Protein AF-0000000076350012 (afdb_homodimer)

Nearest PDB structures (foldseek):
  7lr8-assembly1_A  TM=9.910E-01  e=1.278E-70  Streptantibioticus cattleyicolor NRRL 8057 = DSM 46488
  7lr7-assembly1_A-2  TM=9.891E-01  e=2.296E-69  Streptantibioticus cattleyicolor NRRL 8057 = DSM 46488
  7lqx-assembly1_A-2  TM=9.724E-01  e=1.336E-50  Bifidobacterium longum subsp. infantis ATCC 15697 = JCM 1222 = DSM 20088
  6mp2-assembly1_B  TM=9.669E-01  e=4.309E-48  Bifidobacterium longum DJO10A
  6gvb-assembly1_B  TM=9.516E-01  e=2.946E-45  Cutibacterium acnes

Radius of gyration: 31.28 Å; Cα contacts (8 Å, |Δi|>4): 1870; chains: 2; bounding box: 51×97×74 Å

Solvent-accessible surface area (backbone atoms only — not comparable to full-atom values): 41668 Å² total; per-residue (Å²): 127,83,72,62,77,76,73,79,67,55,62,42,44,28,24,31,57,34,41,41,58,66,36,77,57,26,74,83,63,70,46,68,67,61,50,47,54,50,47,52,46,51,37,72,38,60,37,43,31,33,39,39,63,58,49,33,34,78,36,34,55,36,70,60,37,68,41,64,67,52,52,50,50,51,45,53,50,48,50,54,30,44,79,58,58,24,27,34,31,39,27,45,36,33,32,48,54,82,75,35,51,46,72,30,39,69,49,35,66,84,35,54,53,43,68,61,68,34,66,68,50,38,49,32,50,21,52,49,40,16,50,57,30,39,73,40,49,84,43,86,43,46,47,27,40,30,56,19,38,31,43,62,48,42,33,26,82,86,42,82,73,44,43,71,58,48,48,67,47,42,50,53,35,50,52,50,44,50,48,23,30,38,72,27,22,70,82,46,53,35,26,51,39,45,48,58,45,37,56,23,37,42,79,41,36,50,41,46,51,52,48,29,60,46,60,66,39,24,45,42,44,39,61,46,87,77,44,33,27,78,72,46,33,66,83,21,59,49,34,36,33,40,49,27,51,52,51,31,52,43,50,40,44,23,83,52,78,70,59,34,32,27,40,55,29,33,62,47,48,39,80,66,32,40,74,93,45,20,26,61,50,48,50,43,30,53,54,38,33,59,48,41,67,46,47,52,26,43,20,35,37,24,35,21,13,41,56,82,69,53,62,91,54,58,76,36,58,45,62,29,23,24,16,40,55,86,54,49,75,32,58,42,26,52,40,49,24,50,49,44,60,58,45,70,79,42,82,64,71,45,67,70,38,33,37,23,38,43,37,76,73,52,55,76,51,21,42,31,56,23,72,87,14,55,40,34,47,27,52,34,43,40,41,68,72,70,45,59,64,36,41,34,34,52,87,44,70,80,35,63,67,61,29,52,72,50,41,41,78,45,80,39,53,34,87,72,48,120,125,75,71,50,81,68,85,62,67,50,64,42,44,28,24,30,57,35,41,40,58,67,37,77,57,26,75,83,62,70,47,70,67,60,51,46,53,50,48,52,48,50,36,72,38,61,36,44,32,33,39,38,62,58,49,33,33,79,36,32,54,35,69,60,35,67,42,64,66,52,53,49,50,51,46,52,50,48,50,55,29,43,78,58,58,22,27,36,31,39,26,45,35,32,35,47,55,82,74,34,50,44,73,30,40,68,50,35,68,84,36,56,52,42,69,61,69,34,66,67,50,39,49,32,50,23,52,50,40,16,50,56,30,40,70,40,48,84,43,87,42,47,46,27,40,30,55,18,39,32,44,62,50,42,33,26,81,87,42,82,74,44,43,72,59,49,46,66,49,42,50,53,36,51,53,50,44,50,49,23,30,38,71,26,21,70,60,45,52,35,27,51,39,44,48,57,45,38,55,24,37,40,78,42,36,50,39,46,50,51,49,30,60,47,60,66,37,23,45,42,44,40,62,45,84,77,44,33,28,78,72,46,33,64,82,21,58,49,33,38,32,40,48,29,50,52,52,33,51,42,51,40,44,22,84,54,77,70,60,36,32,28,40,56,30,34,62,48,47,39,78,66,31,39,75,92,46,22,27,61,50,46,50,44,30,51,53,38,34,60,49,40,69,48,48,52,26,43,18,36,37,24,36,20,13,43,56,83,69,53,61,91,53,57,77,36,57,43,62,28,22,24,16,39,52,87,54,49,74,32,57,40,26,51,39,49,25,51,49,44,60,58,46,71,79,43,82,60,71,45,66,70,40,34,38,23,37,44,35,76,73,53,56,75,52,22,42,30,56,22,72,86,14,56,39,33,48,28,52,32,44,40,41,69,72,69,44,60,65,38,42,34,33,53,85,46,70,81,35,62,67,62,30,52,72,50,42,40,78,43,80,38,52,34,88,73,48,121

Foldseek 3Di:
DLCLVADFFFFAEAFAEFQLPPGLCCLVVPDLVSLLVLLLLRLVLVHQEYEYEDQACSQPLDLPDRDPVSLVSVVSSQVSNVVSNYAYEYAQAEQDDLRDGGDHPCCDDVNPDQCQAPPSNLVSLLQRLLSSLQSCQPPPSYQFYASHDANLPQQDPPPVHHSHDALVSNLVSLVSNQVSRCNRHPSHQYAYDHACCQQAPLRRSNHLLCQLEDTQAREYAFDCVPANCVPQADPALLQLQRLLQVQLSSCQNHPDNQGAYEPAEDFQFPPSRDLVCRLVSLLSNVVNNLLDGRHNHHHYHHAEADDPVDDDGDPRRRHGHCAYSSSHGGSSSNSSSVVSVVSVPDGRDRDFQAEAEEDEPNSNQSNLSPVVHLSSVLCSLCVVVVHDYGYHYPVCPPVPVVSVSRNYHHYDYSVRRD/DLCLVADDFFFAEAFAEFQLPPGLCCLVVPDLVSLLVLLLLRLVLVHQEYEYEDQACSQPLDLPDRDPVSLVSVVSSQVSNVVSNYAYEYAQAEQDDQHDGGDHPCCDDVNPDQCQAPPSNLVSLLVRLLSSLQSCQPPPSYQFYASHDANLPQQDPPPVHHSHDALVSNLVSLVSNQVSRCNRHPSHQYAYDHACCQQAPLRRSNHLLCQLEDTQAREYAFDCVPANCVPQACPALLQLQRLLQRQLSSCQNHPDNQGAYEPAEDFQFPPSRDLVCRLVSLLSNVVNNLLDHRHNHHHYHHAEADDPVDDDGDPRRRHGHCAYSSSHGGSSSNSSSVVSVVRVPDGRDRDFQAEAEEDEPNSNQSNLSPVVHLSSVLCSLCVVVVHDYGYHYPVCPPVVVVSVSRNYHHYDYSVRRD

InterPro domains:
  IPR017853 Glycoside hydrolase superfamily [SSF51445] (26-334)

Sequence (836 aa):
MPSSASPSGAPRFGANYTPGQGWFHHWLDFDLDAVRADLDAIASLGLDHIRVFPIWPYFQPNRTLIRPRAVDQLVQLADAAAERGLDVNVDGLQGHLSSFDFLPAWTQTWHRRNIFTDPDVVSGQADYLRTLAAALADRPNFIGMTIGNEINQFSAGPHPDPDRITEEQAEAWLRTVLAACEDGAPGKLHLHAEYDAAWYQDDQPFTPAQAAGLGAVTAVHSWVFNGTAQRHGRTGTATRHHAAYMIELAKAWATDPRRPVWLQEVGAPAPLIPAEHAADFTEDTVDAALDCQDVWGVTWWCSHDVSRDLADFPELEYSLGLLTNEGKVKPAGEAIARITREWRSRTYAPAPRTTAVVVDDDLSRRSECAPGGAVFEAFARLVADGVRPTVVLAGRVADSGHLAARGIRDVLLPADVGMPSSASPSGAPRFGANYTPGQGWFHHWLDFDLDAVRADLDAIASLGLDHIRVFPIWPYFQPNRTLIRPRAVDQLVQLADAAAERGLDVNVDGLQGHLSSFDFLPAWTQTWHRRNIFTDPDVVSGQADYLRTLAAALADRPNFIGMTIGNEINQFSAGPHPDPDRITEEQAEAWLRTVLAACEDGAPGKLHLHAEYDAAWYQDDQPFTPAQAAGLGAVTAVHSWVFNGTAQRHGRTGTATRHHAAYMIELAKAWATDPRRPVWLQEVGAPAPLIPAEHAADFTEDTVDAALDCQDVWGVTWWCSHDVSRDLADFPELEYSLGLLTNEGKVKPAGEAIARITREWRSRTYAPAPRTTAVVVDDDLSRRSECAPGGAVFEAFARLVADGVRPTVVLAGRVADSGHLAARGIRDVLLPADVG

Secondary structure (DSSP, 8-state):
------SSS--EEEEE---TTTGGGGGGG--HHHHHHHHHHHHHTT--EEEE---HHHH-SBTTB--HHHHHHHHHHHHHHHTTT-EEEEEEE-SEETTEE---GGGSGGG---TTT-HHHHHHHHHHHHHHHHHHTT-TTEEEEEEEESGGGGGSTTSSS-----HHHHHHHHHHHHHHHHHHSTTS--EEE--THHHH-TT-SS-HHHHTTSSSSEEEEE-TTTTHHHHH-TT-HHHHTHHHHHHHHHHHH-SSTT--EEEEEE---TTTS-GGGHHHHHHHHHHHHHTSTTEEEEEES-SBPPPTTS-S--GGGGG--SB-TT-PBPHHHHHHHHHHHHHTS----PPPP-EEEEE-S-GGGGGGGSTTSHHHHHHHHHHHTT--EEEEEGGGTT-HHHHHHHT--EEE-GGG--/--------SS-EEEEE---TTTGGGGGGG--HHHHHHHHHHHHHTT--EEEE---HHHH-SBTTB--HHHHHHHHHHHHHHHTTT-EEEEEEE-SEETTEE---GGGSGGG---TTT-HHHHHHHHHHHHHHHHHHTT-TTEEEEEEEESGGGGGSTTSSS-----HHHHHHHHHHHHHHHHHHSTTS--EEE--THHHH-TT-SS-HHHHTTSSSSEEEEE-TTTTHHHHH-TT-HHHHTHHHHHHHHHHHH-SSTT--EEEEEE---TTTS-GGGHHHHHHHHHHHHHTSTTEEEEEES-SBPPPTTS-S--GGGGG--SB-TT-PBPHHHHHHHHHHHHHTS----PPPP-EEEEE-S-GGGGGGGSTTSHHHHHHHHHHHTT--EEEEEGGGTT-HHHHHHHT--EEE-GGG--

pLDDT: mean 96.13, std 9.18, range [23.77, 98.94]

Structure (mmCIF, N/CA/C/O backbone):
data_AF-0000000076350012-model_v1
#
loop_
_entity.id
_entity.type
_entity.pdbx_description
1 polymer 'Glycosyl hydrolase'
#
loop_
_atom_site.group_PDB
_atom_site.id
_atom_site.type_symbol
_atom_site.label_atom_id
_atom_site.label_alt_id
_atom_site.label_comp_id
_atom_site.label_asym_id
_atom_site.label_entity_id
_atom_site.label_seq_id
_atom_site.pdbx_PDB_ins_code
_atom_site.Cartn_x
_atom_site.Cartn_y
_atom_site.Cartn_z
_atom_site.occupancy
_atom_site.B_iso_or_equiv
_atom_site.auth_seq_id
_atom_site.auth_comp_id
_atom_site.auth_asym_id
_atom_site.auth_atom_id
_atom_site.pdbx_PDB_model_num
ATOM 1 N N . MET A 1 1 ? -26.312 23.562 22.375 1 25.12 1 MET A N 1
ATOM 2 C CA . MET A 1 1 ? -25.406 24.688 22.594 1 25.12 1 MET A CA 1
ATOM 3 C C . MET A 1 1 ? -23.953 24.266 22.406 1 25.12 1 MET A C 1
ATOM 5 O O . MET A 1 1 ? -23.453 23.406 23.125 1 25.12 1 MET A O 1
ATOM 9 N N . PRO A 1 2 ? -23.594 23.984 21.141 1 28.31 2 PRO A N 1
ATOM 10 C CA . PRO A 1 2 ? -22.266 23.438 20.844 1 28.31 2 PRO A CA 1
ATOM 11 C C . PRO A 1 2 ? -21.141 24.188 21.562 1 28.31 2 PRO A C 1
ATOM 13 O O . PRO A 1 2 ? -21.094 25.422 21.531 1 28.31 2 PRO A O 1
ATOM 16 N N . SER A 1 3 ? -20.953 23.781 22.812 1 28.89 3 SER A N 1
ATOM 17 C CA . SER A 1 3 ? -19.875 24.312 23.641 1 28.89 3 SER A CA 1
ATOM 18 C C . SER A 1 3 ? -18.531 24.266 22.906 1 28.89 3 SER A C 1
ATOM 20 O O . SER A 1 3 ? -17.938 23.203 22.734 1 28.89 3 SER A O 1
ATOM 22 N N . SER A 1 4 ? -18.672 24.672 21.609 1 31.25 4 SER A N 1
ATOM 23 C CA . SER A 1 4 ? -17.453 24.844 20.828 1 31.25 4 SER A CA 1
ATOM 24 C C . SER A 1 4 ? -16.359 25.531 21.641 1 31.25 4 SER A C 1
ATOM 26 O O . SER A 1 4 ? -16.359 26.75 21.781 1 31.25 4 SER A O 1
ATOM 28 N N . ALA A 1 5 ? -16.156 25.047 22.906 1 39.16 5 ALA A N 1
ATOM 29 C CA . ALA A 1 5 ? -15.328 25.875 23.781 1 39.16 5 ALA A CA 1
ATOM 30 C C . ALA A 1 5 ? -14.133 26.453 23.031 1 39.16 5 ALA A C 1
ATOM 32 O O . ALA A 1 5 ? -13.227 25.719 22.641 1 39.16 5 ALA A O 1
ATOM 33 N N . SER A 1 6 ? -14.469 27.344 22.047 1 38 6 SER A N 1
ATOM 34 C CA . SER A 1 6 ? -13.469 28.172 21.375 1 38 6 SER A CA 1
ATOM 35 C C . SER A 1 6 ? -12.219 28.328 22.234 1 38 6 SER A C 1
ATOM 37 O O . SER A 1 6 ? -12.219 27.969 23.422 1 38 6 SER A O 1
ATOM 39 N N . PRO A 1 7 ? -11.281 29.719 22.078 1 43.41 7 PRO A N 1
ATOM 40 C CA . PRO A 1 7 ? -10.312 30.812 22.031 1 43.41 7 PRO A CA 1
ATOM 41 C C . PRO A 1 7 ? -9.914 31.312 23.422 1 43.41 7 PRO A C 1
ATOM 43 O O . PRO A 1 7 ? -9.211 32.312 23.531 1 43.41 7 PRO A O 1
ATOM 46 N N . SER A 1 8 ? -10.789 31.594 24.375 1 45.19 8 SER A N 1
ATOM 47 C CA . SER A 1 8 ? -10.266 32.688 25.203 1 45.19 8 SER A CA 1
ATOM 48 C C . SER A 1 8 ? -8.875 32.344 25.734 1 45.19 8 SER A C 1
ATOM 50 O O . SER A 1 8 ? -8.188 33.188 26.312 1 45.19 8 SER A O 1
ATOM 52 N N . GLY A 1 9 ? -8.68 31 26.219 1 62.75 9 GLY A N 1
ATOM 53 C CA . GLY A 1 9 ? -7.531 30.812 27.094 1 62.75 9 GLY A CA 1
ATOM 54 C C . GLY A 1 9 ? -6.211 30.797 26.344 1 62.75 9 GLY A C 1
ATOM 55 O O . GLY A 1 9 ? -6.121 31.281 25.219 1 62.75 9 GLY A O 1
ATOM 56 N N . ALA A 1 10 ? -5.164 30.234 26.75 1 79.06 10 ALA A N 1
ATOM 57 C CA . ALA A 1 10 ? -3.76 30.109 26.375 1 79.06 10 ALA A CA 1
ATOM 58 C C . ALA A 1 10 ? -3.582 29.156 25.203 1 79.06 10 ALA A C 1
ATOM 60 O O . ALA A 1 10 ? -4.293 28.156 25.094 1 79.06 10 ALA A O 1
ATOM 61 N N . PRO A 1 11 ? -2.82 29.609 24.078 1 93 11 PRO A N 1
ATOM 62 C CA . PRO A 1 11 ? -2.512 28.703 22.969 1 93 11 PRO A CA 1
ATOM 63 C C . PRO A 1 11 ? -2.037 27.328 23.453 1 93 11 PRO A C 1
ATOM 65 O O . PRO A 1 11 ? -1.404 27.234 24.516 1 93 11 PRO A O 1
ATOM 68 N N . ARG A 1 12 ? -2.461 26.375 22.719 1 96.81 12 ARG A N 1
ATOM 69 C CA . ARG A 1 12 ? -2.051 25 23.016 1 96.81 12 ARG A CA 1
ATOM 70 C C . ARG A 1 12 ? -0.723 24.672 22.344 1 96.81 12 ARG A C 1
ATOM 72 O O . ARG A 1 12 ? -0.393 25.25 21.297 1 96.81 12 ARG A O 1
ATOM 79 N N . PHE A 1 13 ? 0.036 23.797 23.016 1 98.38 13 PHE A N 1
ATOM 80 C CA . PHE A 1 13 ? 1.306 23.344 22.469 1 98.38 13 PHE A CA 1
ATOM 81 C C . PHE A 1 13 ? 1.348 21.828 22.375 1 98.38 13 PHE A C 1
ATOM 83 O O . PHE A 1 13 ? 1.094 21.141 23.375 1 98.38 13 PHE A O 1
ATOM 90 N N . GLY A 1 14 ? 1.558 21.281 21.219 1 98.81 14 GLY A N 1
ATOM 91 C CA . GLY A 1 14 ? 1.596 19.844 21 1 98.81 14 GLY A CA 1
ATOM 92 C C . GLY A 1 14 ? 2.646 19.406 20 1 98.81 14 GLY A C 1
ATOM 93 O O . GLY A 1 14 ? 3.484 20.219 19.594 1 98.81 14 GLY A O 1
ATOM 94 N N . ALA A 1 15 ? 2.662 18.141 19.688 1 98.94 15 ALA A N 1
ATOM 95 C CA . ALA A 1 15 ? 3.576 17.562 18.703 1 98.94 15 ALA A CA 1
ATOM 96 C C . ALA A 1 15 ? 2.854 16.578 17.781 1 98.94 15 ALA A C 1
ATOM 98 O O . ALA A 1 15 ? 1.909 15.906 18.203 1 98.94 15 ALA A O 1
ATOM 99 N N . ASN A 1 16 ? 3.23 16.578 16.516 1 98.81 16 ASN A N 1
ATOM 100 C CA . ASN A 1 16 ? 2.875 15.469 15.641 1 98.81 16 ASN A CA 1
ATOM 101 C C . ASN A 1 16 ? 3.594 14.188 16.047 1 98.81 16 ASN A C 1
ATOM 103 O O . ASN A 1 16 ? 4.816 14.086 15.922 1 98.81 16 ASN A O 1
ATOM 107 N N . TYR A 1 17 ? 2.85 13.258 16.516 1 98.81 17 TYR A N 1
ATOM 108 C CA . TYR A 1 17 ? 3.453 12.055 17.078 1 98.81 17 TYR A CA 1
ATOM 109 C C . TYR A 1 17 ? 4.066 11.188 15.992 1 98.81 17 TYR A C 1
ATOM 111 O O . TYR A 1 17 ? 3.354 10.648 15.141 1 98.81 17 TYR A O 1
ATOM 119 N N . THR A 1 18 ? 5.359 11.086 15.984 1 98.44 18 THR A N 1
ATOM 120 C CA . THR A 1 18 ? 6.164 10.18 15.172 1 98.44 18 THR A CA 1
ATOM 121 C C . THR A 1 18 ? 6.855 9.141 16.047 1 98.44 18 THR A C 1
ATOM 123 O O . THR A 1 18 ? 7.812 9.453 16.766 1 98.44 18 THR A O 1
ATOM 126 N N . PRO A 1 19 ? 6.406 7.965 15.992 1 98.25 19 PRO A N 1
ATOM 127 C CA . PRO A 1 19 ? 6.941 6.945 16.891 1 98.25 19 PRO A CA 1
ATOM 128 C C . PRO A 1 19 ? 8.461 6.812 16.797 1 98.25 19 PRO A C 1
ATOM 130 O O . PRO A 1 19 ? 9.016 6.809 15.695 1 98.25 19 PRO A O 1
ATOM 133 N N . GLY A 1 20 ? 9.047 6.719 17.969 1 97.5 20 GLY A N 1
ATOM 134 C CA . GLY A 1 20 ? 10.492 6.586 18.031 1 97.5 20 GLY A CA 1
ATOM 135 C C . GLY A 1 20 ? 11 5.297 17.422 1 97.5 20 GLY A C 1
ATOM 136 O O . GLY A 1 20 ? 12.141 5.238 16.938 1 97.5 20 GLY A O 1
ATOM 137 N N . GLN A 1 21 ? 10.148 4.324 17.438 1 95.81 21 GLN A N 1
ATOM 138 C CA . GLN A 1 21 ? 10.484 3.041 16.828 1 95.81 21 GLN A CA 1
ATOM 139 C C . GLN A 1 21 ? 9.578 2.738 15.633 1 95.81 21 GLN A C 1
ATOM 141 O O . GLN A 1 21 ? 8.352 2.801 15.758 1 95.81 21 GLN A O 1
ATOM 146 N N . GLY A 1 22 ? 10.242 2.488 14.484 1 95.62 22 GLY A N 1
ATOM 147 C CA . GLY A 1 22 ? 9.508 1.974 13.336 1 95.62 22 GLY A CA 1
ATOM 148 C C . GLY A 1 22 ? 8.758 3.051 12.578 1 95.62 22 GLY A C 1
ATOM 149 O O . GLY A 1 22 ? 8.102 2.764 11.578 1 95.62 22 GLY A O 1
ATOM 150 N N . TRP A 1 23 ? 8.898 4.355 13.031 1 97.5 23 TRP A N 1
ATOM 151 C CA . TRP A 1 23 ? 8.141 5.41 12.367 1 97.5 23 TRP A CA 1
ATOM 152 C C . TRP A 1 23 ? 6.664 5.043 12.273 1 97.5 23 TRP A C 1
ATOM 154 O O . TRP A 1 23 ? 6.117 4.406 13.18 1 97.5 23 TRP A O 1
ATOM 164 N N . PHE A 1 24 ? 5.934 5.453 11.289 1 97.25 24 PHE A N 1
ATOM 165 C CA . PHE A 1 24 ? 4.5 5.207 11.234 1 97.25 24 PHE A CA 1
ATOM 166 C C . PHE A 1 24 ? 4.211 3.744 10.93 1 97.25 24 PHE A C 1
ATOM 168 O O . PHE A 1 24 ? 3.078 3.281 11.086 1 97.25 24 PHE A O 1
ATOM 175 N N . HIS A 1 25 ? 5.238 2.928 10.586 1 97.56 25 HIS A N 1
ATOM 176 C CA . HIS A 1 25 ? 5.066 1.493 10.391 1 97.56 25 HIS A CA 1
ATOM 177 C C . HIS A 1 25 ? 4.863 0.773 11.719 1 97.56 25 HIS A C 1
ATOM 179 O O . HIS A 1 25 ? 4.555 -0.42 11.742 1 97.56 25 HIS A O 1
ATOM 185 N N . HIS A 1 26 ? 4.941 1.535 12.852 1 97.88 26 HIS A N 1
ATOM 186 C CA . HIS A 1 26 ? 4.75 0.971 14.188 1 97.88 26 HIS A CA 1
ATOM 187 C C . HIS A 1 26 ? 3.375 0.324 14.312 1 97.88 26 HIS A C 1
ATOM 189 O O . HIS A 1 26 ? 3.186 -0.585 15.125 1 97.88 26 HIS A O 1
ATOM 195 N N . TRP A 1 27 ? 2.404 0.754 13.492 1 98.25 27 TRP A N 1
ATOM 196 C CA . TRP A 1 27 ? 1.062 0.182 13.523 1 98.25 27 TRP A CA 1
ATOM 197 C C . TRP A 1 27 ? 1.087 -1.288 13.117 1 98.25 27 TRP A C 1
ATOM 199 O O . TRP A 1 27 ? 0.204 -2.059 13.5 1 98.25 27 TRP A O 1
ATOM 209 N N . LEU A 1 28 ? 2.107 -1.722 12.289 1 98.31 28 LEU A N 1
ATOM 210 C CA . LEU A 1 28 ? 2.242 -3.109 11.852 1 98.31 28 LEU A CA 1
ATOM 211 C C . LEU A 1 28 ? 2.797 -3.979 12.977 1 98.31 28 LEU A C 1
ATOM 213 O O . LEU A 1 28 ? 2.621 -5.199 12.969 1 98.31 28 LEU A O 1
ATOM 217 N N . ASP A 1 29 ? 3.504 -3.301 13.93 1 97.81 29 ASP A N 1
ATOM 218 C CA . ASP A 1 29 ? 4.09 -3.949 15.102 1 97.81 29 ASP A CA 1
ATOM 219 C C . ASP A 1 29 ? 3.76 -3.176 16.375 1 97.81 29 ASP A C 1
ATOM 221 O O . ASP A 1 29 ? 4.656 -2.834 17.141 1 97.81 29 ASP A O 1
ATOM 225 N N . PHE A 1 30 ? 2.422 -2.936 16.562 1 98.25 30 PHE A N 1
ATOM 226 C CA . PHE A 1 30 ? 1.973 -2.088 17.656 1 98.25 30 PHE A CA 1
ATOM 227 C C . PHE A 1 30 ? 2.48 -2.617 19 1 98.25 30 PHE A C 1
ATOM 229 O O . PHE A 1 30 ? 2.279 -3.789 19.328 1 98.25 30 PHE A O 1
ATOM 236 N N . ASP A 1 31 ? 3.18 -1.798 19.688 1 98.44 31 ASP A N 1
ATOM 237 C CA . ASP A 1 31 ? 3.719 -2.049 21.016 1 98.44 31 ASP A CA 1
ATOM 238 C C . ASP A 1 31 ? 3.34 -0.928 21.984 1 98.44 31 ASP A C 1
ATOM 240 O O . ASP A 1 31 ? 3.957 0.14 21.984 1 98.44 31 ASP A O 1
ATOM 244 N N . LEU A 1 32 ? 2.402 -1.2 22.875 1 98.62 32 LEU A N 1
ATOM 245 C CA . LEU A 1 32 ? 1.851 -0.178 23.75 1 98.62 32 LEU A CA 1
ATOM 246 C C . LEU A 1 32 ? 2.914 0.343 24.719 1 98.62 32 LEU A C 1
ATOM 248 O O . LEU A 1 32 ? 2.916 1.525 25.062 1 98.62 32 LEU A O 1
ATOM 252 N N . ASP A 1 33 ? 3.854 -0.482 25.109 1 98.62 33 ASP A N 1
ATOM 253 C CA . ASP A 1 33 ? 4.914 -0.031 26 1 98.62 33 ASP A CA 1
ATOM 254 C C . ASP A 1 33 ? 5.828 0.976 25.312 1 98.62 33 ASP A C 1
ATOM 256 O O . ASP A 1 33 ? 6.262 1.953 25.922 1 98.62 33 ASP A O 1
ATOM 260 N N . ALA A 1 34 ? 6.152 0.701 24.031 1 98.38 34 ALA A N 1
ATOM 261 C CA . ALA A 1 34 ? 6.945 1.657 23.266 1 98.38 34 ALA A CA 1
ATOM 262 C C . ALA A 1 34 ? 6.203 2.98 23.109 1 98.38 34 ALA A C 1
ATOM 264 O O . ALA A 1 34 ? 6.801 4.055 23.219 1 98.38 34 ALA A O 1
ATOM 265 N N . VAL A 1 35 ? 4.898 2.891 22.859 1 98.75 35 VAL A N 1
ATOM 266 C CA . VAL A 1 35 ? 4.059 4.074 22.734 1 98.75 35 VAL A CA 1
ATOM 267 C C . VAL A 1 35 ? 4.059 4.848 24.062 1 98.75 35 VAL A C 1
ATOM 269 O O . VAL A 1 35 ? 4.234 6.07 24.062 1 98.75 35 VAL A O 1
ATOM 272 N N . ARG A 1 36 ? 3.898 4.152 25.156 1 98.81 36 ARG A N 1
ATOM 273 C CA . ARG A 1 36 ? 3.896 4.781 26.484 1 98.81 36 ARG A CA 1
ATOM 274 C C . ARG A 1 36 ? 5.207 5.516 26.734 1 98.81 36 ARG A C 1
ATOM 276 O O . ARG A 1 36 ? 5.207 6.633 27.25 1 98.81 36 ARG A O 1
ATOM 283 N N . ALA A 1 37 ? 6.289 4.895 26.344 1 98.75 37 ALA A N 1
ATOM 284 C CA . ALA A 1 37 ? 7.594 5.523 26.547 1 98.75 37 ALA A CA 1
ATOM 285 C C . ALA A 1 37 ? 7.703 6.816 25.734 1 98.75 37 ALA A C 1
ATOM 287 O O . ALA A 1 37 ? 8.211 7.82 26.234 1 98.75 37 ALA A O 1
ATOM 288 N N . ASP A 1 38 ? 7.258 6.75 24.5 1 98.88 38 ASP A N 1
ATOM 289 C CA . ASP A 1 38 ? 7.246 7.949 23.672 1 98.88 38 ASP A CA 1
ATOM 290 C C . ASP A 1 38 ? 6.383 9.039 24.297 1 98.88 38 ASP A C 1
ATOM 292 O O . ASP A 1 38 ? 6.781 10.211 24.344 1 98.88 38 ASP A O 1
ATOM 296 N N . LEU A 1 39 ? 5.207 8.641 24.734 1 98.88 39 LEU A N 1
ATOM 297 C CA . LEU A 1 39 ? 4.258 9.602 25.297 1 98.88 39 LEU A CA 1
ATOM 298 C C . LEU A 1 39 ? 4.793 10.211 26.578 1 98.88 39 LEU A C 1
ATOM 300 O O . LEU A 1 39 ? 4.562 11.391 26.859 1 98.88 39 LEU A O 1
ATOM 304 N N . ASP A 1 40 ? 5.5 9.422 27.438 1 98.81 40 ASP A N 1
ATOM 305 C CA . ASP A 1 40 ? 6.156 9.961 28.625 1 98.81 40 ASP A CA 1
ATOM 306 C C . ASP A 1 40 ? 7.152 11.062 28.25 1 98.81 40 ASP A C 1
ATOM 308 O O . ASP A 1 40 ? 7.188 12.109 28.891 1 98.81 40 ASP A O 1
ATOM 312 N N . ALA A 1 41 ? 7.91 10.773 27.234 1 98.75 41 ALA A N 1
ATOM 313 C CA . ALA A 1 41 ? 8.906 11.742 26.797 1 98.75 41 ALA A CA 1
ATOM 314 C C . ALA A 1 41 ? 8.242 13.016 26.266 1 98.75 41 ALA A C 1
ATOM 316 O O . ALA A 1 41 ? 8.688 14.125 26.562 1 98.75 41 ALA A O 1
ATOM 317 N N . ILE A 1 42 ? 7.195 12.875 25.516 1 98.88 42 ILE A N 1
ATOM 318 C CA . ILE A 1 42 ? 6.469 14.008 24.953 1 98.88 42 ILE A CA 1
ATOM 319 C C . ILE A 1 42 ? 5.855 14.836 26.078 1 98.88 42 ILE A C 1
ATOM 321 O O . ILE A 1 42 ? 5.984 16.062 26.094 1 98.88 42 ILE A O 1
ATOM 325 N N . ALA A 1 43 ? 5.223 14.172 27.016 1 98.62 43 ALA A N 1
ATOM 326 C CA . ALA A 1 43 ? 4.582 14.844 28.141 1 98.62 43 ALA A CA 1
ATOM 327 C C . ALA A 1 43 ? 5.609 15.594 28.984 1 98.62 43 ALA A C 1
ATOM 329 O O . ALA A 1 43 ? 5.309 16.656 29.531 1 98.62 43 ALA A O 1
ATOM 330 N N . SER A 1 44 ? 6.789 15.078 29.062 1 98.12 44 SER A N 1
ATOM 331 C CA . SER A 1 44 ? 7.832 15.688 29.875 1 98.12 44 SER A CA 1
ATOM 332 C C . SER A 1 44 ? 8.242 17.047 29.328 1 98.12 44 SER A C 1
ATOM 334 O O . SER A 1 44 ? 8.82 17.859 30.047 1 98.12 44 SER A O 1
ATOM 336 N N . LEU A 1 45 ? 7.934 17.328 28.078 1 98.56 45 LEU A N 1
ATOM 337 C CA . LEU A 1 45 ? 8.219 18.625 27.469 1 98.56 45 LEU A CA 1
ATOM 338 C C . LEU A 1 45 ? 7.16 19.656 27.859 1 98.56 45 LEU A C 1
ATOM 340 O O . LEU A 1 45 ? 7.281 20.844 27.547 1 98.56 45 LEU A O 1
ATOM 344 N N . GLY A 1 46 ? 6.078 19.203 28.531 1 97.81 46 GLY A N 1
ATOM 345 C CA . GLY A 1 46 ? 5 20.094 28.938 1 97.81 46 GLY A CA 1
ATOM 346 C C . GLY A 1 46 ? 3.943 20.281 27.859 1 97.81 46 GLY A C 1
ATOM 347 O O . GLY A 1 46 ? 3.09 21.172 27.969 1 97.81 46 GLY A O 1
ATOM 348 N N . LEU A 1 47 ? 3.936 19.438 26.859 1 98.44 47 LEU A N 1
ATOM 349 C CA . LEU A 1 47 ? 2.963 19.531 25.781 1 98.44 47 LEU A CA 1
ATOM 350 C C . LEU A 1 47 ? 1.598 19.016 26.234 1 98.44 47 LEU A C 1
ATOM 352 O O . LEU A 1 47 ? 1.502 18.281 27.219 1 98.44 47 LEU A O 1
ATOM 356 N N . ASP A 1 48 ? 0.556 19.422 25.516 1 97.94 48 ASP A N 1
ATOM 357 C CA . ASP A 1 48 ? -0.763 19.062 26.031 1 97.94 48 ASP A CA 1
ATOM 358 C C . ASP A 1 48 ? -1.55 18.266 25 1 97.94 48 ASP A C 1
ATOM 360 O O . ASP A 1 48 ? -2.65 17.781 25.281 1 97.94 48 ASP A O 1
ATOM 364 N N . HIS A 1 49 ? -1.004 18.094 23.75 1 98.81 49 HIS A N 1
ATOM 365 C CA . HIS A 1 49 ? -1.716 17.266 22.797 1 98.81 49 HIS A CA 1
ATOM 366 C C . HIS A 1 49 ? -0.759 16.672 21.766 1 98.81 49 HIS A C 1
ATOM 368 O O . HIS A 1 49 ? 0.386 17.109 21.641 1 98.81 49 HIS A O 1
ATOM 374 N N . ILE A 1 50 ? -1.223 15.648 21.125 1 98.94 50 ILE A N 1
ATOM 375 C CA . ILE A 1 50 ? -0.51 15.047 20 1 98.94 50 ILE A CA 1
ATOM 376 C C . ILE A 1 50 ? -1.47 14.836 18.828 1 98.94 50 ILE A C 1
ATOM 378 O O . ILE A 1 50 ? -2.682 14.719 19.031 1 98.94 50 ILE A O 1
ATOM 382 N N . ARG A 1 51 ? -1.001 14.914 17.656 1 98.81 51 ARG A N 1
ATOM 383 C CA . ARG A 1 51 ? -1.66 14.453 16.438 1 98.81 51 ARG A CA 1
ATOM 384 C C . ARG A 1 51 ? -1.139 13.086 16.016 1 98.81 51 ARG A C 1
ATOM 386 O O . ARG A 1 51 ? 0.071 12.891 15.875 1 98.81 51 ARG A O 1
ATOM 393 N N . VAL A 1 52 ? -2.023 12.125 15.93 1 98.62 52 VAL A N 1
ATOM 394 C CA . VAL A 1 52 ? -1.635 10.742 15.648 1 98.62 52 VAL A CA 1
ATOM 395 C C . VAL A 1 52 ? -2.076 10.352 14.242 1 98.62 52 VAL A C 1
ATOM 397 O O . VAL A 1 52 ? -3.043 10.906 13.711 1 98.62 52 VAL A O 1
ATOM 400 N N . PHE A 1 53 ? -1.379 9.359 13.609 1 98.44 53 PHE A N 1
ATOM 401 C CA . PHE A 1 53 ? -1.552 9.078 12.195 1 98.44 53 PHE A CA 1
ATOM 402 C C . PHE A 1 53 ? -1.849 7.598 11.969 1 98.44 53 PHE A C 1
ATOM 404 O O . PHE A 1 53 ? -0.949 6.82 11.641 1 98.44 53 PHE A O 1
ATOM 411 N N . PRO A 1 54 ? -3.107 7.16 12.133 1 98.19 54 PRO A N 1
ATOM 412 C CA . PRO A 1 54 ? -3.459 5.824 11.641 1 98.19 54 PRO A CA 1
ATOM 413 C C . PRO A 1 54 ? -3.273 5.688 10.125 1 98.19 54 PRO A C 1
ATOM 415 O O . PRO A 1 54 ? -3.916 6.402 9.359 1 98.19 54 PRO A O 1
ATOM 418 N N . ILE A 1 55 ? -2.422 4.781 9.68 1 98.06 55 ILE A N 1
ATOM 419 C CA . ILE A 1 55 ? -2.066 4.66 8.273 1 98.06 55 ILE A CA 1
ATOM 420 C C . ILE A 1 55 ? -3.205 3.99 7.508 1 98.06 55 ILE A C 1
ATOM 422 O O . ILE A 1 55 ? -3.566 2.848 7.793 1 98.06 55 ILE A O 1
ATOM 426 N N . TRP A 1 56 ? -3.719 4.605 6.504 1 98.12 56 TRP A N 1
ATOM 427 C CA . TRP A 1 56 ? -4.957 4.27 5.809 1 98.12 56 TRP A CA 1
ATOM 428 C C . TRP A 1 56 ? -4.91 2.84 5.281 1 98.12 56 TRP A C 1
ATOM 430 O O . TRP A 1 56 ? -5.762 2.018 5.625 1 98.12 56 TRP A O 1
ATOM 440 N N . PRO A 1 57 ? -3.898 2.361 4.605 1 97.06 57 PRO A N 1
ATOM 441 C CA . PRO A 1 57 ? -3.904 0.995 4.078 1 97.06 57 PRO A CA 1
ATOM 442 C C . PRO A 1 57 ? -3.768 -0.062 5.172 1 97.06 57 PRO A C 1
ATOM 444 O O . PRO A 1 57 ? -4.137 -1.221 4.965 1 97.06 57 PRO A O 1
ATOM 447 N N . TYR A 1 58 ? -3.193 0.34 6.348 1 97.94 58 TYR A N 1
ATOM 448 C CA . TYR A 1 58 ? -3.072 -0.609 7.449 1 97.94 58 TYR A CA 1
ATOM 449 C C . TYR A 1 58 ? -4.406 -0.792 8.156 1 97.94 58 TYR A C 1
ATOM 451 O O . TYR A 1 58 ? -4.715 -1.884 8.641 1 97.94 58 TYR A O 1
ATOM 459 N N . PHE A 1 59 ? -5.176 0.303 8.227 1 98.69 59 PHE A N 1
ATOM 460 C CA . PHE A 1 59 ? -6.418 0.29 8.992 1 98.69 59 PHE A CA 1
ATOM 461 C C . PHE A 1 59 ? -7.586 -0.163 8.125 1 98.69 59 PHE A C 1
ATOM 463 O O . PHE A 1 59 ? -8.531 -0.781 8.617 1 98.69 59 PHE A O 1
ATOM 470 N N . GLN A 1 60 ? -7.523 0.14 6.848 1 98.5 60 GLN A N 1
ATOM 471 C CA . GLN A 1 60 ? -8.547 -0.246 5.887 1 98.5 60 GLN A CA 1
ATOM 472 C C . GLN A 1 60 ? -7.93 -0.882 4.648 1 98.5 60 GLN A C 1
ATOM 474 O O . GLN A 1 60 ? -7.996 -0.317 3.553 1 98.5 60 GLN A O 1
ATOM 479 N N . PRO A 1 61 ? -7.434 -2.088 4.758 1 97.62 61 PRO A N 1
ATOM 480 C CA . PRO A 1 61 ? -6.734 -2.736 3.645 1 97.62 61 PRO A CA 1
ATOM 481 C C . PRO A 1 61 ? -7.672 -3.123 2.502 1 97.62 61 PRO A C 1
ATOM 483 O O . PRO A 1 61 ? -7.215 -3.363 1.382 1 97.62 61 PRO A O 1
ATOM 486 N N . ASN A 1 62 ? -8.914 -3.24 2.779 1 98.25 62 ASN A N 1
ATOM 487 C CA . ASN A 1 62 ? -9.992 -3.391 1.812 1 98.25 62 ASN A CA 1
ATOM 488 C C . ASN A 1 62 ? -11.117 -2.391 2.066 1 98.25 62 ASN A C 1
ATOM 490 O O . ASN A 1 62 ? -11.359 -1.995 3.209 1 98.25 62 ASN A O 1
ATOM 494 N N . ARG A 1 63 ? -11.828 -1.982 1.012 1 97.94 63 ARG A N 1
ATOM 495 C CA . ARG A 1 63 ? -12.836 -0.93 1.111 1 97.94 63 ARG A CA 1
ATOM 496 C C . ARG A 1 63 ? -13.82 -1.222 2.236 1 97.94 63 ARG A C 1
ATOM 498 O O . ARG A 1 63 ? -14.234 -0.312 2.961 1 97.94 63 ARG A O 1
ATOM 505 N N . THR A 1 64 ? -14.141 -2.521 2.455 1 98.31 64 THR A N 1
ATOM 506 C CA . THR A 1 64 ? -15.172 -2.885 3.42 1 98.31 64 THR A CA 1
ATOM 507 C C . THR A 1 64 ? -14.555 -3.559 4.645 1 98.31 64 THR A C 1
ATOM 509 O O . THR A 1 64 ? -15.258 -4.215 5.418 1 98.31 64 THR A O 1
ATOM 512 N N . LEU A 1 65 ? -13.25 -3.451 4.738 1 98.5 65 LEU A N 1
ATOM 513 C CA . LEU A 1 65 ? -12.586 -3.99 5.918 1 98.5 65 LEU A CA 1
ATOM 514 C C . LEU A 1 65 ? -11.852 -2.889 6.68 1 98.5 65 LEU A C 1
ATOM 516 O O . LEU A 1 65 ? -10.727 -2.527 6.332 1 98.5 65 LEU A O 1
ATOM 520 N N . ILE A 1 66 ? -12.492 -2.338 7.641 1 98.75 66 ILE A N 1
ATOM 521 C CA . ILE A 1 66 ? -11.828 -1.528 8.656 1 98.75 66 ILE A CA 1
ATOM 522 C C . ILE A 1 66 ? -11.445 -2.404 9.852 1 98.75 66 ILE A C 1
ATOM 524 O O . ILE A 1 66 ? -12.32 -2.906 10.562 1 98.75 66 ILE A O 1
ATOM 528 N N . ARG A 1 67 ? -10.195 -2.645 10.086 1 98.69 67 ARG A N 1
ATOM 529 C CA . ARG A 1 67 ? -9.703 -3.654 11.023 1 98.69 67 ARG A CA 1
ATOM 530 C C . ARG A 1 67 ? -10.047 -3.277 12.461 1 98.69 67 ARG A C 1
ATOM 532 O O . ARG A 1 67 ? -9.523 -2.295 12.984 1 98.69 67 ARG A O 1
ATOM 539 N N . PRO A 1 68 ? -10.891 -4.008 13.109 1 98.44 68 PRO A N 1
ATOM 540 C CA . PRO A 1 68 ? -11.242 -3.713 14.508 1 98.44 68 PRO A CA 1
ATOM 541 C C . PRO A 1 68 ? -10.023 -3.684 15.422 1 98.44 68 PRO A C 1
ATOM 543 O O . PRO A 1 68 ? -9.938 -2.832 16.312 1 98.44 68 PRO A O 1
ATOM 546 N N . ARG A 1 69 ? -9.078 -4.578 15.195 1 98.12 69 ARG A N 1
ATOM 547 C CA . ARG A 1 69 ? -7.883 -4.609 16.031 1 98.12 69 ARG A CA 1
ATOM 548 C C . ARG A 1 69 ? -7.094 -3.309 15.906 1 98.12 69 ARG A C 1
ATOM 550 O O . ARG A 1 69 ? -6.578 -2.791 16.906 1 98.12 69 ARG A O 1
ATOM 557 N N . ALA A 1 70 ? -6.965 -2.799 14.68 1 98.75 70 ALA A N 1
ATOM 558 C CA . ALA A 1 70 ? -6.258 -1.538 14.469 1 98.75 70 ALA A CA 1
ATOM 559 C C . ALA A 1 70 ? -6.973 -0.386 15.172 1 98.75 70 ALA A C 1
ATOM 561 O O . ALA A 1 70 ? -6.328 0.47 15.781 1 98.75 70 ALA A O 1
ATOM 562 N N . VAL A 1 71 ? -8.273 -0.359 15.094 1 98.88 71 VAL A N 1
ATOM 563 C CA . VAL A 1 71 ? -9.07 0.671 15.75 1 98.88 71 VAL A CA 1
ATOM 564 C C . VAL A 1 71 ? -8.898 0.569 17.266 1 98.88 71 VAL A C 1
ATOM 566 O O . VAL A 1 71 ? -8.742 1.585 17.953 1 98.88 71 VAL A O 1
ATOM 569 N N . ASP A 1 72 ? -8.891 -0.667 17.781 1 98.81 72 ASP A N 1
ATOM 570 C CA . ASP A 1 72 ? -8.664 -0.882 19.203 1 98.81 72 ASP A CA 1
ATOM 571 C C . ASP A 1 72 ? -7.289 -0.358 19.625 1 98.81 72 ASP A C 1
ATOM 573 O O . ASP A 1 72 ? -7.137 0.199 20.703 1 98.81 72 ASP A O 1
ATOM 577 N N . GLN A 1 73 ? -6.34 -0.61 18.781 1 98.88 73 GLN A N 1
ATOM 578 C CA . GLN A 1 73 ? -4.992 -0.123 19.062 1 98.88 73 GLN A CA 1
ATOM 579 C C . GLN A 1 73 ? -4.957 1.402 19.109 1 98.88 73 GLN A C 1
ATOM 581 O O . GLN A 1 73 ? -4.266 1.988 19.938 1 98.88 73 GLN A O 1
ATOM 586 N N . LEU A 1 74 ? -5.68 2.062 18.219 1 98.88 74 LEU A N 1
ATOM 587 C CA . LEU A 1 74 ? -5.797 3.516 18.25 1 98.88 74 LEU A CA 1
ATOM 588 C C . LEU A 1 74 ? -6.422 3.988 19.562 1 98.88 74 LEU A C 1
ATOM 590 O O . LEU A 1 74 ? -5.957 4.965 20.156 1 98.88 74 LEU A O 1
ATOM 594 N N . VAL A 1 75 ? -7.43 3.281 20 1 98.94 75 VAL A N 1
ATOM 595 C CA . VAL A 1 75 ? -8.086 3.613 21.266 1 98.94 75 VAL A CA 1
ATOM 596 C C . VAL A 1 75 ? -7.105 3.428 22.422 1 98.94 75 VAL A C 1
ATOM 598 O O . VAL A 1 75 ? -7.043 4.262 23.328 1 98.94 75 VAL A O 1
ATOM 601 N N . GLN A 1 76 ? -6.316 2.35 22.391 1 98.94 76 GLN A N 1
ATOM 602 C CA . GLN A 1 76 ? -5.305 2.123 23.406 1 98.94 76 GLN A CA 1
ATOM 603 C C . GLN A 1 76 ? -4.289 3.26 23.438 1 98.94 76 GLN A C 1
ATOM 605 O O . GLN A 1 76 ? -3.867 3.695 24.516 1 98.94 76 GLN A O 1
ATOM 610 N N . LEU A 1 77 ? -3.914 3.707 22.297 1 98.94 77 LEU A N 1
ATOM 611 C CA . LEU A 1 77 ? -2.988 4.832 22.219 1 98.94 77 LEU A CA 1
ATOM 612 C C . LEU A 1 77 ? -3.607 6.094 22.812 1 98.94 77 LEU A C 1
ATOM 614 O O . LEU A 1 77 ? -2.957 6.805 23.578 1 98.94 77 LEU A O 1
ATOM 618 N N . ALA A 1 78 ? -4.844 6.352 22.469 1 98.94 78 ALA A N 1
ATOM 619 C CA . ALA A 1 78 ? -5.547 7.52 22.984 1 98.94 78 ALA A CA 1
ATOM 620 C C . ALA A 1 78 ? -5.664 7.449 24.516 1 98.94 78 ALA A C 1
ATOM 622 O O . ALA A 1 78 ? -5.492 8.453 25.203 1 98.94 78 ALA A O 1
ATOM 623 N N . ASP A 1 79 ? -5.93 6.258 25.016 1 98.94 79 ASP A N 1
ATOM 624 C CA . ASP A 1 79 ? -6.027 6.07 26.469 1 98.94 79 ASP A CA 1
ATOM 625 C C . ASP A 1 79 ? -4.676 6.305 27.141 1 98.94 79 ASP A C 1
ATOM 627 O O . ASP A 1 79 ? -4.605 6.938 28.203 1 98.94 79 ASP A O 1
ATOM 631 N N . ALA A 1 80 ? -3.658 5.793 26.547 1 98.94 80 ALA A N 1
ATOM 632 C CA . ALA A 1 80 ? -2.314 6 27.078 1 98.94 80 ALA A CA 1
ATOM 633 C C . ALA A 1 80 ? -1.956 7.484 27.094 1 98.94 80 ALA A C 1
ATOM 635 O O . ALA A 1 80 ? -1.304 7.961 28.031 1 98.94 80 ALA A O 1
ATOM 636 N N . ALA A 1 81 ? -2.346 8.188 26.062 1 98.94 81 ALA A N 1
ATOM 637 C CA . ALA A 1 81 ? -2.129 9.633 26 1 98.94 81 ALA A CA 1
ATOM 638 C C . ALA A 1 81 ? -2.883 10.352 27.109 1 98.94 81 ALA A C 1
ATOM 640 O O . ALA A 1 81 ? -2.332 11.227 27.781 1 98.94 81 ALA A O 1
ATOM 641 N N . ALA A 1 82 ? -4.09 9.953 27.375 1 98.88 82 ALA A N 1
ATOM 642 C CA . ALA A 1 82 ? -4.914 10.547 28.422 1 98.88 82 ALA A CA 1
ATOM 643 C C . ALA A 1 82 ? -4.262 10.383 29.781 1 98.88 82 ALA A C 1
ATOM 645 O O . ALA A 1 82 ? -4.281 11.305 30.609 1 98.88 82 ALA A O 1
ATOM 646 N N . GLU A 1 83 ? -3.727 9.242 30.016 1 98.75 83 GLU A N 1
ATOM 647 C CA . GLU A 1 83 ? -3.061 8.953 31.281 1 98.75 83 GLU A CA 1
ATOM 648 C C . GLU A 1 83 ? -1.905 9.922 31.531 1 98.75 83 GLU A C 1
ATOM 650 O O . GLU A 1 83 ? -1.479 10.102 32.688 1 98.75 83 GLU A O 1
ATOM 655 N N . ARG A 1 84 ? -1.46 10.555 30.516 1 98.69 84 ARG A N 1
ATOM 656 C CA . ARG A 1 84 ? -0.301 11.438 30.609 1 98.69 84 ARG A CA 1
ATOM 657 C C . ARG A 1 84 ? -0.699 12.891 30.375 1 98.69 84 ARG A C 1
ATOM 659 O O . ARG A 1 84 ? 0.16 13.742 30.156 1 98.69 84 ARG A O 1
ATOM 666 N N . GLY A 1 85 ? -2.029 13.148 30.297 1 98.44 85 GLY A N 1
ATOM 667 C CA . GLY A 1 85 ? -2.533 14.5 30.125 1 98.44 85 GLY A CA 1
ATOM 668 C C . GLY A 1 85 ? -2.42 15.008 28.703 1 98.44 85 GLY A C 1
ATOM 669 O O . GLY A 1 85 ? -2.371 16.219 28.484 1 98.44 85 GLY A O 1
ATOM 670 N N . LEU A 1 86 ? -2.336 14.109 27.734 1 98.94 86 LEU A N 1
ATOM 671 C CA . LEU A 1 86 ? -2.23 14.484 26.328 1 98.94 86 LEU A CA 1
ATOM 672 C C . LEU A 1 86 ? -3.555 14.273 25.609 1 98.94 86 LEU A C 1
ATOM 674 O O . LEU A 1 86 ? -4.102 13.164 25.609 1 98.94 86 LEU A O 1
ATOM 678 N N . ASP A 1 87 ? -4.066 15.312 25.047 1 98.88 87 ASP A N 1
ATOM 679 C CA . ASP A 1 87 ? -5.215 15.188 24.156 1 98.88 87 ASP A CA 1
ATOM 680 C C . ASP A 1 87 ? -4.781 14.688 22.781 1 98.88 87 ASP A C 1
ATOM 682 O O . ASP A 1 87 ? -3.609 14.797 22.422 1 98.88 87 ASP A O 1
ATOM 686 N N . VAL A 1 88 ? -5.762 14.102 22.016 1 98.94 88 VAL A N 1
ATOM 687 C CA . VAL A 1 88 ? -5.363 13.43 20.797 1 98.94 88 VAL A CA 1
ATOM 688 C C . VAL A 1 88 ? -6.211 13.938 19.625 1 98.94 88 VAL A C 1
ATOM 690 O O . VAL A 1 88 ? -7.441 13.953 19.703 1 98.94 88 VAL A O 1
ATOM 693 N N . ASN A 1 89 ? -5.582 14.453 18.625 1 98.88 89 ASN A N 1
ATOM 694 C CA . ASN A 1 89 ? -6.164 14.609 17.297 1 98.88 89 ASN A CA 1
ATOM 695 C C . ASN A 1 89 ? -5.77 13.461 16.375 1 98.88 89 ASN A C 1
ATOM 697 O O . ASN A 1 89 ? -4.629 13 16.406 1 98.88 89 ASN A O 1
ATOM 701 N N . VAL A 1 90 ? -6.695 12.977 15.578 1 98.88 90 VAL A N 1
ATOM 702 C CA . VAL A 1 90 ? -6.438 11.82 14.734 1 98.88 90 VAL A CA 1
ATOM 703 C C . VAL A 1 90 ? -6.508 12.227 13.266 1 98.88 90 VAL A C 1
ATOM 705 O O . VAL A 1 90 ? -7.477 12.852 12.828 1 98.88 90 VAL A O 1
ATOM 708 N N . ASP A 1 91 ? -5.496 11.898 12.508 1 98.19 91 ASP A N 1
ATOM 709 C CA . ASP A 1 91 ? -5.398 12.164 11.078 1 98.19 91 ASP A CA 1
ATOM 710 C C . ASP A 1 91 ? -5.66 10.898 10.266 1 98.19 91 ASP A C 1
ATOM 712 O O . ASP A 1 91 ? -4.797 10.023 10.172 1 98.19 91 ASP A O 1
ATOM 716 N N . GLY A 1 92 ? -6.801 10.781 9.578 1 97.19 92 GLY A N 1
ATOM 717 C CA . GLY A 1 92 ? -7.336 9.508 9.125 1 97.19 92 GLY A CA 1
ATOM 718 C C . GLY A 1 92 ? -6.801 9.086 7.766 1 97.19 92 GLY A C 1
ATOM 719 O O . GLY A 1 92 ? -6.508 7.91 7.547 1 97.19 92 GLY A O 1
ATOM 720 N N . LEU A 1 93 ? -6.613 9.977 6.746 1 95.81 93 LEU A N 1
ATOM 721 C CA . LEU A 1 93 ? -6.172 9.664 5.391 1 95.81 93 LEU A CA 1
ATOM 722 C C . LEU A 1 93 ? -4.77 10.203 5.133 1 95.81 93 LEU A C 1
ATOM 724 O O . LEU A 1 93 ? -4.594 11.406 4.918 1 95.81 93 LEU A O 1
ATOM 728 N N . GLN A 1 94 ? -3.736 9.273 5.305 1 83.69 94 GLN A N 1
ATOM 729 C CA . GLN A 1 94 ? -2.377 9.75 5.094 1 83.69 94 GLN A CA 1
ATOM 730 C C . GLN A 1 94 ? -1.996 9.695 3.617 1 83.69 94 GLN A C 1
ATOM 732 O O . GLN A 1 94 ? -1.318 8.758 3.182 1 83.69 94 GLN A O 1
ATOM 737 N N . GLY A 1 95 ? -2.404 10.648 2.984 1 77.56 95 GLY A N 1
ATOM 738 C CA . GLY A 1 95 ? -1.916 10.828 1.626 1 77.56 95 GLY A CA 1
ATOM 739 C C . GLY A 1 95 ? -0.404 10.922 1.543 1 77.56 95 GLY A C 1
ATOM 740 O O . GLY A 1 95 ? 0.274 9.922 1.295 1 77.56 95 GLY A O 1
ATOM 741 N N . HIS A 1 96 ? 0.141 11.883 2.158 1 86.06 96 HIS A N 1
ATOM 742 C CA . HIS A 1 96 ? 1.561 12.188 2.031 1 86.06 96 HIS A CA 1
ATOM 743 C C . HIS A 1 96 ? 2.205 12.391 3.4 1 86.06 96 HIS A C 1
ATOM 745 O O . HIS A 1 96 ? 1.728 13.188 4.207 1 86.06 96 HIS A O 1
ATOM 751 N N . LEU A 1 97 ? 3.137 11.508 3.727 1 92.38 97 LEU A N 1
ATOM 752 C CA . LEU A 1 97 ? 3.912 11.617 4.957 1 92.38 97 LEU A CA 1
ATOM 753 C C . LEU A 1 97 ? 5.406 11.469 4.672 1 92.38 97 LEU A C 1
ATOM 755 O O . LEU A 1 97 ? 5.883 10.375 4.379 1 92.38 97 LEU A O 1
ATOM 759 N N . SER A 1 98 ? 6.125 12.523 4.809 1 93.88 98 SER A N 1
ATOM 760 C CA . SER A 1 98 ? 7.582 12.492 4.711 1 93.88 98 SER A CA 1
ATOM 761 C C . SER A 1 98 ? 8.031 11.883 3.389 1 93.88 98 SER A C 1
ATOM 763 O O . SER A 1 98 ? 8.883 10.984 3.373 1 93.88 98 SER A O 1
ATOM 765 N N . SER A 1 99 ? 7.457 12.188 2.332 1 94.25 99 SER A N 1
ATOM 766 C CA . SER A 1 99 ? 7.785 11.867 0.948 1 94.25 99 SER A CA 1
ATOM 767 C C . SER A 1 99 ? 7.133 10.555 0.516 1 94.25 99 SER A C 1
ATOM 769 O O . SER A 1 99 ? 7.273 10.141 -0.635 1 94.25 99 SER A O 1
ATOM 771 N N . PHE A 1 100 ? 6.41 9.875 1.402 1 96.62 100 PHE A N 1
ATOM 772 C CA . PHE A 1 100 ? 5.715 8.641 1.06 1 96.62 100 PHE A CA 1
ATOM 773 C C . PHE A 1 100 ? 4.207 8.859 1.016 1 96.62 100 PHE A C 1
ATOM 775 O O . PHE A 1 100 ? 3.662 9.609 1.829 1 96.62 100 PHE A O 1
ATOM 782 N N . ASP A 1 101 ? 3.602 8.211 0.038 1 95.88 101 ASP A N 1
ATOM 783 C CA . ASP A 1 101 ? 2.145 8.188 -0.049 1 95.88 101 ASP A CA 1
ATOM 784 C C . ASP A 1 101 ? 1.588 6.844 0.421 1 95.88 101 ASP A C 1
ATOM 786 O O . ASP A 1 101 ? 2.17 5.793 0.145 1 95.88 101 ASP A O 1
ATOM 790 N N . PHE A 1 102 ? 0.542 6.863 1.132 1 96.25 102 PHE A N 1
ATOM 791 C CA . PHE A 1 102 ? -0.091 5.648 1.626 1 96.25 102 PHE A CA 1
ATOM 792 C C . PHE A 1 102 ? -1.515 5.523 1.096 1 96.25 102 PHE A C 1
ATOM 794 O O . PHE A 1 102 ? -2.449 6.086 1.673 1 96.25 102 PHE A O 1
ATOM 801 N N . LEU A 1 103 ? -1.655 4.824 0.036 1 95.38 103 LEU A N 1
ATOM 802 C CA . LEU A 1 103 ? -2.932 4.512 -0.599 1 95.38 103 LEU A CA 1
ATOM 803 C C . LEU A 1 103 ? -3.201 3.01 -0.563 1 95.38 103 LEU A C 1
ATOM 805 O O . LEU A 1 103 ? -2.307 2.207 -0.837 1 95.38 103 LEU A O 1
ATOM 809 N N . PRO A 1 104 ? -4.391 2.613 -0.184 1 96 104 PRO A N 1
ATOM 810 C CA . PRO A 1 104 ? -4.684 1.18 -0.191 1 96 104 PRO A CA 1
ATOM 811 C C . PRO A 1 104 ? -4.742 0.596 -1.602 1 96 104 PRO A C 1
ATOM 813 O O . PRO A 1 104 ? -5.047 1.312 -2.559 1 96 104 PRO A O 1
ATOM 816 N N . ALA A 1 105 ? -4.516 -0.667 -1.681 1 95.44 105 ALA A N 1
ATOM 817 C CA . ALA A 1 105 ? -4.488 -1.375 -2.957 1 95.44 105 ALA A CA 1
ATOM 818 C C . ALA A 1 105 ? -5.816 -1.225 -3.697 1 95.44 105 ALA A C 1
ATOM 820 O O . ALA A 1 105 ? -5.844 -1.161 -4.93 1 95.44 105 ALA A O 1
ATOM 821 N N . TRP A 1 106 ? -6.891 -1.075 -2.98 1 97.06 106 TRP A N 1
ATOM 822 C CA . TRP A 1 106 ? -8.219 -1.04 -3.582 1 97.06 106 TRP A CA 1
ATOM 823 C C . TRP A 1 106 ? -8.5 0.321 -4.211 1 97.06 106 TRP A C 1
ATOM 825 O O . TRP A 1 106 ? -9.594 0.569 -4.715 1 97.06 106 TRP A O 1
ATOM 835 N N . THR A 1 107 ? -7.445 1.263 -4.25 1 96.38 107 THR A N 1
ATOM 836 C CA . THR A 1 107 ? -7.566 2.549 -4.926 1 96.38 107 THR A CA 1
ATOM 837 C C . THR A 1 107 ? -6.48 2.707 -5.988 1 96.38 107 THR A C 1
ATOM 839 O O . THR A 1 107 ? -6.293 3.797 -6.535 1 96.38 107 THR A O 1
ATOM 842 N N . GLN A 1 108 ? -5.746 1.65 -6.305 1 93.94 108 GLN A N 1
ATOM 843 C CA . GLN A 1 108 ? -4.57 1.784 -7.164 1 93.94 108 GLN A CA 1
ATOM 844 C C . GLN A 1 108 ? -4.613 0.78 -8.312 1 93.94 108 GLN A C 1
ATOM 846 O O . GLN A 1 108 ? -5.336 -0.216 -8.25 1 93.94 108 GLN A O 1
ATOM 851 N N . THR A 1 109 ? -3.857 1.02 -9.344 1 93.69 109 THR A N 1
ATOM 852 C CA . THR A 1 109 ? -3.596 0.176 -10.5 1 93.69 109 THR A CA 1
ATOM 853 C C . THR A 1 109 ? -4.902 -0.315 -11.117 1 93.69 109 THR A C 1
ATOM 855 O O . THR A 1 109 ? -5.637 0.464 -11.734 1 93.69 109 THR A O 1
ATOM 858 N N . TRP A 1 110 ? -5.258 -1.676 -10.883 1 94.69 110 TRP A N 1
ATOM 859 C CA . TRP A 1 110 ? -6.449 -2.248 -11.508 1 94.69 110 TRP A CA 1
ATOM 860 C C . TRP A 1 110 ? -7.719 -1.685 -10.875 1 94.69 110 TRP A C 1
ATOM 862 O O . TRP A 1 110 ? -8.797 -1.751 -11.477 1 94.69 110 TRP A O 1
ATOM 872 N N . HIS A 1 111 ? -7.523 -1.093 -9.727 1 95.94 111 HIS A N 1
ATOM 873 C CA . HIS A 1 111 ? -8.648 -0.523 -8.984 1 95.94 111 HIS A CA 1
ATOM 874 C C . HIS A 1 111 ? -8.547 0.997 -8.922 1 95.94 111 HIS A C 1
ATOM 876 O O . HIS A 1 111 ? -9.148 1.624 -8.047 1 95.94 111 HIS A O 1
ATOM 882 N N . ARG A 1 112 ? -7.781 1.536 -9.836 1 95.19 112 ARG A N 1
ATOM 883 C CA . ARG A 1 112 ? -7.605 2.984 -9.844 1 95.19 112 ARG A CA 1
ATOM 884 C C . ARG A 1 112 ? -8.93 3.695 -10.102 1 95.19 112 ARG A C 1
ATOM 886 O O . ARG A 1 112 ? -9.586 3.443 -11.109 1 95.19 112 ARG A O 1
ATOM 893 N N . ARG A 1 113 ? -9.312 4.465 -9.195 1 95.69 113 ARG A N 1
ATOM 894 C CA . ARG A 1 113 ? -10.453 5.375 -9.227 1 95.69 113 ARG A CA 1
ATOM 895 C C . ARG A 1 113 ? -10.125 6.691 -8.531 1 95.69 113 ARG A C 1
ATOM 897 O O . ARG A 1 113 ? -9.273 6.734 -7.645 1 95.69 113 ARG A O 1
ATOM 904 N N . ASN A 1 114 ? -10.75 7.719 -9 1 98.25 114 ASN A N 1
ATOM 905 C CA . ASN A 1 114 ? -10.492 9.023 -8.398 1 98.25 114 ASN A CA 1
ATOM 906 C C . ASN A 1 114 ? -10.852 9.039 -6.914 1 98.25 114 ASN A C 1
ATOM 908 O O . ASN A 1 114 ? -12.008 8.812 -6.551 1 98.25 114 ASN A O 1
ATOM 912 N N . ILE A 1 115 ? -9.891 9.352 -6.047 1 97.94 115 ILE A N 1
ATOM 913 C CA . ILE A 1 115 ? -10.086 9.148 -4.617 1 97.94 115 ILE A CA 1
ATOM 914 C C . ILE A 1 115 ? -10.977 10.258 -4.062 1 97.94 115 ILE A C 1
ATOM 916 O O . ILE A 1 115 ? -11.477 10.164 -2.938 1 97.94 115 ILE A O 1
ATOM 920 N N . PHE A 1 116 ? -11.289 11.289 -4.887 1 98.56 116 PHE A N 1
ATOM 921 C CA . PHE A 1 116 ? -12.086 12.406 -4.395 1 98.56 116 PHE A CA 1
ATOM 922 C C . PHE A 1 116 ? -13.516 12.328 -4.934 1 98.56 116 PHE A C 1
ATOM 924 O O . PHE A 1 116 ? -14.422 12.969 -4.395 1 98.56 116 PHE A O 1
ATOM 931 N N . THR A 1 117 ? -13.703 11.586 -6.039 1 98.88 117 THR A N 1
ATOM 932 C CA . THR A 1 117 ? -15.008 11.727 -6.676 1 98.88 117 THR A CA 1
ATOM 933 C C . THR A 1 117 ? -15.672 10.367 -6.855 1 98.88 117 THR A C 1
ATOM 935 O O . THR A 1 117 ? -16.891 10.289 -6.984 1 98.88 117 THR A O 1
ATOM 938 N N . ASP A 1 118 ? -14.891 9.289 -6.988 1 98.75 118 ASP A N 1
ATOM 939 C CA . ASP A 1 118 ? -15.531 7.988 -7.164 1 98.75 118 ASP A CA 1
ATOM 940 C C . ASP A 1 118 ? -16.438 7.66 -5.98 1 98.75 118 ASP A C 1
ATOM 942 O O . ASP A 1 118 ? -16 7.684 -4.828 1 98.75 118 ASP A O 1
ATOM 946 N N . PRO A 1 119 ? -17.688 7.352 -6.211 1 98.56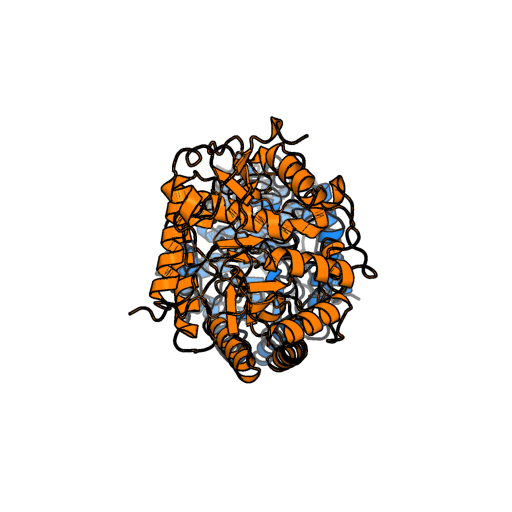 119 PRO A N 1
ATOM 947 C CA . PRO A 1 119 ? -18.641 7.211 -5.109 1 98.56 119 PRO A CA 1
ATOM 948 C C . PRO A 1 119 ? -18.281 6.07 -4.16 1 98.56 119 PRO A C 1
ATOM 950 O O . PRO A 1 119 ? -18.484 6.188 -2.947 1 98.56 119 PRO A O 1
ATOM 953 N N . ASP A 1 120 ? -17.766 4.977 -4.672 1 98.38 120 ASP A N 1
ATOM 954 C CA . ASP A 1 120 ? -17.391 3.857 -3.814 1 98.38 120 ASP A CA 1
ATOM 955 C C . ASP A 1 120 ? -16.188 4.215 -2.941 1 98.38 120 ASP A C 1
ATOM 957 O O . ASP A 1 120 ? -16.141 3.869 -1.759 1 98.38 120 ASP A O 1
ATOM 961 N N . VAL A 1 121 ? -15.219 4.883 -3.574 1 98.5 121 VAL A N 1
ATOM 962 C CA . VAL A 1 121 ? -14.016 5.258 -2.84 1 98.5 121 VAL A CA 1
ATOM 963 C C . VAL A 1 121 ? -14.367 6.262 -1.746 1 98.5 121 VAL A C 1
ATOM 965 O O . VAL A 1 121 ? -13.945 6.113 -0.598 1 98.5 121 VAL A O 1
ATOM 968 N N . VAL A 1 122 ? -15.164 7.273 -2.088 1 98.75 122 VAL A N 1
ATOM 969 C CA . VAL A 1 122 ? -15.562 8.305 -1.133 1 98.75 122 VAL A CA 1
ATOM 970 C C . VAL A 1 122 ? -16.375 7.676 -0.007 1 98.75 122 VAL A C 1
ATOM 972 O O . VAL A 1 122 ? -16.188 8.008 1.165 1 98.75 122 VAL A O 1
ATOM 975 N N . SER A 1 123 ? -17.25 6.727 -0.351 1 98.69 123 SER A N 1
ATOM 976 C CA . SER A 1 123 ? -18.031 6.039 0.67 1 98.69 123 SER A CA 1
ATOM 977 C C . SER A 1 123 ? -17.141 5.234 1.606 1 98.69 123 SER A C 1
ATOM 979 O O . SER A 1 123 ? -17.359 5.215 2.82 1 98.69 123 SER A O 1
ATOM 981 N N . GLY A 1 124 ? -16.156 4.512 1.033 1 98.75 124 GLY A N 1
ATOM 982 C CA . GLY A 1 124 ? -15.195 3.795 1.855 1 98.75 124 GLY A CA 1
ATOM 983 C C . GLY A 1 124 ? -14.43 4.699 2.801 1 98.75 124 GLY A C 1
ATOM 984 O O . GLY A 1 124 ? -14.242 4.363 3.973 1 98.75 124 GLY A O 1
ATOM 985 N N . GLN A 1 125 ? -14.023 5.887 2.295 1 98.75 125 GLN A N 1
ATOM 986 C CA . GLN A 1 125 ? -13.328 6.867 3.115 1 98.75 125 GLN A CA 1
ATOM 987 C C . GLN A 1 125 ? -14.219 7.375 4.246 1 98.75 125 GLN A C 1
ATOM 989 O O . GLN A 1 125 ? -13.781 7.477 5.395 1 98.75 125 GLN A O 1
ATOM 994 N N . ALA A 1 126 ? -15.43 7.691 3.896 1 98.88 126 ALA A N 1
ATOM 995 C CA . ALA A 1 126 ? -16.375 8.203 4.879 1 98.88 126 ALA A CA 1
ATOM 996 C C . ALA A 1 126 ? -16.625 7.184 5.988 1 98.88 126 ALA A C 1
ATOM 998 O O . ALA A 1 126 ? -16.641 7.531 7.172 1 98.88 126 ALA A O 1
ATOM 999 N N . ASP A 1 127 ? -16.781 5.906 5.605 1 98.88 127 ASP A N 1
ATOM 1000 C CA . ASP A 1 127 ? -16.984 4.844 6.586 1 98.88 127 ASP A CA 1
ATOM 1001 C C . ASP A 1 127 ? -15.766 4.707 7.504 1 98.88 127 ASP A C 1
ATOM 1003 O O . ASP A 1 127 ? -15.914 4.523 8.711 1 98.88 127 ASP A O 1
ATOM 1007 N N . TYR A 1 128 ? -14.648 4.789 6.949 1 98.88 128 TYR A N 1
ATOM 1008 C CA . TYR A 1 128 ? -13.391 4.68 7.691 1 98.88 128 TYR A CA 1
ATOM 1009 C C . TYR A 1 128 ? -13.266 5.805 8.711 1 98.88 128 TYR A C 1
ATOM 1011 O O . TYR A 1 128 ? -13.062 5.551 9.898 1 98.88 128 TYR A O 1
ATOM 1019 N N . LEU A 1 129 ? -13.438 7.055 8.258 1 98.94 129 LEU A N 1
ATOM 1020 C CA . LEU A 1 129 ? -13.305 8.227 9.117 1 98.94 129 LEU A CA 1
ATOM 1021 C C . LEU A 1 129 ? -14.375 8.227 10.203 1 98.94 129 LEU A C 1
ATOM 1023 O O . LEU A 1 129 ? -14.086 8.539 11.359 1 98.94 129 LEU A O 1
ATOM 1027 N N . ARG A 1 130 ? -15.586 7.883 9.828 1 98.94 130 ARG A N 1
ATOM 1028 C CA . ARG A 1 130 ? -16.656 7.781 10.805 1 98.94 130 ARG A CA 1
ATOM 1029 C C . ARG A 1 130 ? -16.344 6.75 11.883 1 98.94 130 ARG A C 1
ATOM 1031 O O . ARG A 1 130 ? -16.578 6.98 13.062 1 98.94 130 ARG A O 1
ATOM 1038 N N . THR A 1 131 ? -15.773 5.617 11.43 1 98.94 131 THR A N 1
ATOM 1039 C CA . THR A 1 131 ? -15.43 4.539 12.359 1 98.94 131 THR A CA 1
ATOM 1040 C C . THR A 1 131 ? -14.367 4.992 13.352 1 98.94 131 THR A C 1
ATOM 1042 O O . THR A 1 131 ? -14.484 4.742 14.555 1 98.94 131 THR A O 1
ATOM 1045 N N . LEU A 1 132 ? -13.32 5.664 12.867 1 98.94 132 LEU A N 1
ATOM 1046 C CA . LEU A 1 132 ? -12.273 6.164 13.758 1 98.94 132 LEU A CA 1
ATOM 1047 C C . LEU A 1 132 ? -12.844 7.176 14.75 1 98.94 132 LEU A C 1
ATOM 1049 O O . LEU A 1 132 ? -12.586 7.098 15.945 1 98.94 132 LEU A O 1
ATOM 1053 N N . ALA A 1 133 ? -13.633 8.125 14.211 1 98.94 133 ALA A N 1
ATOM 1054 C CA . ALA A 1 133 ? -14.234 9.148 15.062 1 98.94 133 ALA A CA 1
ATOM 1055 C C . ALA A 1 133 ? -15.133 8.531 16.125 1 98.94 133 ALA A C 1
ATOM 1057 O O . ALA A 1 133 ? -15.023 8.867 17.312 1 98.94 133 ALA A O 1
ATOM 1058 N N . ALA A 1 134 ? -15.938 7.602 15.734 1 98.94 134 ALA A N 1
ATOM 1059 C CA . ALA A 1 134 ? -16.891 6.973 16.641 1 98.94 134 ALA A CA 1
ATOM 1060 C C . ALA A 1 134 ? -16.172 6.211 17.75 1 98.94 134 ALA A C 1
ATOM 1062 O O . ALA A 1 134 ? -16.625 6.199 18.906 1 98.94 134 ALA A O 1
ATOM 1063 N N . ALA A 1 135 ? -15.117 5.566 17.422 1 98.94 135 ALA A N 1
ATOM 1064 C CA . ALA A 1 135 ? -14.375 4.766 18.391 1 98.94 135 ALA A CA 1
ATOM 1065 C C . ALA A 1 135 ? -13.812 5.637 19.5 1 98.94 135 ALA A C 1
ATOM 1067 O O . ALA A 1 135 ? -13.555 5.152 20.609 1 98.94 135 ALA A O 1
ATOM 1068 N N . LEU A 1 136 ? -13.617 6.957 19.188 1 98.88 136 LEU A N 1
ATOM 1069 C CA . LEU A 1 136 ? -12.969 7.84 20.156 1 98.88 136 LEU A CA 1
ATOM 1070 C C . LEU A 1 136 ? -13.961 8.867 20.703 1 98.88 136 LEU A C 1
ATOM 1072 O O . LEU A 1 136 ? -13.602 9.68 21.562 1 98.88 136 LEU A O 1
ATOM 1076 N N . ALA A 1 137 ? -15.211 8.812 20.312 1 98.81 137 ALA A N 1
ATOM 1077 C CA . ALA A 1 137 ? -16.203 9.852 20.562 1 98.81 137 ALA A CA 1
ATOM 1078 C C . ALA A 1 137 ? -16.391 10.078 22.062 1 98.81 137 ALA A C 1
ATOM 1080 O O . ALA A 1 137 ? -16.625 11.211 22.5 1 98.81 137 ALA A O 1
ATOM 1081 N N . ASP A 1 138 ? -16.25 9.047 22.859 1 98.44 138 ASP A N 1
ATOM 1082 C CA . ASP A 1 138 ? -16.562 9.148 24.281 1 98.44 138 ASP A CA 1
ATOM 1083 C C . ASP A 1 138 ? -15.305 9.461 25.094 1 98.44 138 ASP A C 1
ATOM 1085 O O . ASP A 1 138 ? -15.367 9.625 26.312 1 98.44 138 ASP A O 1
ATOM 1089 N N . ARG A 1 139 ? -14.18 9.516 24.453 1 98.5 139 ARG A N 1
ATOM 1090 C CA . ARG A 1 139 ? -12.945 9.859 25.156 1 98.5 139 ARG A CA 1
ATOM 1091 C C . ARG A 1 139 ? -12.828 11.367 25.344 1 98.5 139 ARG A C 1
ATOM 1093 O O . ARG A 1 139 ? -12.852 12.117 24.375 1 98.5 139 ARG A O 1
ATOM 1100 N N . PRO A 1 140 ? -12.68 11.812 26.547 1 98.12 140 PRO A N 1
ATOM 1101 C CA . PRO A 1 140 ? -12.641 13.258 26.797 1 98.12 140 PRO A CA 1
ATOM 1102 C C . PRO A 1 140 ? -11.422 13.938 26.172 1 98.12 140 PRO A C 1
ATOM 1104 O O . PRO A 1 140 ? -11.453 15.133 25.891 1 98.12 140 PRO A O 1
ATOM 1107 N N . ASN A 1 141 ? -10.336 13.133 26.031 1 98.75 141 ASN A N 1
ATOM 1108 C CA . ASN A 1 141 ? -9.109 13.734 25.516 1 98.75 141 ASN A CA 1
ATOM 1109 C C . ASN A 1 141 ? -9.078 13.711 23.984 1 98.75 141 ASN A C 1
ATOM 1111 O O . ASN A 1 141 ? -8.078 14.102 23.375 1 98.75 141 ASN A O 1
ATOM 1115 N N . PHE A 1 142 ? -10.188 13.281 23.375 1 98.88 142 PHE A N 1
ATOM 1116 C CA . PHE A 1 142 ? -10.258 13.297 21.922 1 98.88 142 PHE A CA 1
ATOM 1117 C C . PHE A 1 142 ? -10.617 14.688 21.406 1 98.88 142 PHE A C 1
ATOM 1119 O O . PHE A 1 142 ? -11.703 15.195 21.688 1 98.88 142 PHE A O 1
ATOM 1126 N N . ILE A 1 143 ? -9.719 15.336 20.672 1 98.81 143 ILE A N 1
ATOM 1127 C CA . ILE A 1 143 ? -9.914 16.688 20.141 1 98.81 143 ILE A CA 1
ATOM 1128 C C . ILE A 1 143 ? -10.883 16.641 18.953 1 98.81 143 ILE A C 1
ATOM 1130 O O . ILE A 1 143 ? -11.82 17.422 18.875 1 98.81 143 ILE A O 1
ATOM 1134 N N . GLY A 1 144 ? -10.68 15.68 18.125 1 98.88 144 GLY A N 1
ATOM 1135 C CA . GLY A 1 144 ? -11.398 15.516 16.859 1 98.88 144 GLY A CA 1
ATOM 1136 C C . GLY A 1 144 ? -10.531 14.922 15.766 1 98.88 144 GLY A C 1
ATOM 1137 O O . GLY A 1 144 ? -9.414 14.469 16.016 1 98.88 144 GLY A O 1
ATOM 1138 N N . MET A 1 145 ? -11.141 14.875 14.562 1 98.88 145 MET A N 1
ATOM 1139 C CA . MET A 1 145 ? -10.461 14.305 13.406 1 98.88 145 MET A CA 1
ATOM 1140 C C . MET A 1 145 ? -9.836 15.398 12.547 1 98.88 145 MET A C 1
ATOM 1142 O O . MET A 1 145 ? -10.43 16.453 12.359 1 98.88 145 MET A O 1
ATOM 1146 N N . THR A 1 146 ? -8.633 15.211 12.07 1 98.5 146 THR A N 1
ATOM 1147 C CA . THR A 1 146 ? -8.188 15.758 10.789 1 98.5 146 THR A CA 1
ATOM 1148 C C . THR A 1 146 ? -8.438 14.758 9.664 1 98.5 146 THR A C 1
ATOM 1150 O O . THR A 1 146 ? -8.062 13.594 9.766 1 98.5 146 THR A O 1
ATOM 1153 N N . ILE A 1 147 ? -9.094 15.133 8.641 1 97.44 147 ILE A N 1
ATOM 1154 C CA . ILE A 1 147 ? -9.5 14.227 7.566 1 97.44 147 ILE A CA 1
ATOM 1155 C C . ILE A 1 147 ? -8.281 13.453 7.062 1 97.44 147 ILE A C 1
ATOM 1157 O O . ILE A 1 147 ? -8.367 12.242 6.824 1 97.44 147 ILE A O 1
ATOM 1161 N N . GLY A 1 148 ? -7.219 14.211 6.848 1 95.88 148 GLY A N 1
ATOM 1162 C CA . GLY A 1 148 ? -6.008 13.594 6.324 1 95.88 148 GLY A CA 1
ATOM 1163 C C . GLY A 1 148 ? -4.844 14.562 6.223 1 95.88 148 GLY A C 1
ATOM 1164 O O . GLY A 1 148 ? -5.043 15.781 6.211 1 95.88 148 GLY A O 1
ATOM 1165 N N . ASN A 1 149 ? -3.617 13.953 6.117 1 96.75 149 ASN A N 1
ATOM 1166 C CA . ASN A 1 149 ? -2.426 14.781 5.992 1 96.75 149 ASN A CA 1
ATOM 1167 C C . ASN A 1 149 ? -2.135 15.133 4.535 1 96.75 149 ASN A C 1
ATOM 1169 O O . ASN A 1 149 ? -1.746 14.266 3.75 1 96.75 149 ASN A O 1
ATOM 1173 N N . GLU A 1 150 ? -2.367 16.328 4.18 1 96 150 GLU A N 1
ATOM 1174 C CA . GLU A 1 150 ? -1.987 16.922 2.902 1 96 150 GLU A CA 1
ATOM 1175 C C . GLU A 1 150 ? -2.484 16.078 1.732 1 96 150 GLU A C 1
ATOM 1177 O O . GLU A 1 150 ? -1.738 15.812 0.788 1 96 150 GLU A O 1
ATOM 1182 N N . ILE A 1 151 ? -3.729 15.609 1.834 1 94.81 151 ILE A N 1
ATOM 1183 C CA . ILE A 1 151 ? -4.324 14.758 0.813 1 94.81 151 ILE A CA 1
ATOM 1184 C C . ILE A 1 151 ? -4.551 15.555 -0.465 1 94.81 151 ILE A C 1
ATOM 1186 O O . ILE A 1 151 ? -4.652 14.984 -1.555 1 94.81 151 ILE A O 1
ATOM 1190 N N . ASN A 1 152 ? -4.555 16.906 -0.363 1 95.81 152 ASN A N 1
ATOM 1191 C CA . ASN A 1 152 ? -4.754 17.766 -1.531 1 95.81 152 ASN A CA 1
ATOM 1192 C C . ASN A 1 152 ? -3.645 17.578 -2.559 1 95.81 152 ASN A C 1
ATOM 1194 O O . ASN A 1 152 ? -3.818 17.906 -3.734 1 95.81 152 ASN A O 1
ATOM 1198 N N . GLN A 1 153 ? -2.553 17.047 -2.127 1 94.94 153 GLN A N 1
ATOM 1199 C CA . GLN A 1 153 ? -1.45 16.828 -3.059 1 94.94 153 GLN A CA 1
ATOM 1200 C C . GLN A 1 153 ? -1.857 15.898 -4.195 1 94.94 153 GLN A C 1
ATOM 1202 O O . GLN A 1 153 ? -1.349 16.016 -5.312 1 94.94 153 GLN A O 1
ATOM 1207 N N . PHE A 1 154 ? -2.842 15.039 -3.939 1 96.31 154 PHE A N 1
ATOM 1208 C CA . PHE A 1 154 ? -3.254 14.039 -4.918 1 96.31 154 PHE A CA 1
ATOM 1209 C C . PHE A 1 154 ? -4.172 14.656 -5.965 1 96.31 154 PHE A C 1
ATOM 1211 O O . PHE A 1 154 ? -4.559 13.992 -6.93 1 96.31 154 PHE A O 1
ATOM 1218 N N . SER A 1 155 ? -4.504 15.969 -5.848 1 97.06 155 SER A N 1
ATOM 1219 C CA . SER A 1 155 ? -5.555 16.531 -6.684 1 97.06 155 SER A CA 1
ATOM 1220 C C . SER A 1 155 ? -4.969 17.281 -7.879 1 97.06 155 SER A C 1
ATOM 1222 O O . SER A 1 155 ? -5.699 17.656 -8.805 1 97.06 155 SER A O 1
ATOM 1224 N N . ALA A 1 156 ? -3.666 17.531 -7.867 1 95.75 156 ALA A N 1
ATOM 1225 C CA . ALA A 1 156 ? -3.029 18.312 -8.922 1 95.75 156 ALA A CA 1
ATOM 1226 C C . ALA A 1 156 ? -1.523 18.062 -8.953 1 95.75 156 ALA A C 1
ATOM 1228 O O . ALA A 1 156 ? -0.994 17.297 -8.141 1 95.75 156 ALA A O 1
ATOM 1229 N N . GLY A 1 157 ? -0.993 18.625 -10.055 1 94.31 157 GLY A N 1
ATOM 1230 C CA . GLY A 1 157 ? 0.459 18.688 -10.008 1 94.31 157 GLY A CA 1
ATOM 1231 C C . GLY A 1 157 ? 0.984 19.484 -8.82 1 94.31 157 GLY A C 1
ATOM 1232 O O . GLY A 1 157 ? 0.267 20.297 -8.25 1 94.31 157 GLY A O 1
ATOM 1233 N N . PRO A 1 158 ? 2.215 19.203 -8.383 1 93.44 158 PRO A N 1
ATOM 1234 C CA . PRO A 1 158 ? 3.268 18.422 -9.039 1 93.44 158 PRO A CA 1
ATOM 1235 C C . PRO A 1 158 ? 3.207 16.938 -8.688 1 93.44 158 PRO A C 1
ATOM 1237 O O . PRO A 1 158 ? 4.09 16.172 -9.078 1 93.44 158 PRO A O 1
ATOM 1240 N N . HIS A 1 159 ? 2.148 16.484 -8 1 95.31 159 HIS A N 1
ATOM 1241 C CA . HIS A 1 159 ? 2.07 15.055 -7.711 1 95.31 159 HIS A CA 1
ATOM 1242 C C . HIS A 1 159 ? 2.262 14.227 -8.977 1 95.31 159 HIS A C 1
ATOM 1244 O O . HIS A 1 159 ? 1.688 14.539 -10.023 1 95.31 159 HIS A O 1
ATOM 1250 N N . PRO A 1 160 ? 3.016 13.211 -8.891 1 94.62 160 PRO A N 1
ATOM 1251 C CA . PRO A 1 160 ? 3.369 12.477 -10.109 1 94.62 160 PRO A CA 1
ATOM 1252 C C . PRO A 1 160 ? 2.197 11.68 -10.672 1 94.62 160 PRO A C 1
ATOM 1254 O O . PRO A 1 160 ? 2.197 11.328 -11.852 1 94.62 160 PRO A O 1
ATOM 1257 N N . ASP A 1 161 ? 1.21 11.375 -9.914 1 93.25 161 ASP A N 1
ATOM 1258 C CA . ASP A 1 161 ? 0.05 10.594 -10.32 1 93.25 161 ASP A CA 1
ATOM 1259 C C . ASP A 1 161 ? -1.231 11.141 -9.695 1 93.25 161 ASP A C 1
ATOM 1261 O O . ASP A 1 161 ? -1.879 10.461 -8.898 1 93.25 161 ASP A O 1
ATOM 1265 N N . PRO A 1 162 ? -1.63 12.266 -10.102 1 96 162 PRO A N 1
ATOM 1266 C CA . PRO A 1 162 ? -2.73 12.953 -9.43 1 96 162 PRO A CA 1
ATOM 1267 C C . PRO A 1 162 ? -4.102 12.43 -9.844 1 96 162 PRO A C 1
ATOM 1269 O O . PRO A 1 162 ? -4.254 11.898 -10.945 1 96 162 PRO A O 1
ATOM 1272 N N . ASP A 1 163 ? -5.062 12.438 -9.031 1 97.12 163 ASP A N 1
ATOM 1273 C CA . ASP A 1 163 ? -6.5 12.367 -9.289 1 97.12 163 ASP A CA 1
ATOM 1274 C C . ASP A 1 163 ? -7.094 13.758 -9.461 1 97.12 163 ASP A C 1
ATOM 1276 O O . ASP A 1 163 ? -7.566 14.359 -8.492 1 97.12 163 ASP A O 1
ATOM 1280 N N . ARG A 1 164 ? -7.074 14.258 -10.648 1 98.12 164 ARG A N 1
ATOM 1281 C CA . ARG A 1 164 ? -7.41 15.648 -10.93 1 98.12 164 ARG A CA 1
ATOM 1282 C C . ARG A 1 164 ? -8.891 15.914 -10.664 1 98.12 164 ARG A C 1
ATOM 1284 O O . ARG A 1 164 ? -9.75 15.109 -11.031 1 98.12 164 ARG A O 1
ATOM 1291 N N . ILE A 1 165 ? -9.164 17 -10.07 1 98.62 165 ILE A N 1
ATOM 1292 C CA . ILE A 1 165 ? -10.531 17.375 -9.742 1 98.62 165 ILE A CA 1
ATOM 1293 C C . ILE A 1 165 ? -10.711 18.875 -9.93 1 98.62 165 ILE A C 1
ATOM 1295 O O . ILE A 1 165 ? -9.742 19.594 -10.172 1 98.62 165 ILE A O 1
ATOM 1299 N N . THR A 1 166 ? -11.969 19.328 -9.891 1 98.31 166 THR A N 1
ATOM 1300 C CA . THR A 1 166 ? -12.32 20.75 -9.891 1 98.31 166 THR A CA 1
ATOM 1301 C C . THR A 1 166 ? -12.453 21.266 -8.461 1 98.31 166 THR A C 1
ATOM 1303 O O . THR A 1 166 ? -12.438 20.5 -7.504 1 98.31 166 THR A O 1
ATOM 1306 N N . GLU A 1 167 ? -12.539 22.594 -8.352 1 98.19 167 GLU A N 1
ATOM 1307 C CA . GLU A 1 167 ? -12.766 23.219 -7.055 1 98.19 167 GLU A CA 1
ATOM 1308 C C . GLU A 1 167 ? -14.062 22.734 -6.426 1 98.19 167 GLU A C 1
ATOM 1310 O O . GLU A 1 167 ? -14.117 22.469 -5.219 1 98.19 167 GLU A O 1
ATOM 1315 N N . GLU A 1 168 ? -15.07 22.594 -7.242 1 98.75 168 GLU A N 1
ATOM 1316 C CA . GLU A 1 168 ? -16.375 22.156 -6.758 1 98.75 168 GLU A CA 1
ATOM 1317 C C . GLU A 1 168 ? -16.312 20.719 -6.227 1 98.75 168 GLU A C 1
ATOM 1319 O O . GLU A 1 168 ? -16.922 20.406 -5.207 1 98.75 168 GLU A O 1
ATOM 1324 N N . GLN A 1 169 ? -15.562 19.875 -6.918 1 98.81 169 GLN A N 1
ATOM 1325 C CA . GLN A 1 169 ? -15.398 18.5 -6.496 1 98.81 169 GLN A CA 1
ATOM 1326 C C . GLN A 1 169 ? -14.609 18.406 -5.191 1 98.81 169 GLN A C 1
ATOM 1328 O O . GLN A 1 169 ? -14.914 17.578 -4.332 1 98.81 169 GLN A O 1
ATOM 1333 N N . ALA A 1 170 ? -13.617 19.234 -5.07 1 98.75 170 ALA A N 1
ATOM 1334 C CA . ALA A 1 170 ? -12.867 19.297 -3.822 1 98.75 170 ALA A CA 1
ATOM 1335 C C . ALA A 1 170 ? -13.773 19.672 -2.65 1 98.75 170 ALA A C 1
ATOM 1337 O O . ALA A 1 170 ? -13.727 19.031 -1.597 1 98.75 170 ALA A O 1
ATOM 1338 N N . GLU A 1 171 ? -14.609 20.672 -2.844 1 98.75 171 GLU A N 1
ATOM 1339 C CA . GLU A 1 171 ? -15.516 21.109 -1.784 1 98.75 171 GLU A CA 1
ATOM 1340 C C . GLU A 1 171 ? -16.5 20 -1.424 1 98.75 171 GLU A C 1
ATOM 1342 O O . GLU A 1 171 ? -16.781 19.766 -0.245 1 98.75 171 GLU A O 1
ATOM 1347 N N . ALA A 1 172 ? -17.062 19.391 -2.451 1 98.88 172 ALA A N 1
ATOM 1348 C CA . ALA A 1 172 ? -18.016 18.312 -2.215 1 98.88 172 ALA A CA 1
ATOM 1349 C C . ALA A 1 172 ? -17.359 17.188 -1.41 1 98.88 172 ALA A C 1
ATOM 1351 O O . ALA A 1 172 ? -17.984 16.641 -0.488 1 98.88 172 ALA A O 1
ATOM 1352 N N . TRP A 1 173 ? -16.156 16.812 -1.778 1 98.81 173 TRP A N 1
ATOM 1353 C CA . TRP A 1 173 ? -15.43 15.766 -1.064 1 98.81 173 TRP A CA 1
ATOM 1354 C C . TRP A 1 173 ? -15.18 16.172 0.384 1 98.81 173 TRP A C 1
ATOM 1356 O O . TRP A 1 173 ? -15.453 15.406 1.308 1 98.81 173 TRP A O 1
ATOM 1366 N N . LEU A 1 174 ? -14.719 17.406 0.608 1 98.81 174 LEU A N 1
ATOM 1367 C CA . LEU A 1 174 ? -14.445 17.906 1.949 1 98.81 174 LEU A CA 1
ATOM 1368 C C . LEU A 1 174 ? -15.695 17.859 2.816 1 98.81 174 LEU A C 1
ATOM 1370 O O . LEU A 1 174 ? -15.656 17.375 3.951 1 98.81 174 LEU A O 1
ATOM 1374 N N . ARG A 1 175 ? -16.75 18.344 2.301 1 98.88 175 ARG A N 1
ATOM 1375 C CA . ARG A 1 175 ? -18 18.375 3.062 1 98.88 175 ARG A CA 1
ATOM 1376 C C . ARG A 1 175 ? -18.453 16.969 3.414 1 98.88 175 ARG A C 1
ATOM 1378 O O . ARG A 1 175 ? -18.938 16.719 4.523 1 98.88 175 ARG A O 1
ATOM 1385 N N . THR A 1 176 ? -18.281 16.031 2.482 1 98.88 176 THR A N 1
ATOM 1386 C CA . THR A 1 176 ? -18.719 14.656 2.689 1 98.88 176 THR A CA 1
ATOM 1387 C C . THR A 1 176 ? -17.922 14 3.805 1 98.88 176 THR A C 1
ATOM 1389 O O . THR A 1 176 ? -18.484 13.398 4.719 1 98.88 176 THR A O 1
ATOM 1392 N N . VAL A 1 177 ? -16.656 14.125 3.773 1 98.69 177 VAL A N 1
ATOM 1393 C CA . VAL A 1 177 ? -15.82 13.391 4.723 1 98.69 177 VAL A CA 1
ATOM 1394 C C . VAL A 1 177 ? -15.828 14.109 6.074 1 98.69 177 VAL A C 1
ATOM 1396 O O . VAL A 1 177 ? -15.75 13.469 7.125 1 98.69 177 VAL A O 1
ATOM 1399 N N . LEU A 1 178 ? -15.977 15.438 6.09 1 98.88 178 LEU A N 1
ATOM 1400 C CA . LEU A 1 178 ? -16.172 16.141 7.352 1 98.88 178 LEU A CA 1
ATOM 1401 C C . LEU A 1 178 ? -17.469 15.727 8.016 1 98.88 178 LEU A C 1
ATOM 1403 O O . LEU A 1 178 ? -17.516 15.547 9.234 1 98.88 178 LEU A O 1
ATOM 1407 N N . ALA A 1 179 ? -18.484 15.625 7.207 1 98.94 179 ALA A N 1
ATOM 1408 C CA . ALA A 1 179 ? -19.766 15.18 7.738 1 98.94 179 ALA A CA 1
ATOM 1409 C C . ALA A 1 179 ? -19.656 13.781 8.344 1 98.94 179 ALA A C 1
ATOM 1411 O O . ALA A 1 179 ? -20.281 13.492 9.367 1 98.94 179 ALA A O 1
ATOM 1412 N N . ALA A 1 180 ? -18.906 12.914 7.727 1 98.94 180 ALA A N 1
ATOM 1413 C CA . ALA A 1 180 ? -18.688 11.562 8.25 1 98.94 180 ALA A CA 1
ATOM 1414 C C . ALA A 1 180 ? -18.031 11.609 9.633 1 98.94 180 ALA A C 1
ATOM 1416 O O . ALA A 1 180 ? -18.422 10.867 10.531 1 98.94 180 ALA A O 1
ATOM 1417 N N . CYS A 1 181 ? -17.016 12.469 9.75 1 98.94 181 CYS A N 1
ATOM 1418 C CA . CYS A 1 181 ? -16.375 12.641 11.055 1 98.94 181 CYS A CA 1
ATOM 1419 C C . CYS A 1 181 ? -17.375 13.141 12.086 1 98.94 181 CYS A C 1
ATOM 1421 O O . CYS A 1 181 ? -17.406 12.633 13.211 1 98.94 181 CYS A O 1
ATOM 1423 N N . GLU A 1 182 ? -18.203 14.133 11.727 1 98.88 182 GLU A N 1
ATOM 1424 C CA . GLU A 1 182 ? -19.219 14.68 12.625 1 98.88 182 GLU A CA 1
ATOM 1425 C C . GLU A 1 182 ? -20.219 13.617 13.039 1 98.88 182 GLU A C 1
ATOM 1427 O O . GLU A 1 182 ? -20.656 13.57 14.195 1 98.88 182 GLU A O 1
ATOM 1432 N N . ASP A 1 183 ? -20.609 12.781 12.086 1 98.88 183 ASP A N 1
ATOM 1433 C CA . ASP A 1 183 ? -21.531 11.688 12.375 1 98.88 183 ASP A CA 1
ATOM 1434 C C . ASP A 1 183 ? -20.938 10.727 13.406 1 98.88 183 ASP A C 1
ATOM 1436 O O . ASP A 1 183 ? -21.656 10.211 14.266 1 98.88 183 ASP A O 1
ATOM 1440 N N . GLY A 1 184 ? -19.656 10.5 13.305 1 98.94 184 GLY A N 1
ATOM 1441 C CA . GLY A 1 184 ? -18.984 9.578 14.211 1 98.94 184 GLY A CA 1
ATOM 1442 C C . GLY A 1 184 ? -18.797 10.148 15.602 1 98.94 184 GLY A C 1
ATOM 1443 O O . GLY A 1 184 ? -18.984 9.445 16.594 1 98.94 184 GLY A O 1
ATOM 1444 N N . ALA A 1 185 ? -18.406 11.391 15.656 1 98.94 185 ALA A N 1
ATOM 1445 C CA . ALA A 1 185 ? -18.172 12.078 16.922 1 98.94 185 ALA A CA 1
ATOM 1446 C C . ALA A 1 185 ? -18.719 13.508 16.891 1 98.94 185 ALA A C 1
ATOM 1448 O O . ALA A 1 185 ? -17.969 14.461 16.719 1 98.94 185 ALA A O 1
ATOM 1449 N N . PRO A 1 186 ? -19.984 13.656 17.156 1 98.69 186 PRO A N 1
ATOM 1450 C CA . PRO A 1 186 ? -20.625 14.969 17.031 1 98.69 186 PRO A CA 1
ATOM 1451 C C . PRO A 1 186 ? -20.031 16 18 1 98.69 186 PRO A C 1
ATOM 1453 O O . PRO A 1 186 ? -19.781 15.695 19.156 1 98.69 186 PRO A O 1
ATOM 1456 N N . GLY A 1 187 ? -19.734 17.172 17.469 1 98.12 187 GLY A N 1
ATOM 1457 C CA . GLY A 1 187 ? -19.344 18.312 18.297 1 98.12 187 GLY A CA 1
ATOM 1458 C C . GLY A 1 187 ? -17.844 18.438 18.484 1 98.12 187 GLY A C 1
ATOM 1459 O O . GLY A 1 187 ? -17.375 19.391 19.094 1 98.12 187 GLY A O 1
ATOM 1460 N N . LYS A 1 188 ? -17.094 17.469 17.984 1 98.69 188 LYS A N 1
ATOM 1461 C CA . LYS A 1 188 ? -15.648 17.516 18.141 1 98.69 188 LYS A CA 1
ATOM 1462 C C . LYS A 1 188 ? -15.016 18.453 17.109 1 98.69 188 LYS A C 1
ATOM 1464 O O . LYS A 1 188 ? -15.688 18.922 16.188 1 98.69 188 LYS A O 1
ATOM 1469 N N . LEU A 1 189 ? -13.781 18.781 17.297 1 98.5 189 LEU A N 1
ATOM 1470 C CA . LEU A 1 189 ? -13.039 19.703 16.438 1 98.5 189 LEU A CA 1
ATOM 1471 C C . LEU A 1 189 ? -12.531 19 15.188 1 98.5 189 LEU A C 1
ATOM 1473 O O . LEU A 1 189 ? -11.336 18.719 15.07 1 98.5 189 LEU A O 1
ATOM 1477 N N . HIS A 1 190 ? -13.453 18.734 14.219 1 98.88 190 HIS A N 1
ATOM 1478 C CA . HIS A 1 190 ? -13.07 18.109 12.961 1 98.88 190 HIS A CA 1
ATOM 1479 C C . HIS A 1 190 ? -12.57 19.141 11.961 1 98.88 190 HIS A C 1
ATOM 1481 O O . HIS A 1 190 ? -13.125 20.234 11.867 1 98.88 190 HIS A O 1
ATOM 1487 N N . LEU A 1 191 ? -11.492 18.812 11.328 1 98.69 191 LEU A N 1
ATOM 1488 C CA . LEU A 1 191 ? -10.891 19.75 10.375 1 98.69 191 LEU A CA 1
ATOM 1489 C C . LEU A 1 191 ? -10.195 19 9.242 1 98.69 191 LEU A C 1
ATOM 1491 O O . LEU A 1 191 ? -10.305 17.766 9.148 1 98.69 191 LEU A O 1
ATOM 1495 N N . HIS A 1 192 ? -9.688 19.656 8.281 1 98.06 192 HIS A N 1
ATOM 1496 C CA . HIS A 1 192 ? -8.836 19.156 7.207 1 98.06 192 HIS A CA 1
ATOM 1497 C C . HIS A 1 192 ? -7.578 20.016 7.055 1 98.06 192 HIS A C 1
ATOM 1499 O O . HIS A 1 192 ? -7.543 21.156 7.523 1 98.06 192 HIS A O 1
ATOM 1505 N N . ALA A 1 193 ? -6.535 19.438 6.547 1 96.69 193 ALA A N 1
ATOM 1506 C CA . ALA A 1 193 ? -5.262 20.141 6.441 1 96.69 193 ALA A CA 1
ATOM 1507 C C . ALA A 1 193 ? -4.648 19.969 5.055 1 96.69 193 ALA A C 1
ATOM 1509 O O . ALA A 1 193 ? -4.707 18.875 4.48 1 96.69 193 ALA A O 1
ATOM 1510 N N . GLU A 1 194 ? -4.121 21.016 4.512 1 95.44 194 GLU A N 1
ATOM 1511 C CA . GLU A 1 194 ? -3.465 21.031 3.207 1 95.44 194 GLU A CA 1
ATOM 1512 C C . GLU A 1 194 ? -2.02 21.516 3.322 1 95.44 194 GLU A C 1
ATOM 1514 O O . GLU A 1 194 ? -1.676 22.25 4.25 1 95.44 194 GLU A O 1
ATOM 1519 N N . TYR A 1 195 ? -1.192 21.031 2.361 1 93.06 195 TYR A N 1
ATOM 1520 C CA . TYR A 1 195 ? 0.106 21.688 2.268 1 93.06 195 TYR A CA 1
ATOM 1521 C C . TYR A 1 195 ? -0.015 23.031 1.569 1 93.06 195 TYR A C 1
ATOM 1523 O O . TYR A 1 195 ? -1.103 23.422 1.136 1 93.06 195 TYR A O 1
ATOM 1531 N N . ASP A 1 196 ? 0.994 23.766 1.523 1 93.81 196 ASP A N 1
ATOM 1532 C CA . ASP A 1 196 ? 0.974 25.203 1.269 1 93.81 196 ASP A CA 1
ATOM 1533 C C . ASP A 1 196 ? 0.494 25.5 -0.15 1 93.81 196 ASP A C 1
ATOM 1535 O O . ASP A 1 196 ? 0.159 26.656 -0.469 1 93.81 196 ASP A O 1
ATOM 1539 N N . ALA A 1 197 ? 0.345 24.469 -0.988 1 94.81 197 ALA A N 1
ATOM 1540 C CA . ALA A 1 197 ? -0.141 24.672 -2.35 1 94.81 197 ALA A CA 1
ATOM 1541 C C . ALA A 1 197 ? -1.557 25.234 -2.348 1 94.81 197 ALA A C 1
ATOM 1543 O O . ALA A 1 197 ? -1.938 25.969 -3.26 1 94.81 197 ALA A O 1
ATOM 1544 N N . ALA A 1 198 ? -2.305 24.938 -1.351 1 96.25 198 ALA A N 1
ATOM 1545 C CA . ALA A 1 198 ? -3.648 25.5 -1.257 1 96.25 198 ALA A CA 1
ATOM 1546 C C . ALA A 1 198 ? -3.6 27.016 -1.222 1 96.25 198 ALA A C 1
ATOM 1548 O O . ALA A 1 198 ? -4.512 27.688 -1.71 1 96.25 198 ALA A O 1
ATOM 1549 N N . TRP A 1 199 ? -2.51 27.625 -0.754 1 97.44 199 TRP A N 1
ATOM 1550 C CA . TRP A 1 199 ? -2.365 29.062 -0.539 1 97.44 199 TRP A CA 1
ATOM 1551 C C . TRP A 1 199 ? -1.549 29.703 -1.656 1 97.44 199 TRP A C 1
ATOM 1553 O O . TRP A 1 199 ? -1.648 30.906 -1.896 1 97.44 199 TRP A O 1
ATOM 1563 N N . TYR A 1 200 ? -0.692 28.875 -2.293 1 97.88 200 TYR A N 1
ATOM 1564 C CA . TYR A 1 200 ? 0.37 29.469 -3.098 1 97.88 200 TYR A CA 1
ATOM 1565 C C . TYR A 1 200 ? 0.229 29.062 -4.562 1 97.88 200 TYR A C 1
ATOM 1567 O O . TYR A 1 200 ? 0.746 29.75 -5.449 1 97.88 200 TYR A O 1
ATOM 1575 N N . GLN A 1 201 ? -0.401 27.922 -4.812 1 97.69 201 GLN A N 1
ATOM 1576 C CA . GLN A 1 201 ? -0.39 27.391 -6.172 1 97.69 201 GLN A CA 1
ATOM 1577 C C . GLN A 1 201 ? -1.645 27.812 -6.938 1 97.69 201 GLN A C 1
ATOM 1579 O O . GLN A 1 201 ? -2.762 27.5 -6.52 1 97.69 201 GLN A O 1
ATOM 1584 N N . ASP A 1 202 ? -1.494 28.359 -8.07 1 97.75 202 ASP A N 1
ATOM 1585 C CA . ASP A 1 202 ? -2.555 29 -8.836 1 97.75 202 ASP A CA 1
ATOM 1586 C C . ASP A 1 202 ? -3.615 27.984 -9.266 1 97.75 202 ASP A C 1
ATOM 1588 O O . ASP A 1 202 ? -4.801 28.312 -9.32 1 97.75 202 ASP A O 1
ATOM 1592 N N . ASP A 1 203 ? -3.219 26.781 -9.5 1 96.69 203 ASP A N 1
ATOM 1593 C CA . ASP A 1 203 ? -4.16 25.828 -10.102 1 96.69 203 ASP A CA 1
ATOM 1594 C C . ASP A 1 203 ? -4.57 24.766 -9.094 1 96.69 203 ASP A C 1
ATOM 1596 O O . ASP A 1 203 ? -5.117 23.719 -9.477 1 96.69 203 ASP A O 1
ATOM 1600 N N . GLN A 1 204 ? -4.207 24.906 -7.844 1 97.75 204 GLN A N 1
ATOM 1601 C CA . GLN A 1 204 ? -4.629 23.953 -6.824 1 97.75 204 GLN A CA 1
ATOM 1602 C C . GLN A 1 204 ? -6.141 23.969 -6.641 1 97.75 204 GLN A C 1
ATOM 1604 O O . GLN A 1 204 ? -6.723 25.016 -6.344 1 97.75 204 GLN A O 1
ATOM 1609 N N . PRO A 1 205 ? -6.773 22.797 -6.719 1 98.06 205 PRO A N 1
ATOM 1610 C CA . PRO A 1 205 ? -8.234 22.781 -6.645 1 98.06 205 PRO A CA 1
ATOM 1611 C C . PRO A 1 205 ? -8.758 23.016 -5.23 1 98.06 205 PRO A C 1
ATOM 1613 O O . PRO A 1 205 ? -9.883 23.516 -5.062 1 98.06 205 PRO A O 1
ATOM 1616 N N . PHE A 1 206 ? -8.031 22.609 -4.309 1 98.31 206 PHE A N 1
ATOM 1617 C CA . PHE A 1 206 ? -8.352 23 -2.939 1 98.31 206 PHE A CA 1
ATOM 1618 C C . PHE A 1 206 ? -8.023 24.469 -2.703 1 98.31 206 PHE A C 1
ATOM 1620 O O . PHE A 1 206 ? -6.879 24.891 -2.857 1 98.31 206 PHE A O 1
ATOM 1627 N N . THR A 1 207 ? -8.984 25.234 -2.318 1 98.19 207 THR A N 1
ATOM 1628 C CA . THR A 1 207 ? -8.828 26.688 -2.33 1 98.19 207 THR A CA 1
ATOM 1629 C C . THR A 1 207 ? -8.586 27.219 -0.919 1 98.19 207 THR A C 1
ATOM 1631 O O . THR A 1 207 ? -8.938 26.562 0.065 1 98.19 207 THR A O 1
ATOM 1634 N N . PRO A 1 208 ? -8 28.391 -0.848 1 98.19 208 PRO A N 1
ATOM 1635 C CA . PRO A 1 208 ? -7.855 29.031 0.46 1 98.19 208 PRO A CA 1
ATOM 1636 C C . PRO A 1 208 ? -9.195 29.25 1.16 1 98.19 208 PRO A C 1
ATOM 1638 O O . PRO A 1 208 ? -9.289 29.125 2.385 1 98.19 208 PRO A O 1
ATOM 1641 N N . ALA A 1 209 ? -10.227 29.578 0.409 1 97.94 209 ALA A N 1
ATOM 1642 C CA . ALA A 1 209 ? -11.555 29.781 0.988 1 97.94 209 ALA A CA 1
ATOM 1643 C C . ALA A 1 209 ? -12.07 28.5 1.638 1 97.94 209 ALA A C 1
ATOM 1645 O O . ALA A 1 209 ? -12.68 28.547 2.709 1 97.94 209 ALA A O 1
ATOM 1646 N N . GLN A 1 210 ? -11.859 27.359 0.988 1 98.44 210 GLN A N 1
ATOM 1647 C CA . GLN A 1 210 ? -12.242 26.078 1.564 1 98.44 210 GLN A CA 1
ATOM 1648 C C . GLN A 1 210 ? -11.438 25.781 2.826 1 98.44 210 GLN A C 1
ATOM 1650 O O . GLN A 1 210 ? -12 25.375 3.846 1 98.44 210 GLN A O 1
ATOM 1655 N N . ALA A 1 211 ? -10.141 26.016 2.748 1 98.12 211 ALA A N 1
ATOM 1656 C CA . ALA A 1 211 ? -9.25 25.781 3.877 1 98.12 211 ALA A CA 1
ATOM 1657 C C . ALA A 1 211 ? -9.641 26.625 5.082 1 98.12 211 ALA A C 1
ATOM 1659 O O . ALA A 1 211 ? -9.586 26.156 6.223 1 98.12 211 ALA A O 1
ATOM 1660 N N . ALA A 1 212 ? -10.102 27.828 4.828 1 98.06 212 ALA A N 1
ATOM 1661 C CA . ALA A 1 212 ? -10.383 28.781 5.895 1 98.06 212 ALA A CA 1
ATOM 1662 C C . ALA A 1 212 ? -11.867 28.797 6.234 1 98.06 212 ALA A C 1
ATOM 1664 O O . ALA A 1 212 ? -12.312 29.594 7.062 1 98.06 212 ALA A O 1
ATOM 1665 N N . GLY A 1 213 ? -12.617 27.938 5.613 1 97.81 213 GLY A N 1
ATOM 1666 C CA . GLY A 1 213 ? -14.055 28.047 5.805 1 97.81 213 GLY A CA 1
ATOM 1667 C C . GLY A 1 213 ? -14.703 26.734 6.191 1 97.81 213 GLY A C 1
ATOM 1668 O O . GLY A 1 213 ? -15.781 26.719 6.793 1 97.81 213 GLY A O 1
ATOM 1669 N N . LEU A 1 214 ? -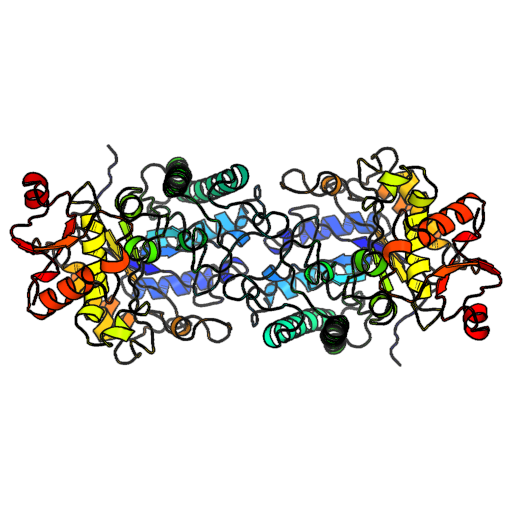14.125 25.641 5.812 1 98.38 214 LEU A N 1
ATOM 1670 C CA . LEU A 1 214 ? -14.688 24.328 6.113 1 98.38 214 LEU A CA 1
ATOM 1671 C C . LEU A 1 214 ? -13.984 23.703 7.312 1 98.38 214 LEU A C 1
ATOM 1673 O O . LEU A 1 214 ? -12.773 23.859 7.48 1 98.38 214 LEU A O 1
ATOM 1677 N N . GLY A 1 215 ? -14.773 23.016 8.188 1 98.31 215 GLY A N 1
ATOM 1678 C CA . GLY A 1 215 ? -14.242 22.422 9.406 1 98.31 215 GLY A CA 1
ATOM 1679 C C . GLY A 1 215 ? -14.25 23.391 10.578 1 98.31 215 GLY A C 1
ATOM 1680 O O . GLY A 1 215 ? -14.703 24.531 10.453 1 98.31 215 GLY A O 1
ATOM 1681 N N . ALA A 1 216 ? -13.68 22.984 11.664 1 98.06 216 ALA A N 1
ATOM 1682 C CA . ALA A 1 216 ? -13.852 23.703 12.922 1 98.06 216 ALA A CA 1
ATOM 1683 C C . ALA A 1 216 ? -12.727 24.719 13.125 1 98.06 216 ALA A C 1
ATOM 1685 O O . ALA A 1 216 ? -12.883 25.688 13.875 1 98.06 216 ALA A O 1
ATOM 1686 N N . VAL A 1 217 ? -11.633 24.5 12.531 1 98.25 217 VAL A N 1
ATOM 1687 C CA . VAL A 1 217 ? -10.461 25.359 12.656 1 98.25 217 VAL A CA 1
ATOM 1688 C C . VAL A 1 217 ? -9.68 25.359 11.344 1 98.25 217 VAL A C 1
ATOM 1690 O O . VAL A 1 217 ? -9.812 24.438 10.531 1 98.25 217 VAL A O 1
ATOM 1693 N N . THR A 1 218 ? -8.977 26.438 11.039 1 98.56 218 THR A N 1
ATOM 1694 C CA . THR A 1 218 ? -8.109 26.484 9.867 1 98.56 218 THR A CA 1
ATOM 1695 C C . THR A 1 218 ? -6.711 25.969 10.211 1 98.56 218 THR A C 1
ATOM 1697 O O . THR A 1 218 ? -6.055 26.484 11.109 1 98.56 218 THR A O 1
ATOM 1700 N N . ALA A 1 219 ? -6.297 24.938 9.5 1 98.56 219 ALA A N 1
ATOM 1701 C CA . ALA A 1 219 ? -4.949 24.406 9.703 1 98.56 219 ALA A CA 1
ATOM 1702 C C . ALA A 1 219 ? -3.963 25.031 8.719 1 98.56 219 ALA A C 1
ATOM 1704 O O . ALA A 1 219 ? -4.285 25.203 7.543 1 98.56 219 ALA A O 1
ATOM 1705 N N . VAL A 1 220 ? -2.793 25.391 9.203 1 98.44 220 VAL A N 1
ATOM 1706 C CA . VAL A 1 220 ? -1.711 25.797 8.32 1 98.44 220 VAL A CA 1
ATOM 1707 C C . VAL A 1 220 ? -0.471 24.953 8.594 1 98.44 220 VAL A C 1
ATOM 1709 O O . VAL A 1 220 ? -0.175 24.625 9.742 1 98.44 220 VAL A O 1
ATOM 1712 N N . HIS A 1 221 ? 0.153 24.469 7.551 1 98.19 221 HIS A N 1
ATOM 1713 C CA . HIS A 1 221 ? 1.446 23.797 7.562 1 98.19 221 HIS A CA 1
ATOM 1714 C C . HIS A 1 221 ? 2.555 24.719 7.074 1 98.19 221 HIS A C 1
ATOM 1716 O O . HIS A 1 221 ? 2.664 24.984 5.875 1 98.19 221 HIS A O 1
ATOM 1722 N N . SER A 1 222 ? 3.357 25.172 8.008 1 98.25 222 SER A N 1
ATOM 1723 C CA . SER A 1 222 ? 4.348 26.203 7.703 1 98.25 222 SER A CA 1
ATOM 1724 C C . SER A 1 222 ? 5.738 25.609 7.547 1 98.25 222 SER A C 1
ATOM 1726 O O . SER A 1 222 ? 6.461 25.438 8.531 1 98.25 222 SER A O 1
ATOM 1728 N N . TRP A 1 223 ? 6.121 25.406 6.309 1 97.69 223 TRP A N 1
ATOM 1729 C CA . TRP A 1 223 ? 7.441 24.844 6.035 1 97.69 223 TRP A CA 1
ATOM 1730 C C . TRP A 1 223 ? 8.32 25.844 5.301 1 97.69 223 TRP A C 1
ATOM 1732 O O . TRP A 1 223 ? 8.039 26.219 4.16 1 97.69 223 TRP A O 1
ATOM 1742 N N . VAL A 1 224 ? 9.438 26.125 5.867 1 98.12 224 VAL A N 1
ATOM 1743 C CA . VAL A 1 224 ? 10.32 27.141 5.316 1 98.12 224 VAL A CA 1
ATOM 1744 C C . VAL A 1 224 ? 11.172 26.547 4.195 1 98.12 224 VAL A C 1
ATOM 1746 O O . VAL A 1 224 ? 11.812 27.281 3.439 1 98.12 224 VAL A O 1
ATOM 1749 N N . PHE A 1 225 ? 11.18 25.219 4.035 1 96.69 225 PHE A N 1
ATOM 1750 C CA . PHE A 1 225 ? 12 24.578 3.012 1 96.69 225 PHE A CA 1
ATOM 1751 C C . PHE A 1 225 ? 11.281 24.562 1.67 1 96.69 225 PHE A C 1
ATOM 1753 O O . PHE A 1 225 ? 11.781 24 0.693 1 96.69 225 PHE A O 1
ATOM 1760 N N . ASN A 1 226 ? 10.109 25.125 1.565 1 95.19 226 ASN A N 1
ATOM 1761 C CA . ASN A 1 226 ? 9.375 25.25 0.309 1 95.19 226 ASN A CA 1
ATOM 1762 C C . ASN A 1 226 ? 9.609 26.609 -0.34 1 95.19 226 ASN A C 1
ATOM 1764 O O . ASN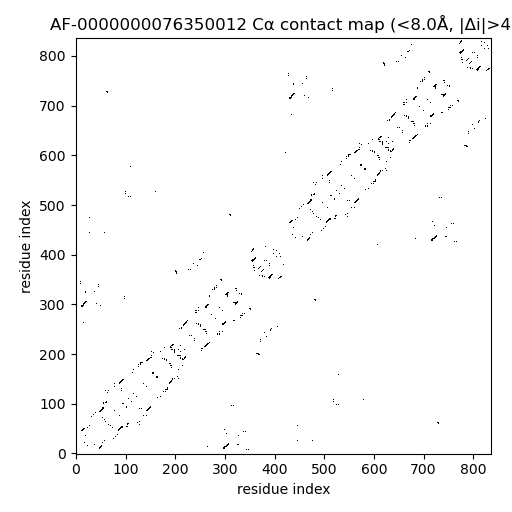 A 1 226 ? 8.672 27.25 -0.818 1 95.19 226 ASN A O 1
ATOM 1768 N N . GLY A 1 227 ? 10.828 27.141 -0.258 1 95.94 227 GLY A N 1
ATOM 1769 C CA . GLY A 1 227 ? 11.195 28.344 -0.988 1 95.94 227 GLY A CA 1
ATOM 1770 C C . GLY A 1 227 ? 11.594 29.484 -0.082 1 95.94 227 GLY A C 1
ATOM 1771 O O . GLY A 1 227 ? 12.438 30.312 -0.442 1 95.94 227 GLY A O 1
ATOM 1772 N N . THR A 1 228 ? 11.039 29.609 1.136 1 98.06 228 THR A N 1
ATOM 1773 C CA . THR A 1 228 ? 11.227 30.781 1.994 1 98.06 228 THR A CA 1
ATOM 1774 C C . THR A 1 228 ? 12.672 30.859 2.482 1 98.06 228 THR A C 1
ATOM 1776 O O . THR A 1 228 ? 13.359 31.844 2.242 1 98.06 228 THR A O 1
ATOM 1779 N N . ALA A 1 229 ? 13.117 29.75 3.094 1 97.81 229 ALA A N 1
ATOM 1780 C CA . ALA A 1 229 ? 14.469 29.781 3.645 1 97.81 229 ALA A CA 1
ATOM 1781 C C . ALA A 1 229 ? 15.516 29.781 2.535 1 97.81 229 ALA A C 1
ATOM 1783 O O . ALA A 1 229 ? 16.609 30.344 2.693 1 97.81 229 ALA A O 1
ATOM 1784 N N . GLN A 1 230 ? 15.211 29.156 1.431 1 96.81 230 GLN A N 1
ATOM 1785 C CA . GLN A 1 230 ? 16.109 29.156 0.282 1 96.81 230 GLN A CA 1
ATOM 1786 C C . GLN A 1 230 ? 16.312 30.578 -0.245 1 96.81 230 GLN A C 1
ATOM 1788 O O . GLN A 1 230 ? 17.422 30.938 -0.655 1 96.81 230 GLN A O 1
ATOM 1793 N N . ARG A 1 231 ? 15.25 31.344 -0.206 1 97.38 231 ARG A N 1
ATOM 1794 C CA . ARG A 1 231 ? 15.273 32.688 -0.767 1 97.38 231 ARG A CA 1
ATOM 1795 C C . ARG A 1 231 ? 15.805 33.688 0.249 1 97.38 231 ARG A C 1
ATOM 1797 O O . ARG A 1 231 ? 16.531 34.625 -0.11 1 97.38 231 ARG A O 1
ATOM 1804 N N . HIS A 1 232 ? 15.484 33.531 1.502 1 98.25 232 HIS A N 1
ATOM 1805 C CA . HIS A 1 232 ? 15.695 34.594 2.465 1 98.25 232 HIS A CA 1
ATOM 1806 C C . HIS A 1 232 ? 16.75 34.219 3.5 1 98.25 232 HIS A C 1
ATOM 1808 O O . HIS A 1 232 ? 17.156 35.062 4.312 1 98.25 232 HIS A O 1
ATOM 1814 N N . GLY A 1 233 ? 17.188 32.938 3.457 1 97.31 233 GLY A N 1
ATOM 1815 C CA . GLY A 1 233 ? 18.172 32.469 4.41 1 97.31 233 GLY A CA 1
ATOM 1816 C C . GLY A 1 233 ? 17.578 32.156 5.773 1 97.31 233 GLY A C 1
ATOM 1817 O O . GLY A 1 233 ? 16.438 32.5 6.062 1 97.31 233 GLY A O 1
ATOM 1818 N N . ARG A 1 234 ? 18.344 31.562 6.621 1 95.81 234 ARG A N 1
ATOM 1819 C CA . ARG A 1 234 ? 17.938 31.062 7.926 1 95.81 234 ARG A CA 1
ATOM 1820 C C . ARG A 1 234 ? 17.516 32.188 8.852 1 95.81 234 ARG A C 1
ATOM 1822 O O . ARG A 1 234 ? 16.578 32.031 9.641 1 95.81 234 ARG A O 1
ATOM 1829 N N . THR A 1 235 ? 18.156 33.312 8.742 1 96.12 235 THR A N 1
ATOM 1830 C CA . THR A 1 235 ? 17.953 34.406 9.703 1 96.12 235 THR A CA 1
ATOM 1831 C C . THR A 1 235 ? 17.062 35.469 9.109 1 96.12 235 THR A C 1
ATOM 1833 O O . THR A 1 235 ? 16.781 36.5 9.758 1 96.12 235 THR A O 1
ATOM 1836 N N . GLY A 1 236 ? 16.672 35.281 7.867 1 97.62 236 GLY A N 1
ATOM 1837 C CA . GLY A 1 236 ? 15.828 36.25 7.227 1 97.62 236 GLY A CA 1
ATOM 1838 C C . GLY A 1 236 ? 14.508 36.469 7.953 1 97.62 236 GLY A C 1
ATOM 1839 O O . GLY A 1 236 ? 13.953 35.531 8.531 1 97.62 236 GLY A O 1
ATOM 1840 N N . THR A 1 237 ? 14.008 37.719 7.902 1 97.94 237 THR A N 1
ATOM 1841 C CA . THR A 1 237 ? 12.742 38.062 8.523 1 97.94 237 THR A CA 1
ATOM 1842 C C . THR A 1 237 ? 11.609 37.188 8 1 97.94 237 THR A C 1
ATOM 1844 O O . THR A 1 237 ? 10.781 36.688 8.773 1 97.94 237 THR A O 1
ATOM 1847 N N . ALA A 1 238 ? 11.617 36.969 6.676 1 98.38 238 ALA A N 1
ATOM 1848 C CA . ALA A 1 238 ? 10.586 36.125 6.062 1 98.38 238 ALA A CA 1
ATOM 1849 C C . ALA A 1 238 ? 10.602 34.719 6.629 1 98.38 238 ALA A C 1
ATOM 1851 O O . ALA A 1 238 ? 9.547 34.094 6.84 1 98.38 238 ALA A O 1
ATOM 1852 N N . THR A 1 239 ? 11.805 34.156 6.844 1 98.62 239 THR A N 1
ATOM 1853 C CA . THR A 1 239 ? 11.969 32.812 7.359 1 98.62 239 THR A CA 1
ATOM 1854 C C . THR A 1 239 ? 11.477 32.719 8.797 1 98.62 239 THR A C 1
ATOM 1856 O O . THR A 1 239 ? 10.672 31.844 9.125 1 98.62 239 THR A O 1
ATOM 1859 N N . ARG A 1 240 ? 11.805 33.656 9.617 1 98.12 240 ARG A N 1
ATOM 1860 C CA . ARG A 1 240 ? 11.492 33.656 11.039 1 98.12 240 ARG A CA 1
ATOM 1861 C C . ARG A 1 240 ? 10.023 33.969 11.273 1 98.12 240 ARG A C 1
ATOM 1863 O O . ARG A 1 240 ? 9.461 33.625 12.32 1 98.12 240 ARG A O 1
ATOM 1870 N N . HIS A 1 241 ? 9.328 34.594 10.305 1 98.62 241 HIS A N 1
ATOM 1871 C CA . HIS A 1 241 ? 7.941 35.031 10.461 1 98.62 241 HIS A CA 1
ATOM 1872 C C . HIS A 1 241 ? 7.016 34.281 9.508 1 98.62 241 HIS A C 1
ATOM 1874 O O . HIS A 1 241 ? 5.863 34.688 9.32 1 98.62 241 HIS A O 1
ATOM 1880 N N . HIS A 1 242 ? 7.527 33.219 8.906 1 98.81 242 HIS A N 1
ATOM 1881 C CA . HIS A 1 242 ? 6.746 32.5 7.902 1 98.81 242 HIS A CA 1
ATOM 1882 C C . HIS A 1 242 ? 5.445 31.969 8.484 1 98.81 242 HIS A C 1
ATOM 1884 O O . HIS A 1 242 ? 4.391 32.062 7.852 1 98.81 242 HIS A O 1
ATOM 1890 N N . ALA A 1 243 ? 5.504 31.391 9.68 1 98.81 243 ALA A N 1
ATOM 1891 C CA . ALA A 1 243 ? 4.305 30.875 10.328 1 98.81 243 ALA A CA 1
ATOM 1892 C C . ALA A 1 243 ? 3.273 31.984 10.547 1 98.81 243 ALA A C 1
ATOM 1894 O O . ALA A 1 243 ? 2.088 31.797 10.258 1 98.81 243 ALA A O 1
ATOM 1895 N N . ALA A 1 244 ? 3.689 33.125 11.047 1 98.81 244 ALA A N 1
ATOM 1896 C CA . ALA A 1 244 ? 2.789 34.25 11.25 1 98.81 244 ALA A CA 1
ATOM 1897 C C . ALA A 1 244 ? 2.162 34.688 9.93 1 98.81 244 ALA A C 1
ATOM 1899 O O . ALA A 1 244 ? 0.97 35 9.875 1 98.81 244 ALA A O 1
ATOM 1900 N N . TYR A 1 245 ? 2.973 34.75 8.883 1 98.81 245 TYR A N 1
ATOM 1901 C CA . TYR A 1 245 ? 2.479 35.125 7.559 1 98.81 245 TYR A CA 1
ATOM 1902 C C . TYR A 1 245 ? 1.349 34.188 7.125 1 98.81 245 TYR A C 1
ATOM 1904 O O . TYR A 1 245 ? 0.289 34.656 6.691 1 98.81 245 TYR A O 1
ATOM 1912 N N . MET A 1 246 ? 1.575 32.844 7.262 1 98.75 246 MET A N 1
ATOM 1913 C CA . MET A 1 246 ? 0.569 31.891 6.82 1 98.75 246 MET A CA 1
ATOM 1914 C C . MET A 1 246 ? -0.693 32 7.672 1 98.75 246 MET A C 1
ATOM 1916 O O . MET A 1 246 ? -1.804 31.828 7.164 1 98.75 246 MET A O 1
ATOM 1920 N N . ILE A 1 247 ? -0.537 32.219 8.953 1 98.69 247 ILE A N 1
ATOM 1921 C CA . ILE A 1 247 ? -1.68 32.375 9.844 1 98.69 247 ILE A CA 1
ATOM 1922 C C . ILE A 1 247 ? -2.508 33.594 9.375 1 98.69 247 ILE A C 1
ATOM 1924 O O . ILE A 1 247 ? -3.729 33.469 9.227 1 98.69 247 ILE A O 1
ATOM 1928 N N . GLU A 1 248 ? -1.836 34.688 9.109 1 98.69 248 GLU A N 1
ATOM 1929 C CA . GLU A 1 248 ? -2.537 35.906 8.695 1 98.69 248 GLU A CA 1
ATOM 1930 C C . GLU A 1 248 ? -3.162 35.75 7.312 1 98.69 248 GLU A C 1
ATOM 1932 O O . GLU A 1 248 ? -4.238 36.281 7.039 1 98.69 248 GLU A O 1
ATOM 1937 N N . LEU A 1 249 ? -2.441 35 6.449 1 98.62 249 LEU A N 1
ATOM 1938 C CA . LEU A 1 249 ? -3.004 34.719 5.137 1 98.62 249 LEU A CA 1
ATOM 1939 C C . LEU A 1 249 ? -4.285 33.906 5.27 1 98.62 249 LEU A C 1
ATOM 1941 O O . LEU A 1 249 ? -5.27 34.156 4.574 1 98.62 249 LEU A O 1
ATOM 1945 N N . ALA A 1 250 ? -4.32 32.906 6.129 1 98.25 250 ALA A N 1
ATOM 1946 C CA . ALA A 1 250 ? -5.508 32.094 6.383 1 98.25 250 ALA A CA 1
ATOM 1947 C C . ALA A 1 250 ? -6.664 32.969 6.891 1 98.25 250 ALA A C 1
ATOM 1949 O O . ALA A 1 250 ? -7.809 32.781 6.477 1 98.25 250 ALA A O 1
ATOM 1950 N N . LYS A 1 251 ? -6.391 33.875 7.715 1 98 251 LYS A N 1
ATOM 1951 C CA . LYS A 1 251 ? -7.41 34.75 8.305 1 98 251 LYS A CA 1
ATOM 1952 C C . LYS A 1 251 ? -8.062 35.625 7.238 1 98 251 LYS A C 1
ATOM 1954 O O . LYS A 1 251 ? -9.25 35.969 7.328 1 98 251 LYS A O 1
ATOM 1959 N N . ALA A 1 252 ? -7.285 36.031 6.281 1 97.94 252 ALA A N 1
ATOM 1960 C CA . ALA A 1 252 ? -7.824 36.875 5.223 1 97.94 252 ALA A CA 1
ATOM 1961 C C . ALA A 1 252 ? -8.977 36.188 4.496 1 97.94 252 ALA A C 1
ATOM 1963 O O . ALA A 1 252 ? -9.898 36.844 4.016 1 97.94 252 ALA A O 1
ATOM 1964 N N . TRP A 1 253 ? -8.906 34.875 4.43 1 98 253 TRP A N 1
ATOM 1965 C CA . TRP A 1 253 ? -9.875 34.125 3.641 1 98 253 TRP A CA 1
ATOM 1966 C C . TRP A 1 253 ? -11.039 33.656 4.504 1 98 253 TRP A C 1
ATOM 1968 O O . TRP A 1 253 ? -12.047 33.156 3.988 1 98 253 TRP A O 1
ATOM 1978 N N . ALA A 1 254 ? -10.922 33.781 5.797 1 97.56 254 ALA A N 1
ATOM 1979 C CA . ALA A 1 254 ? -11.984 33.344 6.703 1 97.56 254 ALA A CA 1
ATOM 1980 C C . ALA A 1 254 ? -13.148 34.344 6.691 1 97.56 254 ALA A C 1
ATOM 1982 O O . ALA A 1 254 ? -12.945 35.562 6.637 1 97.56 254 ALA A O 1
ATOM 1983 N N . THR A 1 255 ? -14.375 33.844 6.727 1 94.75 255 THR A N 1
ATOM 1984 C CA . THR A 1 255 ? -15.562 34.688 6.844 1 94.75 255 THR A CA 1
ATOM 1985 C C . THR A 1 255 ? -15.711 35.219 8.266 1 94.75 255 THR A C 1
ATOM 1987 O O . THR A 1 255 ? -16.016 36.406 8.477 1 94.75 255 THR A O 1
ATOM 1990 N N . ASP A 1 256 ? -15.516 34.375 9.211 1 95.62 256 ASP A N 1
ATOM 1991 C CA . ASP A 1 256 ? -15.469 34.75 10.609 1 95.62 256 ASP A CA 1
ATOM 1992 C C . ASP A 1 256 ? -14.109 35.344 10.977 1 95.62 256 ASP A C 1
ATOM 1994 O O . ASP A 1 256 ? -13.102 34.625 10.969 1 95.62 256 ASP A O 1
ATOM 1998 N N . PRO A 1 257 ? -14.055 36.625 11.336 1 93.94 257 PRO A N 1
ATOM 1999 C CA . PRO A 1 257 ? -12.766 37.25 11.641 1 93.94 257 PRO A CA 1
ATOM 2000 C C . PRO A 1 257 ? -12.094 36.625 12.859 1 93.94 257 PRO A C 1
ATOM 2002 O O . PRO A 1 257 ? -10.898 36.844 13.086 1 93.94 257 PRO A O 1
ATOM 2005 N N . ARG A 1 258 ? -12.859 35.844 13.617 1 94.81 258 ARG A N 1
ATOM 2006 C CA . ARG A 1 258 ? -12.305 35.281 14.836 1 94.81 258 ARG A CA 1
ATOM 2007 C C . ARG A 1 258 ? -12.094 33.75 14.695 1 94.81 258 ARG A C 1
ATOM 2009 O O . ARG A 1 258 ? -11.859 33.062 15.68 1 94.81 258 ARG A O 1
ATOM 2016 N N . ARG A 1 259 ? -12.18 33.25 13.492 1 97.06 259 ARG A N 1
ATOM 2017 C CA . ARG A 1 259 ? -11.93 31.812 13.281 1 97.06 259 ARG A CA 1
ATOM 2018 C C . ARG A 1 259 ? -10.531 31.438 13.75 1 97.06 259 ARG A C 1
ATOM 2020 O O . ARG A 1 259 ? -9.547 32.062 13.352 1 97.06 259 ARG A O 1
ATOM 2027 N N . PRO A 1 260 ? -10.461 30.453 14.609 1 97.56 260 PRO A N 1
ATOM 2028 C CA . PRO A 1 260 ? -9.133 30.062 15.086 1 97.56 260 PRO A CA 1
ATOM 2029 C C . PRO A 1 260 ? -8.266 29.438 13.992 1 97.56 260 PRO A C 1
ATOM 2031 O O . PRO A 1 260 ? -8.789 28.797 13.078 1 97.56 260 PRO A O 1
ATOM 2034 N N . VAL A 1 261 ? -6.984 29.688 14.102 1 98.5 261 VAL A N 1
ATOM 2035 C CA . VAL A 1 261 ? -6 29.094 13.211 1 98.5 261 VAL A CA 1
ATOM 2036 C C . VAL A 1 261 ? -5.086 28.156 14 1 98.5 261 VAL A C 1
ATOM 2038 O O . VAL A 1 261 ? -4.617 28.5 15.086 1 98.5 261 VAL A O 1
ATOM 2041 N N . TRP A 1 262 ? -4.926 26.922 13.508 1 98.75 262 TRP A N 1
ATOM 2042 C CA . TRP A 1 262 ? -4.07 25.891 14.094 1 98.75 262 TRP A CA 1
ATOM 2043 C C . TRP A 1 262 ? -2.789 25.719 13.289 1 98.75 262 TRP A C 1
ATOM 2045 O O . TRP A 1 262 ? -2.818 25.203 12.172 1 98.75 262 TRP A O 1
ATOM 2055 N N . LEU A 1 263 ? -1.658 26.281 13.836 1 98.75 263 LEU A N 1
ATOM 2056 C CA . LEU A 1 263 ? -0.366 25.922 13.266 1 98.75 263 LEU A CA 1
ATOM 2057 C C . LEU A 1 263 ? -0.048 24.453 13.523 1 98.75 263 LEU A C 1
ATOM 2059 O O . LEU A 1 263 ? 0.62 24.109 14.5 1 98.75 263 LEU A O 1
ATOM 2063 N N . GLN A 1 264 ? -0.481 23.609 12.586 1 98.69 264 GLN A N 1
ATOM 2064 C CA . GLN A 1 264 ? -0.577 22.172 12.828 1 98.69 264 GLN A CA 1
ATOM 2065 C C . GLN A 1 264 ? 0.728 21.469 12.469 1 98.69 264 GLN A C 1
ATOM 2067 O O . GLN A 1 264 ? 0.993 20.359 12.945 1 98.69 264 GLN A O 1
ATOM 2072 N N . GLU A 1 265 ? 1.497 22.109 11.547 1 98.56 265 GLU A N 1
ATOM 2073 C CA . GLU A 1 265 ? 2.844 21.641 11.25 1 98.56 265 GLU A CA 1
ATOM 2074 C C . GLU A 1 265 ? 3.826 22.797 11.125 1 98.56 265 GLU A C 1
ATOM 2076 O O . GLU A 1 265 ? 3.588 23.75 10.367 1 98.56 265 GLU A O 1
ATOM 2081 N N . VAL A 1 266 ? 4.863 22.688 11.805 1 98.56 266 VAL A N 1
ATOM 2082 C CA . VAL A 1 266 ? 6.004 23.594 11.75 1 98.56 266 VAL A CA 1
ATOM 2083 C C . VAL A 1 266 ? 7.234 22.922 12.344 1 98.56 266 VAL A C 1
ATOM 2085 O O . VAL A 1 266 ? 7.113 22.031 13.188 1 98.56 266 VAL A O 1
ATOM 2088 N N . GLY A 1 267 ? 8.367 23.219 11.852 1 98.12 267 GLY A N 1
ATOM 2089 C CA . GLY A 1 267 ? 9.602 22.609 12.328 1 98.12 267 GLY A CA 1
ATOM 2090 C C . GLY A 1 267 ? 10.852 23.312 11.82 1 98.12 267 GLY A C 1
ATOM 2091 O O . GLY A 1 267 ? 10.758 24.297 11.086 1 98.12 267 GLY A O 1
ATOM 2092 N N . ALA A 1 268 ? 12 22.828 12.312 1 98.25 268 ALA A N 1
ATOM 2093 C CA . ALA A 1 268 ? 13.312 23.359 11.938 1 98.25 268 ALA A CA 1
ATOM 2094 C C . ALA A 1 268 ? 14.055 22.391 11.023 1 98.25 268 ALA A C 1
ATOM 2096 O O . ALA A 1 268 ? 14.852 21.562 11.484 1 98.25 268 ALA A O 1
ATOM 2097 N N . PRO A 1 269 ? 13.875 22.469 9.727 1 97.81 269 PRO A N 1
ATOM 2098 C CA . PRO A 1 269 ? 14.438 21.484 8.797 1 97.81 269 PRO A CA 1
ATOM 2099 C C . PRO A 1 269 ? 15.906 21.75 8.469 1 97.81 269 PRO A C 1
ATOM 2101 O O . PRO A 1 269 ? 16.219 22.703 7.754 1 97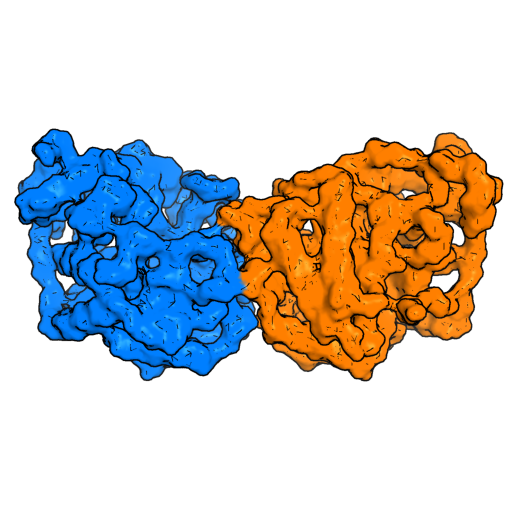.81 269 PRO A O 1
ATOM 2104 N N . ALA A 1 270 ? 16.781 20.938 8.914 1 96.44 270 ALA A N 1
ATOM 2105 C CA . ALA A 1 270 ? 18.172 20.984 8.508 1 96.44 270 ALA A CA 1
ATOM 2106 C C . ALA A 1 270 ? 18.344 20.469 7.082 1 96.44 270 ALA A C 1
ATOM 2108 O O . ALA A 1 270 ? 17.641 19.547 6.66 1 96.44 270 ALA A O 1
ATOM 2109 N N . PRO A 1 271 ? 19.234 21.047 6.246 1 94.94 271 PRO A N 1
ATOM 2110 C CA . PRO A 1 271 ? 20.297 21.969 6.66 1 94.94 271 PRO A CA 1
ATOM 2111 C C . PRO A 1 271 ? 19.906 23.438 6.512 1 94.94 271 PRO A C 1
ATOM 2113 O O . PRO A 1 271 ? 20.703 24.328 6.785 1 94.94 271 PRO A O 1
ATOM 2116 N N . LEU A 1 272 ? 18.672 23.656 6.141 1 96.94 272 LEU A N 1
ATOM 2117 C CA . LEU A 1 272 ? 18.281 25.062 6.008 1 96.94 272 LEU A CA 1
ATOM 2118 C C . LEU A 1 272 ? 18.281 25.75 7.363 1 96.94 272 LEU A C 1
ATOM 2120 O O . LEU A 1 272 ? 18.625 26.938 7.457 1 96.94 272 LEU A O 1
ATOM 2124 N N . ILE A 1 273 ? 17.844 25.031 8.336 1 97.94 273 ILE A N 1
ATOM 2125 C CA . ILE A 1 273 ? 18 25.406 9.734 1 97.94 273 ILE A CA 1
ATOM 2126 C C . ILE A 1 273 ? 18.875 24.391 10.461 1 97.94 273 ILE A C 1
ATOM 2128 O O . ILE A 1 273 ? 18.391 23.391 10.977 1 97.94 273 ILE A O 1
ATOM 2132 N N . PRO A 1 274 ? 20.172 24.656 10.562 1 96.69 274 PRO A N 1
ATOM 2133 C CA . PRO A 1 274 ? 21.078 23.703 11.203 1 96.69 274 PRO A CA 1
ATOM 2134 C C . PRO A 1 274 ? 20.734 23.453 12.672 1 96.69 274 PRO A C 1
ATOM 2136 O O . PRO A 1 274 ? 20.156 24.328 13.328 1 96.69 274 PRO A O 1
ATOM 2139 N N . ALA A 1 275 ? 21.125 22.312 13.164 1 95.75 275 ALA A N 1
ATOM 2140 C CA . ALA A 1 275 ? 20.797 21.844 14.508 1 95.75 275 ALA A CA 1
ATOM 2141 C C . ALA A 1 275 ? 21.188 22.891 15.555 1 95.75 275 ALA A C 1
ATOM 2143 O O . ALA A 1 275 ? 20.469 23.094 16.531 1 95.75 275 ALA A O 1
ATOM 2144 N N . GLU A 1 276 ? 22.281 23.516 15.375 1 96.62 276 GLU A N 1
ATOM 2145 C CA . GLU A 1 276 ? 22.797 24.453 16.359 1 96.62 276 GLU A CA 1
ATOM 2146 C C . GLU A 1 276 ? 21.938 25.719 16.422 1 96.62 276 GLU A C 1
ATOM 2148 O O . GLU A 1 276 ? 22.031 26.5 17.375 1 96.62 276 GLU A O 1
ATOM 2153 N N . HIS A 1 277 ? 21.078 25.891 15.422 1 97.94 277 HIS A N 1
ATOM 2154 C CA . HIS A 1 277 ? 20.234 27.094 15.375 1 97.94 277 HIS A CA 1
ATOM 2155 C C . HIS A 1 277 ? 18.766 26.734 15.547 1 97.94 277 HIS A C 1
ATOM 2157 O O . HIS A 1 277 ? 17.891 27.609 15.453 1 97.94 277 HIS A O 1
ATOM 2163 N N . ALA A 1 278 ? 18.469 25.469 15.781 1 98.12 278 ALA A N 1
ATOM 2164 C CA . ALA A 1 278 ? 17.094 25 15.844 1 98.12 278 ALA A CA 1
ATOM 2165 C C . ALA A 1 278 ? 16.344 25.656 17 1 98.12 278 ALA A C 1
ATOM 2167 O O . ALA A 1 278 ? 15.164 26 16.859 1 98.12 278 ALA A O 1
ATOM 2168 N N . ALA A 1 279 ? 17 25.828 18.109 1 98.31 279 ALA A N 1
ATOM 2169 C CA . ALA A 1 279 ? 16.359 26.422 19.281 1 98.31 279 ALA A CA 1
ATOM 2170 C C . ALA A 1 279 ? 15.938 27.859 19 1 98.31 279 ALA A C 1
ATOM 2172 O O . ALA A 1 279 ? 14.805 28.266 19.297 1 98.31 279 ALA A O 1
ATOM 2173 N N . ASP A 1 280 ? 16.875 28.656 18.484 1 98.12 280 ASP A N 1
ATOM 2174 C CA . ASP A 1 280 ? 16.578 30.047 18.156 1 98.12 280 ASP A CA 1
ATOM 2175 C C . ASP A 1 280 ? 15.453 30.156 17.141 1 98.12 280 ASP A C 1
ATOM 2177 O O . ASP A 1 280 ? 14.562 30.984 17.281 1 98.12 280 ASP A O 1
ATOM 2181 N N . PHE A 1 281 ? 15.547 29.375 16.125 1 98.5 281 PHE A N 1
ATOM 2182 C CA . PHE A 1 281 ? 14.508 29.359 15.109 1 98.5 281 PHE A CA 1
ATOM 2183 C C . PHE A 1 281 ? 13.148 29.031 15.719 1 98.5 281 PHE A C 1
ATOM 2185 O O . PHE A 1 281 ? 12.141 29.656 15.375 1 98.5 281 PHE A O 1
ATOM 2192 N N . THR A 1 282 ? 13.117 28.031 16.578 1 98.62 282 THR A N 1
ATOM 2193 C CA . THR A 1 282 ? 11.891 27.609 17.25 1 98.62 282 THR A CA 1
ATOM 2194 C C . THR A 1 282 ? 11.297 28.75 18.062 1 98.62 282 THR A C 1
ATOM 2196 O O . THR A 1 282 ? 10.102 29.031 17.953 1 98.62 282 THR A O 1
ATOM 2199 N N . GLU A 1 283 ? 12.094 29.438 18.797 1 98.25 283 GLU A N 1
ATOM 2200 C CA . GLU A 1 283 ? 11.641 30.547 19.625 1 98.25 283 GLU A CA 1
ATOM 2201 C C . GLU A 1 283 ? 11.078 31.672 18.766 1 98.25 283 GLU A C 1
ATOM 2203 O O . GLU A 1 283 ? 9.992 32.188 19.047 1 98.25 283 GLU A O 1
ATOM 2208 N N . ASP A 1 284 ? 11.836 32 17.75 1 98.25 284 ASP A N 1
ATOM 2209 C CA . ASP A 1 284 ? 11.414 33.094 16.859 1 98.25 284 ASP A CA 1
ATOM 2210 C C . ASP A 1 284 ? 10.086 32.75 16.188 1 98.25 284 ASP A C 1
ATOM 2212 O O . ASP A 1 284 ? 9.203 33.625 16.078 1 98.25 284 ASP A O 1
ATOM 2216 N N . THR A 1 285 ? 9.984 31.547 15.695 1 98.69 285 THR A N 1
ATOM 2217 C CA . THR A 1 285 ? 8.805 31.078 14.977 1 98.69 285 THR A CA 1
ATOM 2218 C C . THR A 1 285 ? 7.574 31.109 15.875 1 98.69 285 THR A C 1
ATOM 2220 O O . THR A 1 285 ? 6.52 31.625 15.484 1 98.69 285 THR A O 1
ATOM 2223 N N . VAL A 1 286 ? 7.707 30.547 17.094 1 98.56 286 VAL A N 1
ATOM 2224 C CA . VAL A 1 286 ? 6.574 30.469 18.016 1 98.56 286 VAL A CA 1
ATOM 2225 C C . VAL A 1 286 ? 6.191 31.875 18.469 1 98.56 286 VAL A C 1
ATOM 2227 O O . VAL A 1 286 ? 5.008 32.219 18.562 1 98.56 286 VAL A O 1
ATOM 2230 N N . ASP A 1 287 ? 7.203 32.719 18.766 1 97.75 287 ASP A N 1
ATOM 2231 C CA . ASP A 1 287 ? 6.938 34.094 19.156 1 97.75 287 ASP A CA 1
ATOM 2232 C C . ASP A 1 287 ? 6.16 34.844 18.078 1 97.75 287 ASP A C 1
ATOM 2234 O O . ASP A 1 287 ? 5.195 35.531 18.375 1 97.75 287 ASP A O 1
ATOM 2238 N N . ALA A 1 288 ? 6.582 34.688 16.859 1 98.56 288 ALA A N 1
ATOM 2239 C CA . ALA A 1 288 ? 5.902 35.344 15.742 1 98.56 288 ALA A CA 1
ATOM 2240 C C . ALA A 1 288 ? 4.48 34.812 15.586 1 98.56 288 ALA A C 1
ATOM 2242 O O . ALA A 1 288 ? 3.549 35.594 15.336 1 98.56 288 ALA A O 1
ATOM 2243 N N . ALA A 1 289 ? 4.305 33.5 15.656 1 98.62 289 ALA A N 1
ATOM 2244 C CA . ALA A 1 289 ? 2.988 32.906 15.516 1 98.62 289 ALA A CA 1
ATOM 2245 C C . ALA A 1 289 ? 2.031 33.406 16.594 1 98.62 289 ALA A C 1
ATOM 2247 O O . ALA A 1 289 ? 0.882 33.75 16.297 1 98.62 289 ALA A O 1
ATOM 2248 N N . LEU A 1 290 ? 2.523 33.531 17.797 1 97.62 290 LEU A N 1
ATOM 2249 C CA . LEU A 1 290 ? 1.657 33.875 18.922 1 97.62 290 LEU A CA 1
ATOM 2250 C C . LEU A 1 290 ? 1.449 35.375 19.016 1 97.62 290 LEU A C 1
ATOM 2252 O O . LEU A 1 290 ? 0.673 35.844 19.844 1 97.62 290 LEU A O 1
ATOM 2256 N N . ASP A 1 291 ? 2.127 36.062 18.156 1 97.31 291 ASP A N 1
ATOM 2257 C CA . ASP A 1 291 ? 1.812 37.469 17.984 1 97.31 291 ASP A CA 1
ATOM 2258 C C . ASP A 1 291 ? 0.551 37.656 17.141 1 97.31 291 ASP A C 1
ATOM 2260 O O . ASP A 1 291 ? -0.017 38.75 17.078 1 97.31 291 ASP A O 1
ATOM 2264 N N . CYS A 1 292 ? 0.071 36.656 16.531 1 97.81 292 CYS A N 1
ATOM 2265 C CA . CYS A 1 292 ? -1.185 36.656 15.781 1 97.81 292 CYS A CA 1
ATOM 2266 C C . CYS A 1 292 ? -2.365 36.375 16.703 1 97.81 292 CYS A C 1
ATOM 2268 O O . CYS A 1 292 ? -2.246 35.594 17.656 1 97.81 292 CYS A O 1
ATOM 2270 N N . GLN A 1 293 ? -3.492 36.969 16.438 1 96.5 293 GLN A N 1
ATOM 2271 C CA . GLN A 1 293 ? -4.711 36.719 17.188 1 96.5 293 GLN A CA 1
ATOM 2272 C C . GLN A 1 293 ? -5.32 35.375 16.797 1 96.5 293 GLN A C 1
ATOM 2274 O O . GLN A 1 293 ? -5.109 34.875 15.688 1 96.5 293 GLN A O 1
ATOM 2279 N N . ASP A 1 294 ? -6.035 34.719 17.703 1 96.62 294 ASP A N 1
ATOM 2280 C CA . ASP A 1 294 ? -6.926 33.562 17.484 1 96.62 294 ASP A CA 1
ATOM 2281 C C . ASP A 1 294 ? -6.148 32.344 17.047 1 96.62 294 ASP A C 1
ATOM 2283 O O . ASP A 1 294 ? -6.633 31.547 16.234 1 96.62 294 ASP A O 1
ATOM 2287 N N . VAL A 1 295 ? -4.887 32.188 17.516 1 98 295 VAL A N 1
ATOM 2288 C CA . VAL A 1 295 ? -4.148 30.953 17.297 1 98 295 VAL A CA 1
ATOM 2289 C C . VAL A 1 295 ? -4.625 29.891 18.297 1 98 295 VAL A C 1
ATOM 2291 O O . VAL A 1 295 ? -4.578 30.109 19.5 1 98 295 VAL A O 1
ATOM 2294 N N . TRP A 1 296 ? -5.125 28.766 17.734 1 97.75 296 TRP A N 1
ATOM 2295 C CA . TRP A 1 296 ? -5.605 27.672 18.578 1 97.75 296 TRP A CA 1
ATOM 2296 C C . TRP A 1 296 ? -4.445 26.969 19.266 1 97.75 296 TRP A C 1
ATOM 2298 O O . TRP A 1 296 ? -4.527 26.656 20.469 1 97.75 296 TRP A O 1
ATOM 2308 N N . GLY A 1 297 ? -3.449 26.766 18.5 1 97.81 297 GLY A N 1
ATOM 2309 C CA . GLY A 1 297 ? -2.281 26.094 19.062 1 97.81 297 GLY A CA 1
ATOM 2310 C C . GLY A 1 297 ? -1.173 25.891 18.047 1 97.81 297 GLY A C 1
ATOM 2311 O O . GLY A 1 297 ? -1.349 26.188 16.859 1 97.81 297 GLY A O 1
ATOM 2312 N N . VAL A 1 298 ? -0.048 25.5 18.562 1 98.62 298 VAL A N 1
ATOM 2313 C CA . VAL A 1 298 ? 1.134 25.125 17.781 1 98.62 298 VAL A CA 1
ATOM 2314 C C . VAL A 1 298 ? 1.44 23.641 18 1 98.62 298 VAL A C 1
ATOM 2316 O O . VAL A 1 298 ? 1.647 23.203 19.125 1 98.62 298 VAL A O 1
ATOM 2319 N N . THR A 1 299 ? 1.389 22.859 16.969 1 98.81 299 THR A N 1
ATOM 2320 C CA . THR A 1 299 ? 1.774 21.453 16.984 1 98.81 299 THR A CA 1
ATOM 2321 C C . THR A 1 299 ? 3.047 21.219 16.188 1 98.81 299 THR A C 1
ATOM 2323 O O . THR A 1 299 ? 3.033 21.328 14.953 1 98.81 299 THR A O 1
ATOM 2326 N N . TRP A 1 300 ? 4.109 20.984 16.906 1 98.75 300 TRP A N 1
ATOM 2327 C CA . TRP A 1 300 ? 5.43 20.922 16.297 1 98.75 300 TRP A CA 1
ATOM 2328 C C . TRP A 1 300 ? 5.621 19.625 15.516 1 98.75 300 TRP A C 1
ATOM 2330 O O . TRP A 1 300 ? 5.227 18.562 15.984 1 98.75 300 TRP A O 1
ATOM 2340 N N . TRP A 1 301 ? 5.984 19.734 14.227 1 98 301 TRP A N 1
ATOM 2341 C CA . TRP A 1 301 ? 6.465 18.578 13.484 1 98 301 TRP A CA 1
ATOM 2342 C C . TRP A 1 301 ? 7.957 18.359 13.703 1 98 301 TRP A C 1
ATOM 2344 O O . TRP A 1 301 ? 8.781 19.125 13.188 1 98 301 TRP A O 1
ATOM 2354 N N . CYS A 1 302 ? 8.352 17.25 14.477 1 98.19 302 CYS A N 1
ATOM 2355 C CA . CYS A 1 302 ? 7.566 16.156 15.047 1 98.19 302 CYS A CA 1
ATOM 2356 C C . CYS A 1 302 ? 8.133 15.727 16.391 1 98.19 302 CYS A C 1
ATOM 2358 O O . CYS A 1 302 ? 9.031 16.375 16.938 1 98.19 302 CYS A O 1
ATOM 2360 N N . SER A 1 303 ? 7.445 14.797 17 1 98.81 303 SER A N 1
ATOM 2361 C CA . SER A 1 303 ? 7.852 14.391 18.328 1 98.81 303 SER A CA 1
ATOM 2362 C C . SER A 1 303 ? 9.25 13.773 18.328 1 98.81 303 SER A C 1
ATOM 2364 O O . SER A 1 303 ? 10.148 14.258 19.016 1 98.81 303 SER A O 1
ATOM 2366 N N . HIS A 1 304 ? 9.438 12.727 17.5 1 98.75 304 HIS A N 1
ATOM 2367 C CA . HIS A 1 304 ? 10.719 12.039 17.469 1 98.75 304 HIS A CA 1
ATOM 2368 C C . HIS A 1 304 ? 11.352 12.086 16.094 1 98.75 304 HIS A C 1
ATOM 2370 O O . HIS A 1 304 ? 10.656 12.266 15.086 1 98.75 304 HIS A O 1
ATOM 2376 N N . ASP A 1 305 ? 12.656 11.906 16.078 1 98.44 305 ASP A N 1
ATOM 2377 C CA . ASP A 1 305 ? 13.406 11.758 14.836 1 98.44 305 ASP A CA 1
ATOM 2378 C C . ASP A 1 305 ? 12.977 10.492 14.086 1 98.44 305 ASP A C 1
ATOM 2380 O O . ASP A 1 305 ? 12.336 9.617 14.664 1 98.44 305 ASP A O 1
ATOM 2384 N N . VAL A 1 306 ? 13.234 10.445 12.789 1 98.06 306 VAL A N 1
ATOM 2385 C CA . VAL A 1 306 ? 13.156 9.211 12.008 1 98.06 306 VAL A CA 1
ATOM 2386 C C . VAL A 1 306 ? 14.469 8.453 12.109 1 98.06 306 VAL A C 1
ATOM 2388 O O . VAL A 1 306 ? 15.547 9.023 11.906 1 98.06 306 VAL A O 1
ATOM 2391 N N . SER A 1 307 ? 14.406 7.238 12.445 1 97.88 307 SER A N 1
ATOM 2392 C CA . SER A 1 307 ? 15.609 6.422 12.555 1 97.88 307 SER A CA 1
ATOM 2393 C C . SER A 1 307 ? 16.328 6.32 11.211 1 97.88 307 SER A C 1
ATOM 2395 O O . SER A 1 307 ? 15.695 6.117 10.18 1 97.88 307 SER A O 1
ATOM 2397 N N . ARG A 1 308 ? 17.625 6.398 11.234 1 96.94 308 ARG A N 1
ATOM 2398 C CA . ARG A 1 308 ? 18.422 6.27 10.016 1 96.94 308 ARG A CA 1
ATOM 2399 C C . ARG A 1 308 ? 18.469 4.82 9.547 1 96.94 308 ARG A C 1
ATOM 2401 O O . ARG A 1 308 ? 18.906 4.539 8.438 1 96.94 308 ARG A O 1
ATOM 2408 N N . ASP A 1 309 ? 17.891 3.934 10.312 1 97 309 ASP A N 1
ATOM 2409 C CA . ASP A 1 309 ? 17.719 2.555 9.867 1 97 309 ASP A CA 1
ATOM 2410 C C . ASP A 1 309 ? 16.688 2.457 8.75 1 97 309 ASP A C 1
ATOM 2412 O O . ASP A 1 309 ? 16.625 1.452 8.039 1 97 309 ASP A O 1
ATOM 2416 N N . LEU A 1 310 ? 15.844 3.43 8.656 1 98 310 LEU A N 1
ATOM 2417 C CA . LEU A 1 310 ? 14.875 3.502 7.57 1 98 310 LEU A CA 1
ATOM 2418 C C . LEU A 1 310 ? 15.414 4.324 6.41 1 98 310 LEU A C 1
ATOM 2420 O O . LEU A 1 310 ? 15.961 5.414 6.613 1 98 310 LEU A O 1
ATOM 2424 N N . ALA A 1 311 ? 15.227 3.855 5.23 1 97.25 311 ALA A N 1
ATOM 2425 C CA . ALA A 1 311 ? 15.883 4.461 4.074 1 97.25 311 ALA A CA 1
ATOM 2426 C C . ALA A 1 311 ? 14.906 5.328 3.281 1 97.25 311 ALA A C 1
ATOM 2428 O O . ALA A 1 311 ? 13.703 5.32 3.545 1 97.25 311 ALA A O 1
ATOM 2429 N N . ASP A 1 312 ? 15.438 6.121 2.385 1 96.19 312 ASP A N 1
ATOM 2430 C CA . ASP A 1 312 ? 14.781 6.773 1.252 1 96.19 312 ASP A CA 1
ATOM 2431 C C . ASP A 1 312 ? 14.023 8.023 1.699 1 96.19 312 ASP A C 1
ATOM 2433 O O . ASP A 1 312 ? 13.383 8.688 0.887 1 96.19 312 ASP A O 1
ATOM 2437 N N . PHE A 1 313 ? 14.164 8.438 2.959 1 97.19 313 PHE A N 1
ATOM 2438 C CA . PHE A 1 313 ? 13.609 9.719 3.387 1 97.19 313 PHE A CA 1
ATOM 2439 C C . PHE A 1 313 ? 14.453 10.875 2.861 1 97.19 313 PHE A C 1
ATOM 2441 O O . PHE A 1 313 ? 15.672 10.75 2.719 1 97.19 313 PHE A O 1
ATOM 2448 N N . PRO A 1 314 ? 13.766 11.984 2.533 1 96.12 314 PRO A N 1
ATOM 2449 C CA . PRO A 1 314 ? 14.602 13.18 2.396 1 96.12 314 PRO A CA 1
ATOM 2450 C C . PRO A 1 314 ? 15.469 13.438 3.625 1 96.12 314 PRO A C 1
ATOM 2452 O O . PRO A 1 314 ? 15.031 13.211 4.754 1 96.12 314 PRO A O 1
ATOM 2455 N N . GLU A 1 315 ? 16.641 13.906 3.383 1 95.88 315 GLU A N 1
ATOM 2456 C CA . GLU A 1 315 ? 17.625 14.086 4.445 1 95.88 315 GLU A CA 1
ATOM 2457 C C . GLU A 1 315 ? 17.047 14.914 5.594 1 95.88 315 GLU A C 1
ATOM 2459 O O . GLU A 1 315 ? 17.266 14.602 6.762 1 95.88 315 GLU A O 1
ATOM 2464 N N . LEU A 1 316 ? 16.234 15.898 5.375 1 96 316 LEU A N 1
ATOM 2465 C CA . LEU A 1 316 ? 15.734 16.812 6.391 1 96 316 LEU A CA 1
ATOM 2466 C C . LEU A 1 316 ? 14.789 16.109 7.352 1 96 316 LEU A C 1
ATOM 2468 O O . LEU A 1 316 ? 14.594 16.547 8.484 1 96 316 LEU A O 1
ATOM 2472 N N . GLU A 1 317 ? 14.211 14.945 6.898 1 96.81 317 GLU A N 1
ATOM 2473 C CA . GLU A 1 317 ? 13.211 14.234 7.695 1 96.81 317 GLU A CA 1
ATOM 2474 C C . GLU A 1 317 ? 13.852 13.539 8.891 1 96.81 317 GLU A C 1
ATOM 2476 O O . GLU A 1 317 ? 13.211 13.375 9.93 1 96.81 317 GLU A O 1
ATOM 2481 N N . TYR A 1 318 ? 15.117 13.227 8.797 1 97.44 318 TYR A N 1
ATOM 2482 C CA . TYR A 1 318 ? 15.766 12.352 9.766 1 97.44 318 TYR A CA 1
ATOM 2483 C C . TYR A 1 318 ? 16 13.086 11.086 1 97.44 318 TYR A C 1
ATOM 2485 O O . TYR A 1 318 ? 16.219 12.461 12.125 1 97.44 318 TYR A O 1
ATOM 2493 N N . SER A 1 319 ? 15.898 14.461 11.047 1 96.94 319 SER A N 1
ATOM 2494 C CA . SER A 1 319 ? 16.328 15.172 12.25 1 96.94 319 SER A CA 1
ATOM 2495 C C . SER A 1 319 ? 15.289 16.219 12.664 1 96.94 319 SER A C 1
ATOM 2497 O O . SER A 1 319 ? 15.625 17.203 13.328 1 96.94 319 SER A O 1
ATOM 2499 N N . LEU A 1 320 ? 14.062 16.016 12.328 1 97.75 320 LEU A N 1
ATOM 2500 C CA . LEU A 1 320 ? 13.023 17.016 12.562 1 97.75 320 LEU A CA 1
ATOM 2501 C C . LEU A 1 320 ? 12.453 16.891 13.969 1 97.75 320 LEU A C 1
ATOM 2503 O O . LEU A 1 320 ? 11.75 17.781 14.445 1 97.75 320 LEU A O 1
ATOM 2507 N N . GLY A 1 321 ? 12.781 15.836 14.68 1 98.5 321 GLY A N 1
ATOM 2508 C CA . GLY A 1 321 ? 12.148 15.562 15.961 1 98.5 321 GLY A CA 1
ATOM 2509 C C . GLY A 1 321 ? 12.555 16.547 17.047 1 98.5 321 GLY A C 1
ATOM 2510 O O . GLY A 1 321 ? 13.688 17.016 17.062 1 98.5 321 GLY A O 1
ATOM 2511 N N . LEU A 1 322 ? 11.586 16.75 18 1 98.81 322 LEU A N 1
ATOM 2512 C CA . LEU A 1 322 ? 11.906 17.406 19.266 1 98.81 322 LEU A CA 1
ATOM 2513 C C . LEU A 1 322 ? 12.781 16.5 20.141 1 98.81 322 LEU A C 1
ATOM 2515 O O . LEU A 1 322 ? 13.508 16.984 21 1 98.81 322 LEU A O 1
ATOM 2519 N N . LEU A 1 323 ? 12.594 15.227 19.906 1 98.81 323 LEU A N 1
ATOM 2520 C CA . LEU A 1 323 ? 13.281 14.164 20.625 1 98.81 323 LEU A CA 1
ATOM 2521 C C . LEU A 1 323 ? 14.031 13.242 19.672 1 98.81 323 LEU A C 1
ATOM 2523 O O . LEU A 1 323 ? 13.617 13.062 18.516 1 98.81 323 LEU A O 1
ATOM 2527 N N . THR A 1 324 ? 15.18 12.688 20.125 1 98.38 324 THR A N 1
ATOM 2528 C CA . THR A 1 324 ? 15.812 11.602 19.375 1 98.38 324 THR A CA 1
ATOM 2529 C C . THR A 1 324 ? 14.969 10.336 19.438 1 98.38 324 THR A C 1
ATOM 2531 O O . THR A 1 324 ? 13.961 10.289 20.141 1 98.38 324 THR A O 1
ATOM 2534 N N . ASN A 1 325 ? 15.391 9.32 18.75 1 97.81 325 ASN A N 1
ATOM 2535 C CA . ASN A 1 325 ? 14.672 8.047 18.766 1 97.81 325 ASN A CA 1
ATOM 2536 C C . ASN A 1 325 ? 14.664 7.422 20.156 1 97.81 325 ASN A C 1
ATOM 2538 O O . ASN A 1 325 ? 13.727 6.703 20.516 1 97.81 325 ASN A O 1
ATOM 2542 N N . GLU A 1 326 ? 15.664 7.816 21 1 95.62 326 GLU A N 1
ATOM 2543 C CA . GLU A 1 326 ? 15.797 7.246 22.328 1 95.62 326 GLU A CA 1
ATOM 2544 C C . GLU A 1 326 ? 15.109 8.125 23.375 1 95.62 326 GLU A C 1
ATOM 2546 O O . GLU A 1 326 ? 15.141 7.812 24.562 1 95.62 326 GLU A O 1
ATOM 2551 N N . GLY A 1 327 ? 14.57 9.242 22.938 1 96.81 327 GLY A N 1
ATOM 2552 C CA . GLY A 1 327 ? 13.797 10.07 23.844 1 96.81 327 GLY A CA 1
ATOM 2553 C C . GLY A 1 327 ? 14.602 11.211 24.438 1 96.81 327 GLY A C 1
ATOM 2554 O O . GLY A 1 327 ? 14.133 11.891 25.359 1 96.81 327 GLY A O 1
ATOM 2555 N N . LYS A 1 328 ? 15.789 11.383 23.938 1 98.06 328 LYS A N 1
ATOM 2556 C CA . LYS A 1 328 ? 16.562 12.523 24.406 1 98.06 328 LYS A CA 1
ATOM 2557 C C . LYS A 1 328 ? 16.031 13.836 23.828 1 98.06 328 LYS A C 1
ATOM 2559 O O . LYS A 1 328 ? 15.758 13.914 22.625 1 98.06 328 LYS A O 1
ATOM 2564 N N . VAL A 1 329 ? 15.945 14.812 24.688 1 98.62 329 VAL A N 1
ATOM 2565 C CA . VAL A 1 329 ? 15.398 16.109 24.281 1 98.62 329 VAL A CA 1
ATOM 2566 C C . VAL A 1 329 ? 16.438 16.859 23.438 1 98.62 329 VAL A C 1
ATOM 2568 O O . VAL A 1 329 ? 17.578 17.031 23.875 1 98.62 329 VAL A O 1
ATOM 2571 N N . LYS A 1 330 ? 16.078 17.312 22.312 1 98.44 330 LYS A N 1
ATOM 2572 C CA . LYS A 1 330 ? 16.938 18.094 21.422 1 98.44 330 LYS A CA 1
ATOM 2573 C C . LYS A 1 330 ? 16.75 19.578 21.656 1 98.44 330 LYS A C 1
ATOM 2575 O O . LYS A 1 330 ? 15.844 20 22.359 1 98.44 330 LYS A O 1
ATOM 2580 N N . PRO A 1 331 ? 17.625 20.406 21.062 1 97.94 331 PRO A N 1
ATOM 2581 C CA . PRO A 1 331 ? 17.578 21.859 21.328 1 97.94 331 PRO A CA 1
ATOM 2582 C C . PRO A 1 331 ? 16.203 22.453 21.016 1 97.94 331 PRO A C 1
ATOM 2584 O O . PRO A 1 331 ? 15.703 23.281 21.781 1 97.94 331 PRO A O 1
ATOM 2587 N N . ALA A 1 332 ? 15.586 22.062 19.953 1 98.31 332 ALA A N 1
ATOM 2588 C CA . ALA A 1 332 ? 14.242 22.547 19.641 1 98.31 332 ALA A CA 1
ATOM 2589 C C . ALA A 1 332 ? 13.25 22.109 20.703 1 98.31 332 ALA A C 1
ATOM 2591 O O . ALA A 1 332 ? 12.336 22.859 21.062 1 98.31 332 ALA A O 1
ATOM 2592 N N . GLY A 1 333 ? 13.414 20.844 21.188 1 98.69 333 GLY A N 1
ATOM 2593 C CA . GLY A 1 333 ? 12.57 20.344 22.25 1 98.69 333 GLY A CA 1
ATOM 2594 C C . GLY A 1 333 ? 12.711 21.141 23.547 1 98.69 333 GLY A C 1
ATOM 2595 O O . GLY A 1 333 ? 11.719 21.422 24.219 1 98.69 333 GLY A O 1
ATOM 2596 N N . GLU A 1 334 ? 13.938 21.5 23.859 1 98.56 334 GLU A N 1
ATOM 2597 C CA . GLU A 1 334 ? 14.18 22.328 25.031 1 98.56 334 GLU A CA 1
ATOM 2598 C C . GLU A 1 334 ? 13.516 23.703 24.891 1 98.56 334 GLU A C 1
ATOM 2600 O O . GLU A 1 334 ? 12.945 24.219 25.859 1 98.56 334 GLU A O 1
ATOM 2605 N N . ALA A 1 335 ? 13.641 24.234 23.734 1 98.56 335 ALA A N 1
ATOM 2606 C CA . ALA A 1 335 ? 13.023 25.531 23.484 1 98.56 335 ALA A CA 1
ATOM 2607 C C . ALA A 1 335 ? 11.508 25.453 23.625 1 98.56 335 ALA A C 1
ATOM 2609 O O . ALA A 1 335 ? 10.898 26.312 24.266 1 98.56 335 ALA A O 1
ATOM 2610 N N . ILE A 1 336 ? 10.898 24.438 23.078 1 98.5 336 ILE A N 1
ATOM 2611 C CA . ILE A 1 336 ? 9.453 24.25 23.141 1 98.5 336 ILE A CA 1
ATOM 2612 C C . ILE A 1 336 ? 9.023 24.062 24.594 1 98.5 336 ILE A C 1
ATOM 2614 O O . ILE A 1 336 ? 8 24.594 25.016 1 98.5 336 ILE A O 1
ATOM 2618 N N . ALA A 1 337 ? 9.773 23.266 25.297 1 98.44 337 ALA A N 1
ATOM 2619 C CA . ALA A 1 337 ? 9.469 23.047 26.703 1 98.44 337 ALA A CA 1
ATOM 2620 C C . ALA A 1 337 ? 9.484 24.375 27.469 1 98.44 337 ALA A C 1
ATOM 2622 O O . ALA A 1 337 ? 8.602 24.625 28.297 1 98.44 337 ALA A O 1
ATOM 2623 N N . ARG A 1 338 ? 10.5 25.141 27.266 1 98 338 ARG A N 1
ATOM 2624 C CA . ARG A 1 338 ? 10.602 26.453 27.922 1 98 338 ARG A CA 1
ATOM 2625 C C . ARG A 1 338 ? 9.43 27.344 27.531 1 98 338 ARG A C 1
ATOM 2627 O O . ARG A 1 338 ? 8.836 27.984 28.406 1 98 338 ARG A O 1
ATOM 2634 N N . ILE A 1 339 ? 9.117 27.375 26.297 1 97.31 339 ILE A N 1
ATOM 2635 C CA . ILE A 1 339 ? 8.023 28.203 25.797 1 97.31 339 ILE A CA 1
ATOM 2636 C C . ILE A 1 339 ? 6.715 27.781 26.453 1 97.31 339 ILE A C 1
ATOM 2638 O O . ILE A 1 339 ? 5.93 28.625 26.891 1 97.31 339 ILE A O 1
ATOM 2642 N N . THR A 1 340 ? 6.496 26.5 26.531 1 96.19 340 THR A N 1
ATOM 2643 C CA . THR A 1 340 ? 5.281 25.953 27.125 1 96.19 340 THR A CA 1
ATOM 2644 C C . THR A 1 340 ? 5.16 26.375 28.578 1 96.19 340 THR A C 1
ATOM 2646 O O . THR A 1 340 ? 4.082 26.766 29.031 1 96.19 340 THR A O 1
ATOM 2649 N N . ARG A 1 341 ? 6.219 26.328 29.297 1 95.38 341 ARG A N 1
ATOM 2650 C CA . ARG A 1 341 ? 6.227 26.75 30.688 1 95.38 341 ARG A CA 1
ATOM 2651 C C . ARG A 1 341 ? 5.922 28.234 30.812 1 95.38 341 ARG A C 1
ATOM 2653 O O . ARG A 1 341 ? 5.16 28.656 31.688 1 95.38 341 ARG A O 1
ATOM 2660 N N . GLU A 1 342 ? 6.52 28.969 29.969 1 94.12 342 GLU A N 1
ATOM 2661 C CA . GLU A 1 342 ? 6.355 30.422 30 1 94.12 342 GLU A CA 1
ATOM 2662 C C . GLU A 1 342 ? 4.91 30.812 29.719 1 94.12 342 GLU A C 1
ATOM 2664 O O . GLU A 1 342 ? 4.383 31.75 30.344 1 94.12 342 GLU A O 1
ATOM 2669 N N . TRP A 1 343 ? 4.262 30.156 28.875 1 94.06 343 TRP A N 1
ATOM 2670 C CA . TRP A 1 343 ? 2.936 30.562 28.422 1 94.06 343 TRP A CA 1
ATOM 2671 C C . TRP A 1 343 ? 1.852 30.016 29.344 1 94.06 343 TRP A C 1
ATOM 2673 O O . TRP A 1 343 ? 0.682 30.391 29.219 1 94.06 343 TRP A O 1
ATOM 2683 N N . ARG A 1 344 ? 2.207 29.156 30.281 1 87.19 344 ARG A N 1
ATOM 2684 C CA . ARG A 1 344 ? 1.248 28.641 31.25 1 87.19 344 ARG A CA 1
ATOM 2685 C C . ARG A 1 344 ? 0.66 29.766 32.094 1 87.19 344 ARG A C 1
ATOM 2687 O O . ARG A 1 344 ? -0.495 29.688 32.531 1 87.19 344 ARG A O 1
ATOM 2694 N N . SER A 1 345 ? 1.354 30.781 32.312 1 87.5 345 SER A N 1
ATOM 2695 C CA . SER A 1 345 ? 0.911 31.844 33.188 1 87.5 345 SER A CA 1
ATOM 2696 C C . SER A 1 345 ? 0.698 33.156 32.438 1 87.5 345 SER A C 1
ATOM 2698 O O . SER A 1 345 ? 0.304 34.156 33.031 1 87.5 345 SER A O 1
ATOM 2700 N N . ARG A 1 346 ? 0.895 33.031 31.219 1 89.69 346 ARG A N 1
ATOM 2701 C CA . ARG A 1 346 ? 0.747 34.25 30.422 1 89.69 346 ARG A CA 1
ATOM 2702 C C . ARG A 1 346 ? -0.669 34.375 29.875 1 89.69 346 ARG A C 1
ATOM 2704 O O . ARG A 1 346 ? -1.334 33.375 29.609 1 89.69 346 ARG A O 1
ATOM 2711 N N . THR A 1 347 ? -1.047 35.594 29.812 1 91.5 347 THR A N 1
ATOM 2712 C CA . THR A 1 347 ? -2.316 35.906 29.156 1 91.5 347 THR A CA 1
ATOM 2713 C C . THR A 1 347 ? -2.123 36.062 27.656 1 91.5 347 THR A C 1
ATOM 2715 O O . THR A 1 347 ? -1.253 36.812 27.219 1 91.5 347 THR A O 1
ATOM 2718 N N . TYR A 1 348 ? -2.75 35.344 26.875 1 94.44 348 TYR A N 1
ATOM 2719 C CA . TYR A 1 348 ? -2.713 35.438 25.422 1 94.44 348 TYR A CA 1
ATOM 2720 C C . TYR A 1 348 ? -3.684 36.5 24.906 1 94.44 348 TYR A C 1
ATOM 2722 O O . TYR A 1 348 ? -4.879 36.219 24.766 1 94.44 348 TYR A O 1
ATOM 2730 N N . ALA A 1 349 ? -3.215 37.688 24.594 1 93.88 349 ALA A N 1
ATOM 2731 C CA . ALA A 1 349 ? -4.008 38.812 24.109 1 93.88 349 ALA A CA 1
ATOM 2732 C C . ALA A 1 349 ? -3.199 39.656 23.141 1 93.88 349 ALA A C 1
ATOM 2734 O O . ALA A 1 349 ? -2.963 40.844 23.406 1 93.88 349 ALA A O 1
ATOM 2735 N N . PRO A 1 350 ? -2.803 39.031 22.062 1 95.56 350 PRO A N 1
ATOM 2736 C CA . PRO A 1 350 ? -2.045 39.844 21.109 1 95.56 350 PRO A CA 1
ATOM 2737 C C . PRO A 1 350 ? -2.846 41.031 20.578 1 95.56 350 PRO A C 1
ATOM 2739 O O . PRO A 1 350 ? -4.055 40.938 20.359 1 95.56 350 PRO A O 1
ATOM 2742 N N . ALA A 1 351 ? -2.162 42.125 20.406 1 96.06 351 ALA A N 1
ATOM 2743 C CA . ALA A 1 351 ? -2.801 43.312 19.844 1 96.06 351 ALA A CA 1
ATOM 2744 C C . ALA A 1 351 ? -3.24 43.062 18.391 1 96.06 351 ALA A C 1
ATOM 2746 O O . ALA A 1 351 ? -2.604 42.312 17.672 1 96.06 351 ALA A O 1
ATOM 2747 N N . PRO A 1 352 ? -4.336 43.719 17.984 1 96.38 352 PRO A N 1
ATOM 2748 C CA . PRO A 1 352 ? -4.723 43.594 16.578 1 96.38 352 PRO A CA 1
ATOM 2749 C C . PRO A 1 352 ? -3.662 44.156 15.625 1 96.38 352 PRO A C 1
ATOM 2751 O O . PRO A 1 352 ? -2.924 45.062 15.984 1 96.38 352 PRO A O 1
ATOM 2754 N N . ARG A 1 353 ? -3.562 43.531 14.523 1 98 353 ARG A N 1
ATOM 2755 C CA . ARG A 1 353 ? -2.725 44.062 13.438 1 98 353 ARG A CA 1
ATOM 2756 C C . ARG A 1 353 ? -3.48 45.062 12.594 1 98 353 ARG A C 1
ATOM 2758 O O . ARG A 1 353 ? -4.469 44.719 11.938 1 98 353 ARG A O 1
ATOM 2765 N N . THR A 1 354 ? -2.957 46.281 12.508 1 98.44 354 THR A N 1
ATOM 2766 C CA . THR A 1 354 ? -3.771 47.375 12.008 1 98.44 354 THR A CA 1
ATOM 2767 C C . THR A 1 354 ? -3.42 47.688 10.555 1 98.44 354 THR A C 1
ATOM 2769 O O . THR A 1 354 ? -4.148 48.438 9.875 1 98.44 354 THR A O 1
ATOM 2772 N N . THR A 1 355 ? -2.324 47.219 10.023 1 98.62 355 THR A N 1
ATOM 2773 C CA . THR A 1 355 ? -1.884 47.438 8.656 1 98.62 355 THR A CA 1
ATOM 2774 C C . THR A 1 355 ? -2.033 46.156 7.82 1 98.62 355 THR A C 1
ATOM 2776 O O . THR A 1 355 ? -1.491 45.125 8.18 1 98.62 355 THR A O 1
ATOM 2779 N N . ALA A 1 356 ? -2.803 46.281 6.707 1 98.81 356 ALA A N 1
ATOM 2780 C CA . ALA A 1 356 ? -3.043 45.094 5.891 1 98.81 356 ALA A CA 1
ATOM 2781 C C . ALA A 1 356 ? -2.484 45.281 4.48 1 98.81 356 ALA A C 1
ATOM 2783 O O . ALA A 1 356 ? -2.598 46.344 3.895 1 98.81 356 ALA A O 1
ATOM 2784 N N . VAL A 1 357 ? -1.805 44.25 4.02 1 98.81 357 VAL A N 1
ATOM 2785 C CA . VAL A 1 357 ? -1.421 44.188 2.615 1 98.81 357 VAL A CA 1
ATOM 2786 C C . VAL A 1 357 ? -2.543 43.531 1.812 1 98.81 357 VAL A C 1
ATOM 2788 O O . VAL A 1 357 ? -3.096 42.5 2.223 1 98.81 357 VAL A O 1
ATOM 2791 N N . VAL A 1 358 ? -2.863 44.031 0.662 1 98.75 358 VAL A N 1
ATOM 2792 C CA . VAL A 1 358 ? -3.982 43.562 -0.142 1 98.75 358 VAL A CA 1
ATOM 2793 C C . VAL A 1 358 ? -3.572 42.281 -0.901 1 98.75 358 VAL A C 1
ATOM 2795 O O . VAL A 1 358 ? -2.504 42.25 -1.519 1 98.75 358 VAL A O 1
ATOM 2798 N N . VAL A 1 359 ? -4.387 41.25 -0.839 1 98.5 359 VAL A N 1
ATOM 2799 C CA . VAL A 1 359 ? -4.262 40.031 -1.604 1 98.5 359 VAL A CA 1
ATOM 2800 C C . VAL A 1 359 ? -5.375 39.938 -2.645 1 98.5 359 VAL A C 1
ATOM 2802 O O . VAL A 1 359 ? -6.543 40.188 -2.336 1 98.5 359 VAL A O 1
ATOM 2805 N N . ASP A 1 360 ? -5.031 39.625 -3.842 1 96.94 360 ASP A N 1
ATOM 2806 C CA . ASP A 1 360 ? -6.02 39.438 -4.898 1 96.94 360 ASP A CA 1
ATOM 2807 C C . ASP A 1 360 ? -6.93 38.25 -4.613 1 96.94 360 ASP A C 1
ATOM 2809 O O . ASP A 1 360 ? -6.469 37.219 -4.145 1 96.94 360 ASP A O 1
ATOM 2813 N N . ASP A 1 361 ? -8.211 38.375 -4.859 1 93.88 361 ASP A N 1
ATOM 2814 C CA . ASP A 1 361 ? -9.188 37.312 -4.652 1 93.88 361 ASP A CA 1
ATOM 2815 C C . ASP A 1 361 ? -9.086 36.25 -5.746 1 93.88 361 ASP A C 1
ATOM 2817 O O . ASP A 1 361 ? -9.594 35.156 -5.586 1 93.88 361 ASP A O 1
ATOM 2821 N N . ASP A 1 362 ? -8.484 36.656 -6.836 1 96.5 362 ASP A N 1
ATOM 2822 C CA . ASP A 1 362 ? -8.383 35.781 -7.98 1 96.5 362 ASP A CA 1
ATOM 2823 C C . ASP A 1 362 ? -7.469 34.594 -7.672 1 96.5 362 ASP A C 1
ATOM 2825 O O . ASP A 1 362 ? -6.258 34.75 -7.508 1 96.5 362 ASP A O 1
ATOM 2829 N N . LEU A 1 363 ? -8.023 33.406 -7.684 1 95.19 363 LEU A N 1
ATOM 2830 C CA . LEU A 1 363 ? -7.301 32.219 -7.32 1 95.19 363 LEU A CA 1
ATOM 2831 C C . LEU A 1 363 ? -6.137 31.969 -8.273 1 95.19 363 LEU A C 1
ATOM 2833 O O . LEU A 1 363 ? -5.176 31.281 -7.922 1 95.19 363 LEU A O 1
ATOM 2837 N N . SER A 1 364 ? -6.219 32.5 -9.477 1 96.81 364 SER A N 1
ATOM 2838 C CA . SER A 1 364 ? -5.148 32.312 -10.453 1 96.81 364 SER A CA 1
ATOM 2839 C C . SER A 1 364 ? -3.949 33.188 -10.125 1 96.81 364 SER A C 1
ATOM 2841 O O . SER A 1 364 ? -2.92 33.125 -10.797 1 96.81 364 SER A O 1
ATOM 2843 N N . ARG A 1 365 ? -4.078 33.969 -9.047 1 97.12 365 ARG A N 1
ATOM 2844 C CA . ARG A 1 365 ? -2.986 34.844 -8.648 1 97.12 365 ARG A CA 1
ATOM 2845 C C . ARG A 1 365 ? -2.449 34.469 -7.273 1 97.12 365 ARG A C 1
ATOM 2847 O O . ARG A 1 365 ? -1.771 35.281 -6.629 1 97.12 365 ARG A O 1
ATOM 2854 N N . ARG A 1 366 ? -2.697 33.25 -6.844 1 96.94 366 ARG A N 1
ATOM 2855 C CA . ARG A 1 366 ? -2.264 32.781 -5.531 1 96.94 366 ARG A CA 1
ATOM 2856 C C . ARG A 1 366 ? -0.745 32.812 -5.41 1 96.94 366 ARG A C 1
ATOM 2858 O O . ARG A 1 366 ? -0.211 33 -4.312 1 96.94 366 ARG A O 1
ATOM 2865 N N . SER A 1 367 ? -0.122 32.719 -6.578 1 97.94 367 SER A N 1
ATOM 2866 C CA . SER A 1 367 ? 1.336 32.625 -6.574 1 97.94 367 SER A CA 1
ATOM 2867 C C . SER A 1 367 ? 1.943 33.938 -6.051 1 97.94 367 SER A C 1
ATOM 2869 O O . SER A 1 367 ? 3.107 33.969 -5.645 1 97.94 367 SER A O 1
ATOM 2871 N N . GLU A 1 368 ? 1.212 35.031 -6.027 1 98.31 368 GLU A N 1
ATOM 2872 C CA . GLU A 1 368 ? 1.663 36.281 -5.426 1 98.31 368 GLU A CA 1
ATOM 2873 C C . GLU A 1 368 ? 1.897 36.125 -3.928 1 98.31 368 GLU A C 1
ATOM 2875 O O . GLU A 1 368 ? 2.658 36.906 -3.328 1 98.31 368 GLU A O 1
ATOM 2880 N N . CYS A 1 369 ? 1.222 35.125 -3.352 1 98.62 369 CYS A N 1
ATOM 2881 C CA . CYS A 1 369 ? 1.304 34.906 -1.912 1 98.62 369 CYS A CA 1
ATOM 2882 C C . CYS A 1 369 ? 2.428 33.938 -1.574 1 98.62 369 CYS A C 1
ATOM 2884 O O . CYS A 1 369 ? 2.723 33.688 -0.401 1 98.62 369 CYS A O 1
ATOM 2886 N N . ALA A 1 370 ? 3.055 33.312 -2.568 1 98.56 370 ALA A N 1
ATOM 2887 C CA . ALA A 1 370 ? 4.164 32.375 -2.359 1 98.56 370 ALA A CA 1
ATOM 2888 C C . ALA A 1 370 ? 5.477 33.125 -2.156 1 98.56 370 ALA A C 1
ATOM 2890 O O . ALA A 1 370 ? 5.582 34.312 -2.484 1 98.56 370 ALA A O 1
ATOM 2891 N N . PRO A 1 371 ? 6.488 32.5 -1.541 1 98.19 371 PRO A N 1
ATOM 2892 C CA . PRO A 1 371 ? 7.801 33.125 -1.461 1 98.19 371 PRO A CA 1
ATOM 2893 C C . PRO A 1 371 ? 8.289 33.656 -2.812 1 98.19 371 PRO A C 1
ATOM 2895 O O . PRO A 1 371 ? 8.32 32.906 -3.789 1 98.19 371 PRO A O 1
ATOM 2898 N N . GLY A 1 372 ? 8.625 34.875 -2.828 1 97.88 372 GLY A N 1
ATOM 2899 C CA . GLY A 1 372 ? 9.031 35.5 -4.07 1 97.88 372 GLY A CA 1
ATOM 2900 C C . GLY A 1 372 ? 7.91 36.281 -4.73 1 97.88 372 GLY A C 1
ATOM 2901 O O . GLY A 1 372 ? 8.156 37.094 -5.613 1 97.88 372 GLY A O 1
ATOM 2902 N N . GLY A 1 373 ? 6.664 36.062 -4.336 1 98.38 373 GLY A N 1
ATOM 2903 C CA . GLY A 1 373 ? 5.523 36.812 -4.859 1 98.38 373 GLY A CA 1
ATOM 2904 C C . GLY A 1 373 ? 5.379 38.188 -4.258 1 98.38 373 GLY A C 1
ATOM 2905 O O . GLY A 1 373 ? 5.938 38.469 -3.195 1 98.38 373 GLY A O 1
ATOM 2906 N N . ALA A 1 374 ? 4.629 39 -4.891 1 98.38 374 ALA A N 1
ATOM 2907 C CA . ALA A 1 374 ? 4.531 40.406 -4.531 1 98.38 374 ALA A CA 1
ATOM 2908 C C . ALA A 1 374 ? 3.945 40.594 -3.135 1 98.38 374 ALA A C 1
ATOM 2910 O O . ALA A 1 374 ? 4.406 41.438 -2.359 1 98.38 374 ALA A O 1
ATOM 2911 N N . VAL A 1 375 ? 2.943 39.875 -2.787 1 98.75 375 VAL A N 1
ATOM 2912 C CA . VAL A 1 375 ? 2.287 39.969 -1.489 1 98.75 375 VAL A CA 1
ATOM 2913 C C . VAL A 1 375 ? 3.223 39.469 -0.393 1 98.75 375 VAL A C 1
ATOM 2915 O O . VAL A 1 375 ? 3.395 40.125 0.637 1 98.75 375 VAL A O 1
ATOM 2918 N N . PHE A 1 376 ? 3.816 38.281 -0.641 1 98.69 376 PHE A N 1
ATOM 2919 C CA . PHE A 1 376 ? 4.746 37.656 0.301 1 98.69 376 PHE A CA 1
ATOM 2920 C C . PHE A 1 376 ? 5.891 38.594 0.626 1 98.69 376 PHE A C 1
ATOM 2922 O O . PHE A 1 376 ? 6.188 38.844 1.797 1 98.69 376 PHE A O 1
ATOM 2929 N N . GLU A 1 377 ? 6.469 39.188 -0.396 1 98.62 377 GLU A N 1
ATOM 2930 C CA . GLU A 1 377 ? 7.633 40.062 -0.223 1 98.62 377 GLU A CA 1
ATOM 2931 C C . GLU A 1 377 ? 7.25 41.375 0.445 1 98.62 377 GLU A C 1
ATOM 2933 O O . GLU A 1 377 ? 8.008 41.906 1.259 1 98.62 377 GLU A O 1
ATOM 2938 N N . ALA A 1 378 ? 6.125 41.875 0.088 1 98.75 378 ALA A N 1
ATOM 2939 C CA . ALA A 1 378 ? 5.648 43.094 0.736 1 98.75 378 ALA A CA 1
ATOM 2940 C C . ALA A 1 378 ? 5.438 42.875 2.23 1 98.75 378 ALA A C 1
ATOM 2942 O O . ALA A 1 378 ? 5.836 43.719 3.051 1 98.75 378 ALA A O 1
ATOM 2943 N N . PHE A 1 379 ? 4.754 41.812 2.6 1 98.75 379 PHE A N 1
ATOM 2944 C CA . PHE A 1 379 ? 4.543 41.469 3.998 1 98.75 379 PHE A CA 1
ATOM 2945 C C . PHE A 1 379 ? 5.867 41.375 4.742 1 98.75 379 PHE A C 1
ATOM 2947 O O . PHE A 1 379 ? 6.02 41.969 5.824 1 98.75 379 PHE A O 1
ATOM 2954 N N . ALA A 1 380 ? 6.871 40.688 4.164 1 98.5 380 ALA A N 1
ATOM 2955 C CA . ALA A 1 380 ? 8.18 40.469 4.785 1 98.5 380 ALA A CA 1
ATOM 2956 C C . ALA A 1 380 ? 8.898 41.812 4.98 1 98.5 380 ALA A C 1
ATOM 2958 O O . ALA A 1 380 ? 9.539 42.031 6.012 1 98.5 380 ALA A O 1
ATOM 2959 N N . ARG A 1 381 ? 8.805 42.688 3.98 1 98.31 381 ARG A N 1
ATOM 2960 C CA . ARG A 1 381 ? 9.438 44 4.07 1 98.31 381 ARG A CA 1
ATOM 2961 C C . ARG A 1 381 ? 8.836 44.812 5.195 1 98.31 381 ARG A C 1
ATOM 2963 O O . ARG A 1 381 ? 9.555 45.5 5.938 1 98.31 381 ARG A O 1
ATOM 2970 N N . LEU A 1 382 ? 7.516 44.781 5.281 1 98.75 382 LEU A N 1
ATOM 2971 C CA . LEU A 1 382 ? 6.844 45.531 6.352 1 98.75 382 LEU A CA 1
ATOM 2972 C C . LEU A 1 382 ? 7.285 45.031 7.719 1 98.75 382 LEU A C 1
ATOM 2974 O O . LEU A 1 382 ? 7.551 45.812 8.625 1 98.75 382 LEU A O 1
ATOM 2978 N N . VAL A 1 383 ? 7.355 43.719 7.883 1 98.62 383 VAL A N 1
ATOM 2979 C CA . VAL A 1 383 ? 7.805 43.156 9.148 1 98.62 383 VAL A CA 1
ATOM 2980 C C . VAL A 1 383 ? 9.234 43.594 9.445 1 98.62 383 VAL A C 1
ATOM 2982 O O . VAL A 1 383 ? 9.547 43.969 10.578 1 98.62 383 VAL A O 1
ATOM 2985 N N . ALA A 1 384 ? 10.07 43.562 8.445 1 97.81 384 ALA A N 1
ATOM 2986 C CA . ALA A 1 384 ? 11.461 43.969 8.602 1 97.81 384 ALA A CA 1
ATOM 2987 C C . ALA A 1 384 ? 11.539 45.438 9.047 1 97.81 384 ALA A C 1
ATOM 2989 O O . ALA A 1 384 ? 12.461 45.812 9.773 1 97.81 384 ALA A O 1
ATOM 2990 N N . ASP A 1 385 ? 10.602 46.188 8.633 1 97.56 385 ASP A N 1
ATOM 2991 C CA . ASP A 1 385 ? 10.555 47.625 8.969 1 97.56 385 ASP A CA 1
ATOM 2992 C C . ASP A 1 385 ? 9.93 47.844 10.336 1 97.56 385 ASP A C 1
ATOM 2994 O O . ASP A 1 385 ? 9.734 48.969 10.766 1 97.56 385 ASP A O 1
ATOM 2998 N N . GLY A 1 386 ? 9.508 46.781 10.984 1 96.75 386 GLY A N 1
ATOM 2999 C CA . GLY A 1 386 ? 8.977 46.875 12.336 1 96.75 386 GLY A CA 1
ATOM 3000 C C . GLY A 1 386 ? 7.465 46.969 12.383 1 96.75 386 GLY A C 1
ATOM 3001 O O . GLY A 1 386 ? 6.879 47.156 13.453 1 96.75 386 GLY A O 1
ATOM 3002 N N . VAL A 1 387 ? 6.863 46.875 11.234 1 97.19 387 VAL A N 1
ATOM 3003 C CA . VAL A 1 387 ? 5.406 46.875 11.164 1 97.19 387 VAL A CA 1
ATOM 3004 C C . VAL A 1 387 ? 4.883 45.469 11.523 1 97.19 387 VAL A C 1
ATOM 3006 O O . VAL A 1 387 ? 5.613 44.5 11.422 1 97.19 387 VAL A O 1
ATOM 3009 N N . ARG A 1 388 ? 3.717 45.375 12.055 1 98 388 ARG A N 1
ATOM 3010 C CA . ARG A 1 388 ? 2.996 44.125 12.289 1 98 388 ARG A CA 1
ATOM 3011 C C . ARG A 1 388 ? 1.839 43.969 11.312 1 98 388 ARG A C 1
ATOM 3013 O O . ARG A 1 388 ? 0.675 44.094 11.695 1 98 388 ARG A O 1
ATOM 3020 N N . PRO A 1 389 ? 2.209 43.562 10.133 1 98.62 389 PRO A N 1
ATOM 3021 C CA . PRO A 1 389 ? 1.172 43.562 9.094 1 98.62 389 PRO A CA 1
ATOM 3022 C C . PRO A 1 389 ? 0.27 42.344 9.164 1 98.62 389 PRO A C 1
ATOM 3024 O O . PRO A 1 389 ? 0.638 41.344 9.773 1 98.62 389 PRO A O 1
ATOM 3027 N N . THR A 1 390 ? -0.913 42.438 8.672 1 98.62 390 THR A N 1
ATOM 3028 C CA . THR A 1 390 ? -1.799 41.375 8.25 1 98.62 390 THR A CA 1
ATOM 3029 C C . THR A 1 390 ? -2.098 41.469 6.754 1 98.62 390 THR A C 1
ATOM 3031 O O . THR A 1 390 ? -1.371 42.125 6.016 1 98.62 390 THR A O 1
ATOM 3034 N N . VAL A 1 391 ? -2.973 40.625 6.227 1 98.62 391 VAL A N 1
ATOM 3035 C CA . VAL A 1 391 ? -3.389 40.688 4.832 1 98.62 391 VAL A CA 1
ATOM 3036 C C . VAL A 1 391 ? -4.914 40.781 4.75 1 98.62 391 VAL A C 1
ATOM 3038 O O . VAL A 1 391 ? -5.609 40.344 5.68 1 98.62 391 VAL A O 1
ATOM 3041 N N . VAL A 1 392 ? -5.418 41.344 3.711 1 98.62 392 VAL A N 1
ATOM 3042 C CA . VAL A 1 392 ? -6.852 41.469 3.471 1 98.62 392 VAL A CA 1
ATOM 3043 C C . VAL A 1 392 ? -7.145 41.25 1.986 1 98.62 392 VAL A C 1
ATOM 3045 O O . VAL A 1 392 ? -6.352 41.656 1.128 1 98.62 392 VAL A O 1
ATOM 3048 N N . LEU A 1 393 ? -8.211 40.594 1.693 1 98.44 393 LEU A N 1
ATOM 3049 C CA . LEU A 1 393 ? -8.586 40.344 0.305 1 98.44 393 LEU A CA 1
ATOM 3050 C C . LEU A 1 393 ? -9.023 41.625 -0.376 1 98.44 393 LEU A C 1
ATOM 3052 O O . LEU A 1 393 ? -9.688 42.469 0.24 1 98.44 393 LEU A O 1
ATOM 3056 N N . ALA A 1 394 ? -8.711 41.688 -1.635 1 98.31 394 ALA A N 1
ATOM 3057 C CA . ALA A 1 394 ? -9.062 42.875 -2.426 1 98.31 394 ALA A CA 1
ATOM 3058 C C . ALA A 1 394 ? -10.562 43.156 -2.367 1 98.31 394 ALA A C 1
ATOM 3060 O O . ALA A 1 394 ? -10.984 44.312 -2.291 1 98.31 394 ALA A O 1
ATOM 3061 N N . GLY A 1 395 ? -11.32 42.156 -2.381 1 97.5 395 GLY A N 1
ATOM 3062 C CA . GLY A 1 395 ? -12.766 42.281 -2.383 1 97.5 395 GLY A CA 1
ATOM 3063 C C . GLY A 1 395 ? -13.328 42.781 -1.057 1 97.5 395 GLY A C 1
ATOM 3064 O O . GLY A 1 395 ? -14.492 43.156 -0.971 1 97.5 395 GLY A O 1
ATOM 3065 N N . ARG A 1 396 ? -12.484 42.844 -0.037 1 97.38 396 ARG A N 1
ATOM 3066 C CA . ARG A 1 396 ? -12.961 43.25 1.29 1 97.38 396 ARG A CA 1
ATOM 3067 C C . ARG A 1 396 ? -12.398 44.594 1.704 1 97.38 396 ARG A C 1
ATOM 3069 O O . ARG A 1 396 ? -12.695 45.094 2.791 1 97.38 396 ARG A O 1
ATOM 3076 N N . VAL A 1 397 ? -11.641 45.156 0.874 1 97.56 397 VAL A N 1
ATOM 3077 C CA . VAL A 1 397 ? -10.961 46.406 1.205 1 97.56 397 VAL A CA 1
ATOM 3078 C C . VAL A 1 397 ? -11.992 47.5 1.464 1 97.56 397 VAL A C 1
ATOM 3080 O O . VAL A 1 397 ? -11.773 48.375 2.305 1 97.56 397 VAL A O 1
ATOM 3083 N N . ALA A 1 398 ? -13.102 47.438 0.812 1 97.06 398 ALA A N 1
ATOM 3084 C CA . ALA A 1 398 ? -14.117 48.5 0.937 1 97.06 398 ALA A CA 1
ATOM 3085 C C . ALA A 1 398 ? -15.117 48.156 2.033 1 97.06 398 ALA A C 1
ATOM 3087 O O . ALA A 1 398 ? -16.016 48.938 2.326 1 97.06 398 ALA A O 1
ATOM 3088 N N . ASP A 1 399 ? -15.008 47.062 2.623 1 97.06 399 ASP A N 1
ATOM 3089 C CA . ASP A 1 399 ? -15.914 46.625 3.68 1 97.06 399 ASP A CA 1
ATOM 3090 C C . ASP A 1 399 ? -15.453 47.125 5.043 1 97.06 399 ASP A C 1
ATOM 3092 O O . ASP A 1 399 ? -14.797 46.406 5.797 1 97.06 399 ASP A O 1
ATOM 3096 N N . SER A 1 400 ? -15.906 48.281 5.426 1 97.12 400 SER A N 1
ATOM 3097 C CA . SER A 1 400 ? -15.461 48.938 6.652 1 97.12 400 SER A CA 1
ATOM 3098 C C . SER A 1 400 ? -15.805 48.094 7.883 1 97.12 400 SER A C 1
ATOM 3100 O O . SER A 1 400 ? -15.062 48.094 8.867 1 97.12 400 SER A O 1
ATOM 3102 N N . GLY A 1 401 ? -16.906 47.469 7.816 1 97.12 401 GLY A N 1
ATOM 3103 C CA . GLY A 1 401 ? -17.281 46.594 8.914 1 97.12 401 GLY A CA 1
ATOM 3104 C C . GLY A 1 401 ? -16.312 45.438 9.117 1 97.12 401 GLY A C 1
ATOM 3105 O O . GLY A 1 401 ? -15.914 45.156 10.242 1 97.12 401 GLY A O 1
ATOM 3106 N N . HIS A 1 402 ? -15.961 44.781 8 1 96.44 402 HIS A N 1
ATOM 3107 C CA . HIS A 1 402 ? -14.992 43.688 8.047 1 96.44 402 HIS A CA 1
ATOM 3108 C C . HIS A 1 402 ? -13.641 44.156 8.555 1 96.44 402 HIS A C 1
ATOM 3110 O O . HIS A 1 402 ? -13.016 43.531 9.398 1 96.44 402 HIS A O 1
ATOM 3116 N N . LEU A 1 403 ? -13.141 45.312 8.008 1 98 403 LEU A N 1
ATOM 3117 C CA . LEU A 1 403 ? -11.852 45.844 8.414 1 98 403 LEU A CA 1
ATOM 3118 C C . LEU A 1 403 ? -11.852 46.188 9.906 1 98 403 LEU A C 1
ATOM 3120 O O . LEU A 1 403 ? -10.891 45.875 10.609 1 98 403 LEU A O 1
ATOM 3124 N N . ALA A 1 404 ? -12.93 46.75 10.375 1 97.69 404 ALA A N 1
ATOM 3125 C CA . ALA A 1 404 ? -13.039 47.094 11.789 1 97.69 404 ALA A CA 1
ATOM 3126 C C . ALA A 1 404 ? -13.031 45.844 12.664 1 97.69 404 ALA A C 1
ATOM 3128 O O . ALA A 1 404 ? -12.398 45.812 13.719 1 97.69 404 ALA A O 1
ATOM 3129 N N . ALA A 1 405 ? -13.766 44.844 12.258 1 96.75 405 ALA A N 1
ATOM 3130 C CA . ALA A 1 405 ? -13.844 43.594 13.016 1 96.75 405 ALA A CA 1
ATOM 3131 C C . ALA A 1 405 ? -12.477 42.938 13.125 1 96.75 405 ALA A C 1
ATOM 3133 O O . ALA A 1 405 ? -12.172 42.281 14.125 1 96.75 405 ALA A O 1
ATOM 3134 N N . ARG A 1 406 ? -11.648 43.188 12.117 1 97.12 406 ARG A N 1
ATOM 3135 C CA . ARG A 1 406 ? -10.312 42.594 12.094 1 97.12 406 ARG A CA 1
ATOM 3136 C C . ARG A 1 406 ? -9.281 43.562 12.688 1 97.12 406 ARG A C 1
ATOM 3138 O O . ARG A 1 406 ? -8.109 43.188 12.844 1 97.12 406 ARG A O 1
ATOM 3145 N N . GLY A 1 407 ? -9.703 44.781 12.969 1 97.25 407 GLY A N 1
ATOM 3146 C CA . GLY A 1 407 ? -8.828 45.781 13.562 1 97.25 407 GLY A CA 1
ATOM 3147 C C . GLY A 1 407 ? -7.934 46.469 12.547 1 97.25 407 GLY A C 1
ATOM 3148 O O . GLY A 1 407 ? -6.926 47.062 12.914 1 97.25 407 GLY A O 1
ATOM 3149 N N . ILE A 1 408 ? -8.297 46.375 11.297 1 98.38 408 ILE A N 1
ATOM 3150 C CA . ILE A 1 408 ? -7.473 46.906 10.227 1 98.38 408 ILE A CA 1
ATOM 3151 C C . ILE A 1 408 ? -7.809 48.406 10.008 1 98.38 408 ILE A C 1
ATOM 3153 O O . ILE A 1 408 ? -8.977 48.75 9.805 1 98.38 408 ILE A O 1
ATOM 3157 N N . ARG A 1 409 ? -6.793 49.25 9.969 1 98.12 409 ARG A N 1
ATOM 3158 C CA . ARG A 1 409 ? -6.969 50.688 9.789 1 98.12 409 ARG A CA 1
ATOM 3159 C C . ARG A 1 409 ? -6.32 51.156 8.492 1 98.12 409 ARG A C 1
ATOM 3161 O O . ARG A 1 409 ? -6.828 52.062 7.836 1 98.12 409 ARG A O 1
ATOM 3168 N N . ASP A 1 410 ? -5.156 50.594 8.164 1 97.94 410 ASP A N 1
ATOM 3169 C CA . ASP A 1 410 ? -4.41 50.969 6.965 1 97.94 410 ASP A CA 1
ATOM 3170 C C . ASP A 1 410 ? -4.348 49.781 5.984 1 97.94 410 ASP A C 1
ATOM 3172 O O . ASP A 1 410 ? -4.105 48.656 6.383 1 97.94 410 ASP A O 1
ATOM 3176 N N . VAL A 1 411 ? -4.652 50.094 4.77 1 98.56 411 VAL A N 1
ATOM 3177 C CA . VAL A 1 411 ? -4.609 49.094 3.711 1 98.56 411 VAL A CA 1
ATOM 3178 C C . VAL A 1 411 ? -3.596 49.5 2.646 1 98.56 411 VAL A C 1
ATOM 3180 O O . VAL A 1 411 ? -3.672 50.625 2.105 1 98.56 411 VAL A O 1
ATOM 3183 N N . LEU A 1 412 ? -2.645 48.625 2.385 1 98.5 412 LEU A N 1
ATOM 3184 C CA . LEU A 1 412 ? -1.569 48.906 1.442 1 98.5 412 LEU A CA 1
ATOM 3185 C C . LEU A 1 412 ? -1.6 47.906 0.274 1 98.5 412 LEU A C 1
ATOM 3187 O O . LEU A 1 412 ? -1.872 46.719 0.461 1 98.5 412 LEU A O 1
ATOM 3191 N N . LEU A 1 413 ? -1.344 48.438 -0.905 1 98.19 413 LEU A N 1
ATOM 3192 C CA . LEU A 1 413 ? -1.049 47.562 -2.033 1 98.19 413 LEU A CA 1
ATOM 3193 C C . LEU A 1 413 ? 0.39 47.062 -1.973 1 98.19 413 LEU A C 1
ATOM 3195 O O . LEU A 1 413 ? 1.287 47.812 -1.544 1 98.19 413 LEU A O 1
ATOM 3199 N N . PRO A 1 414 ? 0.594 45.812 -2.416 1 98.25 414 PRO A N 1
ATOM 3200 C CA . PRO A 1 414 ? 1.967 45.281 -2.389 1 98.25 414 PRO A CA 1
ATOM 3201 C C . PRO A 1 414 ? 2.957 46.219 -3.086 1 98.25 414 PRO A C 1
ATOM 3203 O O . PRO A 1 414 ? 4.078 46.406 -2.602 1 98.25 414 PRO A O 1
ATOM 3206 N N . ALA A 1 415 ? 2.566 46.844 -4.18 1 96.44 415 ALA A N 1
ATOM 3207 C CA . ALA A 1 415 ? 3.434 47.719 -4.977 1 96.44 415 ALA A CA 1
ATOM 3208 C C . ALA A 1 415 ? 3.803 48.969 -4.211 1 96.44 415 ALA A C 1
ATOM 3210 O O . ALA A 1 415 ? 4.797 49.625 -4.527 1 96.44 415 ALA A O 1
ATOM 3211 N N . ASP A 1 416 ? 3.072 49.281 -3.225 1 96.25 416 ASP A N 1
ATOM 3212 C CA . ASP A 1 416 ? 3.287 50.531 -2.471 1 96.25 416 ASP A CA 1
ATOM 3213 C C . ASP A 1 416 ? 4.227 50.281 -1.29 1 96.25 416 ASP A C 1
ATOM 3215 O O . ASP A 1 416 ? 4.594 51.219 -0.583 1 96.25 416 ASP A O 1
ATOM 3219 N N . VAL A 1 417 ? 4.465 49.031 -1.084 1 94.69 417 VAL A N 1
ATOM 3220 C CA . VAL A 1 417 ? 5.383 48.719 -0.001 1 94.69 417 VAL A CA 1
ATOM 3221 C C . VAL A 1 417 ? 6.82 48.75 -0.511 1 94.69 417 VAL A C 1
ATOM 3223 O O . VAL A 1 417 ? 7.148 48.094 -1.514 1 94.69 417 VAL A O 1
ATOM 3226 N N . GLY A 1 418 ? 7.605 49.75 -0.234 1 79.5 418 GLY A N 1
ATOM 3227 C CA . GLY A 1 418 ? 8.969 50 -0.682 1 79.5 418 GLY A CA 1
ATOM 3228 C C . GLY A 1 418 ? 9.922 48.875 -0.335 1 79.5 418 GLY A C 1
ATOM 3229 O O . GLY A 1 418 ? 9.641 48.062 0.547 1 79.5 418 GLY A O 1
ATOM 3230 N N . MET B 1 1 ? 26.406 -32.531 -2.961 1 23.77 1 MET B N 1
ATOM 3231 C CA . MET B 1 1 ? 25.438 -33.375 -3.641 1 23.77 1 MET B CA 1
ATOM 3232 C C . MET B 1 1 ? 24.016 -32.875 -3.412 1 23.77 1 MET B C 1
ATOM 3234 O O . MET B 1 1 ? 23.531 -32.812 -2.275 1 23.77 1 MET B O 1
ATOM 3238 N N . PRO B 1 2 ? 23.719 -31.625 -3.939 1 27.91 2 PRO B N 1
ATOM 3239 C CA . PRO B 1 2 ? 22.422 -31.016 -3.686 1 27.91 2 PRO B CA 1
ATOM 3240 C C . PRO B 1 2 ? 21.281 -32.031 -3.766 1 27.91 2 PRO B C 1
ATOM 3242 O O . PRO B 1 2 ? 21.219 -32.844 -4.699 1 27.91 2 PRO B O 1
ATOM 3245 N N . SER B 1 3 ? 20.984 -32.594 -2.596 1 27.48 3 SER B N 1
ATOM 3246 C CA . SER B 1 3 ? 19.875 -33.531 -2.389 1 27.48 3 SER B CA 1
ATOM 3247 C C . SER B 1 3 ? 18.562 -32.906 -2.836 1 27.48 3 SER B C 1
ATOM 3249 O O . SER B 1 3 ? 18 -32.062 -2.141 1 27.48 3 SER B O 1
ATOM 3251 N N . SER B 1 4 ? 18.594 -32.156 -3.977 1 30.83 4 SER B N 1
ATOM 3252 C CA . SER B 1 4 ? 17.453 -31.672 -4.73 1 30.83 4 SER B CA 1
ATOM 3253 C C . SER B 1 4 ? 16.266 -32.625 -4.66 1 30.83 4 SER B C 1
ATOM 3255 O O . SER B 1 4 ? 16.234 -33.625 -5.398 1 30.83 4 SER B O 1
ATOM 3257 N N . ALA B 1 5 ? 15.984 -33.156 -3.426 1 37.22 5 ALA B N 1
ATOM 3258 C CA . ALA B 1 5 ? 15.211 -34.406 -3.434 1 37.22 5 ALA B CA 1
ATOM 3259 C C . ALA B 1 5 ? 14.109 -34.375 -4.484 1 37.22 5 ALA B C 1
ATOM 3261 O O . ALA B 1 5 ? 13.211 -33.531 -4.414 1 37.22 5 ALA B O 1
ATOM 3262 N N . SER B 1 6 ? 14.359 -34.562 -5.742 1 37.97 6 SER B N 1
ATOM 3263 C CA . SER B 1 6 ? 13.875 -34.812 -7.102 1 37.97 6 SER B CA 1
ATOM 3264 C C . SER B 1 6 ? 12.422 -35.25 -7.098 1 37.97 6 SER B C 1
ATOM 3266 O O . SER B 1 6 ? 11.859 -35.562 -6.039 1 37.97 6 SER B O 1
ATOM 3268 N N . PRO B 1 7 ? 11.883 -35.938 -8.359 1 42.12 7 PRO B N 1
ATOM 3269 C CA . PRO B 1 7 ? 11.062 -36.938 -9.016 1 42.12 7 PRO B CA 1
ATOM 3270 C C . PRO B 1 7 ? 10.75 -38.125 -8.102 1 42.12 7 PRO B C 1
ATOM 3272 O O . PRO B 1 7 ? 11.43 -39.156 -8.156 1 42.12 7 PRO B O 1
ATOM 3275 N N . SER B 1 8 ? 10.68 -38.156 -6.934 1 44.12 8 SER B N 1
ATOM 3276 C CA . SER B 1 8 ? 9.953 -39.375 -6.57 1 44.12 8 SER B CA 1
ATOM 3277 C C . SER B 1 8 ? 8.68 -39.531 -7.395 1 44.12 8 SER B C 1
ATOM 3279 O O . SER B 1 8 ? 8.195 -38.562 -7.988 1 44.12 8 SER B O 1
ATOM 3281 N N . GLY B 1 9 ? 8.172 -40.906 -7.637 1 62.16 9 GLY B N 1
ATOM 3282 C CA . GLY B 1 9 ? 7.246 -41.594 -8.523 1 62.16 9 GLY B CA 1
ATOM 3283 C C . GLY B 1 9 ? 5.883 -40.906 -8.594 1 62.16 9 GLY B C 1
ATOM 3284 O O . GLY B 1 9 ? 5.367 -40.656 -9.68 1 62.16 9 GLY B O 1
ATOM 3285 N N . ALA B 1 10 ? 5.395 -40.219 -7.34 1 79.56 10 ALA B N 1
ATOM 3286 C CA . ALA B 1 10 ? 3.99 -39.844 -7.473 1 79.56 10 ALA B CA 1
ATOM 3287 C C . ALA B 1 10 ? 3.824 -38.312 -7.441 1 79.56 10 ALA B C 1
ATOM 3289 O O . ALA B 1 10 ? 4.547 -37.625 -6.727 1 79.56 10 ALA B O 1
ATOM 3290 N N . PRO B 1 11 ? 3.006 -37.656 -8.312 1 93.12 11 PRO B N 1
ATOM 3291 C CA . PRO B 1 11 ? 2.709 -36.219 -8.305 1 93.12 11 PRO B CA 1
ATOM 3292 C C . PRO B 1 11 ? 2.201 -35.75 -6.949 1 93.12 11 PRO B C 1
ATOM 3294 O O . PRO B 1 11 ? 1.542 -36.5 -6.227 1 93.12 11 PRO B O 1
ATOM 3297 N N . ARG B 1 12 ? 2.609 -34.531 -6.594 1 96.81 12 ARG B N 1
ATOM 3298 C CA . ARG B 1 12 ? 2.172 -33.906 -5.355 1 96.81 12 ARG B CA 1
ATOM 3299 C C . ARG B 1 12 ? 0.86 -33.156 -5.559 1 96.81 12 ARG B C 1
ATOM 3301 O O . ARG B 1 12 ? 0.57 -32.688 -6.66 1 96.81 12 ARG B O 1
ATOM 3308 N N . PHE B 1 13 ? 0.065 -33.125 -4.465 1 98.44 13 PHE B N 1
ATOM 3309 C CA . PHE B 1 13 ? -1.192 -32.375 -4.496 1 98.44 13 PHE B CA 1
ATOM 3310 C C . PHE B 1 13 ? -1.253 -31.359 -3.361 1 98.44 13 PHE B C 1
ATOM 3312 O O . PHE B 1 13 ? -1.035 -31.703 -2.199 1 98.44 13 PHE B O 1
ATOM 3319 N N . GLY B 1 14 ? -1.436 -30.094 -3.643 1 98.81 14 GLY B N 1
ATOM 3320 C CA . GLY B 1 14 ? -1.489 -29.031 -2.648 1 98.81 14 GLY B CA 1
ATOM 3321 C C . GLY B 1 14 ? -2.51 -27.969 -2.975 1 98.81 14 GLY B C 1
ATOM 3322 O O . GLY B 1 14 ? -3.318 -28.125 -3.891 1 98.81 14 GLY B O 1
ATOM 3323 N N . ALA B 1 15 ? -2.537 -26.922 -2.18 1 98.94 15 ALA B N 1
ATOM 3324 C CA . ALA B 1 15 ? -3.428 -25.781 -2.375 1 98.94 15 ALA B CA 1
ATOM 3325 C C . ALA B 1 15 ? -2.689 -24.469 -2.15 1 98.94 15 ALA B C 1
ATOM 3327 O O . ALA B 1 15 ? -1.768 -24.391 -1.335 1 98.94 15 ALA B O 1
ATOM 3328 N N . ASN B 1 16 ? -3.031 -23.469 -2.947 1 98.81 16 ASN B N 1
ATOM 3329 C CA . ASN B 1 16 ? -2.666 -22.094 -2.607 1 98.81 16 ASN B CA 1
ATOM 3330 C C . ASN B 1 16 ? -3.416 -21.609 -1.371 1 98.81 16 ASN B C 1
ATOM 3332 O O . ASN B 1 16 ? -4.633 -21.422 -1.411 1 98.81 16 ASN B O 1
ATOM 3336 N N . TYR B 1 17 ? -2.697 -21.406 -0.324 1 98.75 17 TYR B N 1
ATOM 3337 C CA . TYR B 1 17 ? -3.336 -21.094 0.949 1 98.75 17 TYR B CA 1
ATOM 3338 C C . TYR B 1 17 ? -3.932 -19.688 0.932 1 98.75 17 TYR B C 1
ATOM 3340 O O . TYR B 1 17 ? -3.199 -18.703 0.848 1 98.75 17 TYR B O 1
ATOM 3348 N N . THR B 1 18 ? -5.234 -19.609 0.959 1 98.44 18 THR B N 1
ATOM 3349 C CA . THR B 1 18 ? -6.023 -18.391 1.139 1 98.44 18 THR B CA 1
ATOM 3350 C C . THR B 1 18 ? -6.758 -18.422 2.477 1 98.44 18 THR B C 1
ATOM 3352 O O . THR B 1 18 ? -7.727 -19.156 2.646 1 98.44 18 THR B O 1
ATOM 3355 N N . PRO B 1 19 ? -6.316 -17.641 3.381 1 98.25 19 PRO B N 1
ATOM 3356 C CA . PRO B 1 19 ? -6.898 -17.703 4.723 1 98.25 19 PRO B CA 1
ATOM 3357 C C . PRO B 1 19 ? -8.414 -17.516 4.719 1 98.25 19 PRO B C 1
ATOM 3359 O O . PRO B 1 19 ? -8.93 -16.641 4.02 1 98.25 19 PRO B O 1
ATOM 3362 N N . GLY B 1 20 ? -9.039 -18.375 5.504 1 97.44 20 GLY B N 1
ATOM 3363 C CA . GLY B 1 20 ? -10.484 -18.312 5.598 1 97.44 20 GLY B CA 1
ATOM 3364 C C . GLY B 1 20 ? -10.992 -17.016 6.207 1 97.44 20 GLY B C 1
ATOM 3365 O O . GLY B 1 20 ? -12.117 -16.594 5.93 1 97.44 20 GLY B O 1
ATOM 3366 N N . GLN B 1 21 ? -10.156 -16.438 6.996 1 95.75 21 GLN B N 1
ATOM 3367 C CA . GLN B 1 21 ? -10.492 -15.164 7.617 1 95.75 21 GLN B CA 1
ATOM 3368 C C . GLN B 1 21 ? -9.547 -14.062 7.145 1 95.75 21 GLN B C 1
ATOM 3370 O O . GLN B 1 21 ? -8.328 -14.211 7.207 1 95.75 21 GLN B O 1
ATOM 3375 N N . GLY B 1 22 ? -10.18 -12.992 6.609 1 95.5 22 GLY B N 1
ATOM 3376 C CA . GLY B 1 22 ? -9.414 -11.789 6.32 1 95.5 22 GLY B CA 1
ATOM 3377 C C . GLY B 1 22 ? -8.625 -11.875 5.031 1 95.5 22 GLY B C 1
ATOM 3378 O O . GLY B 1 22 ? -7.918 -10.938 4.664 1 95.5 22 GLY B O 1
ATOM 3379 N N . TRP B 1 23 ? -8.773 -13.039 4.281 1 97.38 23 TRP B N 1
ATOM 3380 C CA . TRP B 1 23 ? -7.973 -13.188 3.068 1 97.38 23 TRP B CA 1
ATOM 3381 C C . TRP B 1 23 ? -6.5 -12.906 3.348 1 97.38 23 TRP B C 1
ATOM 3383 O O . TRP B 1 23 ? -5.996 -13.227 4.426 1 97.38 23 TRP B O 1
ATOM 3393 N N . PHE B 1 24 ? -5.727 -12.406 2.438 1 97.25 24 PHE B N 1
ATOM 3394 C CA . PHE B 1 24 ? -4.293 -12.242 2.646 1 97.25 24 PHE B CA 1
ATOM 3395 C C . PHE B 1 24 ? -4.02 -11.094 3.609 1 97.25 24 PHE B C 1
ATOM 3397 O O . PHE B 1 24 ? -2.9 -10.945 4.109 1 97.25 24 PHE B O 1
ATOM 3404 N N . HIS B 1 25 ? -5.055 -10.297 3.99 1 97.5 25 HIS B N 1
ATOM 3405 C CA . HIS B 1 25 ? -4.902 -9.25 4.996 1 97.5 25 HIS B CA 1
ATOM 3406 C C . HIS B 1 25 ? -4.758 -9.844 6.395 1 97.5 25 HIS B C 1
ATOM 3408 O O . HIS B 1 25 ? -4.469 -9.125 7.352 1 97.5 25 HIS B O 1
ATOM 3414 N N . HIS B 1 26 ? -4.855 -11.203 6.504 1 97.81 26 HIS B N 1
ATOM 3415 C CA . HIS B 1 26 ? -4.715 -11.898 7.777 1 97.81 26 HIS B CA 1
ATOM 3416 C C . HIS B 1 26 ? -3.357 -11.617 8.414 1 97.81 26 HIS B C 1
ATOM 3418 O O . HIS B 1 26 ? -3.211 -11.695 9.633 1 97.81 26 HIS B O 1
ATOM 3424 N N . TRP B 1 27 ? -2.35 -11.258 7.598 1 98.19 27 TRP B N 1
ATOM 3425 C CA . TRP B 1 27 ? -1.019 -10.945 8.109 1 98.19 27 TRP B CA 1
ATOM 3426 C C . TRP B 1 27 ? -1.055 -9.719 9.008 1 98.19 27 TRP B C 1
ATOM 3428 O O . TRP B 1 27 ? -0.195 -9.555 9.883 1 98.19 27 TRP B O 1
ATOM 3438 N N . LEU B 1 28 ? -2.062 -8.789 8.805 1 98.25 28 LEU B N 1
ATOM 3439 C CA . LEU B 1 28 ? -2.205 -7.582 9.609 1 98.25 28 LEU B CA 1
ATOM 3440 C C . LEU B 1 28 ? -2.807 -7.914 10.977 1 98.25 28 LEU B C 1
ATOM 3442 O O . LEU B 1 28 ? -2.643 -7.152 11.93 1 98.25 28 LEU B O 1
ATOM 3446 N N . ASP B 1 29 ? -3.527 -9.055 11.016 1 97.81 29 ASP B N 1
ATOM 3447 C CA . ASP B 1 29 ? -4.156 -9.562 12.227 1 97.81 29 ASP B CA 1
ATOM 3448 C C . ASP B 1 29 ? -3.861 -11.047 12.422 1 97.81 29 ASP B C 1
ATOM 3450 O O . ASP B 1 29 ? -4.777 -11.852 12.609 1 97.81 29 ASP B O 1
ATOM 3454 N N . PHE B 1 30 ? -2.531 -11.367 12.398 1 98.25 30 PHE B N 1
ATOM 3455 C CA . PHE B 1 30 ? -2.105 -12.766 12.43 1 98.25 30 PHE B CA 1
ATOM 3456 C C . PHE B 1 30 ? -2.664 -13.477 13.656 1 98.25 30 PHE B C 1
ATOM 3458 O O . PHE B 1 30 ? -2.494 -13 14.781 1 98.25 30 PHE B O 1
ATOM 3465 N N . ASP B 1 31 ? -3.369 -14.516 13.414 1 98.44 31 ASP B N 1
ATOM 3466 C CA . ASP B 1 31 ? -3.955 -15.391 14.422 1 98.44 31 ASP B CA 1
ATOM 3467 C C . ASP B 1 31 ? -3.592 -16.859 14.164 1 98.44 31 ASP B C 1
ATOM 3469 O O . ASP B 1 31 ? -4.191 -17.5 13.297 1 98.44 31 ASP B O 1
ATOM 3473 N N . LEU B 1 32 ? -2.691 -17.391 14.953 1 98.62 32 LEU B N 1
ATOM 3474 C CA . LEU B 1 32 ? -2.152 -18.719 14.719 1 98.62 32 LEU B CA 1
ATOM 3475 C C . LEU B 1 32 ? -3.238 -19.781 14.875 1 98.62 32 LEU B C 1
ATOM 3477 O O . LEU B 1 32 ? -3.232 -20.797 14.164 1 98.62 32 LEU B O 1
ATOM 3481 N N . ASP B 1 33 ? -4.199 -19.562 15.734 1 98.62 33 ASP B N 1
ATOM 3482 C CA . ASP B 1 33 ? -5.277 -20.531 15.906 1 98.62 33 ASP B CA 1
ATOM 3483 C C . ASP B 1 33 ? -6.156 -20.609 14.656 1 98.62 33 ASP B C 1
ATOM 3485 O O . ASP B 1 33 ? -6.594 -21.688 14.258 1 98.62 33 ASP B O 1
ATOM 3489 N N . ALA B 1 34 ? -6.434 -19.422 14.07 1 98.38 34 ALA B N 1
ATOM 3490 C CA . ALA B 1 34 ? -7.188 -19.406 12.82 1 98.38 34 ALA B CA 1
ATOM 3491 C C . ALA B 1 34 ? -6.422 -20.109 11.711 1 98.38 34 ALA B C 1
ATOM 3493 O O . ALA B 1 34 ? -7.008 -20.859 10.914 1 98.38 34 ALA B O 1
ATOM 3494 N N . VAL B 1 35 ? -5.125 -19.891 11.672 1 98.69 35 VAL B N 1
ATOM 3495 C CA . VAL B 1 35 ? -4.262 -20.547 10.695 1 98.69 35 VAL B CA 1
ATOM 3496 C C . VAL B 1 35 ? -4.293 -22.062 10.906 1 98.69 35 VAL B C 1
ATOM 3498 O O . VAL B 1 35 ? -4.449 -22.828 9.953 1 98.69 35 VAL B O 1
ATOM 3501 N N . ARG B 1 36 ? -4.176 -22.484 12.148 1 98.81 36 ARG B N 1
ATOM 3502 C CA . ARG B 1 36 ? -4.207 -23.906 12.477 1 98.81 36 ARG B CA 1
ATOM 3503 C C . ARG B 1 36 ? -5.516 -24.547 12.016 1 98.81 36 ARG B C 1
ATOM 3505 O O . ARG B 1 36 ? -5.516 -25.641 11.461 1 98.81 36 ARG B O 1
ATOM 3512 N N . ALA B 1 37 ? -6.586 -23.844 12.227 1 98.75 37 ALA B N 1
ATOM 3513 C CA . ALA B 1 37 ? -7.887 -24.359 11.812 1 98.75 37 ALA B CA 1
ATOM 3514 C C . ALA B 1 37 ? -7.949 -24.531 10.297 1 98.75 37 ALA B C 1
ATOM 3516 O O . ALA B 1 37 ? -8.461 -25.547 9.797 1 98.75 37 ALA B O 1
ATOM 3517 N N . ASP B 1 38 ? -7.469 -23.531 9.586 1 98.88 38 ASP B N 1
ATOM 3518 C CA . ASP B 1 38 ? -7.414 -23.641 8.133 1 98.88 38 ASP B CA 1
ATOM 3519 C C . ASP B 1 38 ? -6.551 -24.812 7.695 1 98.88 38 ASP B C 1
ATOM 3521 O O . ASP B 1 38 ? -6.934 -25.562 6.797 1 98.88 38 ASP B O 1
ATOM 3525 N N . LEU B 1 39 ? -5.395 -24.938 8.32 1 98.88 39 LEU B N 1
ATOM 3526 C CA . LEU B 1 39 ? -4.453 -25.984 7.945 1 98.88 39 LEU B CA 1
ATOM 3527 C C . LEU B 1 39 ? -5.02 -27.359 8.258 1 98.88 39 LEU B C 1
ATOM 3529 O O . LEU B 1 39 ? -4.781 -28.312 7.516 1 98.88 39 LEU B O 1
ATOM 3533 N N . ASP B 1 40 ? -5.777 -27.516 9.375 1 98.81 40 ASP B N 1
ATOM 3534 C CA . ASP B 1 40 ? -6.461 -28.781 9.672 1 98.81 40 ASP B CA 1
ATOM 3535 C C . ASP B 1 40 ? -7.422 -29.156 8.547 1 98.81 40 ASP B C 1
ATOM 3537 O O . ASP B 1 40 ? -7.461 -30.312 8.125 1 98.81 40 ASP B O 1
ATOM 3541 N N . ALA B 1 41 ? -8.148 -28.172 8.117 1 98.75 41 ALA B N 1
ATOM 3542 C CA . ALA B 1 41 ? -9.117 -28.422 7.051 1 98.75 41 ALA B CA 1
ATOM 3543 C C . ALA B 1 41 ? -8.414 -28.797 5.75 1 98.75 41 ALA B C 1
ATOM 3545 O O . ALA B 1 41 ? -8.852 -29.719 5.051 1 98.75 41 ALA B O 1
ATOM 3546 N N . ILE B 1 42 ? -7.344 -28.141 5.426 1 98.88 42 ILE B N 1
ATOM 3547 C CA . ILE B 1 42 ? -6.582 -28.422 4.215 1 98.88 42 ILE B CA 1
ATOM 3548 C C . ILE B 1 42 ? -5.992 -29.828 4.285 1 98.88 42 ILE B C 1
ATOM 3550 O O . ILE B 1 42 ? -6.098 -30.609 3.33 1 98.88 42 ILE B O 1
ATOM 3554 N N . ALA B 1 43 ? -5.395 -30.156 5.406 1 98.62 43 ALA B N 1
ATOM 3555 C CA . ALA B 1 43 ? -4.777 -31.469 5.598 1 98.62 43 ALA B CA 1
ATOM 3556 C C . ALA B 1 43 ? -5.816 -32.562 5.5 1 98.62 43 ALA B C 1
ATOM 3558 O O . ALA B 1 43 ? -5.516 -33.688 5.023 1 98.62 43 ALA B O 1
ATOM 3559 N N . SER B 1 44 ? -7.008 -32.312 5.914 1 98.19 44 SER B N 1
ATOM 3560 C CA . SER B 1 44 ? -8.07 -33.312 5.91 1 98.19 44 SER B CA 1
ATOM 3561 C C . SER B 1 44 ? -8.438 -33.719 4.488 1 98.19 44 SER B C 1
ATOM 3563 O O . SER B 1 44 ? -9.023 -34.781 4.277 1 98.19 44 SER B O 1
ATOM 3565 N N . LEU B 1 45 ? -8.086 -32.906 3.496 1 98.56 45 LEU B N 1
ATOM 3566 C CA . LEU B 1 45 ? -8.328 -33.25 2.096 1 98.56 45 LEU B CA 1
ATOM 3567 C C . LEU B 1 45 ? -7.266 -34.219 1.574 1 98.56 45 LEU B C 1
ATOM 3569 O O . LEU B 1 45 ? -7.359 -34.688 0.442 1 98.56 45 LEU B O 1
ATOM 3573 N N . GLY B 1 46 ? -6.215 -34.469 2.365 1 97.88 46 GLY B N 1
ATOM 3574 C CA . GLY B 1 46 ? -5.133 -35.344 1.961 1 97.88 46 GLY B CA 1
ATOM 3575 C C . GLY B 1 46 ? -4.043 -34.625 1.182 1 97.88 46 GLY B C 1
ATOM 3576 O O . GLY B 1 46 ? -3.176 -35.281 0.587 1 97.88 46 GLY B O 1
ATOM 3577 N N . LEU B 1 47 ? -4.023 -33.344 1.217 1 98.5 47 LEU B N 1
ATOM 3578 C CA . LEU B 1 47 ? -3.014 -32.562 0.512 1 98.5 47 LEU B CA 1
ATOM 3579 C C . LEU B 1 47 ? -1.673 -32.625 1.235 1 98.5 47 LEU B C 1
ATOM 3581 O O . LEU B 1 47 ? -1.62 -32.938 2.43 1 98.5 47 LEU B O 1
ATOM 3585 N N . ASP B 1 48 ? -0.59 -32.344 0.509 1 97.94 48 ASP B N 1
ATOM 3586 C CA . ASP B 1 48 ? 0.705 -32.531 1.152 1 97.94 48 ASP B CA 1
ATOM 3587 C C . ASP B 1 48 ? 1.513 -31.234 1.165 1 97.94 48 ASP B C 1
ATOM 3589 O O . ASP B 1 48 ? 2.598 -31.172 1.747 1 97.94 48 ASP B O 1
ATOM 3593 N N . HIS B 1 49 ? 0.998 -30.141 0.502 1 98.81 49 HIS B N 1
ATOM 3594 C CA . HIS B 1 49 ? 1.727 -28.891 0.574 1 98.81 49 HIS B CA 1
ATOM 3595 C C . HIS B 1 49 ? 0.794 -27.703 0.368 1 98.81 49 HIS B C 1
ATOM 3597 O O . HIS B 1 49 ? -0.339 -27.859 -0.09 1 98.81 49 HIS B O 1
ATOM 3603 N N . ILE B 1 50 ? 1.259 -26.562 0.787 1 98.94 50 ILE B N 1
ATOM 3604 C CA . ILE B 1 50 ? 0.574 -25.297 0.541 1 98.94 50 ILE B CA 1
ATOM 3605 C C . ILE B 1 50 ? 1.569 -24.266 0.012 1 98.94 50 ILE B C 1
ATOM 3607 O O . ILE B 1 50 ? 2.771 -24.375 0.269 1 98.94 50 ILE B O 1
ATOM 3611 N N . ARG B 1 51 ? 1.139 -23.391 -0.795 1 98.81 51 ARG B N 1
ATOM 3612 C CA . ARG B 1 51 ? 1.829 -22.156 -1.171 1 98.81 51 ARG B CA 1
ATOM 3613 C C . ARG B 1 51 ? 1.301 -20.969 -0.376 1 98.81 51 ARG B C 1
ATOM 3615 O O . ARG B 1 51 ? 0.094 -20.719 -0.352 1 98.81 51 ARG B O 1
ATOM 3622 N N . VAL B 1 52 ? 2.178 -20.312 0.35 1 98.62 52 VAL B N 1
ATOM 3623 C CA . VAL B 1 52 ? 1.773 -19.234 1.243 1 98.62 52 VAL B CA 1
ATOM 3624 C C . VAL B 1 52 ? 2.254 -17.891 0.687 1 98.62 52 VAL B C 1
ATOM 3626 O O . VAL B 1 52 ? 3.252 -17.844 -0.037 1 98.62 52 VAL B O 1
ATOM 3629 N N . PHE B 1 53 ? 1.564 -16.781 1.057 1 98.44 53 PHE B N 1
ATOM 3630 C CA . PHE B 1 53 ? 1.778 -15.492 0.403 1 98.44 53 PHE B CA 1
ATOM 3631 C C . PHE B 1 53 ? 2.057 -14.398 1.431 1 98.44 53 PHE B C 1
ATOM 3633 O O . PHE B 1 53 ? 1.155 -13.648 1.805 1 98.44 53 PHE B O 1
ATOM 3640 N N . PRO B 1 54 ? 3.299 -14.273 1.916 1 98.12 54 PRO B N 1
ATOM 3641 C CA . PRO B 1 54 ? 3.641 -13.055 2.652 1 98.12 54 PRO B CA 1
ATOM 3642 C C . PRO B 1 54 ? 3.49 -11.789 1.809 1 98.12 54 PRO B C 1
ATOM 3644 O O . PRO B 1 54 ? 4.129 -11.664 0.76 1 98.12 54 PRO B O 1
ATOM 3647 N N . ILE B 1 55 ? 2.668 -10.852 2.23 1 98.06 55 ILE B N 1
ATOM 3648 C CA . ILE B 1 55 ? 2.354 -9.672 1.433 1 98.06 55 ILE B CA 1
ATOM 3649 C C . ILE B 1 55 ? 3.504 -8.672 1.518 1 98.06 55 ILE B C 1
ATOM 3651 O O . ILE B 1 55 ? 3.836 -8.188 2.604 1 98.06 55 ILE B O 1
ATOM 3655 N N . TRP B 1 56 ? 4.055 -8.273 0.433 1 98.12 56 TRP B N 1
ATOM 3656 C CA . TRP B 1 56 ? 5.309 -7.535 0.305 1 98.12 56 TRP B CA 1
ATOM 3657 C C . TRP B 1 56 ? 5.254 -6.23 1.092 1 98.12 56 TRP B C 1
ATOM 3659 O O . TRP B 1 56 ? 6.082 -6 1.977 1 98.12 56 TRP B O 1
ATOM 3669 N N . PRO B 1 57 ? 4.25 -5.395 1.018 1 97.06 57 PRO B N 1
ATOM 3670 C CA . PRO B 1 57 ? 4.25 -4.133 1.759 1 97.06 57 PRO B CA 1
ATOM 3671 C C . PRO B 1 57 ? 4.062 -4.328 3.262 1 97.06 57 PRO B C 1
ATOM 3673 O O . PRO B 1 57 ? 4.418 -3.451 4.051 1 97.06 57 PRO B O 1
ATOM 3676 N N . TYR B 1 58 ? 3.459 -5.488 3.652 1 97.94 58 TYR B N 1
ATOM 3677 C CA . TYR B 1 58 ? 3.289 -5.762 5.074 1 97.94 58 TYR B CA 1
ATOM 3678 C C . TYR B 1 58 ? 4.598 -6.227 5.703 1 97.94 58 TYR B C 1
ATOM 3680 O O . TYR B 1 58 ? 4.879 -5.93 6.867 1 97.94 58 TYR B O 1
ATOM 3688 N N . PHE B 1 59 ? 5.379 -6.977 4.918 1 98.69 59 PHE B N 1
ATOM 3689 C CA . PHE B 1 59 ? 6.594 -7.59 5.441 1 98.69 59 PHE B CA 1
ATOM 3690 C C . PHE B 1 59 ? 7.781 -6.648 5.293 1 98.69 59 PHE B C 1
ATOM 3692 O O . PHE B 1 59 ? 8.703 -6.668 6.117 1 98.69 59 PHE B O 1
ATOM 3699 N N . GLN B 1 60 ? 7.77 -5.836 4.266 1 98.5 60 GLN B N 1
ATOM 3700 C CA . GLN B 1 60 ? 8.82 -4.855 4.004 1 98.5 60 GLN B CA 1
ATOM 3701 C C . GLN B 1 60 ? 8.234 -3.48 3.711 1 98.5 60 GLN B C 1
ATOM 3703 O O . GLN B 1 60 ? 8.344 -2.979 2.592 1 98.5 60 GLN B O 1
ATOM 3708 N N . PRO B 1 61 ? 7.707 -2.809 4.711 1 97.69 61 PRO B N 1
ATOM 3709 C CA . PRO B 1 61 ? 7.035 -1.524 4.508 1 97.69 61 PRO B CA 1
ATOM 3710 C C . PRO B 1 61 ? 8.008 -0.406 4.125 1 97.69 61 PRO B C 1
ATOM 3712 O O . PRO B 1 61 ? 7.582 0.628 3.602 1 97.69 61 PRO B O 1
ATOM 3715 N N . ASN B 1 62 ? 9.234 -0.563 4.426 1 98.31 62 ASN B N 1
ATOM 3716 C CA . ASN B 1 62 ? 10.344 0.269 3.98 1 98.31 62 ASN B CA 1
ATOM 3717 C C . ASN B 1 62 ? 11.477 -0.573 3.393 1 98.31 62 ASN B C 1
ATOM 3719 O O . ASN B 1 62 ? 11.68 -1.716 3.805 1 98.31 62 ASN B O 1
ATOM 3723 N N . ARG B 1 63 ? 12.227 -0.01 2.441 1 98 63 ARG B N 1
ATOM 3724 C CA . ARG B 1 63 ? 13.242 -0.759 1.715 1 98 63 ARG B CA 1
ATOM 3725 C C . ARG B 1 63 ? 14.188 -1.474 2.676 1 98 63 ARG B C 1
ATOM 3727 O O . ARG B 1 63 ? 14.586 -2.613 2.43 1 98 63 ARG B O 1
ATOM 3734 N N . THR B 1 64 ? 14.477 -0.84 3.84 1 98.38 64 THR B N 1
ATOM 3735 C CA . THR B 1 64 ? 15.469 -1.386 4.758 1 98.38 64 THR B CA 1
ATOM 3736 C C . THR B 1 64 ? 14.805 -1.91 6.027 1 98.38 64 THR B C 1
ATOM 3738 O O . THR B 1 64 ? 15.469 -2.109 7.047 1 98.38 64 THR B O 1
ATOM 3741 N N . LEU B 1 65 ? 13.5 -2.029 5.953 1 98.5 65 LEU B N 1
ATOM 3742 C CA . LEU B 1 65 ? 12.789 -2.609 7.086 1 98.5 65 LEU B CA 1
ATOM 3743 C C . LEU B 1 65 ? 12.055 -3.881 6.672 1 98.5 65 LEU B C 1
ATOM 3745 O O . LEU B 1 65 ? 10.938 -3.818 6.145 1 98.5 65 LEU B O 1
ATOM 3749 N N . ILE B 1 66 ? 12.664 -4.98 6.863 1 98.75 66 ILE B N 1
ATOM 3750 C CA . ILE B 1 66 ? 11.984 -6.27 6.84 1 98.75 66 ILE B CA 1
ATOM 3751 C C . ILE B 1 66 ? 11.555 -6.652 8.258 1 98.75 66 ILE B C 1
ATOM 3753 O O . ILE B 1 66 ? 12.391 -6.914 9.117 1 98.75 66 ILE B O 1
ATOM 3757 N N . ARG B 1 67 ? 10.289 -6.672 8.547 1 98.69 67 ARG B N 1
ATOM 3758 C CA . ARG B 1 67 ? 9.758 -6.77 9.898 1 98.69 67 ARG B CA 1
ATOM 3759 C C . ARG B 1 67 ? 10.062 -8.133 10.508 1 98.69 67 ARG B C 1
ATOM 3761 O O . ARG B 1 67 ? 9.539 -9.156 10.047 1 9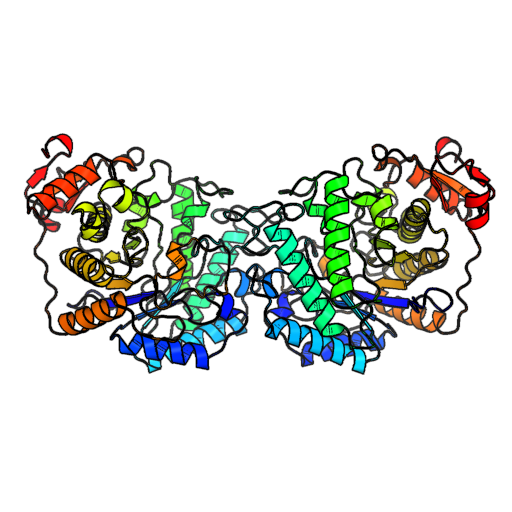8.69 67 ARG B O 1
ATOM 3768 N N . PRO B 1 68 ? 10.875 -8.203 11.516 1 98.44 68 PRO B N 1
ATOM 3769 C CA . PRO B 1 68 ? 11.18 -9.477 12.156 1 98.44 68 PRO B CA 1
ATOM 3770 C C . PRO B 1 68 ? 9.938 -10.195 12.672 1 98.44 68 PRO B C 1
ATOM 3772 O O . PRO B 1 68 ? 9.828 -11.422 12.555 1 98.44 68 PRO B O 1
ATOM 3775 N N . ARG B 1 69 ? 8.984 -9.453 13.195 1 98.19 69 ARG B N 1
ATOM 3776 C CA . ARG B 1 69 ? 7.758 -10.062 13.695 1 98.19 69 ARG B CA 1
ATOM 3777 C C . ARG B 1 69 ? 6.996 -10.766 12.57 1 98.19 69 ARG B C 1
ATOM 3779 O O . ARG B 1 69 ? 6.457 -11.852 12.773 1 98.19 69 ARG B O 1
ATOM 3786 N N . ALA B 1 70 ? 6.914 -10.125 11.414 1 98.75 70 ALA B N 1
ATOM 3787 C CA . ALA B 1 70 ? 6.234 -10.734 10.273 1 98.75 70 ALA B CA 1
ATOM 3788 C C . ALA B 1 70 ? 6.941 -12.008 9.828 1 98.75 70 ALA B C 1
ATOM 3790 O O . ALA B 1 70 ? 6.293 -13.016 9.523 1 98.75 70 ALA B O 1
ATOM 3791 N N . VAL B 1 71 ? 8.25 -11.984 9.805 1 98.88 71 VAL B N 1
ATOM 3792 C CA . VAL B 1 71 ? 9.039 -13.156 9.43 1 98.88 71 VAL B CA 1
ATOM 3793 C C . VAL B 1 71 ? 8.82 -14.273 10.445 1 98.88 71 VAL B C 1
ATOM 3795 O O . VAL B 1 71 ? 8.656 -15.438 10.07 1 98.88 71 VAL B O 1
ATOM 3798 N N . ASP B 1 72 ? 8.773 -13.906 11.734 1 98.81 72 ASP B N 1
ATOM 3799 C CA . ASP B 1 72 ? 8.492 -14.883 12.781 1 98.81 72 ASP B CA 1
ATOM 3800 C C . ASP B 1 72 ? 7.117 -15.516 12.586 1 98.81 72 ASP B C 1
ATOM 3802 O O . ASP B 1 72 ? 6.938 -16.703 12.82 1 98.81 72 ASP B O 1
ATOM 3806 N N . GLN B 1 73 ? 6.191 -14.688 12.227 1 98.88 73 GLN B N 1
ATOM 3807 C CA . GLN B 1 73 ? 4.844 -15.188 11.969 1 98.88 73 GLN B CA 1
ATOM 3808 C C . GLN B 1 73 ? 4.832 -16.172 10.805 1 98.88 73 GLN B C 1
ATOM 3810 O O . GLN B 1 73 ? 4.125 -17.188 10.844 1 98.88 73 GLN B O 1
ATOM 3815 N N . LEU B 1 74 ? 5.598 -15.906 9.766 1 98.88 74 LEU B N 1
ATOM 3816 C CA . LEU B 1 74 ? 5.734 -16.828 8.648 1 98.88 74 LEU B CA 1
ATOM 3817 C C . LEU B 1 74 ? 6.32 -18.172 9.117 1 98.88 74 LEU B C 1
ATOM 3819 O O . LEU B 1 74 ? 5.855 -19.234 8.711 1 98.88 74 LEU B O 1
ATOM 3823 N N . VAL B 1 75 ? 7.309 -18.094 9.984 1 98.94 75 VAL B N 1
ATOM 3824 C CA . VAL B 1 75 ? 7.93 -19.297 10.523 1 98.94 75 VAL B CA 1
ATOM 3825 C C . VAL B 1 75 ? 6.906 -20.062 11.359 1 98.94 75 VAL B C 1
ATOM 3827 O O . VAL B 1 75 ? 6.824 -21.297 11.273 1 98.94 75 VAL B O 1
ATOM 3830 N N . GLN B 1 76 ? 6.094 -19.359 12.156 1 98.94 76 GLN B N 1
ATOM 3831 C CA . GLN B 1 76 ? 5.047 -20 12.938 1 98.94 76 GLN B CA 1
ATOM 3832 C C . GLN B 1 76 ? 4.047 -20.719 12.031 1 98.94 76 GLN B C 1
ATOM 3834 O O . GLN B 1 76 ? 3.6 -21.828 12.352 1 98.94 76 GLN B O 1
ATOM 3839 N N . LEU B 1 77 ? 3.719 -20.094 10.961 1 98.94 77 LEU B N 1
ATOM 3840 C CA . LEU B 1 77 ? 2.814 -20.703 10 1 98.94 77 LEU B CA 1
ATOM 3841 C C . LEU B 1 77 ? 3.434 -21.969 9.398 1 98.94 77 LEU B C 1
ATOM 3843 O O . LEU B 1 77 ? 2.771 -23 9.305 1 98.94 77 LEU B O 1
ATOM 3847 N N . ALA B 1 78 ? 4.68 -21.875 9.023 1 98.94 78 ALA B N 1
ATOM 3848 C CA . ALA B 1 78 ? 5.383 -23.031 8.461 1 98.94 78 ALA B CA 1
ATOM 3849 C C . ALA B 1 78 ? 5.453 -24.172 9.461 1 98.94 78 ALA B C 1
ATOM 3851 O O . ALA B 1 78 ? 5.273 -25.344 9.094 1 98.94 78 ALA B O 1
ATOM 3852 N N . ASP B 1 79 ? 5.691 -23.844 10.727 1 98.94 79 ASP B N 1
ATOM 3853 C CA . ASP B 1 79 ? 5.738 -24.859 11.773 1 98.94 79 ASP B CA 1
ATOM 3854 C C . ASP B 1 79 ? 4.371 -25.516 11.961 1 98.94 79 ASP B C 1
ATOM 3856 O O . ASP B 1 79 ? 4.277 -26.734 12.117 1 98.94 79 ASP B O 1
ATOM 3860 N N . ALA B 1 80 ? 3.365 -24.719 11.961 1 98.94 80 ALA B N 1
ATOM 3861 C CA . ALA B 1 80 ? 2.01 -25.25 12.086 1 98.94 80 ALA B CA 1
ATOM 3862 C C . ALA B 1 80 ? 1.674 -26.172 10.922 1 98.94 80 ALA B C 1
ATOM 3864 O O . ALA B 1 80 ? 1.001 -27.188 11.109 1 98.94 80 ALA B O 1
ATOM 3865 N N . ALA B 1 81 ? 2.105 -25.812 9.742 1 98.94 81 ALA B N 1
ATOM 3866 C CA . ALA B 1 81 ? 1.914 -26.656 8.562 1 98.94 81 ALA B CA 1
ATOM 3867 C C . ALA B 1 81 ? 2.643 -27.984 8.719 1 98.94 81 ALA B C 1
ATOM 3869 O O . ALA B 1 81 ? 2.082 -29.047 8.43 1 98.94 81 ALA B O 1
ATOM 3870 N N . ALA B 1 82 ? 3.84 -27.953 9.227 1 98.88 82 ALA B N 1
ATOM 3871 C CA . ALA B 1 82 ? 4.637 -29.156 9.438 1 98.88 82 ALA B CA 1
ATOM 3872 C C . ALA B 1 82 ? 3.938 -30.109 10.398 1 98.88 82 ALA B C 1
ATOM 3874 O O . ALA B 1 82 ? 3.945 -31.328 10.188 1 98.88 82 ALA B O 1
ATOM 3875 N N . GLU B 1 83 ? 3.373 -29.578 11.414 1 98.75 83 GLU B N 1
ATOM 3876 C CA . GLU B 1 83 ? 2.662 -30.375 12.406 1 98.75 83 GLU B CA 1
ATOM 3877 C C . GLU B 1 83 ? 1.514 -31.156 11.773 1 98.75 83 GLU B C 1
ATOM 3879 O O . GLU B 1 83 ? 1.048 -32.156 12.328 1 98.75 83 GLU B O 1
ATOM 3884 N N . ARG B 1 84 ? 1.11 -30.75 10.625 1 98.69 84 ARG B N 1
ATOM 3885 C CA . ARG B 1 84 ? -0.037 -31.344 9.953 1 98.69 84 ARG B CA 1
ATOM 3886 C C . ARG B 1 84 ? 0.389 -32.062 8.68 1 98.69 84 ARG B C 1
ATOM 3888 O O . ARG B 1 84 ? -0.449 -32.406 7.844 1 98.69 84 ARG B O 1
ATOM 3895 N N . GLY B 1 85 ? 1.72 -32.188 8.477 1 98.44 85 GLY B N 1
ATOM 3896 C CA . GLY B 1 85 ? 2.252 -32.906 7.332 1 98.44 85 GLY B CA 1
ATOM 3897 C C . GLY B 1 85 ? 2.197 -32.125 6.043 1 98.44 85 GLY B C 1
ATOM 3898 O O . GLY B 1 85 ? 2.178 -32.688 4.953 1 98.44 85 GLY B O 1
ATOM 3899 N N . LEU B 1 86 ? 2.137 -30.797 6.141 1 98.94 86 LEU B N 1
ATOM 3900 C CA . LEU B 1 86 ? 2.084 -29.938 4.969 1 98.94 86 LEU B CA 1
ATOM 3901 C C . LEU B 1 86 ? 3.432 -29.25 4.734 1 98.94 86 LEU B C 1
ATOM 3903 O O . LEU B 1 86 ? 3.963 -28.594 5.629 1 98.94 86 LEU B O 1
ATOM 3907 N N . ASP B 1 87 ? 3.975 -29.484 3.592 1 98.88 87 ASP B N 1
ATOM 3908 C CA . ASP B 1 87 ? 5.145 -28.719 3.168 1 98.88 87 ASP B CA 1
ATOM 3909 C C . ASP B 1 87 ? 4.75 -27.312 2.693 1 98.88 87 ASP B C 1
ATOM 3911 O O . ASP B 1 87 ? 3.594 -27.078 2.34 1 98.88 87 ASP B O 1
ATOM 3915 N N . VAL B 1 88 ? 5.742 -26.375 2.707 1 98.94 88 VAL B N 1
ATOM 3916 C CA . VAL B 1 88 ? 5.375 -24.984 2.461 1 98.94 88 VAL B CA 1
ATOM 3917 C C . VAL B 1 88 ? 6.266 -24.406 1.365 1 98.94 88 VAL B C 1
ATOM 3919 O O . VAL B 1 88 ? 7.496 -24.5 1.441 1 98.94 88 VAL B O 1
ATOM 3922 N N . ASN B 1 89 ? 5.688 -23.938 0.329 1 98.88 89 ASN B N 1
ATOM 3923 C CA . ASN B 1 89 ? 6.312 -23 -0.603 1 98.88 89 ASN B CA 1
ATOM 3924 C C . ASN B 1 89 ? 5.93 -21.562 -0.294 1 98.88 89 ASN B C 1
ATOM 3926 O O . ASN B 1 89 ? 4.781 -21.281 0.055 1 98.88 89 ASN B O 1
ATOM 3930 N N . VAL B 1 90 ? 6.875 -20.656 -0.392 1 98.88 90 VAL B N 1
ATOM 3931 C CA . VAL B 1 90 ? 6.625 -19.266 -0.016 1 98.88 90 VAL B CA 1
ATOM 3932 C C . VAL B 1 90 ? 6.746 -18.359 -1.245 1 98.88 90 VAL B C 1
ATOM 3934 O O . VAL B 1 90 ? 7.738 -18.422 -1.976 1 98.88 90 VAL B O 1
ATOM 3937 N N . ASP B 1 91 ? 5.754 -17.562 -1.483 1 98.25 91 ASP B N 1
ATOM 3938 C CA . ASP B 1 91 ? 5.707 -16.594 -2.582 1 98.25 91 ASP B CA 1
ATOM 3939 C C . ASP B 1 91 ? 5.973 -15.18 -2.084 1 98.25 91 ASP B C 1
ATOM 3941 O O . ASP B 1 91 ? 5.098 -14.555 -1.479 1 98.25 91 ASP B O 1
ATOM 3945 N N . GLY B 1 92 ? 7.137 -14.586 -2.385 1 97.38 92 GLY B N 1
ATOM 3946 C CA . GLY B 1 92 ? 7.66 -13.445 -1.652 1 97.38 92 GLY B CA 1
ATOM 3947 C C . GLY B 1 92 ? 7.152 -12.117 -2.176 1 97.38 92 GLY B C 1
ATOM 3948 O O . GLY B 1 92 ? 6.82 -11.219 -1.396 1 97.38 92 GLY B O 1
ATOM 3949 N N . LEU B 1 93 ? 7.023 -11.875 -3.518 1 95.81 93 LEU B N 1
ATOM 3950 C CA . LEU B 1 93 ? 6.617 -10.609 -4.125 1 95.81 93 LEU B CA 1
ATOM 3951 C C . LEU B 1 93 ? 5.227 -10.727 -4.746 1 95.81 93 LEU B C 1
ATOM 3953 O O . LEU B 1 93 ? 5.062 -11.352 -5.797 1 95.81 93 LEU B O 1
ATOM 3957 N N . GLN B 1 94 ? 4.184 -10.273 -3.973 1 83.12 94 GLN B N 1
ATOM 3958 C CA . GLN B 1 94 ? 2.84 -10.367 -4.531 1 83.12 94 GLN B CA 1
ATOM 3959 C C . GLN B 1 94 ? 2.512 -9.148 -5.391 1 83.12 94 GLN B C 1
ATOM 3961 O O . GLN B 1 94 ? 1.751 -8.273 -4.965 1 83.12 94 GLN B O 1
ATOM 3966 N N . GLY B 1 95 ? 2.949 -9.203 -6.484 1 73.69 95 GLY B N 1
ATOM 3967 C CA . GLY B 1 95 ? 2.525 -8.188 -7.441 1 73.69 95 GLY B CA 1
ATOM 3968 C C . GLY B 1 95 ? 1.022 -8.164 -7.652 1 73.69 95 GLY B C 1
ATOM 3969 O O . GLY B 1 95 ? 0.348 -7.223 -7.227 1 73.69 95 GLY B O 1
ATOM 3970 N N . HIS B 1 96 ? 0.478 -9.281 -7.934 1 85 96 HIS B N 1
ATOM 3971 C CA . HIS B 1 96 ? -0.925 -9.359 -8.328 1 85 96 HIS B CA 1
ATOM 3972 C C . HIS B 1 96 ? -1.614 -10.555 -7.668 1 85 96 HIS B C 1
ATOM 3974 O O . HIS B 1 96 ? -1.138 -11.688 -7.77 1 85 96 HIS B O 1
ATOM 3980 N N . LEU B 1 97 ? -2.598 -10.273 -6.859 1 92.12 97 LEU B N 1
ATOM 3981 C CA . LEU B 1 97 ? -3.418 -11.297 -6.219 1 92.12 97 LEU B CA 1
ATOM 3982 C C . LEU B 1 97 ? -4.898 -10.961 -6.344 1 92.12 97 LEU B C 1
ATOM 3984 O O . LEU B 1 97 ? -5.387 -10.031 -5.699 1 92.12 97 LEU B O 1
ATOM 3988 N N . SER B 1 98 ? -5.598 -11.719 -7.121 1 93.69 98 SER B N 1
ATOM 3989 C CA . SER B 1 98 ? -7.051 -11.602 -7.211 1 93.69 98 SER B CA 1
ATOM 3990 C C . SER B 1 98 ? -7.469 -10.18 -7.574 1 93.69 98 SER B C 1
ATOM 3992 O O . SER B 1 98 ? -8.336 -9.602 -6.922 1 93.69 98 SER B O 1
ATOM 3994 N N . SER B 1 99 ? -6.848 -9.562 -8.445 1 94.19 99 SER B N 1
ATOM 3995 C CA . SER B 1 99 ? -7.141 -8.273 -9.07 1 94.19 99 SER B CA 1
ATOM 3996 C C . SER B 1 99 ? -6.496 -7.129 -8.297 1 94.19 99 SER B C 1
ATOM 3998 O O . SER B 1 99 ? -6.594 -5.969 -8.703 1 94.19 99 SER B O 1
ATOM 4000 N N . PHE B 1 100 ? -5.828 -7.402 -7.184 1 96.62 100 PHE B N 1
ATOM 4001 C CA . PHE B 1 100 ? -5.145 -6.371 -6.414 1 96.62 100 PHE B CA 1
ATOM 4002 C C . PHE B 1 100 ? -3.633 -6.496 -6.566 1 96.62 100 PHE B C 1
ATOM 4004 O O . PHE B 1 100 ? -3.1 -7.602 -6.637 1 96.62 100 PHE B O 1
ATOM 4011 N N . ASP B 1 101 ? -3.008 -5.336 -6.637 1 95.88 101 ASP B N 1
ATOM 4012 C CA . ASP B 1 101 ? -1.55 -5.273 -6.625 1 95.88 101 ASP B CA 1
ATOM 4013 C C . ASP B 1 101 ? -1.028 -4.812 -5.266 1 95.88 101 ASP B C 1
ATOM 4015 O O . ASP B 1 101 ? -1.62 -3.939 -4.629 1 95.88 101 ASP B O 1
ATOM 4019 N N . PHE B 1 102 ? -0.004 -5.395 -4.809 1 96.31 102 PHE B N 1
ATOM 4020 C CA . PHE B 1 102 ? 0.594 -5.035 -3.529 1 96.31 102 PHE B CA 1
ATOM 4021 C C . PHE B 1 102 ? 2.031 -4.566 -3.717 1 96.31 102 PHE B C 1
ATOM 4023 O O . PHE B 1 102 ? 2.955 -5.383 -3.771 1 96.31 102 PHE B O 1
ATOM 4030 N N . LEU B 1 103 ? 2.193 -3.309 -3.822 1 95.44 103 LEU B N 1
ATOM 4031 C CA . LEU B 1 103 ? 3.484 -2.637 -3.932 1 95.44 103 LEU B CA 1
ATOM 4032 C C . LEU B 1 103 ? 3.73 -1.733 -2.729 1 95.44 103 LEU B C 1
ATOM 4034 O O . LEU B 1 103 ? 2.834 -1.003 -2.301 1 95.44 103 LEU B O 1
ATOM 4038 N N . PRO B 1 104 ? 4.902 -1.797 -2.15 1 96 104 PRO B N 1
ATOM 4039 C CA . PRO B 1 104 ? 5.172 -0.906 -1.02 1 96 104 PRO B CA 1
ATOM 4040 C C . PRO B 1 104 ? 5.266 0.562 -1.434 1 96 104 PRO B C 1
ATOM 4042 O O . PRO B 1 104 ? 5.609 0.863 -2.578 1 96 104 PRO B O 1
ATOM 4045 N N . ALA B 1 105 ? 5.027 1.405 -0.497 1 95.5 105 ALA B N 1
ATOM 4046 C CA . ALA B 1 105 ? 5.031 2.848 -0.733 1 95.5 105 ALA B CA 1
ATOM 4047 C C . ALA B 1 105 ? 6.387 3.311 -1.268 1 95.5 105 ALA B C 1
ATOM 4049 O O . ALA B 1 105 ? 6.453 4.234 -2.078 1 95.5 105 ALA B O 1
ATOM 4050 N N . TRP B 1 106 ? 7.434 2.641 -0.903 1 97.06 106 TRP B N 1
ATOM 4051 C CA . TRP B 1 106 ? 8.781 3.068 -1.259 1 97.06 106 TRP B CA 1
ATOM 4052 C C . TRP B 1 106 ? 9.102 2.711 -2.707 1 97.06 106 TRP B C 1
ATOM 4054 O O . TRP B 1 106 ? 10.227 2.93 -3.172 1 97.06 106 TRP B O 1
ATOM 4064 N N . THR B 1 107 ? 8.07 2.168 -3.508 1 96.38 107 THR B N 1
ATOM 4065 C CA . THR B 1 107 ? 8.234 1.9 -4.934 1 96.38 107 THR B CA 1
ATOM 4066 C C . THR B 1 107 ? 7.191 2.654 -5.75 1 96.38 107 THR B C 1
ATOM 4068 O O . THR B 1 107 ? 7.043 2.414 -6.949 1 96.38 107 THR B O 1
ATOM 4071 N N . GLN B 1 108 ? 6.453 3.572 -5.137 1 93.94 108 GLN B N 1
ATOM 4072 C CA . GLN B 1 108 ? 5.309 4.18 -5.809 1 93.94 108 GLN B CA 1
ATOM 4073 C C . GLN B 1 108 ? 5.371 5.703 -5.734 1 93.94 108 GLN B C 1
ATOM 4075 O O . GLN B 1 108 ? 6.07 6.258 -4.891 1 93.94 108 GLN B O 1
ATOM 4080 N N . THR B 1 109 ? 4.648 6.375 -6.59 1 93.75 109 THR B N 1
ATOM 4081 C CA . THR B 1 109 ? 4.41 7.812 -6.66 1 93.75 109 THR B CA 1
ATOM 4082 C C . THR B 1 109 ? 5.727 8.586 -6.613 1 93.75 109 THR B C 1
ATOM 4084 O O . THR B 1 109 ? 6.492 8.57 -7.578 1 93.75 109 THR B O 1
ATOM 4087 N N . TRP B 1 110 ? 6.055 9.234 -5.391 1 94.75 110 TRP B N 1
ATOM 4088 C CA . TRP B 1 110 ? 7.254 10.062 -5.285 1 94.75 110 TRP B CA 1
ATOM 4089 C C . TRP B 1 110 ? 8.508 9.203 -5.293 1 94.75 110 TRP B C 1
ATOM 4091 O O . TRP B 1 110 ? 9.609 9.695 -5.57 1 94.75 110 TRP B O 1
ATOM 4101 N N . HIS B 1 111 ? 8.289 7.934 -5.047 1 96 111 HIS B N 1
ATOM 4102 C CA . HIS B 1 111 ? 9.391 6.984 -5.004 1 96 111 HIS B CA 1
ATOM 4103 C C . HIS B 1 111 ? 9.312 5.988 -6.16 1 96 111 HIS B C 1
ATOM 4105 O O . HIS B 1 111 ? 9.883 4.902 -6.09 1 96 111 HIS B O 1
ATOM 4111 N N . ARG B 1 112 ? 8.586 6.383 -7.18 1 95.12 112 ARG B N 1
ATOM 4112 C CA . ARG B 1 112 ? 8.43 5.496 -8.328 1 95.12 112 ARG B CA 1
ATOM 4113 C C . ARG B 1 112 ? 9.773 5.227 -9 1 95.12 112 ARG B C 1
ATOM 4115 O O . ARG B 1 112 ? 10.469 6.16 -9.406 1 95.12 112 ARG B O 1
ATOM 4122 N N . ARG B 1 113 ? 10.133 4.039 -9.016 1 95.62 113 ARG B N 1
ATOM 4123 C CA . ARG B 1 113 ? 11.289 3.475 -9.703 1 95.62 113 ARG B CA 1
ATOM 4124 C C . ARG B 1 113 ? 10.953 2.117 -10.312 1 95.62 113 ARG B C 1
ATOM 4126 O O . ARG B 1 113 ? 10.078 1.407 -9.82 1 95.62 113 ARG B O 1
ATOM 4133 N N . ASN B 1 114 ? 11.609 1.813 -11.391 1 98.25 114 ASN B N 1
ATOM 4134 C CA . ASN B 1 114 ? 11.352 0.536 -12.047 1 98.25 114 ASN B CA 1
ATOM 4135 C C . ASN B 1 114 ? 11.664 -0.641 -11.133 1 98.25 114 ASN B C 1
ATOM 4137 O O . ASN B 1 114 ? 12.805 -0.803 -10.688 1 98.25 114 ASN B O 1
ATOM 4141 N N . ILE B 1 115 ? 10.672 -1.498 -10.867 1 97.88 115 ILE B N 1
ATOM 4142 C CA . ILE B 1 115 ? 10.828 -2.502 -9.82 1 97.88 115 ILE B CA 1
ATOM 4143 C C . ILE B 1 115 ? 11.719 -3.639 -10.32 1 97.88 115 ILE B C 1
ATOM 4145 O O . ILE B 1 115 ? 12.172 -4.473 -9.531 1 97.88 115 ILE B O 1
ATOM 4149 N N . PHE B 1 116 ? 12.078 -3.635 -11.617 1 98.5 116 PHE B N 1
ATOM 4150 C CA . PHE B 1 116 ? 12.883 -4.723 -12.164 1 98.5 116 PHE B CA 1
ATOM 4151 C C . PHE B 1 116 ? 14.32 -4.277 -12.398 1 98.5 116 PHE B C 1
ATOM 4153 O O . PHE B 1 116 ? 15.219 -5.109 -12.539 1 98.5 116 PHE B O 1
ATOM 4160 N N . THR B 1 117 ? 14.516 -2.949 -12.492 1 98.81 117 THR B N 1
ATOM 4161 C CA . THR B 1 117 ? 15.844 -2.557 -12.961 1 98.81 117 THR B CA 1
ATOM 4162 C C . THR B 1 117 ? 16.5 -1.582 -11.984 1 98.81 117 THR B C 1
ATOM 4164 O O . THR B 1 117 ? 17.719 -1.44 -11.969 1 98.81 117 THR B O 1
ATOM 4167 N N . ASP B 1 118 ? 15.703 -0.79 -11.25 1 98.75 118 ASP B N 1
ATOM 4168 C CA . ASP B 1 118 ? 16.328 0.146 -10.32 1 98.75 118 ASP B CA 1
ATOM 4169 C C . ASP B 1 118 ? 17.188 -0.589 -9.297 1 98.75 118 ASP B C 1
ATOM 4171 O O . ASP B 1 118 ? 16.719 -1.499 -8.617 1 98.75 118 ASP B O 1
ATOM 4175 N N . PRO B 1 119 ? 18.453 -0.237 -9.164 1 98.56 119 PRO B N 1
ATOM 4176 C CA . PRO B 1 119 ? 19.359 -1.026 -8.344 1 98.56 119 PRO B CA 1
ATOM 4177 C C . PRO B 1 119 ? 18.953 -1.058 -6.871 1 98.56 119 PRO B C 1
ATOM 4179 O O . PRO B 1 119 ? 19.125 -2.084 -6.203 1 98.56 119 PRO B O 1
ATOM 4182 N N . ASP B 1 120 ? 18.422 0.027 -6.344 1 98.38 120 ASP B N 1
ATOM 4183 C CA . ASP B 1 120 ? 18 0.058 -4.945 1 98.38 120 ASP B CA 1
ATOM 4184 C C . ASP B 1 120 ? 16.781 -0.834 -4.723 1 98.38 120 ASP B C 1
ATOM 4186 O O . ASP B 1 120 ? 16.703 -1.548 -3.719 1 98.38 120 ASP B O 1
ATOM 4190 N N . VAL B 1 121 ? 15.852 -0.739 -5.672 1 98.44 121 VAL B N 1
ATOM 4191 C CA . VAL B 1 121 ? 14.633 -1.53 -5.543 1 98.44 121 VAL B CA 1
ATOM 4192 C C . VAL B 1 121 ? 14.969 -3.018 -5.645 1 98.44 121 VAL B C 1
ATOM 4194 O O . VAL B 1 121 ? 14.508 -3.82 -4.832 1 98.44 121 VAL B O 1
ATOM 4197 N N . VAL B 1 122 ? 15.789 -3.391 -6.617 1 98.75 122 VAL B N 1
ATOM 4198 C CA . VAL B 1 122 ? 16.172 -4.781 -6.82 1 98.75 122 VAL B CA 1
ATOM 4199 C C . VAL B 1 122 ? 16.953 -5.285 -5.602 1 98.75 122 VAL B C 1
ATOM 4201 O O . VAL B 1 122 ? 16.734 -6.41 -5.145 1 98.75 122 VAL B O 1
ATOM 4204 N N . SER B 1 123 ? 17.812 -4.438 -5.047 1 98.69 123 SER B N 1
ATOM 4205 C CA . SER B 1 123 ? 18.562 -4.82 -3.85 1 98.69 123 SER B CA 1
ATOM 4206 C C . SER B 1 123 ? 17.625 -5.043 -2.666 1 98.69 123 SER B C 1
ATOM 4208 O O . SER B 1 123 ? 17.812 -5.984 -1.893 1 98.69 123 SER B O 1
ATOM 4210 N N . GLY B 1 124 ? 16.656 -4.129 -2.49 1 98.69 124 GLY B N 1
ATOM 4211 C CA . GLY B 1 124 ? 15.656 -4.316 -1.447 1 98.69 124 GLY B CA 1
ATOM 4212 C C . GLY B 1 124 ? 14.875 -5.605 -1.592 1 98.69 124 GLY B C 1
ATOM 4213 O O . GLY B 1 124 ? 14.648 -6.312 -0.607 1 98.69 124 GLY B O 1
ATOM 4214 N N . GLN B 1 125 ? 14.508 -5.941 -2.848 1 98.69 125 GLN B N 1
ATOM 4215 C CA . GLN B 1 125 ? 13.797 -7.188 -3.129 1 98.69 125 GLN B CA 1
ATOM 4216 C C . GLN B 1 125 ? 14.664 -8.398 -2.795 1 98.69 125 GLN B C 1
ATOM 4218 O O . GLN B 1 125 ? 14.188 -9.352 -2.176 1 98.69 125 GLN B O 1
ATOM 4223 N N . ALA B 1 126 ? 15.883 -8.336 -3.221 1 98.88 126 ALA B N 1
ATOM 4224 C CA . ALA B 1 126 ? 16.812 -9.438 -2.98 1 98.88 126 ALA B CA 1
ATOM 4225 C C . ALA B 1 126 ? 17 -9.68 -1.485 1 98.88 126 ALA B C 1
ATOM 4227 O O . ALA B 1 126 ? 16.984 -10.82 -1.025 1 98.88 126 ALA B O 1
ATOM 4228 N N . ASP B 1 127 ? 17.156 -8.586 -0.72 1 98.88 127 ASP B N 1
ATOM 4229 C CA . ASP B 1 127 ? 17.297 -8.695 0.728 1 98.88 127 ASP B CA 1
ATOM 4230 C C . ASP B 1 127 ? 16.062 -9.312 1.362 1 98.88 127 ASP B C 1
ATOM 4232 O O . ASP B 1 127 ? 16.156 -10.148 2.262 1 98.88 127 ASP B O 1
ATOM 4236 N N . TYR B 1 128 ? 14.953 -8.914 0.924 1 98.88 128 TYR B N 1
ATOM 4237 C CA . TYR B 1 128 ? 13.68 -9.406 1.429 1 98.88 128 TYR B CA 1
ATOM 4238 C C . TYR B 1 128 ? 13.531 -10.898 1.176 1 98.88 128 TYR B C 1
ATOM 4240 O O . TYR B 1 128 ? 13.289 -11.672 2.105 1 98.88 128 TYR B O 1
ATOM 4248 N N . LEU B 1 129 ? 13.75 -11.328 -0.078 1 98.94 129 LEU B N 1
ATOM 4249 C CA . LEU B 1 129 ? 13.609 -12.727 -0.468 1 98.94 129 LEU B CA 1
ATOM 4250 C C . LEU B 1 129 ? 14.648 -13.594 0.245 1 98.94 129 LEU B C 1
ATOM 4252 O O . LEU B 1 129 ? 14.328 -14.688 0.706 1 98.94 129 LEU B O 1
ATOM 4256 N N . ARG B 1 130 ? 15.859 -13.109 0.322 1 98.94 130 ARG B N 1
ATOM 4257 C CA . ARG B 1 130 ? 16.906 -13.82 1.041 1 98.94 130 ARG B CA 1
ATOM 4258 C C . ARG B 1 130 ? 16.531 -14.016 2.506 1 98.94 130 ARG B C 1
ATOM 4260 O O . ARG B 1 130 ? 16.75 -15.094 3.068 1 98.94 130 ARG B O 1
ATOM 4267 N N . THR B 1 131 ? 15.961 -12.953 3.098 1 98.94 131 THR B N 1
ATOM 4268 C CA . THR B 1 131 ? 15.57 -13 4.504 1 98.94 131 THR B CA 1
ATOM 4269 C C . THR B 1 131 ? 14.484 -14.047 4.73 1 98.94 131 THR B C 1
ATOM 4271 O O . THR B 1 131 ? 14.562 -14.836 5.676 1 98.94 131 THR B O 1
ATOM 4274 N N . LEU B 1 132 ? 13.461 -14.078 3.869 1 98.94 132 LEU B N 1
ATOM 4275 C CA . LEU B 1 132 ? 12.398 -15.07 4 1 98.94 132 LEU B CA 1
ATOM 4276 C C . LEU B 1 132 ? 12.953 -16.484 3.838 1 98.94 132 LEU B C 1
ATOM 4278 O O . LEU B 1 132 ? 12.648 -17.375 4.641 1 98.94 132 LEU B O 1
ATOM 4282 N N . ALA B 1 133 ? 13.773 -16.672 2.789 1 98.94 133 ALA B N 1
ATOM 4283 C CA . ALA B 1 133 ? 14.367 -17.969 2.531 1 98.94 133 ALA B CA 1
ATOM 4284 C C . ALA B 1 133 ? 15.211 -18.438 3.713 1 98.94 133 ALA B C 1
ATOM 4286 O O . ALA B 1 133 ? 15.078 -19.562 4.18 1 98.94 133 ALA B O 1
ATOM 4287 N N . ALA B 1 134 ? 16.016 -17.562 4.223 1 98.94 134 ALA B N 1
ATOM 4288 C CA . ALA B 1 134 ? 16.938 -17.891 5.316 1 98.94 134 ALA B CA 1
ATOM 4289 C C . ALA B 1 134 ? 16.172 -18.281 6.574 1 98.94 134 ALA B C 1
ATOM 4291 O O . ALA B 1 134 ? 16.578 -19.188 7.312 1 98.94 134 ALA B O 1
ATOM 4292 N N . ALA B 1 135 ? 15.109 -17.594 6.832 1 98.94 135 ALA B N 1
ATOM 4293 C CA . ALA B 1 135 ? 14.32 -17.844 8.031 1 98.94 135 ALA B CA 1
ATOM 4294 C C . ALA B 1 135 ? 13.742 -19.25 8.031 1 98.94 135 ALA B C 1
ATOM 4296 O O . ALA B 1 135 ? 13.445 -19.812 9.094 1 98.94 135 ALA B O 1
ATOM 4297 N N . LEU B 1 136 ? 13.578 -19.844 6.797 1 98.88 136 LEU B N 1
ATOM 4298 C CA . LEU B 1 136 ? 12.914 -21.125 6.684 1 98.88 136 LEU B CA 1
ATOM 4299 C C . LEU B 1 136 ? 13.898 -22.219 6.254 1 98.88 136 LEU B C 1
ATOM 4301 O O . LEU B 1 136 ? 13.531 -23.391 6.137 1 98.88 136 LEU B O 1
ATOM 4305 N N . ALA B 1 137 ? 15.156 -21.891 6.094 1 98.81 137 ALA B N 1
ATOM 4306 C CA . ALA B 1 137 ? 16.156 -22.75 5.473 1 98.81 137 ALA B CA 1
ATOM 4307 C C . ALA B 1 137 ? 16.297 -24.062 6.23 1 98.81 137 ALA B C 1
ATOM 4309 O O . ALA B 1 137 ? 16.531 -25.109 5.625 1 98.81 137 ALA B O 1
ATOM 4310 N N . ASP B 1 138 ? 16.125 -24.047 7.531 1 98.44 138 ASP B N 1
ATOM 4311 C CA . ASP B 1 138 ? 16.391 -25.234 8.344 1 98.44 138 ASP B CA 1
ATOM 4312 C C . ASP B 1 138 ? 15.109 -26.047 8.562 1 98.44 138 ASP B C 1
ATOM 4314 O O . ASP B 1 138 ? 15.141 -27.109 9.188 1 98.44 138 ASP B O 1
ATOM 4318 N N . ARG B 1 139 ? 14.008 -25.562 8.094 1 98.5 139 ARG B N 1
ATOM 4319 C CA . ARG B 1 139 ? 12.758 -26.312 8.219 1 98.5 139 ARG B CA 1
ATOM 4320 C C . ARG B 1 139 ? 12.656 -27.391 7.145 1 98.5 139 ARG B C 1
ATOM 4322 O O . ARG B 1 139 ? 12.727 -27.094 5.953 1 98.5 139 ARG B O 1
ATOM 4329 N N . PRO B 1 140 ? 12.477 -28.594 7.527 1 98.12 140 PRO B N 1
ATOM 4330 C CA . PRO B 1 140 ? 12.461 -29.688 6.551 1 98.12 140 PRO B CA 1
ATOM 4331 C C . PRO B 1 140 ? 11.266 -29.609 5.598 1 98.12 140 PRO B C 1
ATOM 4333 O O . PRO B 1 140 ? 11.328 -30.141 4.48 1 98.12 140 PRO B O 1
ATOM 4336 N N . ASN B 1 141 ? 10.18 -28.984 6.098 1 98.81 141 ASN B N 1
ATOM 4337 C CA . ASN B 1 141 ? 8.977 -28.938 5.266 1 98.81 141 ASN B CA 1
ATOM 4338 C C . ASN B 1 141 ? 8.992 -27.719 4.336 1 98.81 141 ASN B C 1
ATOM 4340 O O . ASN B 1 141 ? 8.016 -27.469 3.631 1 98.81 141 ASN B O 1
ATOM 4344 N N . PHE B 1 142 ? 10.109 -27 4.324 1 98.88 142 PHE B N 1
ATOM 4345 C CA . PHE B 1 142 ? 10.227 -25.875 3.412 1 98.88 142 PHE B CA 1
ATOM 4346 C C . PHE B 1 142 ? 10.625 -26.344 2.018 1 98.88 142 PHE B C 1
ATOM 4348 O O . PHE B 1 142 ? 11.711 -26.891 1.826 1 98.88 142 PHE B O 1
ATOM 4355 N N . ILE B 1 143 ? 9.758 -26.141 1.028 1 98.81 143 ILE B N 1
ATOM 4356 C CA . ILE B 1 143 ? 9.984 -26.562 -0.35 1 98.81 143 ILE B CA 1
ATOM 4357 C C . ILE B 1 143 ? 10.984 -25.625 -1.018 1 98.81 143 ILE B C 1
ATOM 4359 O O . ILE B 1 143 ? 11.938 -26.078 -1.664 1 98.81 143 ILE B O 1
ATOM 4363 N N . GLY B 1 144 ? 10.812 -24.375 -0.791 1 98.88 144 GLY B N 1
ATOM 4364 C CA . GLY B 1 144 ? 11.555 -23.297 -1.425 1 98.88 144 GLY B CA 1
ATOM 4365 C C . GLY B 1 144 ? 10.719 -22.062 -1.672 1 98.88 144 GLY B C 1
ATOM 4366 O O . GLY B 1 144 ? 9.586 -21.953 -1.195 1 98.88 144 GLY B O 1
ATOM 4367 N N . MET B 1 145 ? 11.367 -21.094 -2.361 1 98.88 145 MET B N 1
ATOM 4368 C CA . MET B 1 145 ? 10.719 -19.828 -2.656 1 98.88 145 MET B CA 1
ATOM 4369 C C . MET B 1 145 ? 10.141 -19.828 -4.066 1 98.88 145 MET B C 1
ATOM 4371 O O . MET B 1 145 ? 10.758 -20.344 -4.996 1 98.88 145 MET B O 1
ATOM 4375 N N . THR B 1 146 ? 8.953 -19.312 -4.254 1 98.5 146 THR B N 1
ATOM 4376 C CA . THR B 1 146 ? 8.562 -18.641 -5.488 1 98.5 146 THR B CA 1
ATOM 4377 C C . THR B 1 146 ? 8.836 -17.141 -5.398 1 98.5 146 THR B C 1
ATOM 4379 O O . THR B 1 146 ? 8.445 -16.5 -4.426 1 98.5 146 THR B O 1
ATOM 4382 N N . ILE B 1 147 ? 9.516 -16.578 -6.297 1 97.44 147 ILE B N 1
ATOM 4383 C CA . ILE B 1 147 ? 9.938 -15.188 -6.238 1 97.44 147 ILE B CA 1
ATOM 4384 C C . ILE B 1 147 ? 8.727 -14.297 -5.988 1 97.44 147 ILE B C 1
ATOM 4386 O O . ILE B 1 147 ? 8.797 -13.352 -5.191 1 97.44 147 ILE B O 1
ATOM 4390 N N . GLY B 1 148 ? 7.688 -14.594 -6.75 1 96 148 GLY B N 1
ATOM 4391 C CA . GLY B 1 148 ? 6.484 -13.789 -6.637 1 96 148 GLY B CA 1
ATOM 4392 C C . GLY B 1 148 ? 5.34 -14.297 -7.496 1 96 148 GLY B C 1
ATOM 4393 O O . GLY B 1 148 ? 5.559 -15.047 -8.445 1 96 148 GLY B O 1
ATOM 4394 N N . ASN B 1 149 ? 4.105 -13.805 -7.117 1 96.81 149 ASN B N 1
ATOM 4395 C CA . ASN B 1 149 ? 2.928 -14.211 -7.887 1 96.81 149 ASN B CA 1
ATOM 4396 C C . ASN B 1 149 ? 2.693 -13.281 -9.078 1 96.81 149 ASN B C 1
ATOM 4398 O O . ASN B 1 149 ? 2.311 -12.125 -8.898 1 96.81 149 ASN B O 1
ATOM 4402 N N . GLU B 1 150 ? 2.961 -13.742 -10.227 1 96 150 GLU B N 1
ATOM 4403 C CA . GLU B 1 150 ? 2.633 -13.109 -11.5 1 96 150 GLU B CA 1
ATOM 4404 C C . GLU B 1 150 ? 3.152 -11.672 -11.547 1 96 150 GLU B C 1
ATOM 4406 O O . GLU B 1 150 ? 2.43 -10.758 -11.945 1 96 150 GLU B O 1
ATOM 4411 N N . ILE B 1 151 ? 4.387 -11.477 -11.078 1 94.81 151 ILE B N 1
ATOM 4412 C CA . ILE B 1 151 ? 5 -10.156 -11.023 1 94.81 151 ILE B CA 1
ATOM 4413 C C . ILE B 1 151 ? 5.273 -9.656 -12.445 1 94.81 151 ILE B C 1
ATOM 4415 O O . ILE B 1 151 ? 5.395 -8.445 -12.672 1 94.81 151 ILE B O 1
ATOM 4419 N N . ASN B 1 152 ? 5.293 -10.57 -13.438 1 95.75 152 ASN B N 1
ATOM 4420 C CA . ASN B 1 152 ? 5.535 -10.188 -14.82 1 95.75 152 ASN B CA 1
ATOM 4421 C C . ASN B 1 152 ? 4.449 -9.258 -15.344 1 95.75 152 ASN B C 1
ATOM 4423 O O . ASN B 1 152 ? 4.66 -8.547 -16.328 1 95.75 152 ASN B O 1
ATOM 4427 N N . GLN B 1 153 ? 3.35 -9.242 -14.672 1 94.94 153 GLN B N 1
ATOM 4428 C CA . GLN B 1 153 ? 2.27 -8.367 -15.109 1 94.94 153 GLN B CA 1
ATOM 4429 C C . GLN B 1 153 ? 2.699 -6.906 -15.078 1 94.94 153 GLN B C 1
ATOM 4431 O O . GLN B 1 153 ? 2.217 -6.094 -15.875 1 94.94 153 GLN B O 1
ATOM 4436 N N . PHE B 1 154 ? 3.67 -6.578 -14.242 1 96.25 154 PHE B N 1
ATOM 4437 C CA . PHE B 1 154 ? 4.098 -5.195 -14.062 1 96.25 154 PHE B CA 1
ATOM 4438 C C . PHE B 1 154 ? 5.059 -4.777 -15.164 1 96.25 154 PHE B C 1
ATOM 4440 O O . PHE B 1 154 ? 5.461 -3.613 -15.234 1 96.25 154 PHE B O 1
ATOM 4447 N N . SER B 1 155 ? 5.406 -5.691 -16.109 1 97 155 SER B N 1
ATOM 4448 C CA . SER B 1 155 ? 6.492 -5.406 -17.031 1 97 155 SER B CA 1
ATOM 4449 C C . SER B 1 155 ? 5.961 -4.918 -18.375 1 97 155 SER B C 1
ATOM 4451 O O . SER B 1 155 ? 6.727 -4.434 -19.219 1 97 155 SER B O 1
ATOM 4453 N N . ALA B 1 156 ? 4.66 -5.051 -18.609 1 95.69 156 ALA B N 1
ATOM 4454 C CA . ALA B 1 156 ? 4.07 -4.699 -19.906 1 95.69 156 ALA B CA 1
ATOM 4455 C C . ALA B 1 156 ? 2.562 -4.492 -19.781 1 95.69 156 ALA B C 1
ATOM 4457 O O . ALA B 1 156 ? 1.994 -4.656 -18.688 1 95.69 156 ALA B O 1
ATOM 4458 N N . GLY B 1 157 ? 2.078 -3.973 -20.922 1 94.44 157 GLY B N 1
ATOM 4459 C CA . GLY B 1 157 ? 0.626 -4.023 -20.984 1 94.44 157 GLY B CA 1
ATOM 4460 C C . GLY B 1 157 ? 0.071 -5.43 -20.891 1 94.44 157 GLY B C 1
ATOM 4461 O O . GLY B 1 157 ? 0.777 -6.402 -21.156 1 94.44 157 GLY B O 1
ATOM 4462 N N . PRO B 1 158 ? -1.167 -5.598 -20.438 1 93.56 158 PRO B N 1
ATOM 4463 C CA . PRO B 1 158 ? -2.211 -4.582 -20.266 1 93.56 158 PRO B CA 1
ATOM 4464 C C . PRO B 1 158 ? -2.188 -3.932 -18.891 1 93.56 158 PRO B C 1
ATOM 4466 O O . PRO B 1 158 ? -3.07 -3.135 -18.562 1 93.56 158 PRO B O 1
ATOM 4469 N N . HIS B 1 159 ? -1.168 -4.207 -18.062 1 95.19 159 HIS B N 1
ATOM 4470 C CA . HIS B 1 159 ? -1.124 -3.547 -16.766 1 95.19 159 HIS B CA 1
ATOM 4471 C C . HIS B 1 159 ? -1.285 -2.037 -16.906 1 95.19 159 HIS B C 1
ATOM 4473 O O . HIS B 1 159 ? -0.67 -1.423 -17.781 1 95.19 159 HIS B O 1
ATOM 4479 N N . PRO B 1 160 ? -2.059 -1.47 -16.078 1 94.75 160 PRO B N 1
ATOM 4480 C CA . PRO B 1 160 ? -2.383 -0.054 -16.266 1 94.75 160 PRO B CA 1
ATOM 4481 C C . PRO B 1 160 ? -1.209 0.868 -15.945 1 94.75 160 PRO B C 1
ATOM 4483 O O . PRO B 1 160 ? -1.179 2.018 -16.391 1 94.75 160 PRO B O 1
ATOM 4486 N N . ASP B 1 161 ? -0.254 0.448 -15.211 1 93.31 161 ASP B N 1
ATOM 4487 C CA . ASP B 1 161 ? 0.906 1.234 -14.805 1 93.31 161 ASP B CA 1
ATOM 4488 C C . ASP B 1 161 ? 2.174 0.385 -14.805 1 93.31 161 ASP B C 1
ATOM 4490 O O . ASP B 1 161 ? 2.785 0.167 -13.758 1 93.31 161 ASP B O 1
ATOM 4494 N N . PRO B 1 162 ? 2.607 0.001 -15.938 1 95.88 162 PRO B N 1
ATOM 4495 C CA . PRO B 1 162 ? 3.697 -0.975 -16.016 1 95.88 162 PRO B CA 1
ATOM 4496 C C . PRO B 1 162 ? 5.074 -0.344 -15.82 1 95.88 162 PRO B C 1
ATOM 4498 O O . PRO B 1 162 ? 5.254 0.848 -16.078 1 95.88 162 PRO B O 1
ATOM 4501 N N . ASP B 1 163 ? 5.996 -1.003 -15.289 1 97 163 ASP B N 1
ATOM 4502 C CA . ASP B 1 163 ? 7.438 -0.777 -15.344 1 97 163 ASP B CA 1
ATOM 4503 C C . ASP B 1 163 ? 8.062 -1.521 -16.531 1 97 163 ASP B C 1
ATOM 4505 O O . ASP B 1 163 ? 8.508 -2.662 -16.375 1 97 163 ASP B O 1
ATOM 4509 N N . ARG B 1 164 ? 8.094 -0.889 -17.656 1 98.06 164 ARG B N 1
ATOM 4510 C CA . ARG B 1 164 ? 8.461 -1.538 -18.906 1 98.06 164 ARG B CA 1
ATOM 4511 C C . ARG B 1 164 ? 9.938 -1.936 -18.906 1 98.06 164 ARG B C 1
ATOM 4513 O O . ARG B 1 164 ? 10.789 -1.163 -18.469 1 98.06 164 ARG B O 1
ATOM 4520 N N . ILE B 1 165 ? 10.195 -3.088 -19.375 1 98.62 165 ILE B N 1
ATOM 4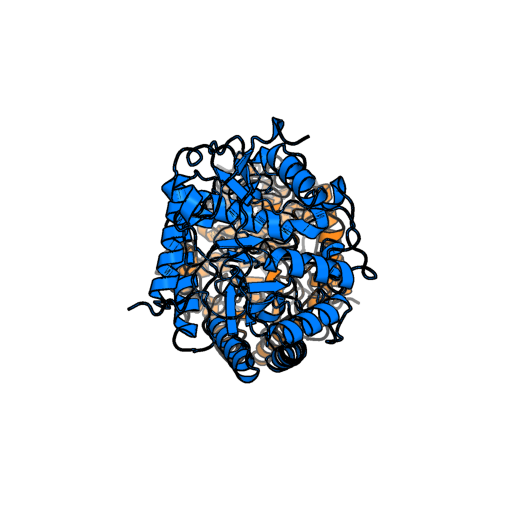521 C CA . ILE B 1 165 ? 11.562 -3.598 -19.438 1 98.62 165 ILE B CA 1
ATOM 4522 C C . ILE B 1 165 ? 11.773 -4.387 -20.719 1 98.62 165 ILE B C 1
ATOM 4524 O O . ILE B 1 165 ? 10.82 -4.629 -21.469 1 98.62 165 ILE B O 1
ATOM 4528 N N . THR B 1 166 ? 13.031 -4.719 -21.016 1 98.31 166 THR B N 1
ATOM 4529 C CA . THR B 1 166 ? 13.406 -5.609 -22.109 1 98.31 166 THR B CA 1
ATOM 4530 C C . THR B 1 166 ? 13.5 -7.055 -21.625 1 98.31 166 THR B C 1
ATOM 4532 O O . THR B 1 166 ? 13.445 -7.316 -20.422 1 98.31 166 THR B O 1
ATOM 4535 N N . GLU B 1 167 ? 13.602 -7.961 -22.578 1 98.19 167 GLU B N 1
ATOM 4536 C CA . GLU B 1 167 ? 13.797 -9.367 -22.266 1 98.19 167 GLU B CA 1
ATOM 4537 C C . GLU B 1 167 ? 15.07 -9.578 -21.453 1 98.19 167 GLU B C 1
ATOM 4539 O O . GLU B 1 167 ? 15.086 -10.367 -20.5 1 98.19 167 GLU B O 1
ATOM 4544 N N . GLU B 1 168 ? 16.094 -8.875 -21.828 1 98.69 168 GLU B N 1
ATOM 4545 C CA . GLU B 1 168 ? 17.375 -8.992 -21.125 1 98.69 168 GLU B CA 1
ATOM 4546 C C . GLU B 1 168 ? 17.266 -8.523 -19.688 1 98.69 168 GLU B C 1
ATOM 4548 O O . GLU B 1 168 ? 17.844 -9.133 -18.781 1 98.69 168 GLU B O 1
ATOM 4553 N N . GLN B 1 169 ? 16.531 -7.449 -19.484 1 98.81 169 GLN B N 1
ATOM 4554 C CA . GLN B 1 169 ? 16.328 -6.914 -18.141 1 98.81 169 GLN B CA 1
ATOM 4555 C C . GLN B 1 169 ? 15.508 -7.871 -17.281 1 98.81 169 GLN B C 1
ATOM 4557 O O . GLN B 1 169 ? 15.773 -8.039 -16.094 1 98.81 169 GLN B O 1
ATOM 4562 N N . ALA B 1 170 ? 14.531 -8.469 -17.891 1 98.69 170 ALA B N 1
ATOM 4563 C CA . ALA B 1 170 ? 13.734 -9.469 -17.188 1 98.69 170 ALA B CA 1
ATOM 4564 C C . ALA B 1 170 ? 14.617 -10.625 -16.719 1 98.69 170 ALA B C 1
ATOM 4566 O O . ALA B 1 170 ? 14.523 -11.055 -15.562 1 98.69 170 ALA B O 1
ATOM 4567 N N . GLU B 1 171 ? 15.469 -11.117 -17.594 1 98.75 171 GLU B N 1
ATOM 4568 C CA . GLU B 1 171 ? 16.344 -12.234 -17.25 1 98.75 171 GLU B CA 1
ATOM 4569 C C . GLU B 1 171 ? 17.312 -11.844 -16.141 1 98.75 171 GLU B C 1
ATOM 4571 O O . GLU B 1 171 ? 17.547 -12.625 -15.211 1 98.75 171 GLU B O 1
ATOM 4576 N N . ALA B 1 172 ? 17.891 -10.672 -16.281 1 98.88 172 ALA B N 1
ATOM 4577 C CA . ALA B 1 172 ? 18.812 -10.195 -15.25 1 98.88 172 ALA B CA 1
ATOM 4578 C C . ALA B 1 172 ? 18.125 -10.117 -13.891 1 98.88 172 ALA B C 1
ATOM 4580 O O . ALA B 1 172 ? 18.703 -10.516 -12.875 1 98.88 172 ALA B O 1
ATOM 4581 N N . TRP B 1 173 ? 16.938 -9.578 -13.867 1 98.81 173 TRP B N 1
ATOM 4582 C CA . TRP B 1 173 ? 16.172 -9.477 -12.633 1 98.81 173 TRP B CA 1
ATOM 4583 C C . TRP B 1 173 ? 15.875 -10.859 -12.055 1 98.81 173 TRP B C 1
ATOM 4585 O O . TRP B 1 173 ? 16.109 -11.117 -10.875 1 98.81 173 TRP B O 1
ATOM 4595 N N . LEU B 1 174 ? 15.43 -11.789 -12.891 1 98.81 174 LEU B N 1
ATOM 4596 C CA . LEU B 1 174 ? 15.117 -13.148 -12.461 1 98.81 174 LEU B CA 1
ATOM 4597 C C . LEU B 1 174 ? 16.344 -13.812 -11.844 1 98.81 174 LEU B C 1
ATOM 4599 O O . LEU B 1 174 ? 16.25 -14.398 -10.766 1 98.81 174 LEU B O 1
ATOM 4603 N N . ARG B 1 175 ? 17.406 -13.742 -12.516 1 98.88 175 ARG B N 1
ATOM 4604 C CA . ARG B 1 175 ? 18.641 -14.375 -12.023 1 98.88 175 ARG B CA 1
ATOM 4605 C C . ARG B 1 175 ? 19.062 -13.781 -10.688 1 98.88 175 ARG B C 1
ATOM 4607 O O . ARG B 1 175 ? 19.5 -14.5 -9.797 1 98.88 175 ARG B O 1
ATOM 4614 N N . THR B 1 176 ? 18.906 -12.469 -10.547 1 98.88 176 THR B N 1
ATOM 4615 C CA . THR B 1 176 ? 19.312 -11.773 -9.328 1 98.88 176 THR B CA 1
ATOM 4616 C C . THR B 1 176 ? 18.469 -12.227 -8.141 1 98.88 176 THR B C 1
ATOM 4618 O O . THR B 1 176 ? 19 -12.578 -7.086 1 98.88 176 THR B O 1
ATOM 4621 N N . VAL B 1 177 ? 17.203 -12.25 -8.297 1 98.69 177 VAL B N 1
ATOM 4622 C CA . VAL B 1 177 ? 16.344 -12.523 -7.156 1 98.69 177 VAL B CA 1
ATOM 4623 C C . VAL B 1 177 ? 16.312 -14.031 -6.875 1 98.69 177 VAL B C 1
ATOM 4625 O O . VAL B 1 177 ? 16.188 -14.453 -5.723 1 98.69 177 VAL B O 1
ATOM 4628 N N . LEU B 1 178 ? 16.484 -14.875 -7.902 1 98.88 178 LEU B N 1
ATOM 4629 C CA . LEU B 1 178 ? 16.641 -16.312 -7.664 1 98.88 178 LEU B CA 1
ATOM 4630 C C . LEU B 1 178 ? 17.922 -16.594 -6.879 1 98.88 178 LEU B C 1
ATOM 4632 O O . LEU B 1 178 ? 17.922 -17.422 -5.98 1 98.88 178 LEU B O 1
ATOM 4636 N N . ALA B 1 179 ? 18.953 -15.906 -7.273 1 98.94 179 ALA B N 1
ATOM 4637 C CA . ALA B 1 179 ? 20.219 -16.062 -6.547 1 98.94 179 ALA B CA 1
ATOM 4638 C C . ALA B 1 179 ? 20.062 -15.672 -5.082 1 98.94 179 ALA B C 1
ATOM 4640 O O . ALA B 1 179 ? 20.641 -16.297 -4.199 1 98.94 179 ALA B O 1
ATOM 4641 N N . ALA B 1 180 ? 19.312 -14.633 -4.816 1 98.94 180 ALA B N 1
ATOM 4642 C CA . ALA B 1 180 ? 19.047 -14.211 -3.443 1 98.94 180 ALA B CA 1
ATOM 4643 C C . ALA B 1 180 ? 18.359 -15.305 -2.645 1 98.94 180 ALA B C 1
ATOM 4645 O O . ALA B 1 180 ? 18.703 -15.555 -1.486 1 98.94 180 ALA B O 1
ATOM 4646 N N . CYS B 1 181 ? 17.344 -15.914 -3.275 1 98.94 181 CYS B N 1
ATOM 4647 C CA . CYS B 1 181 ? 16.672 -17.031 -2.629 1 98.94 181 CYS B CA 1
ATOM 4648 C C . CYS B 1 181 ? 17.656 -18.172 -2.336 1 98.94 181 CYS B C 1
ATOM 4650 O O . CYS B 1 181 ? 17.641 -18.734 -1.242 1 98.94 181 CYS B O 1
ATOM 4652 N N . GLU B 1 182 ? 18.5 -18.516 -3.303 1 98.88 182 GLU B N 1
ATOM 4653 C CA . GLU B 1 182 ? 19.484 -19.578 -3.145 1 98.88 182 GLU B CA 1
ATOM 4654 C C . GLU B 1 182 ? 20.469 -19.25 -2.023 1 98.88 182 GLU B C 1
ATOM 4656 O O . GLU B 1 182 ? 20.859 -20.141 -1.258 1 98.88 182 GLU B O 1
ATOM 4661 N N . ASP B 1 183 ? 20.875 -17.984 -1.946 1 98.88 183 ASP B N 1
ATOM 4662 C CA . ASP B 1 183 ? 21.766 -17.547 -0.878 1 98.88 183 ASP B CA 1
ATOM 4663 C C . ASP B 1 183 ? 21.125 -17.75 0.492 1 98.88 183 ASP B C 1
ATOM 4665 O O . ASP B 1 183 ? 21.812 -18.109 1.455 1 98.88 183 ASP B O 1
ATOM 4669 N N . GLY B 1 184 ? 19.844 -17.516 0.572 1 98.94 184 GLY B N 1
ATOM 4670 C CA . GLY B 1 184 ? 19.125 -17.641 1.832 1 98.94 184 GLY B CA 1
ATOM 4671 C C . GLY B 1 184 ? 18.906 -19.094 2.244 1 98.94 184 GLY B C 1
ATOM 4672 O O . GLY B 1 184 ? 19.047 -19.438 3.418 1 98.94 184 GLY B O 1
ATOM 4673 N N . ALA B 1 185 ? 18.547 -19.891 1.281 1 98.94 185 ALA B N 1
ATOM 4674 C CA . ALA B 1 185 ? 18.281 -21.312 1.52 1 98.94 185 ALA B CA 1
ATOM 4675 C C . ALA B 1 185 ? 18.844 -22.172 0.401 1 98.94 185 ALA B C 1
ATOM 4677 O O . ALA B 1 185 ? 18.125 -22.625 -0.483 1 98.94 185 ALA B O 1
ATOM 4678 N N . PRO B 1 186 ? 20.094 -22.5 0.492 1 98.69 186 PRO B N 1
ATOM 4679 C CA . PRO B 1 186 ? 20.766 -23.234 -0.586 1 98.69 186 PRO B CA 1
ATOM 4680 C C . PRO B 1 186 ? 20.172 -24.625 -0.82 1 98.69 186 PRO B C 1
ATOM 4682 O O . PRO B 1 186 ? 19.859 -25.328 0.138 1 98.69 186 PRO B O 1
ATOM 4685 N N . GLY B 1 187 ? 19.891 -24.938 -2.076 1 98.12 187 GLY B N 1
ATOM 4686 C CA . GLY B 1 187 ? 19.516 -26.281 -2.469 1 98.12 187 GLY B CA 1
ATOM 4687 C C . GLY B 1 187 ? 18 -26.484 -2.492 1 98.12 187 GLY B C 1
ATOM 4688 O O . GLY B 1 187 ? 17.531 -27.547 -2.877 1 98.12 187 GLY B O 1
ATOM 4689 N N . LYS B 1 188 ? 17.25 -25.484 -2.096 1 98.69 188 LYS B N 1
ATOM 4690 C CA . LYS B 1 188 ? 15.797 -25.609 -2.082 1 98.69 188 LYS B CA 1
ATOM 4691 C C . LYS B 1 188 ? 15.211 -25.359 -3.471 1 98.69 188 LYS B C 1
ATOM 4693 O O . LYS B 1 188 ? 15.922 -24.953 -4.387 1 98.69 188 LYS B O 1
ATOM 4698 N N . LEU B 1 189 ? 13.977 -25.688 -3.643 1 98.5 189 LEU B N 1
ATOM 4699 C CA . LEU B 1 189 ? 13.281 -25.594 -4.918 1 98.5 189 LEU B CA 1
ATOM 4700 C C . LEU B 1 189 ? 12.797 -24.156 -5.16 1 98.5 189 LEU B C 1
ATOM 4702 O O . LEU B 1 189 ? 11.602 -23.875 -5.047 1 98.5 189 LEU B O 1
ATOM 4706 N N . HIS B 1 190 ? 13.75 -23.25 -5.52 1 98.88 190 HIS B N 1
ATOM 4707 C CA . HIS B 1 190 ? 13.398 -21.875 -5.824 1 98.88 190 HIS B CA 1
ATOM 4708 C C . HIS B 1 190 ? 12.945 -21.734 -7.273 1 98.88 190 HIS B C 1
ATOM 4710 O O . HIS B 1 190 ? 13.516 -22.344 -8.172 1 98.88 190 HIS B O 1
ATOM 4716 N N . LEU B 1 191 ? 11.883 -21 -7.438 1 98.75 191 LEU B N 1
ATOM 4717 C CA . LEU B 1 191 ? 11.336 -20.828 -8.773 1 98.75 191 LEU B CA 1
ATOM 4718 C C . LEU B 1 191 ? 10.664 -19.469 -8.922 1 98.75 191 LEU B C 1
ATOM 4720 O O . LEU B 1 191 ? 10.742 -18.641 -8.016 1 98.75 191 LEU B O 1
ATOM 4724 N N . HIS B 1 192 ? 10.18 -19.125 -10.055 1 98.06 192 HIS B N 1
ATOM 4725 C CA . HIS B 1 192 ? 9.359 -17.969 -10.367 1 98.06 192 HIS B CA 1
ATOM 4726 C C . HIS B 1 192 ? 8.125 -18.359 -11.164 1 98.06 192 HIS B C 1
ATOM 4728 O O . HIS B 1 192 ? 8.094 -19.422 -11.781 1 98.06 192 HIS B O 1
ATOM 4734 N N . ALA B 1 193 ? 7.09 -17.578 -11.062 1 96.75 193 ALA B N 1
ATOM 4735 C CA . ALA B 1 193 ? 5.824 -17.922 -11.711 1 96.75 193 ALA B CA 1
ATOM 4736 C C . ALA B 1 193 ? 5.246 -16.703 -12.445 1 96.75 193 ALA B C 1
ATOM 4738 O O . ALA B 1 193 ? 5.293 -15.586 -11.938 1 96.75 193 ALA B O 1
ATOM 4739 N N . GLU B 1 194 ? 4.773 -16.938 -13.633 1 95.5 194 GLU B N 1
ATOM 4740 C CA . GLU B 1 194 ? 4.16 -15.922 -14.477 1 95.5 194 GLU B CA 1
ATOM 4741 C C . GLU B 1 194 ? 2.717 -16.281 -14.82 1 95.5 194 GLU B C 1
ATOM 4743 O O . GLU B 1 194 ? 2.354 -17.453 -14.828 1 95.5 194 GLU B O 1
ATOM 4748 N N . TYR B 1 195 ? 1.909 -15.211 -15.062 1 92.94 195 TYR B N 1
ATOM 4749 C CA . TYR B 1 195 ? 0.625 -15.531 -15.68 1 92.94 195 TYR B CA 1
ATOM 4750 C C . TYR B 1 195 ? 0.791 -15.82 -17.172 1 92.94 195 TYR B C 1
ATOM 4752 O O . TYR B 1 195 ? 1.898 -15.742 -17.703 1 92.94 195 TYR B O 1
ATOM 4760 N N . ASP B 1 196 ? -0.204 -16.219 -17.812 1 93.81 196 ASP B N 1
ATOM 4761 C CA . ASP B 1 196 ? -0.151 -16.922 -19.109 1 93.81 196 ASP B CA 1
ATOM 4762 C C . ASP B 1 196 ? 0.382 -16 -20.203 1 93.81 196 ASP B C 1
ATOM 4764 O O . ASP B 1 196 ? 0.752 -16.469 -21.281 1 93.81 196 ASP B O 1
ATOM 4768 N N . ALA B 1 197 ? 0.541 -14.703 -19.906 1 94.81 197 ALA B N 1
ATOM 4769 C CA . ALA B 1 197 ? 1.075 -13.766 -20.891 1 94.81 197 ALA B CA 1
ATOM 4770 C C . ALA B 1 197 ? 2.5 -14.148 -21.281 1 94.81 197 ALA B C 1
ATOM 4772 O O . ALA B 1 197 ? 2.924 -13.891 -22.422 1 94.81 197 ALA B O 1
ATOM 4773 N N . ALA B 1 198 ? 3.207 -14.75 -20.406 1 96.31 198 ALA B N 1
ATOM 4774 C CA . ALA B 1 198 ? 4.555 -15.203 -20.75 1 96.31 198 ALA B CA 1
ATOM 4775 C C . ALA B 1 198 ? 4.527 -16.172 -21.922 1 96.31 198 ALA B C 1
ATOM 4777 O O . ALA B 1 198 ? 5.469 -16.219 -22.719 1 96.31 198 ALA B O 1
ATOM 4778 N N . TRP B 1 199 ? 3.438 -16.891 -22.125 1 97.44 199 TRP B N 1
ATOM 4779 C CA . TRP B 1 199 ? 3.311 -17.953 -23.125 1 97.44 199 TRP B CA 1
ATOM 4780 C C . TRP B 1 199 ? 2.539 -17.469 -24.344 1 97.44 199 TRP B C 1
ATOM 4782 O O . TRP B 1 199 ? 2.666 -18.031 -25.438 1 97.44 199 TRP B O 1
ATOM 4792 N N . TYR B 1 200 ? 1.688 -16.438 -24.125 1 97.88 200 TYR B N 1
ATOM 4793 C CA . TYR B 1 200 ? 0.662 -16.156 -25.125 1 97.88 200 TYR B CA 1
ATOM 4794 C C . TYR B 1 200 ? 0.843 -14.773 -25.719 1 97.88 200 TYR B C 1
ATOM 4796 O O . TYR B 1 200 ? 0.368 -14.492 -26.812 1 97.88 200 TYR B O 1
ATOM 4804 N N . GLN B 1 201 ? 1.459 -13.875 -24.969 1 97.69 201 GLN B N 1
ATOM 4805 C CA . GLN B 1 201 ? 1.483 -12.477 -25.391 1 97.69 201 GLN B CA 1
ATOM 4806 C C . GLN B 1 201 ? 2.768 -12.156 -26.141 1 97.69 201 GLN B C 1
ATOM 4808 O O . GLN B 1 201 ? 3.867 -12.305 -25.609 1 97.69 201 GLN B O 1
ATOM 4813 N N . ASP B 1 202 ? 2.658 -11.617 -27.281 1 97.81 202 ASP B N 1
ATOM 4814 C CA . ASP B 1 202 ? 3.754 -11.43 -28.234 1 97.81 202 ASP B CA 1
ATOM 4815 C C . ASP B 1 202 ? 4.812 -10.484 -27.672 1 97.81 202 ASP B C 1
ATOM 4817 O O . ASP B 1 202 ? 6.008 -10.656 -27.922 1 97.81 202 ASP B O 1
ATOM 4821 N N . ASP B 1 203 ? 4.41 -9.539 -26.891 1 96.75 203 ASP B N 1
ATOM 4822 C CA . ASP B 1 203 ? 5.355 -8.5 -26.5 1 96.75 203 ASP B CA 1
ATOM 4823 C C . ASP B 1 203 ? 5.711 -8.617 -25.016 1 96.75 203 ASP B C 1
ATOM 4825 O O . ASP B 1 203 ? 6.258 -7.684 -24.422 1 96.75 203 ASP B O 1
ATOM 4829 N N . GLN B 1 204 ? 5.312 -9.68 -24.359 1 97.75 204 GLN B N 1
ATOM 4830 C CA . GLN B 1 204 ? 5.68 -9.891 -22.969 1 97.75 204 GLN B CA 1
ATOM 4831 C C . GLN B 1 204 ? 7.188 -10.07 -22.812 1 97.75 204 GLN B C 1
ATOM 4833 O O . GLN B 1 204 ? 7.773 -10.961 -23.422 1 97.75 204 GLN B O 1
ATOM 4838 N N . PRO B 1 205 ? 7.809 -9.281 -21.922 1 98.06 205 PRO B N 1
ATOM 4839 C CA . PRO B 1 205 ? 9.266 -9.344 -21.812 1 98.06 205 PRO B CA 1
ATOM 4840 C C . PRO B 1 205 ? 9.75 -10.617 -21.109 1 98.06 205 PRO B C 1
ATOM 4842 O O . PRO B 1 205 ? 10.875 -11.07 -21.344 1 98.06 205 PRO B O 1
ATOM 4845 N N . PHE B 1 206 ? 8.977 -11.078 -20.234 1 98.31 206 PHE B N 1
ATOM 4846 C CA . PHE B 1 206 ? 9.258 -12.398 -19.688 1 98.31 206 PHE B CA 1
ATOM 4847 C C . PHE B 1 206 ? 8.945 -13.492 -20.703 1 98.31 206 PHE B C 1
ATOM 4849 O O . PHE B 1 206 ? 7.812 -13.609 -21.172 1 98.31 206 PHE B O 1
ATOM 4856 N N . THR B 1 207 ? 9.906 -14.297 -21.016 1 98.25 207 THR B N 1
ATOM 4857 C CA . THR B 1 207 ? 9.773 -15.188 -22.156 1 98.25 207 THR B CA 1
ATOM 4858 C C . THR B 1 207 ? 9.5 -16.609 -21.703 1 98.25 207 THR B C 1
ATOM 4860 O O . THR B 1 207 ? 9.805 -16.984 -20.578 1 98.25 207 THR B O 1
ATOM 4863 N N . PRO B 1 208 ? 8.93 -17.391 -22.609 1 98.19 208 PRO B N 1
ATOM 4864 C CA . PRO B 1 208 ? 8.75 -18.812 -22.297 1 98.19 208 PRO B CA 1
ATOM 4865 C C . PRO B 1 208 ? 10.07 -19.516 -22 1 98.19 208 PRO B C 1
ATOM 4867 O O . PRO B 1 208 ? 10.125 -20.406 -21.141 1 98.19 208 PRO B O 1
ATOM 4870 N N . ALA B 1 209 ? 11.125 -19.156 -22.688 1 97.94 209 ALA B N 1
ATOM 4871 C CA . ALA B 1 209 ? 12.43 -19.75 -22.438 1 97.94 209 ALA B CA 1
ATOM 4872 C C . ALA B 1 209 ? 12.914 -19.469 -21.031 1 97.94 209 ALA B C 1
ATOM 4874 O O . ALA B 1 209 ? 13.492 -20.344 -20.375 1 97.94 209 ALA B O 1
ATOM 4875 N N . GLN B 1 210 ? 12.711 -18.25 -20.547 1 98.44 210 GLN B N 1
ATOM 4876 C CA . GLN B 1 210 ? 13.062 -17.906 -19.172 1 98.44 210 GLN B CA 1
ATOM 4877 C C . GLN B 1 210 ? 12.219 -18.703 -18.188 1 98.44 210 GLN B C 1
ATOM 4879 O O . GLN B 1 210 ? 12.742 -19.25 -17.219 1 98.44 210 GLN B O 1
ATOM 4884 N N . ALA B 1 211 ? 10.922 -18.766 -18.453 1 98.12 211 ALA B N 1
ATOM 4885 C CA . ALA B 1 211 ? 9.992 -19.484 -17.578 1 98.12 211 ALA B CA 1
ATOM 4886 C C . ALA B 1 211 ? 10.367 -20.969 -17.484 1 98.12 211 ALA B C 1
ATOM 4888 O O . ALA B 1 211 ? 10.273 -21.578 -16.422 1 98.12 211 ALA B O 1
ATOM 4889 N N . ALA B 1 212 ? 10.852 -21.516 -18.562 1 98.06 212 ALA B N 1
ATOM 4890 C CA . ALA B 1 212 ? 11.117 -22.953 -18.656 1 98.06 212 ALA B CA 1
ATOM 4891 C C . ALA B 1 212 ? 12.594 -23.25 -18.406 1 98.06 212 ALA B C 1
ATOM 4893 O O . ALA B 1 212 ? 13.023 -24.406 -18.5 1 98.06 212 ALA B O 1
ATOM 4894 N N . GLY B 1 213 ? 13.336 -22.234 -18.109 1 97.75 213 GLY B N 1
ATOM 4895 C CA . GLY B 1 213 ? 14.773 -22.484 -18.016 1 97.75 213 GLY B CA 1
ATOM 4896 C C . GLY B 1 213 ? 15.383 -21.969 -16.734 1 97.75 213 GLY B C 1
ATOM 4897 O O . GLY B 1 213 ? 16.438 -22.438 -16.312 1 97.75 213 GLY B O 1
ATOM 4898 N N . LEU B 1 214 ? 14.797 -21 -16.125 1 98.38 214 LEU B N 1
ATOM 4899 C CA . LEU B 1 214 ? 15.328 -20.422 -14.891 1 98.38 214 LEU B CA 1
ATOM 4900 C C . LEU B 1 214 ? 14.578 -20.953 -13.672 1 98.38 214 LEU B C 1
ATOM 4902 O O . LEU B 1 214 ? 13.359 -21.156 -13.727 1 98.38 214 LEU B O 1
ATOM 4906 N N . GLY B 1 215 ? 15.328 -21.219 -12.57 1 98.31 215 GLY B N 1
ATOM 4907 C CA . GLY B 1 215 ? 14.742 -21.797 -11.375 1 98.31 215 GLY B CA 1
ATOM 4908 C C . GLY B 1 215 ? 14.727 -23.328 -11.398 1 98.31 215 GLY B C 1
ATOM 4909 O O . GLY B 1 215 ? 15.211 -23.938 -12.352 1 98.31 215 GLY B O 1
ATOM 4910 N N . ALA B 1 216 ? 14.125 -23.906 -10.43 1 98.06 216 ALA B N 1
ATOM 4911 C CA . ALA B 1 216 ? 14.266 -25.344 -10.211 1 98.06 216 ALA B CA 1
ATOM 4912 C C . ALA B 1 216 ? 13.156 -26.125 -10.906 1 98.06 216 ALA B C 1
ATOM 4914 O O . ALA B 1 216 ? 13.297 -27.312 -11.188 1 98.06 216 ALA B O 1
ATOM 4915 N N . VAL B 1 217 ? 12.078 -25.5 -11.141 1 98.25 217 VAL B N 1
ATOM 4916 C CA . VAL B 1 217 ? 10.906 -26.109 -11.766 1 98.25 217 VAL B CA 1
ATOM 4917 C C . VAL B 1 217 ? 10.172 -25.078 -12.609 1 98.25 217 VAL B C 1
ATOM 4919 O O . VAL B 1 217 ? 10.312 -23.875 -12.391 1 98.25 217 VAL B O 1
ATOM 4922 N N . THR B 1 218 ? 9.492 -25.5 -13.672 1 98.56 218 THR B N 1
ATOM 4923 C CA . THR B 1 218 ? 8.664 -24.609 -14.461 1 98.56 218 THR B CA 1
ATOM 4924 C C . THR B 1 218 ? 7.246 -24.531 -13.898 1 98.56 218 THR B C 1
ATOM 4926 O O . THR B 1 218 ? 6.566 -25.547 -13.773 1 98.56 218 THR B O 1
ATOM 4929 N N . ALA B 1 219 ? 6.848 -23.328 -13.531 1 98.56 219 ALA B N 1
ATOM 4930 C CA . ALA B 1 219 ? 5.484 -23.141 -13.039 1 98.56 219 ALA B CA 1
ATOM 4931 C C . ALA B 1 219 ? 4.543 -22.734 -14.172 1 98.56 219 ALA B C 1
ATOM 4933 O O . ALA B 1 219 ? 4.902 -21.938 -15.031 1 98.56 219 ALA B O 1
ATOM 4934 N N . VAL B 1 220 ? 3.361 -23.328 -14.188 1 98.44 220 VAL B N 1
ATOM 4935 C CA . VAL B 1 220 ? 2.314 -22.875 -15.094 1 98.44 220 VAL B CA 1
ATOM 4936 C C . VAL B 1 220 ? 1.052 -22.531 -14.305 1 98.44 220 VAL B C 1
ATOM 4938 O O . VAL B 1 220 ? 0.714 -23.234 -13.344 1 98.44 220 VAL B O 1
ATOM 4941 N N . HIS B 1 221 ? 0.453 -21.422 -14.578 1 98.19 221 HIS B N 1
ATOM 4942 C CA . HIS B 1 221 ? -0.852 -20.984 -14.094 1 98.19 221 HIS B CA 1
ATOM 4943 C C . HIS B 1 221 ? -1.927 -21.172 -15.156 1 98.19 221 HIS B C 1
ATOM 4945 O O . HIS B 1 221 ? -1.994 -20.391 -16.109 1 98.19 221 HIS B O 1
ATOM 4951 N N . SER B 1 222 ? -2.754 -22.172 -14.961 1 98.25 222 SER B N 1
ATOM 4952 C CA . SER B 1 222 ? -3.713 -22.547 -15.984 1 98.25 222 SER B CA 1
ATOM 4953 C C . SER B 1 222 ? -5.109 -22.031 -15.656 1 98.25 222 SER B C 1
ATOM 4955 O O . SER B 1 222 ? -5.863 -22.688 -14.93 1 98.25 222 SER B O 1
ATOM 4957 N N . TRP B 1 223 ? -5.457 -20.938 -16.281 1 97.69 223 TRP B N 1
ATOM 4958 C CA . TRP B 1 223 ? -6.777 -20.359 -16.047 1 97.69 223 TRP B CA 1
ATOM 4959 C C . TRP B 1 223 ? -7.617 -20.391 -17.328 1 97.69 223 TRP B C 1
ATOM 4961 O O . TRP B 1 223 ? -7.285 -19.734 -18.312 1 97.69 223 TRP B O 1
ATOM 4971 N N . VAL B 1 224 ? -8.75 -20.984 -17.234 1 98.19 224 VAL B N 1
ATOM 4972 C CA . VAL B 1 224 ? -9.594 -21.172 -18.406 1 98.19 224 VAL B CA 1
ATOM 4973 C C . VAL B 1 224 ? -10.414 -19.906 -18.656 1 98.19 224 VAL B C 1
ATOM 4975 O O . VAL B 1 224 ? -11.023 -19.766 -19.719 1 98.19 224 VAL B O 1
ATOM 4978 N N . PHE B 1 225 ? -10.438 -18.953 -17.719 1 96.69 225 PHE B N 1
ATOM 4979 C CA . PHE B 1 225 ? -11.234 -17.734 -17.875 1 96.69 225 PHE B CA 1
ATOM 4980 C C . PHE B 1 225 ? -10.469 -16.688 -18.672 1 96.69 225 PHE B C 1
ATOM 4982 O O . PHE B 1 225 ? -10.945 -15.57 -18.844 1 96.69 225 PHE B O 1
ATOM 4989 N N . ASN B 1 226 ? -9.289 -16.984 -19.141 1 95.25 226 ASN B N 1
ATOM 4990 C CA . ASN B 1 226 ? -8.516 -16.078 -20 1 95.25 226 ASN B CA 1
ATOM 4991 C C . ASN B 1 226 ? -8.711 -16.422 -21.469 1 95.25 226 ASN B C 1
ATOM 4993 O O . ASN B 1 226 ? -7.742 -16.453 -22.234 1 95.25 226 ASN B O 1
ATOM 4997 N N . GLY B 1 227 ? -9.914 -16.781 -21.875 1 96 227 GLY B N 1
ATOM 4998 C CA . GLY B 1 227 ? -10.234 -16.969 -23.281 1 96 227 GLY B CA 1
ATOM 4999 C C . GLY B 1 227 ? -10.648 -18.375 -23.625 1 96 227 GLY B C 1
ATOM 5000 O O . GLY B 1 227 ? -11.477 -18.594 -24.516 1 96 227 GLY B O 1
ATOM 5001 N N . THR B 1 228 ? -10.141 -19.422 -22.953 1 98.06 228 THR B N 1
ATOM 5002 C CA . THR B 1 228 ? -10.344 -20.812 -23.328 1 98.06 228 THR B CA 1
ATOM 5003 C C . THR B 1 228 ? -11.797 -21.234 -23.141 1 98.06 228 THR B C 1
ATOM 5005 O O . THR B 1 228 ? -12.461 -21.641 -24.094 1 98.06 228 THR B O 1
ATOM 5008 N N . ALA B 1 229 ? -12.281 -21.016 -21.906 1 97.81 229 ALA B N 1
ATOM 5009 C CA . ALA B 1 229 ? -13.656 -21.453 -21.641 1 97.81 229 ALA B CA 1
ATOM 5010 C C . ALA B 1 229 ? -14.664 -20.562 -22.359 1 97.81 229 ALA B C 1
ATOM 5012 O O . ALA B 1 229 ? -15.75 -21.016 -22.734 1 97.81 229 ALA B O 1
ATOM 5013 N N . GLN B 1 230 ? -14.32 -19.297 -22.531 1 96.81 230 GLN B N 1
ATOM 5014 C CA . GLN B 1 230 ? -15.18 -18.391 -23.281 1 96.81 230 GLN B CA 1
ATOM 5015 C C . GLN B 1 230 ? -15.352 -18.859 -24.719 1 96.81 230 GLN B C 1
ATOM 5017 O O . GLN B 1 230 ? -16.438 -18.75 -25.297 1 96.81 230 GLN B O 1
ATOM 5022 N N . ARG B 1 231 ? -14.281 -19.375 -25.266 1 97.31 231 ARG B N 1
ATOM 5023 C CA . ARG B 1 231 ? -14.258 -19.781 -26.672 1 97.31 231 ARG B CA 1
ATOM 5024 C C . ARG B 1 231 ? -14.805 -21.188 -26.844 1 97.31 231 ARG B C 1
ATOM 5026 O O . ARG B 1 231 ? -15.516 -21.469 -27.812 1 97.31 231 ARG B O 1
ATOM 5033 N N . HIS B 1 232 ? -14.539 -22.078 -25.938 1 98.25 232 HIS B N 1
ATOM 5034 C CA . HIS B 1 232 ? -14.766 -23.5 -26.188 1 98.25 232 HIS B CA 1
ATOM 5035 C C . HIS B 1 232 ? -15.859 -24.047 -25.266 1 98.25 232 HIS B C 1
ATOM 5037 O O . HIS B 1 232 ? -16.281 -25.203 -25.422 1 98.25 232 HIS B O 1
ATOM 5043 N N . GLY B 1 233 ? -16.312 -23.219 -24.297 1 97.25 233 GLY B N 1
ATOM 5044 C CA . GLY B 1 233 ? -17.344 -23.656 -23.375 1 97.25 233 GLY B CA 1
ATOM 5045 C C . GLY B 1 233 ? -16.797 -24.531 -22.25 1 97.25 233 GLY B C 1
ATOM 5046 O O . GLY B 1 233 ? -15.656 -25 -22.312 1 97.25 233 GLY B O 1
ATOM 5047 N N . ARG B 1 234 ? -17.594 -24.812 -21.297 1 95.81 234 ARG B N 1
ATOM 5048 C CA . ARG B 1 234 ? -17.234 -25.531 -20.078 1 95.81 234 ARG B CA 1
ATOM 5049 C C . ARG B 1 234 ? -16.828 -26.969 -20.375 1 95.81 234 ARG B C 1
ATOM 5051 O O . ARG B 1 234 ? -15.914 -27.516 -19.75 1 95.81 234 ARG B O 1
ATOM 5058 N N . THR B 1 235 ? -17.438 -27.578 -21.344 1 96.12 235 THR B N 1
ATOM 5059 C CA . THR B 1 235 ? -17.25 -29 -21.594 1 96.12 235 THR B CA 1
ATOM 5060 C C . THR B 1 235 ? -16.312 -29.219 -22.781 1 96.12 235 THR B C 1
ATOM 5062 O O . THR B 1 235 ? -16.047 -30.359 -23.156 1 96.12 235 THR B O 1
ATOM 5065 N N . GLY B 1 236 ? -15.906 -28.125 -23.375 1 97.62 236 GLY B N 1
ATOM 5066 C CA . GLY B 1 236 ? -15.016 -28.25 -24.516 1 97.62 236 GLY B CA 1
ATOM 5067 C C . GLY B 1 236 ? -13.727 -28.969 -24.188 1 97.62 236 GLY B C 1
ATOM 5068 O O . GLY B 1 236 ? -13.203 -28.844 -23.078 1 97.62 236 GLY B O 1
ATOM 5069 N N . THR B 1 237 ? -13.203 -29.703 -25.188 1 97.94 237 THR B N 1
ATOM 5070 C CA . THR B 1 237 ? -11.953 -30.438 -25.031 1 97.94 237 THR B CA 1
ATOM 5071 C C . THR B 1 237 ? -10.82 -29.5 -24.641 1 97.94 237 THR B C 1
ATOM 5073 O O . THR B 1 237 ? -10.023 -29.812 -23.75 1 97.94 237 THR B O 1
ATOM 5076 N N . ALA B 1 238 ? -10.789 -28.312 -25.281 1 98.38 238 ALA B N 1
ATOM 5077 C CA . ALA B 1 238 ? -9.742 -27.344 -24.969 1 98.38 238 ALA B CA 1
ATOM 5078 C C . ALA B 1 238 ? -9.805 -26.906 -23.516 1 98.38 238 ALA B C 1
ATOM 5080 O O . ALA B 1 238 ? -8.766 -26.703 -22.875 1 98.38 238 ALA B O 1
ATOM 5081 N N . THR B 1 239 ? -11.031 -26.703 -22.984 1 98.62 239 THR B N 1
ATOM 5082 C CA . THR B 1 239 ? -11.227 -26.266 -21.609 1 98.62 239 THR B CA 1
ATOM 5083 C C . THR B 1 239 ? -10.773 -27.344 -20.625 1 98.62 239 THR B C 1
ATOM 5085 O O . THR B 1 239 ? -10 -27.062 -19.719 1 98.62 239 THR B O 1
ATOM 5088 N N . ARG B 1 240 ? -11.117 -28.562 -20.875 1 98.06 240 ARG B N 1
ATOM 5089 C CA . ARG B 1 240 ? -10.852 -29.672 -19.969 1 98.06 240 ARG B CA 1
ATOM 5090 C C . ARG B 1 240 ? -9.383 -30.094 -20.031 1 98.06 240 ARG B C 1
ATOM 5092 O O . ARG B 1 240 ? -8.867 -30.703 -19.094 1 98.06 240 ARG B O 1
ATOM 5099 N N . HIS B 1 241 ? -8.648 -29.734 -21.109 1 98.62 241 HIS B N 1
ATOM 5100 C CA . HIS B 1 241 ? -7.266 -30.156 -21.312 1 98.62 241 HIS B CA 1
ATOM 5101 C C . HIS B 1 241 ? -6.32 -28.953 -21.281 1 98.62 241 HIS B C 1
ATOM 5103 O O . HIS B 1 241 ? -5.16 -29.062 -21.688 1 98.62 241 HIS B O 1
ATOM 5109 N N . HIS B 1 242 ? -6.832 -27.797 -20.828 1 98.75 242 HIS B N 1
ATOM 5110 C CA . HIS B 1 242 ? -6.031 -26.578 -20.875 1 98.75 242 HIS B CA 1
ATOM 5111 C C . HIS B 1 242 ? -4.758 -26.734 -20.062 1 98.75 242 HIS B C 1
ATOM 5113 O O . HIS B 1 242 ? -3.684 -26.297 -20.484 1 98.75 242 HIS B O 1
ATOM 5119 N N . ALA B 1 243 ? -4.855 -27.312 -18.859 1 98.81 243 ALA B N 1
ATOM 5120 C CA . ALA B 1 243 ? -3.688 -27.516 -18.016 1 98.81 243 ALA B CA 1
ATOM 5121 C C . ALA B 1 243 ? -2.648 -28.375 -18.719 1 98.81 243 ALA B C 1
ATOM 5123 O O . ALA B 1 243 ? -1.456 -28.062 -18.719 1 98.81 243 ALA B O 1
ATOM 5124 N N . ALA B 1 244 ? -3.057 -29.469 -19.312 1 98.81 244 ALA B N 1
ATOM 5125 C CA . ALA B 1 244 ? -2.146 -30.344 -20.047 1 98.81 244 ALA B CA 1
ATOM 5126 C C . ALA B 1 244 ? -1.47 -29.594 -21.188 1 98.81 244 ALA B C 1
ATOM 5128 O O . ALA B 1 244 ? -0.271 -29.766 -21.422 1 98.81 244 ALA B O 1
ATOM 5129 N N . TYR B 1 245 ? -2.25 -28.812 -21.922 1 98.81 245 TYR B N 1
ATOM 5130 C CA . TYR B 1 245 ? -1.708 -28 -23 1 98.81 245 TYR B CA 1
ATOM 5131 C C . TYR B 1 245 ? -0.579 -27.109 -22.516 1 98.81 245 TYR B C 1
ATOM 5133 O O . TYR B 1 245 ? 0.501 -27.078 -23.109 1 98.81 245 TYR B O 1
ATOM 5141 N N . MET B 1 246 ? -0.829 -26.375 -21.391 1 98.75 246 MET B N 1
ATOM 5142 C CA . MET B 1 246 ? 0.175 -25.453 -20.875 1 98.75 246 MET B CA 1
ATOM 5143 C C . MET B 1 246 ? 1.41 -26.203 -20.391 1 98.75 246 MET B C 1
ATOM 5145 O O . MET B 1 246 ? 2.535 -25.719 -20.547 1 98.75 246 MET B O 1
ATOM 5149 N N . ILE B 1 247 ? 1.217 -27.328 -19.75 1 98.69 247 ILE B N 1
ATOM 5150 C CA . ILE B 1 247 ? 2.334 -28.156 -19.312 1 98.69 247 ILE B CA 1
ATOM 5151 C C . ILE B 1 247 ? 3.195 -28.547 -20.5 1 98.69 247 ILE B C 1
ATOM 5153 O O . ILE B 1 247 ? 4.418 -28.375 -20.484 1 98.69 247 ILE B O 1
ATOM 5157 N N . GLU B 1 248 ? 2.551 -29.031 -21.562 1 98.69 248 GLU B N 1
ATOM 5158 C CA . GLU B 1 248 ? 3.283 -29.453 -22.75 1 98.69 248 GLU B CA 1
ATOM 5159 C C . GLU B 1 248 ? 3.947 -28.281 -23.453 1 98.69 248 GLU B C 1
ATOM 5161 O O . GLU B 1 248 ? 5.039 -28.422 -24.016 1 98.69 248 GLU B O 1
ATOM 5166 N N . LEU B 1 249 ? 3.242 -27.141 -23.438 1 98.62 249 LEU B N 1
ATOM 5167 C CA . LEU B 1 249 ? 3.842 -25.938 -24 1 98.62 249 LEU B CA 1
ATOM 5168 C C . LEU B 1 249 ? 5.105 -25.547 -23.234 1 98.62 249 LEU B C 1
ATOM 5170 O O . LEU B 1 249 ? 6.113 -25.188 -23.844 1 98.62 249 LEU B O 1
ATOM 5174 N N . ALA B 1 250 ? 5.094 -25.609 -21.938 1 98.25 250 ALA B N 1
ATOM 5175 C CA . ALA B 1 250 ? 6.262 -25.328 -21.109 1 98.25 250 ALA B CA 1
ATOM 5176 C C . ALA B 1 250 ? 7.41 -26.281 -21.422 1 98.25 250 ALA B C 1
ATOM 5178 O O . ALA B 1 250 ? 8.562 -25.859 -21.516 1 98.25 250 ALA B O 1
ATOM 5179 N N . LYS B 1 251 ? 7.129 -27.484 -21.641 1 98 251 LYS B N 1
ATOM 5180 C CA . LYS B 1 251 ? 8.141 -28.5 -21.922 1 98 251 LYS B CA 1
ATOM 5181 C C . LYS B 1 251 ? 8.836 -28.234 -23.266 1 98 251 LYS B C 1
ATOM 5183 O O . LYS B 1 251 ? 10.023 -28.531 -23.406 1 98 251 LYS B O 1
ATOM 5188 N N . ALA B 1 252 ? 8.109 -27.719 -24.188 1 97.88 252 ALA B N 1
ATOM 5189 C CA . ALA B 1 252 ? 8.695 -27.422 -25.5 1 97.88 252 ALA B CA 1
ATOM 5190 C C . ALA B 1 252 ? 9.859 -26.438 -25.359 1 97.88 252 ALA B C 1
ATOM 5192 O O . ALA B 1 252 ? 10.805 -26.484 -26.156 1 97.88 252 ALA B O 1
ATOM 5193 N N . TRP B 1 253 ? 9.773 -25.578 -24.375 1 98 253 TRP B N 1
ATOM 5194 C CA . TRP B 1 253 ? 10.758 -24.5 -24.25 1 98 253 TRP B CA 1
ATOM 5195 C C . TRP B 1 253 ? 11.883 -24.906 -23.297 1 98 253 TRP B C 1
ATOM 5197 O O . TRP B 1 253 ? 12.898 -24.219 -23.203 1 98 253 TRP B O 1
ATOM 5207 N N . ALA B 1 254 ? 11.727 -26.016 -22.625 1 97.5 254 ALA B N 1
ATOM 5208 C CA . ALA B 1 254 ? 12.75 -26.469 -21.688 1 97.5 254 ALA B CA 1
ATOM 5209 C C . ALA B 1 254 ? 13.93 -27.094 -22.422 1 97.5 254 ALA B C 1
ATOM 5211 O O . ALA B 1 254 ? 13.75 -27.797 -23.406 1 97.5 254 ALA B O 1
ATOM 5212 N N . THR B 1 255 ? 15.156 -26.828 -21.984 1 94.69 255 THR B N 1
ATOM 5213 C CA . THR B 1 255 ? 16.344 -27.469 -22.531 1 94.69 255 THR B CA 1
ATOM 5214 C C . THR B 1 255 ? 16.453 -28.906 -22.047 1 94.69 255 THR B C 1
ATOM 5216 O O . THR B 1 255 ? 16.781 -29.797 -22.828 1 94.69 255 THR B O 1
ATOM 5219 N N . ASP B 1 256 ? 16.219 -29.109 -20.797 1 95.5 256 ASP B N 1
ATOM 5220 C CA . ASP B 1 256 ? 16.125 -30.453 -20.25 1 95.5 256 ASP B CA 1
ATOM 5221 C C . ASP B 1 256 ? 14.766 -31.078 -20.516 1 95.5 256 ASP B C 1
ATOM 5223 O O . ASP B 1 256 ? 13.75 -30.625 -20 1 95.5 256 ASP B O 1
ATOM 5227 N N . PRO B 1 257 ? 14.727 -32.156 -21.297 1 93.94 257 PRO B N 1
ATOM 5228 C CA . PRO B 1 257 ? 13.438 -32.75 -21.625 1 93.94 257 PRO B CA 1
ATOM 5229 C C . PRO B 1 257 ? 12.711 -33.344 -20.406 1 93.94 257 PRO B C 1
ATOM 5231 O O . PRO B 1 257 ? 11.516 -33.625 -20.484 1 93.94 257 PRO B O 1
ATOM 5234 N N . ARG B 1 258 ? 13.445 -33.438 -19.312 1 94.75 258 ARG B N 1
ATOM 5235 C CA . ARG B 1 258 ? 12.844 -34.031 -18.109 1 94.75 258 ARG B CA 1
ATOM 5236 C C . ARG B 1 258 ? 12.617 -32.969 -17.031 1 94.75 258 ARG B C 1
ATOM 5238 O O . ARG B 1 258 ? 12.336 -33.312 -15.883 1 94.75 258 ARG B O 1
ATOM 5245 N N . ARG B 1 259 ? 12.734 -31.703 -17.359 1 97.06 259 ARG B N 1
ATOM 5246 C CA . ARG B 1 259 ? 12.469 -30.656 -16.391 1 97.06 259 ARG B CA 1
ATOM 5247 C C . ARG B 1 259 ? 11.047 -30.766 -15.844 1 97.06 259 ARG B C 1
ATOM 5249 O O . ARG B 1 259 ? 10.086 -30.812 -16.609 1 97.06 259 ARG B O 1
ATOM 5256 N N . PRO B 1 260 ? 10.93 -30.828 -14.547 1 97.56 260 PRO B N 1
ATOM 5257 C CA . PRO B 1 260 ? 9.578 -30.938 -13.984 1 97.56 260 PRO B CA 1
ATOM 5258 C C . PRO B 1 260 ? 8.742 -29.672 -14.211 1 97.56 260 PRO B C 1
ATOM 5260 O O . PRO B 1 260 ? 9.289 -28.562 -14.266 1 97.56 260 PRO B O 1
ATOM 5263 N N . VAL B 1 261 ? 7.461 -29.891 -14.383 1 98.44 261 VAL B N 1
ATOM 5264 C CA . VAL B 1 261 ? 6.496 -28.812 -14.5 1 98.44 261 VAL B CA 1
ATOM 5265 C C . VAL B 1 261 ? 5.547 -28.828 -13.305 1 98.44 261 VAL B C 1
ATOM 5267 O O . VAL B 1 261 ? 5.047 -29.891 -12.922 1 98.44 261 VAL B O 1
ATOM 5270 N N . TRP B 1 262 ? 5.383 -27.672 -12.641 1 98.75 262 TRP B N 1
ATOM 5271 C CA . TRP B 1 262 ? 4.496 -27.484 -11.5 1 98.75 262 TRP B CA 1
ATOM 5272 C C . TRP B 1 262 ? 3.236 -26.719 -11.906 1 98.75 262 TRP B C 1
ATOM 5274 O O . TRP B 1 262 ? 3.293 -25.531 -12.203 1 98.75 262 TRP B O 1
ATOM 5284 N N . LEU B 1 263 ? 2.096 -27.484 -12.047 1 98.75 263 LEU B N 1
ATOM 5285 C CA . LEU B 1 263 ? 0.817 -26.797 -12.164 1 98.75 263 LEU B CA 1
ATOM 5286 C C . LEU B 1 263 ? 0.468 -26.078 -10.859 1 98.75 263 LEU B C 1
ATOM 5288 O O . LEU B 1 263 ? -0.228 -26.625 -10.008 1 98.75 263 LEU B O 1
ATOM 5292 N N . GLN B 1 264 ? 0.919 -24.828 -10.773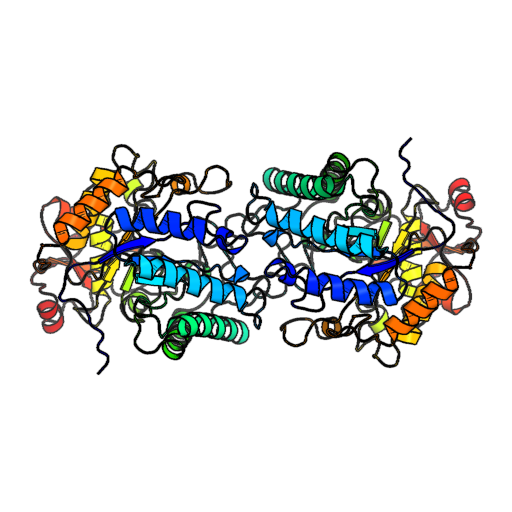 1 98.69 264 GLN B N 1
ATOM 5293 C CA . GLN B 1 264 ? 0.985 -24.125 -9.5 1 98.69 264 GLN B CA 1
ATOM 5294 C C . GLN B 1 264 ? -0.317 -23.391 -9.203 1 98.69 264 GLN B C 1
ATOM 5296 O O . GLN B 1 264 ? -0.612 -23.062 -8.055 1 98.69 264 GLN B O 1
ATOM 5301 N N . GLU B 1 265 ? -1.054 -23.047 -10.305 1 98.56 265 GLU B N 1
ATOM 5302 C CA . GLU B 1 265 ? -2.398 -22.5 -10.164 1 98.56 265 GLU B CA 1
ATOM 5303 C C . GLU B 1 265 ? -3.355 -23.125 -11.18 1 98.56 265 GLU B C 1
ATOM 5305 O O . GLU B 1 265 ? -3.076 -23.125 -12.383 1 98.56 265 GLU B O 1
ATOM 5310 N N . VAL B 1 266 ? -4.414 -23.562 -10.695 1 98.56 266 VAL B N 1
ATOM 5311 C CA . VAL B 1 266 ? -5.539 -24.062 -11.477 1 98.56 266 VAL B CA 1
ATOM 5312 C C . VAL B 1 266 ? -6.801 -24.094 -10.617 1 98.56 266 VAL B C 1
ATOM 5314 O O . VAL B 1 266 ? -6.719 -24.188 -9.391 1 98.56 266 VAL B O 1
ATOM 5317 N N . GLY B 1 267 ? -7.918 -23.875 -11.203 1 98.12 267 GLY B N 1
ATOM 5318 C CA . GLY B 1 267 ? -9.172 -23.859 -10.469 1 98.12 267 GLY B CA 1
ATOM 5319 C C . GLY B 1 267 ? -10.391 -23.859 -11.375 1 98.12 267 GLY B C 1
ATOM 5320 O O . GLY B 1 267 ? -10.266 -23.891 -12.594 1 98.12 267 GLY B O 1
ATOM 5321 N N . ALA B 1 268 ? -11.57 -23.922 -10.727 1 98.25 268 ALA B N 1
ATOM 5322 C CA . ALA B 1 268 ? -12.859 -23.938 -11.414 1 98.25 268 ALA B CA 1
ATOM 5323 C C . ALA B 1 268 ? -13.586 -22.609 -11.25 1 98.25 268 ALA B C 1
ATOM 5325 O O . ALA B 1 268 ? -14.406 -22.453 -10.344 1 98.25 268 ALA B O 1
ATOM 5326 N N . PRO B 1 269 ? -13.359 -21.656 -12.125 1 97.88 269 PRO B N 1
ATOM 5327 C CA . PRO B 1 269 ? -13.906 -20.312 -11.945 1 97.88 269 PRO B CA 1
ATOM 5328 C C . PRO B 1 269 ? -15.359 -20.203 -12.398 1 97.88 269 PRO B C 1
ATOM 5330 O O . PRO B 1 269 ? -15.641 -20.219 -13.602 1 97.88 269 PRO B O 1
ATOM 5333 N N . ALA B 1 270 ? -16.25 -20.016 -11.5 1 96.44 270 ALA B N 1
ATOM 5334 C CA . ALA B 1 270 ? -17.641 -19.703 -11.836 1 96.44 270 ALA B CA 1
ATOM 5335 C C . ALA B 1 270 ? -17.766 -18.266 -12.328 1 96.44 270 ALA B C 1
ATOM 5337 O O . ALA B 1 270 ? -17.062 -17.375 -11.844 1 96.44 270 ALA B O 1
ATOM 5338 N N . PRO B 1 271 ? -18.625 -17.969 -13.336 1 94.88 271 PRO B N 1
ATOM 5339 C CA . PRO B 1 271 ? -19.688 -18.844 -13.828 1 94.88 271 PRO B CA 1
ATOM 5340 C C . PRO B 1 271 ? -19.266 -19.641 -15.055 1 94.88 271 PRO B C 1
ATOM 5342 O O . PRO B 1 271 ? -20.062 -20.406 -15.609 1 94.88 271 PRO B O 1
ATOM 5345 N N . LEU B 1 272 ? -18.031 -19.516 -15.438 1 96.94 272 LEU B N 1
ATOM 5346 C CA . LEU B 1 272 ? -17.609 -20.297 -16.594 1 96.94 272 LEU B CA 1
ATOM 5347 C C . LEU B 1 272 ? -17.641 -21.781 -16.297 1 96.94 272 LEU B C 1
ATOM 5349 O O . LEU B 1 272 ? -17.953 -22.594 -17.188 1 96.94 272 LEU B O 1
ATOM 5353 N N . ILE B 1 273 ? -17.25 -22.094 -15.102 1 97.94 273 ILE B N 1
ATOM 5354 C CA . ILE B 1 273 ? -17.438 -23.422 -14.539 1 97.94 273 ILE B CA 1
ATOM 5355 C C . ILE B 1 273 ? -18.359 -23.359 -13.328 1 97.94 273 ILE B C 1
ATOM 5357 O O . ILE B 1 273 ? -17.906 -23.141 -12.203 1 97.94 273 ILE B O 1
ATOM 5361 N N . PRO B 1 274 ? -19.641 -23.562 -13.5 1 96.69 274 PRO B N 1
ATOM 5362 C CA . PRO B 1 274 ? -20.594 -23.469 -12.383 1 96.69 274 PRO B CA 1
ATOM 5363 C C . PRO B 1 274 ? -20.297 -24.469 -11.273 1 96.69 274 PRO B C 1
ATOM 5365 O O . PRO B 1 274 ? -19.734 -25.547 -11.531 1 96.69 274 PRO B O 1
ATOM 5368 N N . ALA B 1 275 ? -20.719 -24.141 -10.07 1 95.75 275 ALA B N 1
ATOM 5369 C CA . ALA B 1 275 ? -20.438 -24.906 -8.867 1 95.75 275 ALA B CA 1
ATOM 5370 C C . ALA B 1 275 ? -20.844 -26.375 -9.047 1 95.75 275 ALA B C 1
ATOM 5372 O O . ALA B 1 275 ? -20.156 -27.281 -8.578 1 95.75 275 ALA B O 1
ATOM 5373 N N . GLU B 1 276 ? -21.922 -26.594 -9.688 1 96.62 276 GLU B N 1
ATOM 5374 C CA . GLU B 1 276 ? -22.453 -27.938 -9.836 1 96.62 276 GLU B CA 1
ATOM 5375 C C . GLU B 1 276 ? -21.578 -28.781 -10.758 1 96.62 276 GLU B C 1
ATOM 5377 O O . GLU B 1 276 ? -21.672 -30.016 -10.773 1 96.62 276 GLU B O 1
ATOM 5382 N N . HIS B 1 277 ? -20.688 -28.141 -11.484 1 97.94 277 HIS B N 1
ATOM 5383 C CA . HIS B 1 277 ? -19.828 -28.859 -12.414 1 97.94 277 HIS B CA 1
ATOM 5384 C C . HIS B 1 277 ? -18.359 -28.781 -11.984 1 97.94 277 HIS B C 1
ATOM 5386 O O . HIS B 1 277 ? -17.484 -29.266 -12.695 1 97.94 277 HIS B O 1
ATOM 5392 N N . ALA B 1 278 ? -18.094 -28.188 -10.844 1 98.12 278 ALA B N 1
ATOM 5393 C CA . ALA B 1 278 ? -16.719 -27.969 -10.391 1 98.12 278 ALA B CA 1
ATOM 5394 C C . ALA B 1 278 ? -16 -29.281 -10.156 1 98.12 278 ALA B C 1
ATOM 5396 O O . ALA B 1 278 ? -14.82 -29.422 -10.477 1 98.12 278 ALA B O 1
ATOM 5397 N N . ALA B 1 279 ? -16.688 -30.25 -9.633 1 98.31 279 ALA B N 1
ATOM 5398 C CA . ALA B 1 279 ? -16.078 -31.547 -9.359 1 98.31 279 ALA B CA 1
ATOM 5399 C C . ALA B 1 279 ? -15.633 -32.25 -10.648 1 98.31 279 ALA B C 1
ATOM 5401 O O . ALA B 1 279 ? -14.5 -32.719 -10.734 1 98.31 279 ALA B O 1
ATOM 5402 N N . ASP B 1 280 ? -16.531 -32.312 -11.617 1 98.12 280 ASP B N 1
ATOM 5403 C CA . ASP B 1 280 ? -16.219 -32.938 -12.898 1 98.12 280 ASP B CA 1
ATOM 5404 C C . ASP B 1 280 ? -15.047 -32.219 -13.578 1 98.12 280 ASP B C 1
ATOM 5406 O O . ASP B 1 280 ? -14.148 -32.875 -14.117 1 98.12 280 ASP B O 1
ATOM 5410 N N . PHE B 1 281 ? -15.125 -30.938 -13.602 1 98.5 281 PHE B N 1
ATOM 5411 C CA . PHE B 1 281 ? -14.055 -30.141 -14.188 1 98.5 281 PHE B CA 1
ATOM 5412 C C . PHE B 1 281 ? -12.719 -30.438 -13.516 1 98.5 281 PHE B C 1
ATOM 5414 O O . PHE B 1 281 ? -11.695 -30.578 -14.188 1 98.5 281 PHE B O 1
ATOM 5421 N N . THR B 1 282 ? -12.742 -30.484 -12.18 1 98.62 282 THR B N 1
ATOM 5422 C CA . THR B 1 282 ? -11.547 -30.766 -11.391 1 98.62 282 THR B CA 1
ATOM 5423 C C . THR B 1 282 ? -10.953 -32.125 -11.773 1 98.62 282 THR B C 1
ATOM 5425 O O . THR B 1 282 ? -9.758 -32.25 -12.016 1 98.62 282 THR B O 1
ATOM 5428 N N . GLU B 1 283 ? -11.766 -33.125 -11.859 1 98.25 283 GLU B N 1
ATOM 5429 C CA . GLU B 1 283 ? -11.32 -34.469 -12.203 1 98.25 283 GLU B CA 1
ATOM 5430 C C . GLU B 1 283 ? -10.719 -34.5 -13.609 1 98.25 283 GLU B C 1
ATOM 5432 O O . GLU B 1 283 ? -9.633 -35.062 -13.805 1 98.25 283 GLU B O 1
ATOM 5437 N N . ASP B 1 284 ? -11.43 -33.906 -14.531 1 98.25 284 ASP B N 1
ATOM 5438 C CA . ASP B 1 284 ? -10.961 -33.906 -15.914 1 98.25 284 ASP B CA 1
ATOM 5439 C C . ASP B 1 284 ? -9.617 -33.188 -16.031 1 98.25 284 ASP B C 1
ATOM 5441 O O . ASP B 1 284 ? -8.719 -33.625 -16.734 1 98.25 284 ASP B O 1
ATOM 5445 N N . THR B 1 285 ? -9.531 -32.031 -15.383 1 98.69 285 THR B N 1
ATOM 5446 C CA . THR B 1 285 ? -8.328 -31.203 -15.438 1 98.69 285 THR B CA 1
ATOM 5447 C C . THR B 1 285 ? -7.129 -31.938 -14.852 1 98.69 285 THR B C 1
ATOM 5449 O O . THR B 1 285 ? -6.059 -31.969 -15.461 1 98.69 285 THR B O 1
ATOM 5452 N N . VAL B 1 286 ? -7.301 -32.562 -13.664 1 98.56 286 VAL B N 1
ATOM 5453 C CA . VAL B 1 286 ? -6.203 -33.25 -13 1 98.56 286 VAL B CA 1
ATOM 5454 C C . VAL B 1 286 ? -5.812 -34.469 -13.797 1 98.56 286 VAL B C 1
ATOM 5456 O O . VAL B 1 286 ? -4.625 -34.781 -13.969 1 98.56 286 VAL B O 1
ATOM 5459 N N . ASP B 1 287 ? -6.82 -35.219 -14.305 1 97.75 287 ASP B N 1
ATOM 5460 C CA . ASP B 1 287 ? -6.547 -36.375 -15.125 1 97.75 287 ASP B CA 1
ATOM 5461 C C . ASP B 1 287 ? -5.719 -36 -16.359 1 97.75 287 ASP B C 1
ATOM 5463 O O . ASP B 1 287 ? -4.754 -36.688 -16.688 1 97.75 287 ASP B O 1
ATOM 5467 N N . ALA B 1 288 ? -6.109 -34.969 -17.016 1 98.56 288 ALA B N 1
ATOM 5468 C CA . ALA B 1 288 ? -5.387 -34.5 -18.203 1 98.56 288 ALA B CA 1
ATOM 5469 C C . ALA B 1 288 ? -3.967 -34.062 -17.844 1 98.56 288 ALA B C 1
ATOM 5471 O O . ALA B 1 288 ? -3.018 -34.375 -18.562 1 98.56 288 ALA B O 1
ATOM 5472 N N . ALA B 1 289 ? -3.82 -33.312 -16.766 1 98.62 289 ALA B N 1
ATOM 5473 C CA . ALA B 1 289 ? -2.508 -32.844 -16.328 1 98.62 289 ALA B CA 1
ATOM 5474 C C . ALA B 1 289 ? -1.578 -34 -16.031 1 98.62 289 ALA B C 1
ATOM 5476 O O . ALA B 1 289 ? -0.416 -34.031 -16.438 1 98.62 289 ALA B O 1
ATOM 5477 N N . LEU B 1 290 ? -2.104 -35.031 -15.391 1 97.69 290 LEU B N 1
ATOM 5478 C CA . LEU B 1 290 ? -1.269 -36.156 -14.93 1 97.69 290 LEU B CA 1
ATOM 5479 C C . LEU B 1 290 ? -1.039 -37.156 -16.047 1 97.69 290 LEU B C 1
ATOM 5481 O O . LEU B 1 290 ? -0.283 -38.125 -15.875 1 97.69 290 LEU B O 1
ATOM 5485 N N . ASP B 1 291 ? -1.685 -36.906 -17.141 1 97.31 291 ASP B N 1
ATOM 5486 C CA . ASP B 1 291 ? -1.342 -37.656 -18.344 1 97.31 291 ASP B CA 1
ATOM 5487 C C . ASP B 1 291 ? -0.054 -37.125 -18.969 1 97.31 291 ASP B C 1
ATOM 5489 O O . ASP B 1 291 ? 0.535 -37.75 -19.844 1 97.31 291 ASP B O 1
ATOM 5493 N N . CYS B 1 292 ? 0.432 -36.031 -18.547 1 97.81 292 CYS B N 1
ATOM 5494 C CA . CYS B 1 292 ? 1.708 -35.469 -18.984 1 97.81 292 CYS B CA 1
ATOM 5495 C C . CYS B 1 292 ? 2.857 -36.031 -18.156 1 97.81 292 CYS B C 1
ATOM 5497 O O . CYS B 1 292 ? 2.697 -36.281 -16.953 1 97.81 292 CYS B O 1
ATOM 5499 N N . GLN B 1 293 ? 4.004 -36.188 -18.75 1 96.44 293 GLN B N 1
ATOM 5500 C CA . GLN B 1 293 ? 5.191 -36.656 -18.031 1 96.44 293 GLN B CA 1
ATOM 5501 C C . GLN B 1 293 ? 5.797 -35.5 -17.203 1 96.44 293 GLN B C 1
ATOM 5503 O O . GLN B 1 293 ? 5.613 -34.344 -17.531 1 96.44 293 GLN B O 1
ATOM 5508 N N . ASP B 1 294 ? 6.469 -35.812 -16.109 1 96.56 294 ASP B N 1
ATOM 5509 C CA . ASP B 1 294 ? 7.352 -34.969 -15.328 1 96.56 294 ASP B CA 1
ATOM 5510 C C . ASP B 1 294 ? 6.57 -33.844 -14.656 1 96.56 294 ASP B C 1
ATOM 5512 O O . ASP B 1 294 ? 7.07 -32.719 -14.523 1 96.56 294 ASP B O 1
ATOM 5516 N N . VAL B 1 295 ? 5.289 -34.094 -14.305 1 98 295 VAL B N 1
ATOM 5517 C CA . VAL B 1 295 ? 4.539 -33.156 -13.484 1 98 295 VAL B CA 1
ATOM 5518 C C . VAL B 1 295 ? 4.969 -33.25 -12.031 1 98 295 VAL B C 1
ATOM 5520 O O . VAL B 1 295 ? 4.887 -34.344 -11.438 1 98 295 VAL B O 1
ATOM 5523 N N . TRP B 1 296 ? 5.473 -32.125 -11.461 1 97.75 296 TRP B N 1
ATOM 5524 C CA . TRP B 1 296 ? 5.91 -32.125 -10.07 1 97.75 296 TRP B CA 1
ATOM 5525 C C . TRP B 1 296 ? 4.715 -32.219 -9.125 1 97.75 296 TRP B C 1
ATOM 5527 O O . TRP B 1 296 ? 4.758 -32.938 -8.133 1 97.75 296 TRP B O 1
ATOM 5537 N N . GLY B 1 297 ? 3.748 -31.484 -9.477 1 97.81 297 GLY B N 1
ATOM 5538 C CA . GLY B 1 297 ? 2.555 -31.469 -8.648 1 97.81 297 GLY B CA 1
ATOM 5539 C C . GLY B 1 297 ? 1.477 -30.531 -9.156 1 97.81 297 GLY B C 1
ATOM 5540 O O . GLY B 1 297 ? 1.693 -29.797 -10.117 1 97.81 297 GLY B O 1
ATOM 5541 N N . VAL B 1 298 ? 0.321 -30.672 -8.562 1 98.69 298 VAL B N 1
ATOM 5542 C CA . VAL B 1 298 ? -0.841 -29.812 -8.789 1 98.69 298 VAL B CA 1
ATOM 5543 C C . VAL B 1 298 ? -1.178 -29.062 -7.508 1 98.69 298 VAL B C 1
ATOM 5545 O O . VAL B 1 298 ? -1.427 -29.656 -6.461 1 98.69 298 VAL B O 1
ATOM 5548 N N . THR B 1 299 ? -1.104 -27.766 -7.52 1 98.81 299 THR B N 1
ATOM 5549 C CA . THR B 1 299 ? -1.512 -26.891 -6.418 1 98.81 299 THR B CA 1
ATOM 5550 C C . THR B 1 299 ? -2.764 -26.109 -6.785 1 98.81 299 THR B C 1
ATOM 5552 O O . THR B 1 299 ? -2.711 -25.203 -7.621 1 98.81 299 THR B O 1
ATOM 5555 N N . TRP B 1 300 ? -3.85 -26.5 -6.188 1 98.75 300 TRP B N 1
ATOM 5556 C CA . TRP B 1 300 ? -5.152 -25.969 -6.562 1 98.75 300 TRP B CA 1
ATOM 5557 C C . TRP B 1 300 ? -5.336 -24.547 -6.031 1 98.75 300 TRP B C 1
ATOM 5559 O O . TRP B 1 300 ? -4.977 -24.266 -4.887 1 98.75 300 TRP B O 1
ATOM 5569 N N . TRP B 1 301 ? -5.656 -23.594 -6.922 1 98 301 TRP B N 1
ATOM 5570 C CA . TRP B 1 301 ? -6.133 -22.297 -6.488 1 98 301 TRP B CA 1
ATOM 5571 C C . TRP B 1 301 ? -7.637 -22.312 -6.238 1 98 301 TRP B C 1
ATOM 5573 O O . TRP B 1 301 ? -8.43 -22.375 -7.184 1 98 301 TRP B O 1
ATOM 5583 N N . CYS B 1 302 ? -8.07 -22.219 -4.902 1 98.19 302 CYS B N 1
ATOM 5584 C CA . CYS B 1 302 ? -7.32 -22 -3.674 1 98.19 302 CYS B CA 1
ATOM 5585 C C . CYS B 1 302 ? -7.934 -22.766 -2.51 1 98.19 302 CYS B C 1
ATOM 5587 O O . CYS B 1 302 ? -8.828 -23.594 -2.709 1 98.19 302 CYS B O 1
ATOM 5589 N N . SER B 1 303 ? -7.277 -22.656 -1.382 1 98.81 303 SER B N 1
ATOM 5590 C CA . SER B 1 303 ? -7.734 -23.453 -0.246 1 98.81 303 SER B CA 1
ATOM 5591 C C . SER B 1 303 ? -9.141 -23.047 0.187 1 98.81 303 SER B C 1
ATOM 5593 O O . SER B 1 303 ? -10.055 -23.859 0.214 1 98.81 303 SER B O 1
ATOM 5595 N N . HIS B 1 304 ? -9.312 -21.734 0.485 1 98.75 304 HIS B N 1
ATOM 5596 C CA . HIS B 1 304 ? -10.609 -21.266 0.973 1 98.75 304 HIS B CA 1
ATOM 5597 C C . HIS B 1 304 ? -11.195 -20.203 0.051 1 98.75 304 HIS B C 1
ATOM 5599 O O . HIS B 1 304 ? -10.461 -19.547 -0.683 1 98.75 304 HIS B O 1
ATOM 5605 N N . ASP B 1 305 ? -12.5 -20.062 0.138 1 98.44 305 ASP B N 1
ATOM 5606 C CA . ASP B 1 305 ? -13.211 -18.984 -0.542 1 98.44 305 ASP B CA 1
ATOM 5607 C C . ASP B 1 305 ? -12.781 -17.625 -0.011 1 98.44 305 ASP B C 1
ATOM 5609 O O . ASP B 1 305 ? -12.164 -17.531 1.052 1 98.44 305 ASP B O 1
ATOM 5613 N N . VAL B 1 306 ? -13 -16.578 -0.792 1 98.06 306 VAL B N 1
ATOM 5614 C CA . VAL B 1 306 ? -12.906 -15.195 -0.309 1 98.06 306 VAL B CA 1
ATOM 5615 C C . VAL B 1 306 ? -14.242 -14.781 0.307 1 98.06 306 VAL B C 1
ATOM 5617 O O . VAL B 1 306 ? -15.297 -14.969 -0.298 1 98.06 306 VAL B O 1
ATOM 5620 N N . SER B 1 307 ? -14.203 -14.289 1.477 1 97.88 307 SER B N 1
ATOM 5621 C CA . SER B 1 307 ? -15.422 -13.852 2.146 1 97.88 307 SER B CA 1
ATOM 5622 C C . SER B 1 307 ? -16.094 -12.719 1.373 1 97.88 307 SER B C 1
ATOM 5624 O O . SER B 1 307 ? -15.438 -11.797 0.907 1 97.88 307 SER B O 1
ATOM 5626 N N . ARG B 1 308 ? -17.391 -12.766 1.285 1 96.94 308 ARG B N 1
ATOM 5627 C CA . ARG B 1 308 ? -18.156 -11.719 0.61 1 96.94 308 ARG B CA 1
ATOM 5628 C C . ARG B 1 308 ? -18.219 -10.453 1.458 1 96.94 308 ARG B C 1
ATOM 5630 O O . ARG B 1 308 ? -18.641 -9.398 0.978 1 96.94 308 ARG B O 1
ATOM 5637 N N . ASP B 1 309 ? -17.656 -10.508 2.643 1 97 309 ASP B N 1
ATOM 5638 C CA . ASP B 1 309 ? -17.5 -9.312 3.455 1 97 309 ASP B CA 1
ATOM 5639 C C . ASP B 1 309 ? -16.438 -8.383 2.869 1 97 309 ASP B C 1
ATOM 5641 O O . ASP B 1 309 ? -16.375 -7.203 3.219 1 97 309 ASP B O 1
ATOM 5645 N N . LEU B 1 310 ? -15.586 -8.938 2.072 1 97.94 310 LEU B N 1
ATOM 5646 C CA . LEU B 1 310 ? -14.578 -8.141 1.369 1 97.94 310 LEU B CA 1
ATOM 5647 C C . LEU B 1 310 ? -15.078 -7.734 -0.013 1 97.94 310 LEU B C 1
ATOM 5649 O O . LEU B 1 310 ? -15.625 -8.562 -0.751 1 97.94 310 LEU B O 1
ATOM 5653 N N . ALA B 1 311 ? -14.852 -6.523 -0.377 1 97.25 311 ALA B N 1
ATOM 5654 C CA . ALA B 1 311 ? -15.461 -5.984 -1.589 1 97.25 311 ALA B CA 1
ATOM 5655 C C . ALA B 1 311 ? -14.445 -5.918 -2.73 1 97.25 311 ALA B C 1
ATOM 5657 O O . ALA B 1 311 ? -13.25 -6.129 -2.52 1 97.25 311 ALA B O 1
ATOM 5658 N N . ASP B 1 312 ? -14.945 -5.699 -3.928 1 96.12 312 ASP B N 1
ATOM 5659 C CA . ASP B 1 312 ? -14.25 -5.23 -5.121 1 96.12 312 ASP B CA 1
ATOM 5660 C C . ASP B 1 312 ? -13.484 -6.371 -5.793 1 96.12 312 ASP B C 1
ATOM 5662 O O . ASP B 1 312 ? -12.797 -6.156 -6.793 1 96.12 312 ASP B O 1
ATOM 5666 N N . PHE B 1 313 ? -13.656 -7.621 -5.352 1 97.12 313 PHE B N 1
ATOM 5667 C CA . PHE B 1 313 ? -13.094 -8.758 -6.07 1 97.12 313 PHE B CA 1
ATOM 5668 C C . PHE B 1 313 ? -13.898 -9.055 -7.328 1 97.12 313 PHE B C 1
ATOM 5670 O O . PHE B 1 313 ? -15.117 -8.852 -7.355 1 97.12 313 PHE B O 1
ATOM 5677 N N . PRO B 1 314 ? -13.18 -9.508 -8.375 1 96.06 314 PRO B N 1
ATOM 5678 C CA . PRO B 1 314 ? -13.992 -10.133 -9.422 1 96.06 314 PRO B CA 1
ATOM 5679 C C . PRO B 1 314 ? -14.898 -11.242 -8.891 1 96.06 314 PRO B C 1
ATOM 5681 O O . PRO B 1 314 ? -14.5 -11.984 -7.988 1 96.06 314 PRO B O 1
ATOM 5684 N N . GLU B 1 315 ? -16.047 -11.32 -9.445 1 95.94 315 GLU B N 1
ATOM 5685 C CA . GLU B 1 315 ? -17.062 -12.25 -8.953 1 95.94 315 GLU B CA 1
ATOM 5686 C C . GLU B 1 315 ? -16.516 -13.672 -8.875 1 95.94 315 GLU B C 1
ATOM 5688 O O . GLU B 1 315 ? -16.766 -14.383 -7.902 1 95.94 315 GLU B O 1
ATOM 5693 N N . LEU B 1 316 ? -15.672 -14.133 -9.742 1 96 316 LEU B N 1
ATOM 5694 C CA . LEU B 1 316 ? -15.195 -15.508 -9.812 1 96 316 LEU B CA 1
ATOM 5695 C C . LEU B 1 316 ? -14.289 -15.828 -8.625 1 96 316 LEU B C 1
ATOM 5697 O O . LEU B 1 316 ? -14.133 -17 -8.258 1 96 316 LEU B O 1
ATOM 5701 N N . GLU B 1 317 ? -13.719 -14.758 -7.992 1 96.88 317 GLU B N 1
ATOM 5702 C CA . GLU B 1 317 ? -12.758 -14.953 -6.914 1 96.88 317 GLU B CA 1
ATOM 5703 C C . GLU B 1 317 ? -13.445 -15.445 -5.645 1 96.88 317 GLU B C 1
ATOM 5705 O O . GLU B 1 317 ? -12.844 -16.156 -4.84 1 96.88 317 GLU B O 1
ATOM 5710 N N . TYR B 1 318 ? -14.711 -15.148 -5.496 1 97.44 318 TYR B N 1
ATOM 5711 C CA . TYR B 1 318 ? -15.406 -15.359 -4.23 1 97.44 318 TYR B CA 1
ATOM 5712 C C . TYR B 1 318 ? -15.672 -16.844 -3.996 1 97.44 318 TYR B C 1
ATOM 5714 O O . TYR B 1 318 ? -15.938 -17.266 -2.867 1 97.44 318 TYR B O 1
ATOM 5722 N N . SER B 1 319 ? -15.547 -17.672 -5.094 1 97 319 SER B N 1
ATOM 5723 C CA . SER B 1 319 ? -16 -19.047 -4.914 1 97 319 SER B CA 1
ATOM 5724 C C . SER B 1 319 ? -14.969 -20.031 -5.441 1 97 319 SER B C 1
ATOM 5726 O O . SER B 1 319 ? -15.312 -21.156 -5.805 1 97 319 SER B O 1
ATOM 5728 N N . LEU B 1 320 ? -13.727 -19.672 -5.445 1 97.81 320 LEU B N 1
ATOM 5729 C CA . LEU B 1 320 ? -12.688 -20.5 -6.051 1 97.81 320 LEU B CA 1
ATOM 5730 C C . LEU B 1 320 ? -12.172 -21.531 -5.055 1 97.81 320 LEU B C 1
ATOM 5732 O O . LEU B 1 320 ? -11.469 -22.469 -5.441 1 97.81 320 LEU B O 1
ATOM 5736 N N . GLY B 1 321 ? -12.531 -21.438 -3.799 1 98.5 321 GLY B N 1
ATOM 5737 C CA . GLY B 1 321 ? -11.945 -22.266 -2.768 1 98.5 321 GLY B CA 1
ATOM 5738 C C . GLY B 1 321 ? -12.367 -23.719 -2.871 1 98.5 321 GLY B C 1
ATOM 5739 O O . GLY B 1 321 ? -13.5 -24.016 -3.268 1 98.5 321 GLY B O 1
ATOM 5740 N N . LEU B 1 322 ? -11.414 -24.609 -2.42 1 98.81 322 LEU B N 1
ATOM 5741 C CA . LEU B 1 322 ? -11.773 -26 -2.156 1 98.81 322 LEU B CA 1
ATOM 5742 C C . LEU B 1 322 ? -12.688 -26.109 -0.938 1 98.81 322 LEU B C 1
ATOM 5744 O O . LEU B 1 322 ? -13.43 -27.078 -0.799 1 98.81 322 LEU B O 1
ATOM 5748 N N . LEU B 1 323 ? -12.516 -25.141 -0.08 1 98.81 323 LEU B N 1
ATOM 5749 C CA . LEU B 1 323 ? -13.234 -25.031 1.185 1 98.81 323 LEU B CA 1
ATOM 5750 C C . LEU B 1 323 ? -13.969 -23.703 1.281 1 98.81 323 LEU B C 1
ATOM 5752 O O . LEU B 1 323 ? -13.523 -22.688 0.723 1 98.81 323 LEU B O 1
ATOM 5756 N N . THR B 1 324 ? -15.141 -23.688 1.961 1 98.38 324 THR B N 1
ATOM 5757 C CA . THR B 1 324 ? -15.773 -22.422 2.328 1 98.38 324 THR B CA 1
ATOM 5758 C C . THR B 1 324 ? -14.945 -21.688 3.383 1 98.38 324 THR B C 1
ATOM 5760 O O . THR B 1 324 ? -13.953 -22.234 3.887 1 98.38 324 THR B O 1
ATOM 5763 N N . ASN B 1 325 ? -15.359 -20.516 3.732 1 97.75 325 ASN B N 1
ATOM 5764 C CA . ASN B 1 325 ? -14.656 -19.734 4.754 1 97.75 325 ASN B CA 1
ATOM 5765 C C . ASN B 1 325 ? -14.703 -20.438 6.109 1 97.75 325 ASN B C 1
ATOM 5767 O O . ASN B 1 325 ? -13.781 -20.281 6.922 1 97.75 325 ASN B O 1
ATOM 5771 N N . GLU B 1 326 ? -15.727 -21.328 6.301 1 95.62 326 GLU B N 1
ATOM 5772 C CA . GLU B 1 326 ? -15.906 -22.016 7.578 1 95.62 326 GLU B CA 1
ATOM 5773 C C . GLU B 1 326 ? -15.242 -23.391 7.562 1 95.62 326 GLU B C 1
ATOM 5775 O O . GLU B 1 326 ? -15.312 -24.125 8.547 1 95.62 326 GLU B O 1
ATOM 5780 N N . GLY B 1 327 ? -14.688 -23.75 6.422 1 96.88 327 GLY B N 1
ATOM 5781 C CA . GLY B 1 327 ? -13.922 -24.984 6.371 1 96.88 327 GLY B CA 1
ATOM 5782 C C . GLY B 1 327 ? -14.727 -26.141 5.82 1 96.88 327 GLY B C 1
ATOM 5783 O O . GLY B 1 327 ? -14.273 -27.297 5.863 1 96.88 327 GLY B O 1
ATOM 5784 N N . LYS B 1 328 ? -15.898 -25.844 5.332 1 98.06 328 LYS B N 1
ATOM 5785 C CA . LYS B 1 328 ? -16.672 -26.906 4.711 1 98.06 328 LYS B CA 1
ATOM 5786 C C . LYS B 1 328 ? -16.094 -27.281 3.342 1 98.06 328 LYS B C 1
ATOM 5788 O O . LYS B 1 328 ? -15.781 -26.391 2.541 1 98.06 328 LYS B O 1
ATOM 5793 N N . VAL B 1 329 ? -16.016 -28.578 3.111 1 98.62 329 VAL B N 1
ATOM 5794 C CA . VAL B 1 329 ? -15.445 -29.062 1.861 1 98.62 329 VAL B CA 1
ATOM 5795 C C . VAL B 1 329 ? -16.438 -28.859 0.722 1 98.62 329 VAL B C 1
ATOM 5797 O O . VAL B 1 329 ? -17.594 -29.266 0.82 1 98.62 329 VAL B O 1
ATOM 5800 N N . LYS B 1 330 ? -16.047 -28.266 -0.328 1 98.44 330 LYS B N 1
ATOM 5801 C CA . LYS B 1 330 ? -16.859 -28.031 -1.516 1 98.44 330 LYS B CA 1
ATOM 5802 C C . LYS B 1 330 ? -16.656 -29.141 -2.543 1 98.44 330 LYS B C 1
ATOM 5804 O O . LYS B 1 330 ? -15.773 -29.984 -2.395 1 98.44 330 LYS B O 1
ATOM 5809 N N . PRO B 1 331 ? -17.5 -29.188 -3.584 1 97.94 331 PRO B N 1
ATOM 5810 C CA . PRO B 1 331 ? -17.438 -30.281 -4.551 1 97.94 331 PRO B CA 1
ATOM 5811 C C . PRO B 1 331 ? -16.047 -30.438 -5.172 1 97.94 331 PRO B C 1
ATOM 5813 O O . PRO B 1 331 ? -15.562 -31.562 -5.312 1 97.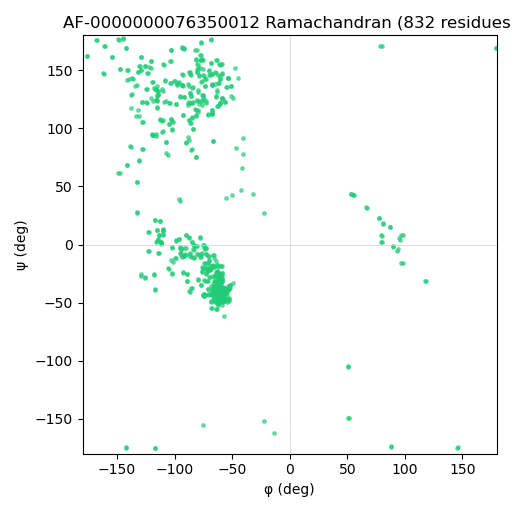94 331 PRO B O 1
ATOM 5816 N N . ALA B 1 332 ? -15.398 -29.375 -5.504 1 98.38 332 ALA B N 1
ATOM 5817 C CA . ALA B 1 332 ? -14.039 -29.453 -6.027 1 98.38 332 ALA B CA 1
ATOM 5818 C C . ALA B 1 332 ? -13.086 -30.031 -4.984 1 98.38 332 ALA B C 1
ATOM 5820 O O . ALA B 1 332 ? -12.172 -30.781 -5.32 1 98.38 332 ALA B O 1
ATOM 5821 N N . GLY B 1 333 ? -13.289 -29.609 -3.711 1 98.75 333 GLY B N 1
ATOM 5822 C CA . GLY B 1 333 ? -12.492 -30.156 -2.623 1 98.75 333 GLY B CA 1
ATOM 5823 C C . GLY B 1 333 ? -12.664 -31.656 -2.445 1 98.75 333 GLY B C 1
ATOM 5824 O O . GLY B 1 333 ? -11.688 -32.375 -2.217 1 98.75 333 GLY B O 1
ATOM 5825 N N . GLU B 1 334 ? -13.891 -32.094 -2.59 1 98.56 334 GLU B N 1
ATOM 5826 C CA . GLU B 1 334 ? -14.156 -33.531 -2.512 1 98.56 334 GLU B CA 1
ATOM 5827 C C . GLU B 1 334 ? -13.469 -34.281 -3.646 1 98.56 334 GLU B C 1
ATOM 5829 O O . GLU B 1 334 ? -12.922 -35.375 -3.436 1 98.56 334 GLU B O 1
ATOM 5834 N N . ALA B 1 335 ? -13.555 -33.719 -4.781 1 98.56 335 ALA B N 1
ATOM 5835 C CA . ALA B 1 335 ? -12.914 -34.344 -5.938 1 98.56 335 ALA B CA 1
ATOM 5836 C C . ALA B 1 335 ? -11.398 -34.438 -5.738 1 98.56 335 ALA B C 1
ATOM 5838 O O . ALA B 1 335 ? -10.797 -35.469 -6 1 98.56 335 ALA B O 1
ATOM 5839 N N . ILE B 1 336 ? -10.789 -33.375 -5.266 1 98.5 336 ILE B N 1
ATOM 5840 C CA . ILE B 1 336 ? -9.352 -33.344 -5.043 1 98.5 336 ILE B CA 1
ATOM 5841 C C . ILE B 1 336 ? -8.969 -34.344 -3.971 1 98.5 336 ILE B C 1
ATOM 5843 O O . ILE B 1 336 ? -7.953 -35.031 -4.094 1 98.5 336 ILE B O 1
ATOM 5847 N N . ALA B 1 337 ? -9.758 -34.406 -2.938 1 98.44 337 ALA B N 1
ATOM 5848 C CA . ALA B 1 337 ? -9.5 -35.375 -1.881 1 98.44 337 ALA B CA 1
ATOM 5849 C C . ALA B 1 337 ? -9.523 -36.781 -2.432 1 98.44 337 ALA B C 1
ATOM 5851 O O . ALA B 1 337 ? -8.656 -37.625 -2.094 1 98.44 337 ALA B O 1
ATOM 5852 N N . ARG B 1 338 ? -10.516 -37.094 -3.213 1 98 338 ARG B N 1
ATOM 5853 C CA . ARG B 1 338 ? -10.617 -38.406 -3.826 1 98 338 ARG B CA 1
ATOM 5854 C C . ARG B 1 338 ? -9.422 -38.688 -4.727 1 98 338 ARG B C 1
ATOM 5856 O O . ARG B 1 338 ? -8.836 -39.781 -4.676 1 98 338 ARG B O 1
ATOM 5863 N N . ILE B 1 339 ? -9.07 -37.75 -5.508 1 97.31 339 ILE B N 1
ATOM 5864 C CA . ILE B 1 339 ? -7.945 -37.875 -6.426 1 97.31 339 ILE B CA 1
ATOM 5865 C C . ILE B 1 339 ? -6.668 -38.156 -5.641 1 97.31 339 ILE B C 1
ATOM 5867 O O . ILE B 1 339 ? -5.887 -39.031 -6 1 97.31 339 ILE B O 1
ATOM 5871 N N . THR B 1 340 ? -6.473 -37.438 -4.594 1 96.19 340 THR B N 1
ATOM 5872 C CA . THR B 1 340 ? -5.281 -37.562 -3.762 1 96.19 340 THR B CA 1
ATOM 5873 C C . THR B 1 340 ? -5.203 -39 -3.182 1 96.19 340 THR B C 1
ATOM 5875 O O . THR B 1 340 ? -4.137 -39.594 -3.176 1 96.19 340 THR B O 1
ATOM 5878 N N . ARG B 1 341 ? -6.285 -39.5 -2.74 1 95.44 341 ARG B N 1
ATOM 5879 C CA . ARG B 1 341 ? -6.328 -40.844 -2.201 1 95.44 341 ARG B CA 1
ATOM 5880 C C . ARG B 1 341 ? -6.004 -41.875 -3.279 1 95.44 341 ARG B C 1
ATOM 5882 O O . ARG B 1 341 ? -5.27 -42.812 -3.031 1 95.44 341 ARG B O 1
ATOM 5889 N N . GLU B 1 342 ? -6.566 -41.656 -4.391 1 94.12 342 GLU B N 1
ATOM 5890 C CA . GLU B 1 342 ? -6.383 -42.562 -5.496 1 94.12 342 GLU B CA 1
ATOM 5891 C C . GLU B 1 342 ? -4.922 -42.625 -5.941 1 94.12 342 GLU B C 1
ATOM 5893 O O . GLU B 1 342 ? -4.402 -43.688 -6.27 1 94.12 342 GLU B O 1
ATOM 5898 N N . TRP B 1 343 ? -4.258 -41.562 -5.934 1 94.06 343 TRP B N 1
ATOM 5899 C CA . TRP B 1 343 ? -2.912 -41.469 -6.492 1 94.06 343 TRP B CA 1
ATOM 5900 C C . TRP B 1 343 ? -1.866 -41.875 -5.461 1 94.06 343 TRP B C 1
ATOM 5902 O O . TRP B 1 343 ? -0.688 -42.031 -5.789 1 94.06 343 TRP B O 1
ATOM 5912 N N . ARG B 1 344 ? -2.256 -42.094 -4.215 1 87.12 344 ARG B N 1
ATOM 5913 C CA . ARG B 1 344 ? -1.336 -42.531 -3.174 1 87.12 344 ARG B CA 1
ATOM 5914 C C . ARG B 1 344 ? -0.759 -43.906 -3.51 1 87.12 344 ARG B C 1
ATOM 5916 O O . ARG B 1 344 ? 0.38 -44.219 -3.15 1 87.12 344 ARG B O 1
ATOM 5923 N N . SER B 1 345 ? -1.444 -44.688 -4.207 1 87.31 345 SER B N 1
ATOM 5924 C CA . SER B 1 345 ? -1.018 -46.062 -4.461 1 87.31 345 SER B CA 1
ATOM 5925 C C . SER B 1 345 ? -0.764 -46.281 -5.949 1 87.31 345 SER B C 1
ATOM 5927 O O . SER B 1 345 ? -0.376 -47.375 -6.352 1 87.31 345 SER B O 1
ATOM 5929 N N . ARG B 1 346 ? -0.932 -45.25 -6.629 1 89.62 346 ARG B N 1
ATOM 5930 C CA . ARG B 1 346 ? -0.745 -45.406 -8.07 1 89.62 346 ARG B CA 1
ATOM 5931 C C . ARG B 1 346 ? 0.689 -45.062 -8.469 1 89.62 346 ARG B C 1
ATOM 5933 O O . ARG B 1 346 ? 1.351 -44.25 -7.828 1 89.62 346 ARG B O 1
ATOM 5940 N N . THR B 1 347 ? 1.097 -45.781 -9.469 1 91.38 347 THR B N 1
ATOM 5941 C CA . THR B 1 347 ? 2.391 -45.469 -10.062 1 91.38 347 THR B CA 1
ATOM 5942 C C . THR B 1 347 ? 2.248 -44.406 -11.133 1 91.38 347 THR B C 1
ATOM 5944 O O . THR B 1 347 ? 1.397 -44.5 -12.023 1 91.38 347 THR B O 1
ATOM 5947 N N . TYR B 1 348 ? 2.889 -43.344 -11.039 1 94.44 348 TYR B N 1
ATOM 5948 C CA . TYR B 1 348 ? 2.902 -42.281 -12.008 1 94.44 348 TYR B CA 1
ATOM 5949 C C . TYR B 1 348 ? 3.908 -42.531 -13.125 1 94.44 348 TYR B C 1
ATOM 5951 O O . TYR B 1 348 ? 5.102 -42.281 -12.961 1 94.44 348 TYR B O 1
ATOM 5959 N N . ALA B 1 349 ? 3.469 -43 -14.25 1 93.75 349 ALA B N 1
ATOM 5960 C CA . ALA B 1 349 ? 4.297 -43.344 -15.406 1 93.75 349 ALA B CA 1
ATOM 5961 C C . ALA B 1 349 ? 3.533 -43.125 -16.703 1 93.75 349 ALA B C 1
ATOM 5963 O O . ALA B 1 349 ? 3.318 -44.031 -17.484 1 93.75 349 ALA B O 1
ATOM 5964 N N . PRO B 1 350 ? 3.166 -41.875 -16.906 1 95.5 350 PRO B N 1
ATOM 5965 C CA . PRO B 1 350 ? 2.455 -41.625 -18.156 1 95.5 350 PRO B CA 1
ATOM 5966 C C . PRO B 1 350 ? 3.291 -41.969 -19.391 1 95.5 350 PRO B C 1
ATOM 5968 O O . PRO B 1 350 ? 4.504 -41.719 -19.406 1 95.5 350 PRO B O 1
ATOM 5971 N N . ALA B 1 351 ? 2.631 -42.5 -20.375 1 96.06 351 ALA B N 1
ATOM 5972 C CA . ALA B 1 351 ? 3.307 -42.781 -21.641 1 96.06 351 ALA B CA 1
ATOM 5973 C C . ALA B 1 351 ? 3.787 -41.531 -22.328 1 96.06 351 ALA B C 1
ATOM 5975 O O . ALA B 1 351 ? 3.154 -40.469 -22.203 1 96.06 351 ALA B O 1
ATOM 5976 N N . PRO B 1 352 ? 4.906 -41.625 -23.047 1 96.38 352 PRO B N 1
ATOM 5977 C CA . PRO B 1 352 ? 5.336 -40.469 -23.812 1 96.38 352 PRO B CA 1
ATOM 5978 C C . PRO B 1 352 ? 4.316 -40.031 -24.875 1 96.38 352 PRO B C 1
ATOM 5980 O O . PRO B 1 352 ? 3.592 -40.875 -25.406 1 96.38 352 PRO B O 1
ATOM 5983 N N . ARG B 1 353 ? 4.234 -38.781 -25.078 1 98 353 ARG B N 1
ATOM 5984 C CA . ARG B 1 353 ? 3.441 -38.25 -26.172 1 98 353 ARG B CA 1
ATOM 5985 C C . ARG B 1 353 ? 4.242 -38.25 -27.484 1 98 353 ARG B C 1
ATOM 5987 O O . ARG B 1 353 ? 5.246 -37.531 -27.578 1 98 353 ARG B O 1
ATOM 5994 N N . THR B 1 354 ? 3.74 -38.906 -28.5 1 98.44 354 THR B N 1
ATOM 5995 C CA . THR B 1 354 ? 4.586 -39.219 -29.641 1 98.44 354 THR B CA 1
ATOM 5996 C C . THR B 1 354 ? 4.285 -38.281 -30.797 1 98.44 354 THR B C 1
ATOM 5998 O O . THR B 1 354 ? 5.043 -38.188 -31.766 1 98.44 354 THR B O 1
ATOM 6001 N N . THR B 1 355 ? 3.199 -37.531 -30.781 1 98.62 355 THR B N 1
ATOM 6002 C CA . THR B 1 355 ? 2.805 -36.594 -31.812 1 98.62 355 THR B CA 1
ATOM 6003 C C . THR B 1 355 ? 2.961 -35.125 -31.328 1 98.62 355 THR B C 1
ATOM 6005 O O . THR B 1 355 ? 2.391 -34.75 -30.312 1 98.62 355 THR B O 1
ATOM 6008 N N . ALA B 1 356 ? 3.77 -34.375 -32.094 1 98.81 356 ALA B N 1
ATOM 6009 C CA . ALA B 1 356 ? 4.016 -33 -31.672 1 98.81 356 ALA B CA 1
ATOM 6010 C C . ALA B 1 356 ? 3.506 -31.984 -32.688 1 98.81 356 ALA B C 1
ATOM 6012 O O . ALA B 1 356 ? 3.656 -32.219 -33.906 1 98.81 356 ALA B O 1
ATOM 6013 N N . VAL B 1 357 ? 2.82 -30.969 -32.219 1 98.81 357 VAL B N 1
ATOM 6014 C CA . VAL B 1 357 ? 2.482 -29.812 -33.031 1 98.81 357 VAL B CA 1
ATOM 6015 C C . VAL B 1 357 ? 3.621 -28.797 -32.969 1 98.81 357 VAL B C 1
ATOM 6017 O O . VAL B 1 357 ? 4.141 -28.484 -31.906 1 98.81 357 VAL B O 1
ATOM 6020 N N . VAL B 1 358 ? 3.994 -28.219 -34.094 1 98.75 358 VAL B N 1
ATOM 6021 C CA . VAL B 1 358 ? 5.133 -27.312 -34.156 1 98.75 358 VAL B CA 1
ATOM 6022 C C . VAL B 1 358 ? 4.727 -25.922 -33.656 1 98.75 358 VAL B C 1
ATOM 6024 O O . VAL B 1 358 ? 3.68 -25.391 -34.062 1 98.75 358 VAL B O 1
ATOM 6027 N N . VAL B 1 359 ? 5.512 -25.344 -32.812 1 98.44 359 VAL B N 1
ATOM 6028 C CA . VAL B 1 359 ? 5.395 -23.984 -32.312 1 98.44 359 VAL B CA 1
ATOM 6029 C C . VAL B 1 359 ? 6.543 -23.141 -32.875 1 98.44 359 VAL B C 1
ATOM 6031 O O . VAL B 1 359 ? 7.699 -23.547 -32.844 1 98.44 359 VAL B O 1
ATOM 6034 N N . ASP B 1 360 ? 6.238 -21.984 -33.344 1 96.88 360 ASP B N 1
ATOM 6035 C CA . ASP B 1 360 ? 7.262 -21.062 -33.844 1 96.88 360 ASP B CA 1
ATOM 6036 C C . ASP B 1 360 ? 8.141 -20.562 -32.719 1 96.88 360 ASP B C 1
ATOM 6038 O O . ASP B 1 360 ? 7.648 -20.266 -31.609 1 96.88 360 ASP B O 1
ATOM 6042 N N . ASP B 1 361 ? 9.43 -20.469 -32.906 1 93.88 361 ASP B N 1
ATOM 6043 C CA . ASP B 1 361 ? 10.383 -19.984 -31.922 1 93.88 361 ASP B CA 1
ATOM 6044 C C . ASP B 1 361 ? 10.289 -18.469 -31.781 1 93.88 361 ASP B C 1
ATOM 6046 O O . ASP B 1 361 ? 10.773 -17.906 -30.781 1 93.88 361 ASP B O 1
ATOM 6050 N N . ASP B 1 362 ? 9.727 -17.859 -32.781 1 96.5 362 ASP B N 1
ATOM 6051 C CA . ASP B 1 362 ? 9.648 -16.391 -32.812 1 96.5 362 ASP B CA 1
ATOM 6052 C C . ASP B 1 362 ? 8.703 -15.891 -31.719 1 96.5 362 ASP B C 1
ATOM 6054 O O . ASP B 1 362 ? 7.492 -16.109 -31.781 1 96.5 362 ASP B O 1
ATOM 6058 N N . LEU B 1 363 ? 9.234 -15.172 -30.797 1 95.12 363 LEU B N 1
ATOM 6059 C CA . LEU B 1 363 ? 8.484 -14.688 -29.641 1 95.12 363 LEU B CA 1
ATOM 6060 C C . LEU B 1 363 ? 7.348 -13.773 -30.078 1 95.12 363 LEU B C 1
ATOM 6062 O O . LEU B 1 363 ? 6.367 -13.602 -29.344 1 95.12 363 LEU B O 1
ATOM 6066 N N . SER B 1 364 ? 7.484 -13.156 -31.219 1 96.75 364 SER B N 1
ATOM 6067 C CA . SER B 1 364 ? 6.441 -12.266 -31.719 1 96.75 364 SER B CA 1
ATOM 6068 C C . SER B 1 364 ? 5.246 -13.047 -32.25 1 96.75 364 SER B C 1
ATOM 6070 O O . SER B 1 364 ? 4.238 -12.461 -32.656 1 96.75 364 SER B O 1
ATOM 6072 N N . ARG B 1 365 ? 5.352 -14.375 -32.188 1 97.12 365 ARG B N 1
ATOM 6073 C CA . ARG B 1 365 ? 4.266 -15.211 -32.656 1 97.12 365 ARG B CA 1
ATOM 6074 C C . ARG B 1 365 ? 3.678 -16.047 -31.547 1 97.12 365 ARG B C 1
ATOM 6076 O O . ARG B 1 365 ? 3 -17.047 -31.797 1 97.12 365 ARG B O 1
ATOM 6083 N N . ARG B 1 366 ? 3.895 -15.625 -30.312 1 96.88 366 ARG B N 1
ATOM 6084 C CA . ARG B 1 366 ? 3.412 -16.359 -29.141 1 96.88 366 ARG B CA 1
ATOM 6085 C C . ARG B 1 366 ? 1.89 -16.469 -29.156 1 96.88 366 ARG B C 1
ATOM 6087 O O . ARG B 1 366 ? 1.325 -17.422 -28.625 1 96.88 366 ARG B O 1
ATOM 6094 N N . SER B 1 367 ? 1.298 -15.461 -29.797 1 97.94 367 SER B N 1
ATOM 6095 C CA . SER B 1 367 ? -0.16 -15.406 -29.797 1 97.94 367 SER B CA 1
ATOM 6096 C C . SER B 1 367 ? -0.763 -16.609 -30.516 1 97.94 367 SER B C 1
ATOM 6098 O O . SER B 1 367 ? -1.938 -16.938 -30.312 1 97.94 367 SER B O 1
ATOM 6100 N N . GLU B 1 368 ? -0.015 -17.328 -31.328 1 98.31 368 GLU B N 1
ATOM 6101 C CA . GLU B 1 368 ? -0.465 -18.578 -31.953 1 98.31 368 GLU B CA 1
ATOM 6102 C C . GLU B 1 368 ? -0.747 -19.641 -30.906 1 98.31 368 GLU B C 1
ATOM 6104 O O . GLU B 1 368 ? -1.515 -20.578 -31.141 1 98.31 368 GLU B O 1
ATOM 6109 N N . CYS B 1 369 ? -0.103 -19.484 -29.75 1 98.62 369 CYS B N 1
ATOM 6110 C CA . CYS B 1 369 ? -0.232 -20.469 -28.672 1 98.62 369 CYS B CA 1
ATOM 6111 C C . CYS B 1 369 ? -1.386 -20.109 -27.75 1 98.62 369 CYS B C 1
ATOM 6113 O O . CYS B 1 369 ? -1.722 -20.891 -26.844 1 98.62 369 CYS B O 1
ATOM 6115 N N . ALA B 1 370 ? -1.992 -18.938 -27.891 1 98.56 370 ALA B N 1
ATOM 6116 C CA . ALA B 1 370 ? -3.121 -18.516 -27.062 1 98.56 370 ALA B CA 1
ATOM 6117 C C . ALA B 1 370 ? -4.43 -19.109 -27.578 1 98.56 370 ALA B C 1
ATOM 6119 O O . ALA B 1 370 ? -4.5 -19.594 -28.703 1 98.56 370 ALA B O 1
ATOM 6120 N N . PRO B 1 371 ? -5.465 -19.172 -26.719 1 98.19 371 PRO B N 1
ATOM 6121 C CA . PRO B 1 371 ? -6.77 -19.625 -27.219 1 98.19 371 PRO B CA 1
ATOM 6122 C C . PRO B 1 371 ? -7.203 -18.875 -28.469 1 98.19 371 PRO B C 1
ATOM 6124 O O . PRO B 1 371 ? -7.219 -17.641 -28.5 1 98.19 371 PRO B O 1
ATOM 6127 N N . GLY B 1 372 ? -7.527 -19.609 -29.438 1 97.88 372 GLY B N 1
ATOM 6128 C CA . GLY B 1 372 ? -7.883 -19.031 -30.734 1 97.88 372 GLY B CA 1
ATOM 6129 C C . GLY B 1 372 ? -6.73 -19.016 -31.719 1 97.88 372 GLY B C 1
ATOM 6130 O O . GLY B 1 372 ? -6.938 -18.844 -32.906 1 97.88 372 GLY B O 1
ATOM 6131 N N . GLY B 1 373 ? -5.5 -19.203 -31.266 1 98.38 373 GLY B N 1
ATOM 6132 C CA . GLY B 1 373 ? -4.336 -19.281 -32.125 1 98.38 373 GLY B CA 1
ATOM 6133 C C . GLY B 1 373 ? -4.191 -20.609 -32.844 1 98.38 373 GLY B C 1
ATOM 6134 O O . GLY B 1 373 ? -4.781 -21.609 -32.406 1 98.38 373 GLY B O 1
ATOM 6135 N N . ALA B 1 374 ? -3.398 -20.625 -33.844 1 98.38 374 ALA B N 1
ATOM 6136 C CA . ALA B 1 374 ? -3.291 -21.797 -34.719 1 98.38 374 ALA B CA 1
ATOM 6137 C C . ALA B 1 374 ? -2.746 -23 -33.969 1 98.38 374 ALA B C 1
ATOM 6139 O O . ALA B 1 374 ? -3.225 -24.125 -34.156 1 98.38 374 ALA B O 1
ATOM 6140 N N . VAL B 1 375 ? -1.77 -22.844 -33.156 1 98.75 375 VAL B N 1
ATOM 6141 C CA . VAL B 1 375 ? -1.154 -23.938 -32.406 1 98.75 375 VAL B CA 1
ATOM 6142 C C . VAL B 1 375 ? -2.133 -24.469 -31.375 1 98.75 375 VAL B C 1
ATOM 6144 O O . VAL B 1 375 ? -2.326 -25.672 -31.25 1 98.75 375 VAL B O 1
ATOM 6147 N N . PHE B 1 376 ? -2.736 -23.516 -30.594 1 98.69 376 PHE B N 1
ATOM 6148 C CA . PHE B 1 376 ? -3.705 -23.859 -29.562 1 98.69 376 PHE B CA 1
ATOM 6149 C C . PHE B 1 376 ? -4.844 -24.688 -30.141 1 98.69 376 PHE B C 1
ATOM 6151 O O . PHE B 1 376 ? -5.172 -25.75 -29.625 1 98.69 376 PHE B O 1
ATOM 6158 N N . GLU B 1 377 ? -5.383 -24.234 -31.25 1 98.62 377 GLU B N 1
ATOM 6159 C CA . GLU B 1 377 ? -6.539 -24.891 -31.859 1 98.62 377 GLU B CA 1
ATOM 6160 C C . GLU B 1 377 ? -6.156 -26.234 -32.469 1 98.62 377 GLU B C 1
ATOM 6162 O O . GLU B 1 377 ? -6.93 -27.188 -32.406 1 98.62 377 GLU B O 1
ATOM 6167 N N . ALA B 1 378 ? -5.012 -26.297 -33.062 1 98.75 378 ALA B N 1
ATOM 6168 C CA . ALA B 1 378 ? -4.539 -27.562 -33.594 1 98.75 378 ALA B CA 1
ATOM 6169 C C . ALA B 1 378 ? -4.379 -28.609 -32.469 1 98.75 378 ALA B C 1
ATOM 6171 O O . ALA B 1 378 ? -4.797 -29.75 -32.625 1 98.75 378 ALA B O 1
ATOM 6172 N N . PHE B 1 379 ? -3.723 -28.25 -31.406 1 98.75 379 PHE B N 1
ATOM 6173 C CA . PHE B 1 379 ? -3.561 -29.125 -30.25 1 98.75 379 PHE B CA 1
ATOM 6174 C C . PHE B 1 379 ? -4.91 -29.641 -29.766 1 98.75 379 PHE B C 1
ATOM 6176 O O . PHE B 1 379 ? -5.086 -30.844 -29.547 1 98.75 379 PHE B O 1
ATOM 6183 N N . ALA B 1 380 ? -5.902 -28.734 -29.594 1 98.56 380 ALA B N 1
ATOM 6184 C CA . ALA B 1 380 ? -7.23 -29.078 -29.094 1 98.56 380 ALA B CA 1
ATOM 6185 C C . ALA B 1 380 ? -7.938 -30.047 -30.047 1 98.56 380 ALA B C 1
ATOM 6187 O O . ALA B 1 380 ? -8.609 -30.984 -29.594 1 98.56 380 ALA B O 1
ATOM 6188 N N . ARG B 1 381 ? -7.797 -29.797 -31.328 1 98.31 381 ARG B N 1
ATOM 6189 C CA . ARG B 1 381 ? -8.422 -30.672 -32.312 1 98.31 381 ARG B CA 1
ATOM 6190 C C . ARG B 1 381 ? -7.836 -32.094 -32.25 1 98.31 381 ARG B C 1
ATOM 6192 O O . ARG B 1 381 ? -8.57 -33.062 -32.344 1 98.31 381 ARG B O 1
ATOM 6199 N N . LEU B 1 382 ? -6.52 -32.156 -32.156 1 98.75 382 LEU B N 1
ATOM 6200 C CA . LEU B 1 382 ? -5.871 -33.469 -32.031 1 98.75 382 LEU B CA 1
ATOM 6201 C C . LEU B 1 382 ? -6.363 -34.219 -30.812 1 98.75 382 LEU B C 1
ATOM 6203 O O . LEU B 1 382 ? -6.648 -35.406 -30.875 1 98.75 382 LEU B O 1
ATOM 6207 N N . VAL B 1 383 ? -6.461 -33.531 -29.688 1 98.62 383 VAL B N 1
ATOM 6208 C CA . VAL B 1 383 ? -6.961 -34.156 -28.469 1 98.62 383 VAL B CA 1
ATOM 6209 C C . VAL B 1 383 ? -8.391 -34.656 -28.688 1 98.62 383 VAL B C 1
ATOM 6211 O O . VAL B 1 383 ? -8.734 -35.75 -28.266 1 98.62 383 VAL B O 1
ATOM 6214 N N . ALA B 1 384 ? -9.195 -33.812 -29.297 1 97.81 384 ALA B N 1
ATOM 6215 C CA . ALA B 1 384 ? -10.586 -34.188 -29.578 1 97.81 384 ALA B CA 1
ATOM 6216 C C . ALA B 1 384 ? -10.656 -35.438 -30.438 1 97.81 384 ALA B C 1
ATOM 6218 O O . ALA B 1 384 ? -11.594 -36.219 -30.328 1 97.81 384 ALA B O 1
ATOM 6219 N N . ASP B 1 385 ? -9.695 -35.594 -31.266 1 97.56 385 ASP B N 1
ATOM 6220 C CA . ASP B 1 385 ? -9.641 -36.75 -32.156 1 97.56 385 ASP B CA 1
ATOM 6221 C C . ASP B 1 385 ? -9.047 -37.969 -31.469 1 97.56 385 ASP B C 1
ATOM 6223 O O . ASP B 1 385 ? -8.852 -39.031 -32.094 1 97.56 385 ASP B O 1
ATOM 6227 N N . GLY B 1 386 ? -8.672 -37.844 -30.234 1 96.75 386 GLY B N 1
ATOM 6228 C CA . GLY B 1 386 ? -8.188 -38.969 -29.438 1 96.75 386 GLY B CA 1
ATOM 6229 C C . GLY B 1 386 ? -6.676 -39.094 -29.453 1 96.75 386 GLY B C 1
ATOM 6230 O O . GLY B 1 386 ? -6.117 -40.031 -28.906 1 96.75 386 GLY B O 1
ATOM 6231 N N . VAL B 1 387 ? -6.031 -38.125 -30.062 1 97.25 387 VAL B N 1
ATOM 6232 C CA . VAL B 1 387 ? -4.57 -38.094 -30.047 1 97.25 387 VAL B CA 1
ATOM 6233 C C . VAL B 1 387 ? -4.078 -37.5 -28.719 1 97.25 387 VAL B C 1
ATOM 6235 O O . VAL B 1 387 ? -4.82 -36.812 -28.031 1 97.25 387 VAL B O 1
ATOM 6238 N N . ARG B 1 388 ? -2.93 -37.875 -28.266 1 98 388 ARG B N 1
ATOM 6239 C CA . ARG B 1 388 ? -2.234 -37.312 -27.125 1 98 388 ARG B CA 1
ATOM 6240 C C . ARG B 1 388 ? -1.05 -36.438 -27.578 1 98 388 ARG B C 1
ATOM 6242 O O . ARG B 1 388 ? 0.104 -36.844 -27.422 1 98 388 ARG B O 1
ATOM 6249 N N . PRO B 1 389 ? -1.392 -35.281 -28.016 1 98.62 389 PRO B N 1
ATOM 6250 C CA . PRO B 1 389 ? -0.324 -34.469 -28.625 1 98.62 389 PRO B CA 1
ATOM 6251 C C . PRO B 1 389 ? 0.555 -33.781 -27.594 1 98.62 389 PRO B C 1
ATOM 6253 O O . PRO B 1 389 ? 0.152 -33.625 -26.438 1 98.62 389 PRO B O 1
ATOM 6256 N N . THR B 1 390 ? 1.758 -33.469 -27.922 1 98.62 390 THR B N 1
ATOM 6257 C CA . THR B 1 390 ? 2.639 -32.469 -27.312 1 98.62 390 THR B CA 1
ATOM 6258 C C . THR B 1 390 ? 2.984 -31.375 -28.312 1 98.62 390 THR B C 1
ATOM 6260 O O . THR B 1 390 ? 2.297 -31.203 -29.328 1 98.62 390 THR B O 1
ATOM 6263 N N . VAL B 1 391 ? 3.854 -30.453 -27.953 1 98.62 391 VAL B N 1
ATOM 6264 C CA . VAL B 1 391 ? 4.32 -29.406 -28.875 1 98.62 391 VAL B CA 1
ATOM 6265 C C . VAL B 1 391 ? 5.848 -29.422 -28.922 1 98.62 391 VAL B C 1
ATOM 6267 O O . VAL B 1 391 ? 6.504 -29.906 -28 1 98.62 391 VAL B O 1
ATOM 6270 N N . VAL B 1 392 ? 6.402 -28.984 -30.016 1 98.62 392 VAL B N 1
ATOM 6271 C CA . VAL B 1 392 ? 7.844 -28.875 -30.203 1 98.62 392 VAL B CA 1
ATOM 6272 C C . VAL B 1 392 ? 8.18 -27.594 -30.938 1 98.62 392 VAL B C 1
ATOM 6274 O O . VAL B 1 392 ? 7.422 -27.156 -31.812 1 98.62 392 VAL B O 1
ATOM 6277 N N . LEU B 1 393 ? 9.242 -26.969 -30.578 1 98.44 393 LEU B N 1
ATOM 6278 C CA . LEU B 1 393 ? 9.664 -25.734 -31.234 1 98.44 393 LEU B CA 1
ATOM 6279 C C . LEU B 1 393 ? 10.141 -26.016 -32.656 1 98.44 393 LEU B C 1
ATOM 6281 O O . LEU B 1 393 ? 10.797 -27.031 -32.906 1 98.44 393 LEU B O 1
ATOM 6285 N N . ALA B 1 394 ? 9.867 -25.062 -33.5 1 98.31 394 ALA B N 1
ATOM 6286 C CA . ALA B 1 394 ? 10.266 -25.188 -34.906 1 98.31 394 ALA B CA 1
ATOM 6287 C C . ALA B 1 394 ? 11.766 -25.422 -35.031 1 98.31 394 ALA B C 1
ATOM 6289 O O . ALA B 1 394 ? 12.203 -26.219 -35.875 1 98.31 394 ALA B O 1
ATOM 6290 N N . GLY B 1 395 ? 12.508 -24.812 -34.219 1 97.5 395 GLY B N 1
ATOM 6291 C CA . GLY B 1 395 ? 13.953 -24.922 -34.281 1 97.5 395 GLY B CA 1
ATOM 6292 C C . GLY B 1 395 ? 14.477 -26.266 -33.844 1 97.5 395 GLY B C 1
ATOM 6293 O O . GLY B 1 395 ? 15.648 -26.594 -34.031 1 97.5 395 GLY B O 1
ATOM 6294 N N . ARG B 1 396 ? 13.602 -27.094 -33.281 1 97.38 396 ARG B N 1
ATOM 6295 C CA . ARG B 1 396 ? 14.039 -28.391 -32.75 1 97.38 396 ARG B CA 1
ATOM 6296 C C . ARG B 1 396 ? 13.484 -29.547 -33.562 1 97.38 396 ARG B C 1
ATOM 6298 O O . ARG B 1 396 ? 13.766 -30.703 -33.281 1 97.38 396 ARG B O 1
ATOM 6305 N N . VAL B 1 397 ? 12.773 -29.234 -34.562 1 97.56 397 VAL B N 1
ATOM 6306 C CA . VAL B 1 397 ? 12.094 -30.25 -35.344 1 97.56 397 VAL B CA 1
ATOM 6307 C C . VAL B 1 397 ? 13.133 -31.156 -36 1 97.56 397 VAL B C 1
ATOM 6309 O O . VAL B 1 397 ? 12.898 -32.344 -36.188 1 97.56 397 VAL B O 1
ATOM 6312 N N . ALA B 1 398 ? 14.258 -30.625 -36.344 1 97 398 ALA B N 1
ATOM 6313 C CA . ALA B 1 398 ? 15.281 -31.391 -37.031 1 97 398 ALA B CA 1
ATOM 6314 C C . ALA B 1 398 ? 16.25 -32.062 -36.062 1 97 398 ALA B C 1
ATOM 6316 O O . ALA B 1 398 ? 17.156 -32.781 -36.469 1 97 398 ALA B O 1
ATOM 6317 N N . ASP B 1 399 ? 16.094 -31.844 -34.844 1 97.06 399 ASP B N 1
ATOM 6318 C CA . ASP B 1 399 ? 16.969 -32.406 -33.844 1 97.06 399 ASP B CA 1
ATOM 6319 C C . ASP B 1 399 ? 16.469 -33.781 -33.406 1 97.06 399 ASP B C 1
ATOM 6321 O O . ASP B 1 399 ? 15.773 -33.938 -32.406 1 97.06 399 ASP B O 1
ATOM 6325 N N . SER B 1 400 ? 16.938 -34.812 -34.031 1 97.12 400 SER B N 1
ATOM 6326 C CA . SER B 1 400 ? 16.453 -36.156 -33.812 1 97.12 400 SER B CA 1
ATOM 6327 C C . SER B 1 400 ? 16.75 -36.594 -32.375 1 97.12 400 SER B C 1
ATOM 6329 O O . SER B 1 400 ? 15.977 -37.375 -31.781 1 97.12 400 SER B O 1
ATOM 6331 N N . GLY B 1 401 ? 17.859 -36.188 -31.891 1 97.06 401 GLY B N 1
ATOM 6332 C CA . GLY B 1 401 ? 18.172 -36.5 -30.516 1 97.06 401 GLY B CA 1
ATOM 6333 C C . GLY B 1 401 ? 17.188 -35.938 -29.516 1 97.06 401 GLY B C 1
ATOM 6334 O O . GLY B 1 401 ? 16.734 -36.625 -28.609 1 97.06 401 GLY B O 1
ATOM 6335 N N . HIS B 1 402 ? 16.844 -34.656 -29.703 1 96.44 402 HIS B N 1
ATOM 6336 C CA . HIS B 1 402 ? 15.867 -34 -28.859 1 96.44 402 HIS B CA 1
ATOM 6337 C C . HIS B 1 402 ? 14.5 -34.656 -28.969 1 96.44 402 HIS B C 1
ATOM 6339 O O . HIS B 1 402 ? 13.844 -34.906 -27.953 1 96.44 402 HIS B O 1
ATOM 6345 N N . LEU B 1 403 ? 14.039 -34.938 -30.203 1 97.94 403 LEU B N 1
ATOM 6346 C CA . LEU B 1 403 ? 12.75 -35.594 -30.422 1 97.94 403 LEU B CA 1
ATOM 6347 C C . LEU B 1 403 ? 12.711 -36.938 -29.75 1 97.94 403 LEU B C 1
ATOM 6349 O O . LEU B 1 403 ? 11.719 -37.312 -29.109 1 97.94 403 LEU B O 1
ATOM 6353 N N . ALA B 1 404 ? 13.781 -37.688 -29.859 1 97.69 404 ALA B N 1
ATOM 6354 C CA . ALA B 1 404 ? 13.852 -39 -29.25 1 97.69 404 ALA B CA 1
ATOM 6355 C C . ALA B 1 404 ? 13.805 -38.906 -27.734 1 97.69 404 ALA B C 1
ATOM 6357 O O . ALA B 1 404 ? 13.125 -39.719 -27.078 1 97.69 404 ALA B O 1
ATOM 6358 N N . ALA B 1 405 ? 14.531 -38 -27.172 1 96.69 405 ALA B N 1
ATOM 6359 C CA . ALA B 1 405 ? 14.562 -37.812 -25.734 1 96.69 405 ALA B CA 1
ATOM 6360 C C . ALA B 1 405 ? 13.18 -37.469 -25.188 1 96.69 405 ALA B C 1
ATOM 6362 O O . ALA B 1 405 ? 12.836 -37.844 -24.062 1 96.69 405 ALA B O 1
ATOM 6363 N N . ARG B 1 406 ? 12.383 -36.844 -26.031 1 97.12 406 ARG B N 1
ATOM 6364 C CA . ARG B 1 406 ? 11.039 -36.438 -25.641 1 97.12 406 ARG B CA 1
ATOM 6365 C C . ARG B 1 406 ? 10.008 -37.469 -26.062 1 97.12 406 ARG B C 1
ATOM 6367 O O . ARG B 1 406 ? 8.828 -37.344 -25.719 1 97.12 406 ARG B O 1
ATOM 6374 N N . GLY B 1 407 ? 10.445 -38.469 -26.828 1 97.25 407 GLY B N 1
ATOM 6375 C CA . GLY B 1 407 ? 9.57 -39.531 -27.266 1 97.25 407 GLY B CA 1
ATOM 6376 C C . GLY B 1 407 ? 8.719 -39.156 -28.469 1 97.25 407 GLY B C 1
ATOM 6377 O O . GLY B 1 407 ? 7.707 -39.781 -28.75 1 97.25 407 GLY B O 1
ATOM 6378 N N . ILE B 1 408 ? 9.117 -38.125 -29.156 1 98.38 408 ILE B N 1
ATOM 6379 C CA . ILE B 1 408 ? 8.328 -37.594 -30.281 1 98.38 408 ILE B CA 1
ATOM 6380 C C . ILE B 1 408 ? 8.695 -38.344 -31.562 1 98.38 408 ILE B C 1
ATOM 6382 O O . ILE B 1 408 ? 9.875 -38.438 -31.922 1 98.38 408 ILE B O 1
ATOM 6386 N N . ARG B 1 409 ? 7.695 -38.812 -32.281 1 98.12 409 ARG B N 1
ATOM 6387 C CA . ARG B 1 409 ? 7.895 -39.594 -33.531 1 98.12 409 ARG B CA 1
ATOM 6388 C C . ARG B 1 409 ? 7.293 -38.844 -34.719 1 98.12 409 ARG B C 1
ATOM 6390 O O . ARG B 1 409 ? 7.836 -38.906 -35.812 1 98.12 409 ARG B O 1
ATOM 6397 N N . ASP B 1 410 ? 6.129 -38.219 -34.5 1 97.94 410 ASP B N 1
ATOM 6398 C CA . ASP B 1 410 ? 5.426 -37.5 -35.562 1 97.94 410 ASP B CA 1
ATOM 6399 C C . ASP B 1 410 ? 5.383 -36 -35.25 1 97.94 410 ASP B C 1
ATOM 6401 O O . ASP B 1 410 ? 5.117 -35.594 -34.125 1 97.94 410 ASP B O 1
ATOM 6405 N N . VAL B 1 411 ? 5.727 -35.25 -36.25 1 98.56 411 VAL B N 1
ATOM 6406 C CA . VAL B 1 411 ? 5.703 -33.781 -36.094 1 98.56 411 VAL B CA 1
ATOM 6407 C C . VAL B 1 411 ? 4.73 -33.188 -37.125 1 98.56 411 VAL B C 1
ATOM 6409 O O . VAL B 1 411 ? 4.844 -33.469 -38.312 1 98.56 411 VAL B O 1
ATOM 6412 N N . LEU B 1 412 ? 3.783 -32.406 -36.625 1 98.5 412 LEU B N 1
ATOM 6413 C CA . LEU B 1 412 ? 2.744 -31.828 -37.469 1 98.5 412 LEU B CA 1
ATOM 6414 C C . LEU B 1 412 ? 2.797 -30.312 -37.406 1 98.5 412 LEU B C 1
ATOM 6416 O O . LEU B 1 412 ? 3.043 -29.719 -36.375 1 98.5 412 LEU B O 1
ATOM 6420 N N . LEU B 1 413 ? 2.586 -29.703 -38.594 1 98.19 413 LEU B N 1
ATOM 6421 C CA . LEU B 1 413 ? 2.314 -28.266 -38.594 1 98.19 413 LEU B CA 1
ATOM 6422 C C . LEU B 1 413 ? 0.865 -27.984 -38.219 1 98.19 413 LEU B C 1
ATOM 6424 O O . LEU B 1 413 ? -0.034 -28.766 -38.562 1 98.19 413 LEU B O 1
ATOM 6428 N N . PRO B 1 414 ? 0.661 -26.844 -37.5 1 98.25 414 PRO B N 1
ATOM 6429 C CA . PRO B 1 414 ? -0.72 -26.531 -37.125 1 98.25 414 PRO B CA 1
ATOM 6430 C C . PRO B 1 414 ? -1.673 -26.547 -38.312 1 98.25 414 PRO B C 1
ATOM 6432 O O . PRO B 1 414 ? -2.803 -27.031 -38.188 1 98.25 414 PRO B O 1
ATOM 6435 N N . ALA B 1 415 ? -1.234 -26.078 -39.469 1 96.5 415 ALA B N 1
ATOM 6436 C CA . ALA B 1 415 ? -2.062 -25.969 -40.688 1 96.5 415 ALA B CA 1
ATOM 6437 C C . ALA B 1 415 ? -2.438 -27.359 -41.219 1 96.5 415 ALA B C 1
ATOM 6439 O O . ALA B 1 415 ? -3.412 -27.5 -41.938 1 96.5 415 ALA B O 1
ATOM 6440 N N . ASP B 1 416 ? -1.734 -28.328 -40.812 1 96.25 416 ASP B N 1
ATOM 6441 C CA . ASP B 1 416 ? -1.954 -29.688 -41.312 1 96.25 416 ASP B CA 1
ATOM 6442 C C . ASP B 1 416 ? -2.934 -30.453 -40.438 1 96.25 416 ASP B C 1
ATOM 6444 O O . ASP B 1 416 ? -3.307 -31.578 -40.75 1 96.25 416 ASP B O 1
ATOM 6448 N N . VAL B 1 417 ? -3.203 -29.844 -39.344 1 94.75 417 VAL B N 1
ATOM 6449 C CA . VAL B 1 417 ? -4.156 -30.469 -38.438 1 94.75 417 VAL B CA 1
ATOM 6450 C C . VAL B 1 417 ? -5.582 -30.078 -38.844 1 94.75 417 VAL B C 1
ATOM 6452 O O . VAL B 1 417 ? -5.891 -28.891 -38.969 1 94.75 417 VAL B O 1
ATOM 6455 N N . GLY B 1 418 ? -6.363 -30.922 -39.469 1 79.44 418 GLY B N 1
ATOM 6456 C CA . GLY B 1 418 ? -7.707 -30.688 -40 1 79.44 418 GLY B CA 1
ATOM 6457 C C . GLY B 1 418 ? -8.695 -30.281 -38.906 1 79.44 418 GLY B C 1
ATOM 6458 O O . GLY B 1 418 ? -8.438 -30.469 -37.719 1 79.44 418 GLY B O 1
#

Organism: Streptomyces venezuelae (NCBI:txid54571)